Protein AF-0000000074537630 (afdb_homodimer)

Sequence (1016 aa):
MSDVKEYYDEVPYFSAAFSDCSPVRIHAIARFLGLNPPAPEEARVLEFGCSYGGNILPFTAHNERADVVGIDISSTQVSVGNKIAKDMGIGNFSLMELDIVKLDESEAKRLGKFDYIIAHGVYSWVDDSVKEALLRSVKLLLSANGVAYISYNIYPGWKSLDVLRDFMLFASDSQASGARKLEISKRELDFLQDYLKFNAQSATDKVYRDSSQLLATQLNFLQNIIKKGNDYYVLHDFLEICNDPIYFYKFAKKLEQNGLYYLLDCSLDDIFRSVLGIYRFDAHIARNYPSRIQKEQMNDFLLNRSFRKSLVIHKERLNGSDDLDIELGMKELSRLNFALNLSDPANEVQKALVDAYPDSLNLDDLLQCTGQDAQTTFMQLMEVFATQNVKISANALKSVRYQVGKSRLRPRVAGYLSYFASTDEPVILLADGLNLKVGLTGLEARIALKFNGENSFEDIVKLADILIKNCDFDPFEGKERNLKDYVKNIQTKLENAYFFEKLANVFAMSDVKEYYDEVPYFSAAFSDCSPVRIHAIARFLGLNPPAPEEARVLEFGCSYGGNILPFTAHNERADVVGIDISSTQVSVGNKIAKDMGIGNFSLMELDIVKLDESEAKRLGKFDYIIAHGVYSWVDDSVKEALLRSVKLLLSANGVAYISYNIYPGWKSLDVLRDFMLFASDSQASGARKLEISKRELDFLQDYLKFNAQSATDKVYRDSSQLLATQLNFLQNIIKKGNDYYVLHDFLEICNDPIYFYKFAKKLEQNGLYYLLDCSLDDIFRSVLGIYRFDAHIARNYPSRIQKEQMNDFLLNRSFRKSLVIHKERLNGSDDLDIELGMKELSRLNFALNLSDPANEVQKALVDAYPDSLNLDDLLQCTGQDAQTTFMQLMEVFATQNVKISANALKSVRYQVGKSRLRPRVAGYLSYFASTDEPVILLADGLNLKVGLTGLEARIALKFNGENSFEDIVKLADILIKNCDFDPFEGKERNLKDYVKNIQTKLENAYFFEKLANVFA

Organism: Campylobacter curvus (strain 525.92) (NCBI:txid360105)

InterPro domains:
  IPR013217 Methyltransferase type 12 [PF08242] (46-147)
  IPR018773 Methyltransferase regulatory domain, predicted [PF10119] (230-314)
  IPR029063 S-adenosyl-L-methionine-dependent methyltransferase superfamily [G3DSA:3.40.50.150] (8-212)
  IPR029063 S-adenosyl-L-methionine-dependent methyltransferase superfamily [SSF53335] (3-171)
  IPR050723 Cyclopropane Fatty Acid Synthase/Methyltransferase [PTHR43667] (25-156)

Nearest PDB structures (foldseek):
  5dpl-assembly1_A  TM=7.895E-01  e=2.064E-32  Rickettsia typhi str. Wilmington
  5dnk-assembly1_B  TM=8.194E-01  e=1.252E-30  Rickettsia prowazekii str. Madrid E
  5dpd-assembly1_B  TM=8.137E-01  e=3.175E-29  Rickettsia prowazekii str. Madrid E
  5doo-assembly1_A  TM=7.621E-01  e=9.203E-31  Rickettsia typhi str. Wilmington
  5do0-assembly1_A  TM=8.015E-01  e=3.175E-29  Rickettsia prowazekii str. Madrid E

pLDDT: mean 89.3, std 10.89, range [29.98, 98.88]

Structure (mmCIF, N/CA/C/O backbone):
data_AF-0000000074537630-model_v1
#
loop_
_entity.id
_entity.type
_entity.pdbx_description
1 polymer 'SAM-dependent methyltransferase'
#
loop_
_atom_site.group_PDB
_atom_site.id
_atom_site.type_symbol
_atom_site.label_atom_id
_atom_site.label_alt_id
_atom_site.label_comp_id
_atom_site.label_asym_id
_atom_site.label_entity_id
_atom_site.label_seq_id
_atom_site.pdbx_PDB_ins_code
_atom_site.Cartn_x
_atom_site.Cartn_y
_atom_site.Cartn_z
_atom_site.occupancy
_atom_site.B_iso_or_equiv
_atom_site.auth_seq_id
_atom_site.auth_comp_id
_atom_site.auth_asym_id
_atom_site.auth_atom_id
_atom_site.pdbx_PDB_model_num
ATOM 1 N N . MET A 1 1 ? -15.531 16.953 -11.156 1 45.66 1 MET A N 1
ATOM 2 C CA . MET A 1 1 ? -15.562 18.266 -10.516 1 45.66 1 MET A CA 1
ATOM 3 C C . MET A 1 1 ? -16.922 18.531 -9.883 1 45.66 1 MET A C 1
ATOM 5 O O . MET A 1 1 ? -17 19.047 -8.766 1 45.66 1 MET A O 1
ATOM 9 N N . SER A 1 2 ? -17.922 18.062 -10.602 1 47.38 2 SER A N 1
ATOM 10 C CA . SER A 1 2 ? -19.266 18.297 -10.047 1 47.38 2 SER A CA 1
ATOM 11 C C . SER A 1 2 ? -19.516 17.406 -8.836 1 47.38 2 SER A C 1
ATOM 13 O O . SER A 1 2 ? -20.016 17.875 -7.812 1 47.38 2 SER A O 1
ATOM 15 N N . ASP A 1 3 ? -18.969 16.219 -8.922 1 57.62 3 ASP A N 1
ATOM 16 C CA . ASP A 1 3 ? -19.234 15.266 -7.844 1 57.62 3 ASP A CA 1
ATOM 17 C C . ASP A 1 3 ? -18.438 15.633 -6.586 1 57.62 3 ASP A C 1
ATOM 19 O O . ASP A 1 3 ? -18.969 15.539 -5.477 1 57.62 3 ASP A O 1
ATOM 23 N N . VAL A 1 4 ? -17.406 16.266 -6.797 1 58.53 4 VAL A N 1
ATOM 24 C CA . VAL A 1 4 ? -16.562 16.672 -5.68 1 58.53 4 VAL A CA 1
ATOM 25 C C . VAL A 1 4 ? -17.188 17.875 -4.969 1 58.53 4 VAL A C 1
ATOM 27 O O . VAL A 1 4 ? -17.234 17.922 -3.738 1 58.53 4 VAL A O 1
ATOM 30 N N . LYS A 1 5 ? -17.688 18.766 -5.695 1 56.44 5 LYS A N 1
ATOM 31 C CA . LYS A 1 5 ? -18.344 19.953 -5.141 1 56.44 5 LYS A CA 1
ATOM 32 C C . LYS A 1 5 ? -19.562 19.562 -4.297 1 56.44 5 LYS A C 1
ATOM 34 O O . LYS A 1 5 ? -19.75 20.078 -3.195 1 56.44 5 LYS A O 1
ATOM 39 N N . GLU A 1 6 ? -20.234 18.703 -4.836 1 58.78 6 GLU A N 1
ATOM 40 C CA . GLU A 1 6 ? -21.453 18.281 -4.145 1 58.78 6 GLU A CA 1
ATOM 41 C C . GLU A 1 6 ? -21.125 17.594 -2.816 1 58.78 6 GLU A C 1
ATOM 43 O O . GLU A 1 6 ? -21.812 17.812 -1.818 1 58.78 6 GLU A O 1
ATOM 48 N N . TYR A 1 7 ? -20.094 16.922 -2.871 1 59.5 7 TYR A N 1
ATOM 49 C CA . TYR A 1 7 ? -19.688 16.234 -1.654 1 59.5 7 TYR A CA 1
ATOM 50 C C . TYR A 1 7 ? -19.281 17.234 -0.571 1 59.5 7 TYR A C 1
ATOM 52 O O . TYR A 1 7 ? -19.734 17.125 0.573 1 59.5 7 TYR A O 1
ATOM 60 N N . TYR A 1 8 ? -18.609 18.156 -0.883 1 63.78 8 TYR A N 1
ATOM 61 C CA . TYR A 1 8 ? -18.094 19.109 0.099 1 63.78 8 TYR A CA 1
ATOM 62 C C . TYR A 1 8 ? -19.203 20.047 0.562 1 63.78 8 TYR A C 1
ATOM 64 O O . TYR A 1 8 ? -19.156 20.562 1.687 1 63.78 8 TYR A O 1
ATOM 72 N N . ASP A 1 9 ? -20.125 20.234 -0.187 1 64.19 9 ASP A N 1
ATOM 73 C CA . ASP A 1 9 ? -21.25 21.062 0.207 1 64.19 9 ASP A CA 1
ATOM 74 C C . ASP A 1 9 ? -22.141 20.359 1.228 1 64.19 9 ASP A C 1
ATOM 76 O O . ASP A 1 9 ? -22.75 21 2.082 1 64.19 9 ASP A O 1
ATOM 80 N N . GLU A 1 10 ? -22.156 19.062 1.121 1 59.75 10 GLU A N 1
ATOM 81 C CA . GLU A 1 10 ? -23.094 18.281 1.922 1 59.75 10 GLU A CA 1
ATOM 82 C C . GLU A 1 10 ? -22.484 17.906 3.271 1 59.75 10 GLU A C 1
ATOM 84 O O . GLU A 1 10 ? -23.203 17.703 4.246 1 59.75 10 GLU A O 1
ATOM 89 N N . VAL A 1 11 ? -21.266 17.828 3.355 1 61.22 11 VAL A N 1
ATOM 90 C CA . VAL A 1 11 ? -20.672 17.312 4.578 1 61.22 11 VAL A CA 1
ATOM 91 C C . VAL A 1 11 ? -19.969 18.438 5.328 1 61.22 11 VAL A C 1
ATOM 93 O O . VAL A 1 11 ? -19 19.016 4.828 1 61.22 11 VAL A O 1
ATOM 96 N N . PRO A 1 12 ? -20.656 18.797 6.488 1 61.09 12 PRO A N 1
ATOM 97 C CA . PRO A 1 12 ? -19.984 19.844 7.258 1 61.09 12 PRO A CA 1
ATOM 98 C C . PRO A 1 12 ? -18.531 19.5 7.582 1 61.09 12 PRO A C 1
ATOM 100 O O . PRO A 1 12 ? -18.203 18.344 7.793 1 61.09 12 PRO A O 1
ATOM 103 N N . TYR A 1 13 ? -17.688 20.453 7.293 1 66 13 TYR A N 1
ATOM 104 C CA . TYR A 1 13 ? -16.266 20.328 7.605 1 66 13 TYR A CA 1
ATOM 105 C C . TYR A 1 13 ? -15.898 21.188 8.812 1 66 13 TYR A C 1
ATOM 107 O O . TYR A 1 13 ? -16.453 22.266 9.016 1 66 13 TYR A O 1
ATOM 115 N N . PHE A 1 14 ? -15.305 20.625 9.82 1 77.56 14 PHE A N 1
ATOM 116 C CA . PHE A 1 14 ? -14.68 21.422 10.859 1 77.56 14 PHE A CA 1
ATOM 117 C C . PHE A 1 14 ? -13.336 21.969 10.391 1 77.56 14 PHE A C 1
ATOM 119 O O . PHE A 1 14 ? -12.422 21.203 10.078 1 77.56 14 PHE A O 1
ATOM 126 N N . SER A 1 15 ? -13.359 23.25 10.289 1 84.81 15 SER A N 1
ATOM 127 C CA . SER A 1 15 ? -12.164 23.922 9.789 1 84.81 15 SER A CA 1
ATOM 128 C C . SER A 1 15 ? -11.188 24.219 10.914 1 84.81 15 SER A C 1
ATOM 130 O O . SER A 1 15 ? -11.281 25.266 11.57 1 84.81 15 SER A O 1
ATOM 132 N N . ALA A 1 16 ? -10.219 23.422 11.047 1 87.06 16 ALA A N 1
ATOM 133 C CA . ALA A 1 16 ? -9.242 23.516 12.125 1 87.06 16 ALA A CA 1
ATOM 134 C C . ALA A 1 16 ? -8.148 24.531 11.789 1 87.06 16 ALA A C 1
ATOM 136 O O . ALA A 1 16 ? -8.203 25.188 10.75 1 87.06 16 ALA A O 1
ATOM 137 N N . ALA A 1 17 ? -7.316 24.766 12.758 1 92.56 17 ALA A N 1
ATOM 138 C CA . ALA A 1 17 ? -6.102 25.547 12.609 1 92.56 17 ALA A CA 1
ATOM 139 C C . ALA A 1 17 ? -4.859 24.719 12.898 1 92.56 17 ALA A C 1
ATOM 141 O O . ALA A 1 17 ? -4.855 23.891 13.82 1 92.56 17 ALA A O 1
ATOM 142 N N . PHE A 1 18 ? -3.904 24.906 12.055 1 91.44 18 PHE A N 1
ATOM 143 C CA . PHE A 1 18 ? -2.68 24.125 12.195 1 91.44 18 PHE A CA 1
ATOM 144 C C . PHE A 1 18 ? -1.473 25.047 12.375 1 91.44 18 PHE A C 1
ATOM 146 O O . PHE A 1 18 ? -1.209 25.906 11.531 1 91.44 18 PHE A O 1
ATOM 153 N N . SER A 1 19 ? -0.74 24.781 13.438 1 91.38 19 SER A N 1
ATOM 154 C CA . SER A 1 19 ? 0.383 25.641 13.781 1 91.38 19 SER A CA 1
ATOM 155 C C . SER A 1 19 ? 1.428 25.656 12.672 1 91.38 19 SER A C 1
ATOM 157 O O . SER A 1 19 ? 2.064 26.688 12.422 1 91.38 19 SER A O 1
ATOM 159 N N . ASP A 1 20 ? 1.568 24.547 11.969 1 91.25 20 ASP A N 1
ATOM 160 C CA . ASP A 1 20 ? 2.564 24.453 10.906 1 91.25 20 ASP A CA 1
ATOM 161 C C . ASP A 1 20 ? 2.172 25.312 9.703 1 91.25 20 ASP A C 1
ATOM 163 O O . ASP A 1 20 ? 3.018 25.641 8.867 1 91.25 20 ASP A O 1
ATOM 167 N N . CYS A 1 21 ? 0.926 25.672 9.625 1 93.75 21 CYS A N 1
ATOM 168 C CA . CYS A 1 21 ? 0.414 26.469 8.508 1 93.75 21 CYS A CA 1
ATOM 169 C C . CYS A 1 21 ? 0.558 27.953 8.789 1 93.75 21 CYS A C 1
ATOM 171 O O . CYS A 1 21 ? 0.369 28.781 7.891 1 93.75 21 CYS A O 1
ATOM 173 N N . SER A 1 22 ? 0.923 28.328 10.008 1 94.94 22 SER A N 1
ATOM 174 C CA . SER A 1 22 ? 0.98 29.734 10.391 1 94.94 22 SER A CA 1
ATOM 175 C C . SER A 1 22 ? 2.053 30.484 9.594 1 94.94 22 SER A C 1
ATOM 177 O O . SER A 1 22 ? 3.221 30.094 9.602 1 94.94 22 SER A O 1
ATOM 179 N N . PRO A 1 23 ? 1.645 31.609 8.969 1 97.19 23 PRO A N 1
ATOM 180 C CA . PRO A 1 23 ? 2.662 32.406 8.266 1 97.19 23 PRO A CA 1
ATOM 181 C C . PRO A 1 23 ? 3.803 32.844 9.172 1 97.19 23 PRO A C 1
ATOM 183 O O . PRO A 1 23 ? 4.938 33 8.719 1 97.19 23 PRO A O 1
ATOM 186 N N . VAL A 1 24 ? 3.492 33 10.453 1 95.81 24 VAL A N 1
ATOM 187 C CA . VAL A 1 24 ? 4.516 33.375 11.414 1 95.81 24 VAL A CA 1
ATOM 188 C C . VAL A 1 24 ? 5.574 32.281 11.531 1 95.81 24 VAL A C 1
ATOM 190 O O . VAL A 1 24 ? 6.773 32.594 11.508 1 95.81 24 VAL A O 1
ATOM 193 N N . ARG A 1 25 ? 5.137 31.094 11.656 1 93 25 ARG A N 1
ATOM 194 C CA . ARG A 1 25 ? 6.059 29.969 11.75 1 93 25 ARG A CA 1
ATOM 195 C C . ARG A 1 25 ? 6.816 29.766 10.438 1 93 25 ARG A C 1
ATOM 197 O O . ARG A 1 25 ? 8.031 29.547 10.445 1 93 25 ARG A O 1
ATOM 204 N N . ILE A 1 26 ? 6.117 29.844 9.328 1 94.88 26 ILE A N 1
ATOM 205 C CA . ILE A 1 26 ? 6.734 29.672 8.023 1 94.88 26 ILE A CA 1
ATOM 206 C C . ILE A 1 26 ? 7.82 30.719 7.816 1 94.88 26 ILE A C 1
ATOM 208 O O . ILE A 1 26 ? 8.922 30.406 7.363 1 94.88 26 ILE A O 1
ATOM 212 N N . HIS A 1 27 ? 7.492 31.938 8.164 1 95.81 27 HIS A N 1
ATOM 213 C CA . HIS A 1 27 ? 8.445 33.031 8.086 1 95.81 27 HIS A CA 1
ATOM 214 C C . HIS A 1 27 ? 9.695 32.75 8.914 1 95.81 27 HIS A C 1
ATOM 216 O O . HIS A 1 27 ? 10.82 32.938 8.453 1 95.81 27 HIS A O 1
ATOM 222 N N . ALA A 1 28 ? 9.469 32.281 10.117 1 91.88 28 ALA A N 1
ATOM 223 C CA . ALA A 1 28 ? 10.578 32 11.031 1 91.88 28 ALA A CA 1
ATOM 224 C C . ALA A 1 28 ? 11.492 30.938 10.461 1 91.88 28 ALA A C 1
ATOM 226 O O . ALA A 1 28 ? 12.719 31.078 10.484 1 91.88 28 ALA A O 1
ATOM 227 N N . ILE A 1 29 ? 10.953 29.891 9.961 1 88.12 29 ILE A N 1
ATOM 228 C CA . ILE A 1 29 ? 11.727 28.781 9.422 1 88.12 29 ILE A CA 1
ATOM 229 C C . ILE A 1 29 ? 12.5 29.25 8.188 1 88.12 29 ILE A C 1
ATOM 231 O O . ILE A 1 29 ? 13.672 28.922 8.023 1 88.12 29 ILE A O 1
ATOM 235 N N . ALA A 1 30 ? 11.797 29.969 7.348 1 89.94 30 ALA A N 1
ATOM 236 C CA . ALA A 1 30 ? 12.461 30.484 6.156 1 89.94 30 ALA A CA 1
ATOM 237 C C . ALA A 1 30 ? 13.633 31.391 6.527 1 89.94 30 ALA A C 1
ATOM 239 O O . ALA A 1 30 ? 14.703 31.312 5.906 1 89.94 30 ALA A O 1
ATOM 240 N N . ARG A 1 31 ? 13.438 32.156 7.52 1 87.38 31 ARG A N 1
ATOM 241 C CA . ARG A 1 31 ? 14.516 33.031 7.98 1 87.38 31 ARG A CA 1
ATOM 242 C C . ARG A 1 31 ? 15.672 32.219 8.539 1 87.38 31 ARG A C 1
ATOM 244 O O . ARG A 1 31 ? 16.844 32.594 8.367 1 87.38 31 ARG A O 1
ATOM 251 N N . PHE A 1 32 ? 15.32 31.281 9.281 1 83.88 32 PHE A N 1
ATOM 252 C CA . PHE A 1 32 ? 16.328 30.375 9.82 1 83.88 32 PHE A CA 1
ATOM 253 C C . PHE A 1 32 ? 17.188 29.797 8.703 1 83.88 32 PHE A C 1
ATOM 255 O O . PHE A 1 32 ? 18.391 29.609 8.867 1 83.88 32 PHE A O 1
ATOM 262 N N . LEU A 1 33 ? 16.609 29.594 7.57 1 82.75 33 LEU A N 1
ATOM 263 C CA . LEU A 1 33 ? 17.281 28.969 6.445 1 82.75 33 LEU A CA 1
ATOM 264 C C . LEU A 1 33 ? 18 30.016 5.59 1 82.75 33 LEU A C 1
ATOM 266 O O . LEU A 1 33 ? 18.5 29.703 4.516 1 82.75 33 LEU A O 1
ATOM 270 N N . GLY A 1 34 ? 17.984 31.234 6.027 1 81.38 34 GLY A N 1
ATOM 271 C CA . GLY A 1 34 ? 18.734 32.281 5.371 1 81.38 34 GLY A CA 1
ATOM 272 C C . GLY A 1 34 ? 17.938 33 4.301 1 81.38 34 GLY A C 1
ATOM 273 O O . GLY A 1 34 ? 18.484 33.812 3.547 1 81.38 34 GLY A O 1
ATOM 274 N N . LEU A 1 35 ? 16.672 32.75 4.273 1 88.06 35 LEU A N 1
ATOM 275 C CA . LEU A 1 35 ? 15.828 33.438 3.299 1 88.06 35 LEU A CA 1
ATOM 276 C C . LEU A 1 35 ? 15.234 34.688 3.889 1 88.06 35 LEU A C 1
ATOM 278 O O . LEU A 1 35 ? 15.406 34.969 5.082 1 88.06 35 LEU A O 1
ATOM 282 N N . ASN A 1 36 ? 14.711 35.5 3.051 1 89.31 36 ASN A N 1
ATOM 283 C CA . ASN A 1 36 ? 14.156 36.781 3.49 1 89.31 36 ASN A CA 1
ATOM 284 C C . ASN A 1 36 ? 12.734 37 2.963 1 89.31 36 ASN A C 1
ATOM 286 O O . ASN A 1 36 ? 12.477 37.938 2.246 1 89.31 36 ASN A O 1
ATOM 290 N N . PRO A 1 37 ? 11.852 36.188 3.416 1 94.12 37 PRO A N 1
ATOM 291 C CA . PRO A 1 37 ? 10.461 36.406 3.006 1 94.12 37 PRO A CA 1
ATOM 292 C C . PRO A 1 37 ? 9.844 37.625 3.672 1 94.12 37 PRO A C 1
ATOM 294 O O . PRO A 1 37 ? 10.359 38.125 4.68 1 94.12 37 PRO A O 1
ATOM 297 N N . PRO A 1 38 ? 8.75 38.125 3.102 1 95.5 38 PRO A N 1
ATOM 298 C CA . PRO A 1 38 ? 8.094 39.281 3.717 1 95.5 38 PRO A CA 1
ATOM 299 C C . PRO A 1 38 ? 7.598 39 5.133 1 95.5 38 PRO A C 1
ATOM 301 O O . PRO A 1 38 ? 7.168 37.875 5.422 1 95.5 38 PRO A O 1
ATOM 304 N N . ALA A 1 39 ? 7.605 40.062 5.938 1 95.88 39 ALA A N 1
ATOM 305 C CA . ALA A 1 39 ? 7.109 39.938 7.305 1 95.88 39 ALA A CA 1
ATOM 306 C C . ALA A 1 39 ? 5.613 39.625 7.32 1 95.88 39 ALA A C 1
ATOM 308 O O . ALA A 1 39 ? 4.84 40.219 6.574 1 95.88 39 ALA A O 1
ATOM 309 N N . PRO A 1 40 ? 5.234 38.688 8.141 1 96.5 40 PRO A N 1
ATOM 310 C CA . PRO A 1 40 ? 3.832 38.25 8.141 1 96.5 40 PRO A CA 1
ATOM 311 C C . PRO A 1 40 ? 2.863 39.406 8.438 1 96.5 40 PRO A C 1
ATOM 313 O O . PRO A 1 40 ? 1.748 39.438 7.91 1 96.5 40 PRO A O 1
ATOM 316 N N . GLU A 1 41 ? 3.186 40.375 9.227 1 94.62 41 GLU A N 1
ATOM 317 C CA . GLU A 1 41 ? 2.299 41.438 9.688 1 94.62 41 GLU A CA 1
ATOM 318 C C . GLU A 1 41 ? 1.747 42.25 8.516 1 94.62 41 GLU A C 1
ATOM 320 O O . GLU A 1 41 ? 0.674 42.844 8.617 1 94.62 41 GLU A O 1
ATOM 325 N N . GLU A 1 42 ? 2.465 42.25 7.465 1 95.56 42 GLU A N 1
ATOM 326 C CA . GLU A 1 42 ? 2.031 43.031 6.305 1 95.56 42 GLU A CA 1
ATOM 327 C C . GLU A 1 42 ? 1.932 42.156 5.062 1 95.56 42 GLU A C 1
ATOM 329 O O . GLU A 1 42 ? 1.85 42.656 3.941 1 95.56 42 GLU A O 1
ATOM 334 N N . ALA A 1 43 ? 1.944 40.906 5.23 1 97.25 43 ALA A N 1
ATOM 335 C CA . ALA A 1 43 ? 2.053 40 4.109 1 97.25 43 ALA A CA 1
ATOM 336 C C . ALA A 1 43 ? 0.685 39.719 3.49 1 97.25 43 ALA A C 1
ATOM 338 O O . ALA A 1 43 ? -0.347 39.938 4.121 1 97.25 43 ALA A O 1
ATOM 339 N N . ARG A 1 44 ? 0.663 39.312 2.25 1 98.62 44 ARG A N 1
ATOM 340 C CA . ARG A 1 44 ? -0.509 38.719 1.612 1 98.62 44 ARG A CA 1
ATOM 341 C C . ARG A 1 44 ? -0.469 37.188 1.701 1 98.62 44 ARG A C 1
ATOM 343 O O . ARG A 1 44 ? 0.519 36.562 1.311 1 98.62 44 ARG A O 1
ATOM 350 N N . VAL A 1 45 ? -1.519 36.594 2.209 1 98.75 45 VAL A N 1
ATOM 351 C CA . VAL A 1 45 ? -1.569 35.156 2.477 1 98.75 45 VAL A CA 1
ATOM 352 C C . VAL A 1 45 ? -2.729 34.531 1.709 1 98.75 45 VAL A C 1
ATOM 354 O O . VAL A 1 45 ? -3.83 35.094 1.67 1 98.75 45 VAL A O 1
ATOM 357 N N . LEU A 1 46 ? -2.451 33.406 1.062 1 98.81 46 LEU A N 1
ATOM 358 C CA . LEU A 1 46 ? -3.465 32.656 0.332 1 98.81 46 LEU A CA 1
ATOM 359 C C . LEU A 1 46 ? -3.555 31.234 0.844 1 98.81 46 LEU A C 1
ATOM 361 O O . LEU A 1 46 ? -2.529 30.578 1.082 1 98.81 46 LEU A O 1
ATOM 365 N N . GLU A 1 47 ? -4.762 30.766 1.043 1 98.62 47 GLU A N 1
ATOM 366 C CA . GLU A 1 47 ? -4.945 29.344 1.316 1 98.62 47 GLU A CA 1
ATOM 367 C C . GLU A 1 47 ? -5.824 28.688 0.256 1 98.62 47 GLU A C 1
ATOM 369 O O . GLU A 1 47 ? -6.918 29.172 -0.04 1 98.62 47 GLU A O 1
ATOM 374 N N . PHE A 1 48 ? -5.293 27.625 -0.357 1 97.75 48 PHE A N 1
ATOM 375 C CA . PHE A 1 48 ? -6.098 26.766 -1.208 1 97.75 48 PHE A CA 1
ATOM 376 C C . PHE A 1 48 ? -6.836 25.719 -0.375 1 97.75 48 PHE A C 1
ATOM 378 O O . PHE A 1 48 ? -6.258 25.125 0.536 1 97.75 48 PHE A O 1
ATOM 385 N N . GLY A 1 49 ? -8.109 25.453 -0.713 1 94.25 49 GLY A N 1
ATOM 386 C CA . GLY A 1 49 ? -8.906 24.562 0.107 1 94.25 49 GLY A CA 1
ATOM 387 C C . GLY A 1 49 ? -9.172 25.094 1.5 1 94.25 49 GLY A C 1
ATOM 388 O O . GLY A 1 49 ? -8.938 24.406 2.494 1 94.25 49 GLY A O 1
ATOM 389 N N . CYS A 1 50 ? -9.711 26.281 1.58 1 95.12 50 CYS A N 1
ATOM 390 C CA . CYS A 1 50 ? -9.734 27.031 2.834 1 95.12 50 CYS A CA 1
ATOM 391 C C . CYS A 1 50 ? -10.969 26.656 3.656 1 95.12 50 CYS A C 1
ATOM 393 O O . CYS A 1 50 ? -11.055 27 4.836 1 95.12 50 CYS A O 1
ATOM 395 N N . SER A 1 51 ? -11.93 25.984 3.061 1 92 51 SER A N 1
ATOM 396 C CA . SER A 1 51 ? -13.188 25.703 3.736 1 92 51 SER A CA 1
ATOM 397 C C . SER A 1 51 ? -13.789 26.953 4.348 1 92 51 SER A C 1
ATOM 399 O O . SER A 1 51 ? -13.961 27.969 3.66 1 92 51 SER A O 1
ATOM 401 N N . TYR A 1 52 ? -14.008 26.969 5.715 1 94 52 TYR A N 1
ATOM 402 C CA . TYR A 1 52 ? -14.609 28.109 6.398 1 94 52 TYR A CA 1
ATOM 403 C C . TYR A 1 52 ? -13.555 29.156 6.746 1 94 52 TYR A C 1
ATOM 405 O O . TYR A 1 52 ? -13.883 30.203 7.289 1 94 52 TYR A O 1
ATOM 413 N N . GLY A 1 53 ? -12.312 28.844 6.449 1 96.12 53 GLY A N 1
ATOM 414 C CA . GLY A 1 53 ? -11.234 29.781 6.723 1 96.12 53 GLY A CA 1
ATOM 415 C C . GLY A 1 53 ? -10.633 29.609 8.102 1 96.12 53 GLY A C 1
ATOM 416 O O . GLY A 1 53 ? -9.898 30.484 8.578 1 96.12 53 GLY A O 1
ATOM 417 N N . GLY A 1 54 ? -10.922 28.531 8.727 1 94.94 54 GLY A N 1
ATOM 418 C CA . GLY A 1 54 ? -10.508 28.297 10.102 1 94.94 54 GLY A CA 1
ATOM 419 C C . GLY A 1 54 ? -9 28.281 10.273 1 94.94 54 GLY A C 1
ATOM 420 O O . GLY A 1 54 ? -8.492 28.578 11.352 1 94.94 54 GLY A O 1
ATOM 421 N N . ASN A 1 55 ? -8.266 27.969 9.258 1 95.56 55 ASN A N 1
ATOM 422 C CA . ASN A 1 55 ? -6.812 27.828 9.328 1 95.56 55 ASN A CA 1
ATOM 423 C C . ASN A 1 55 ? -6.113 29.172 9.133 1 95.56 55 ASN A C 1
ATOM 425 O O . ASN A 1 55 ? -4.941 29.328 9.484 1 95.56 55 ASN A O 1
ATOM 429 N N . ILE A 1 56 ? -6.828 30.156 8.578 1 97.69 56 ILE A N 1
ATOM 430 C CA . ILE A 1 56 ? -6.156 31.406 8.273 1 97.69 56 ILE A CA 1
ATOM 431 C C . ILE A 1 56 ? -6.816 32.562 9.055 1 97.69 56 ILE A C 1
ATOM 433 O O . ILE A 1 56 ? -6.223 33.625 9.219 1 97.69 56 ILE A O 1
ATOM 437 N N . LEU A 1 57 ? -7.938 32.344 9.641 1 96.69 57 LEU A N 1
ATOM 438 C CA . LEU A 1 57 ? -8.656 33.375 10.375 1 96.69 57 LEU A CA 1
ATOM 439 C C . LEU A 1 57 ? -7.91 33.75 11.648 1 96.69 57 LEU A C 1
ATOM 441 O O . LEU A 1 57 ? -7.848 34.938 12.016 1 96.69 57 LEU A O 1
ATOM 445 N N . PRO A 1 58 ? -7.387 32.781 12.398 1 96.38 58 PRO A N 1
ATOM 446 C CA . PRO A 1 58 ? -6.637 33.156 13.602 1 96.38 58 PRO A CA 1
ATOM 447 C C . PRO A 1 58 ? -5.488 34.125 13.297 1 96.38 58 PRO A C 1
ATOM 449 O O . PRO A 1 58 ? -5.289 35.094 14.016 1 96.38 58 PRO A O 1
ATOM 452 N N . PHE A 1 59 ? -4.766 33.844 12.312 1 97 59 PHE A N 1
ATOM 453 C CA . PHE A 1 59 ? -3.691 34.75 11.883 1 97 59 PHE A CA 1
ATOM 454 C C . PHE A 1 59 ? -4.238 36.125 11.531 1 97 59 PHE A C 1
ATOM 456 O O . PHE A 1 59 ? -3.664 37.125 11.922 1 97 59 PHE A O 1
ATOM 463 N N . THR A 1 60 ? -5.324 36.156 10.828 1 97.56 60 THR A N 1
ATOM 464 C CA . THR A 1 60 ? -5.926 37.406 10.375 1 97.56 60 THR A CA 1
ATOM 465 C C . THR A 1 60 ? -6.336 38.281 11.562 1 97.56 60 THR A C 1
ATOM 467 O O . THR A 1 60 ? -6.133 39.5 11.547 1 97.56 60 THR A O 1
ATOM 470 N N . ALA A 1 61 ? -6.891 37.656 12.547 1 95.62 61 ALA A N 1
ATOM 471 C CA . ALA A 1 61 ? -7.383 38.375 13.727 1 95.62 61 ALA A CA 1
ATOM 472 C C . ALA A 1 61 ? -6.246 39.062 14.46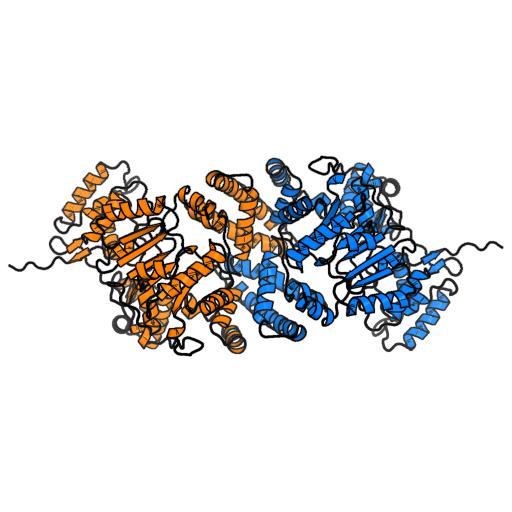9 1 95.62 61 ALA A C 1
ATOM 474 O O . ALA A 1 61 ? -6.469 40.031 15.195 1 95.62 61 ALA A O 1
ATOM 475 N N . HIS A 1 62 ? -5.043 38.625 14.203 1 94.19 62 HIS A N 1
ATOM 476 C CA . HIS A 1 62 ? -3.91 39.156 14.961 1 94.19 62 HIS A CA 1
ATOM 477 C C . HIS A 1 62 ? -3.053 40.062 14.086 1 94.19 62 HIS A C 1
ATOM 479 O O . HIS A 1 62 ? -2.107 40.688 14.578 1 94.19 62 HIS A O 1
ATOM 485 N N . ASN A 1 63 ? -3.328 40.125 12.852 1 95.31 63 ASN A N 1
ATOM 486 C CA . ASN A 1 63 ? -2.523 40.906 11.93 1 95.31 63 ASN A CA 1
ATOM 487 C C . ASN A 1 63 ? -3.395 41.781 11.039 1 95.31 63 ASN A C 1
ATOM 489 O O . ASN A 1 63 ? -3.711 41.406 9.906 1 95.31 63 ASN A O 1
ATOM 493 N N . GLU A 1 64 ? -3.619 42.969 11.43 1 94.19 64 GLU A N 1
ATOM 494 C CA . GLU A 1 64 ? -4.578 43.844 10.797 1 94.19 64 GLU A CA 1
ATOM 495 C C . GLU A 1 64 ? -4.047 44.375 9.461 1 94.19 64 GLU A C 1
ATOM 497 O O . GLU A 1 64 ? -4.824 44.75 8.578 1 94.19 64 GLU A O 1
ATOM 502 N N . ARG A 1 65 ? -2.752 44.406 9.266 1 96.12 65 ARG A N 1
ATOM 503 C CA . ARG A 1 65 ? -2.164 44.969 8.055 1 96.12 65 ARG A CA 1
ATOM 504 C C . ARG A 1 65 ? -1.92 43.906 7.004 1 96.12 65 ARG A C 1
ATOM 506 O O . ARG A 1 65 ? -1.544 44.219 5.871 1 96.12 65 ARG A O 1
ATOM 513 N N . ALA A 1 66 ? -2.148 42.656 7.359 1 97.5 66 ALA A N 1
ATOM 514 C CA . ALA A 1 66 ? -2.035 41.594 6.383 1 97.5 66 ALA A CA 1
ATOM 515 C C . ALA A 1 66 ? -3.287 41.5 5.516 1 97.5 66 ALA A C 1
ATOM 517 O O . ALA A 1 66 ? -4.336 42.031 5.871 1 97.5 66 ALA A O 1
ATOM 518 N N . ASP A 1 67 ? -3.15 40.969 4.352 1 98.31 67 ASP A N 1
ATOM 519 C CA . ASP A 1 67 ? -4.262 40.656 3.459 1 98.31 67 ASP A CA 1
ATOM 520 C C . ASP A 1 67 ? -4.391 39.156 3.26 1 98.31 67 ASP A C 1
ATOM 522 O O . ASP A 1 67 ? -3.488 38.5 2.717 1 98.31 67 ASP A O 1
ATOM 526 N N . VAL A 1 68 ? -5.508 38.594 3.676 1 98.62 68 VAL A N 1
ATOM 527 C CA . VAL A 1 68 ? -5.633 37.125 3.719 1 98.62 68 VAL A CA 1
ATOM 528 C C . VAL A 1 68 ? -6.789 36.688 2.824 1 98.62 68 VAL A C 1
ATOM 530 O O . VAL A 1 68 ? -7.918 37.156 2.98 1 98.62 68 VAL A O 1
ATOM 533 N N . VAL A 1 69 ? -6.48 35.812 1.9 1 98.62 69 VAL A N 1
ATOM 534 C CA . VAL A 1 69 ? -7.445 35.312 0.924 1 98.62 69 VAL A CA 1
ATOM 535 C C . VAL A 1 69 ? -7.523 33.781 1.006 1 98.62 69 VAL A C 1
ATOM 537 O O . VAL A 1 69 ? -6.516 33.125 1.243 1 98.62 69 VAL A O 1
ATOM 540 N N . GLY A 1 70 ? -8.734 33.281 0.914 1 98.31 70 GLY A N 1
ATOM 541 C CA . GLY A 1 70 ? -8.93 31.828 0.795 1 98.31 70 GLY A CA 1
ATOM 542 C C . GLY A 1 70 ? -9.703 31.438 -0.45 1 98.31 70 GLY A C 1
ATOM 543 O O . GLY A 1 70 ? -10.609 32.156 -0.88 1 98.31 70 GLY A O 1
ATOM 544 N N . ILE A 1 71 ? -9.328 30.344 -1.023 1 97 71 ILE A N 1
ATOM 545 C CA . ILE A 1 71 ? -10 29.812 -2.201 1 97 71 ILE A CA 1
ATOM 546 C C . ILE A 1 71 ? -10.523 28.406 -1.907 1 97 71 ILE A C 1
ATOM 548 O O . ILE A 1 71 ? -9.797 27.578 -1.358 1 97 71 ILE A O 1
ATOM 552 N N . ASP A 1 72 ? -11.75 28.172 -2.242 1 94.38 72 ASP A N 1
ATOM 553 C CA . ASP A 1 72 ? -12.367 26.859 -2.117 1 94.38 72 ASP A CA 1
ATOM 554 C C . ASP A 1 72 ? -13.406 26.625 -3.215 1 94.38 72 ASP A C 1
ATOM 556 O O . ASP A 1 72 ? -13.945 27.594 -3.775 1 94.38 72 ASP A O 1
ATOM 560 N N . ILE A 1 73 ? -13.664 25.359 -3.482 1 90.19 73 ILE A N 1
ATOM 561 C CA . ILE A 1 73 ? -14.617 25.031 -4.535 1 90.19 73 ILE A CA 1
ATOM 562 C C . ILE A 1 73 ? -16.031 25.094 -3.984 1 90.19 73 ILE A C 1
ATOM 564 O O . ILE A 1 73 ? -17 25.266 -4.738 1 90.19 73 ILE A O 1
ATOM 568 N N . SER A 1 74 ? -16.25 24.969 -2.732 1 87.75 74 SER A N 1
ATOM 569 C CA . SER A 1 74 ? -17.562 24.922 -2.098 1 87.75 74 SER A CA 1
ATOM 570 C C . SER A 1 74 ? -18.141 26.328 -1.937 1 87.75 74 SER A C 1
ATOM 572 O O . SER A 1 74 ? -17.594 27.156 -1.21 1 87.75 74 SER A O 1
ATOM 574 N N . SER A 1 75 ? -19.25 26.547 -2.482 1 90.56 75 SER A N 1
ATOM 575 C CA . SER A 1 75 ? -19.922 27.844 -2.355 1 90.56 75 SER A CA 1
ATOM 576 C C . SER A 1 75 ? -20.469 28.031 -0.948 1 90.56 75 SER A C 1
ATOM 578 O O . SER A 1 75 ? -20.422 29.141 -0.402 1 90.56 75 SER A O 1
ATOM 580 N N . THR A 1 76 ? -20.922 26.984 -0.366 1 89.56 76 THR A N 1
ATOM 581 C CA . THR A 1 76 ? -21.531 27.031 0.961 1 89.56 76 THR A CA 1
ATOM 582 C C . THR A 1 76 ? -20.484 27.391 2.014 1 89.56 76 THR A C 1
ATOM 584 O O . THR A 1 76 ? -20.688 28.297 2.83 1 89.56 76 THR A O 1
ATOM 587 N N . GLN A 1 77 ? -19.391 26.781 1.988 1 90.69 77 GLN A N 1
ATOM 588 C CA . GLN A 1 77 ? -18.359 27.016 2.988 1 90.69 77 GLN A CA 1
ATOM 589 C C . GLN A 1 77 ? -17.75 28.406 2.838 1 90.69 77 GLN A C 1
ATOM 591 O O . GLN A 1 77 ? -17.484 29.078 3.832 1 90.69 77 GLN A O 1
ATOM 596 N N . VAL A 1 78 ? -17.641 28.828 1.608 1 94.75 78 VAL A N 1
ATOM 597 C CA . VAL A 1 78 ? -17.109 30.156 1.322 1 94.75 78 VAL A CA 1
ATOM 598 C C . VAL A 1 78 ? -18.062 31.234 1.857 1 94.75 78 VAL A C 1
ATOM 600 O O . VAL A 1 78 ? -17.641 32.188 2.52 1 94.75 78 VAL A O 1
ATOM 603 N N . SER A 1 79 ? -19.312 31.031 1.601 1 95.56 79 SER A N 1
ATOM 604 C CA . SER A 1 79 ? -20.312 32 2.041 1 95.56 79 SER A CA 1
ATOM 605 C C . SER A 1 79 ? -20.359 32.094 3.564 1 95.56 79 SER A C 1
ATOM 607 O O . SER A 1 79 ? -20.344 33.188 4.133 1 95.56 79 SER A O 1
ATOM 609 N N . VAL A 1 80 ? -20.359 30.969 4.184 1 94.31 80 VAL A N 1
ATOM 610 C CA . VAL A 1 80 ? -20.422 30.906 5.641 1 94.31 80 VAL A CA 1
ATOM 611 C C . VAL A 1 80 ? -19.156 31.516 6.242 1 94.31 80 VAL A C 1
ATOM 613 O O . VAL A 1 80 ? -19.219 32.25 7.215 1 94.31 80 VAL A O 1
ATOM 616 N N . GLY A 1 81 ? -18.031 31.188 5.676 1 96.25 81 GLY A N 1
ATOM 617 C CA . GLY A 1 81 ? -16.781 31.734 6.16 1 96.25 81 GLY A CA 1
ATOM 618 C C . GLY A 1 81 ? -16.719 33.25 6.078 1 96.25 81 GLY A C 1
ATOM 619 O O . GLY A 1 81 ? -16.266 33.906 7.012 1 96.25 81 GLY A O 1
ATOM 620 N N . ASN A 1 82 ? -17.172 33.781 4.996 1 97.81 82 ASN A N 1
ATOM 621 C CA . ASN A 1 82 ? -17.219 35.219 4.836 1 97.81 82 ASN A CA 1
ATOM 622 C C . ASN A 1 82 ? -18.172 35.875 5.836 1 97.81 82 ASN A C 1
ATOM 624 O O . ASN A 1 82 ? -17.891 36.969 6.352 1 97.81 82 ASN A O 1
ATOM 628 N N . LYS A 1 83 ? -19.25 35.25 6.074 1 96.69 83 LYS A N 1
ATOM 629 C CA . LYS A 1 83 ? -20.203 35.75 7.062 1 96.69 83 LYS A CA 1
ATOM 630 C C . LYS A 1 83 ? -19.578 35.781 8.453 1 96.69 83 LYS A C 1
ATOM 632 O O . LYS A 1 83 ? -19.75 36.75 9.195 1 96.69 83 LYS A O 1
ATOM 637 N N . ILE A 1 84 ? -18.922 34.75 8.781 1 95.88 84 ILE A N 1
ATOM 638 C CA . ILE A 1 84 ? -18.25 34.656 10.078 1 95.88 84 ILE A CA 1
ATOM 639 C C . ILE A 1 84 ? -17.266 35.812 10.234 1 95.88 84 ILE A C 1
ATOM 641 O O . ILE A 1 84 ? -17.266 36.5 11.258 1 95.88 84 ILE A O 1
ATOM 645 N N . ALA A 1 85 ? -16.469 36.031 9.25 1 96.94 85 ALA A N 1
ATOM 646 C CA . ALA A 1 85 ? -15.469 37.094 9.289 1 96.94 85 ALA A CA 1
ATOM 647 C C . ALA A 1 85 ? -16.141 38.469 9.422 1 96.94 85 ALA A C 1
ATOM 649 O O . ALA A 1 85 ? -15.664 39.344 10.164 1 96.94 85 ALA A O 1
ATOM 650 N N . LYS A 1 86 ? -17.156 38.625 8.688 1 96.06 86 LYS A N 1
ATOM 651 C CA . LYS A 1 86 ? -17.906 39.875 8.758 1 96.06 86 LYS A CA 1
ATOM 652 C C . LYS A 1 86 ? -18.453 40.094 10.156 1 96.06 86 LYS A C 1
ATOM 654 O O . LYS A 1 86 ? -18.359 41.219 10.695 1 96.06 86 LYS A O 1
ATOM 659 N N . ASP A 1 87 ? -18.984 39.094 10.688 1 94.75 87 ASP A N 1
ATOM 660 C CA . ASP A 1 87 ? -19.562 39.219 12.023 1 94.75 87 ASP A CA 1
ATOM 661 C C . ASP A 1 87 ? -18.484 39.5 13.062 1 94.75 87 ASP A C 1
ATOM 663 O O . ASP A 1 87 ? -18.75 40.125 14.078 1 94.75 87 ASP A O 1
ATOM 667 N N . MET A 1 88 ? -17.312 39.125 12.805 1 95.81 88 MET A N 1
ATOM 668 C CA . MET A 1 88 ? -16.1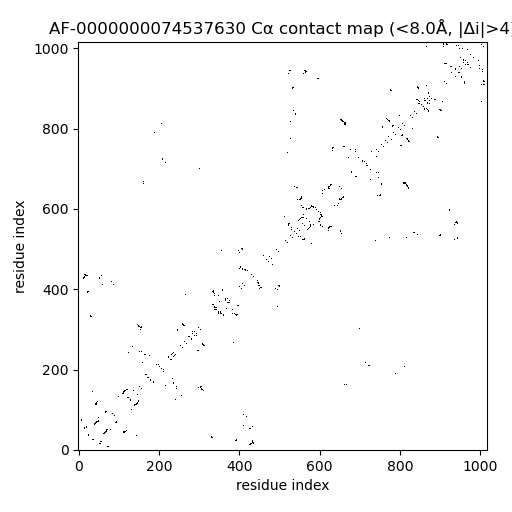72 39.375 13.688 1 95.81 88 MET A CA 1
ATOM 669 C C . MET A 1 88 ? -15.625 40.781 13.508 1 95.81 88 MET A C 1
ATOM 671 O O . MET A 1 88 ? -14.836 41.25 14.32 1 95.81 88 MET A O 1
ATOM 675 N N . GLY A 1 89 ? -16 41.375 12.461 1 95.12 89 GLY A N 1
ATOM 676 C CA . GLY A 1 89 ? -15.484 42.688 12.141 1 95.12 89 GLY A CA 1
ATOM 677 C C . GLY A 1 89 ? -14.109 42.656 11.492 1 95.12 89 GLY A C 1
ATOM 678 O O . GLY A 1 89 ? -13.336 43.594 11.609 1 95.12 89 GLY A O 1
ATOM 679 N N . ILE A 1 90 ? -13.805 41.594 10.883 1 95.31 90 ILE A N 1
ATOM 680 C CA . ILE A 1 90 ? -12.516 41.438 10.227 1 95.31 90 ILE A CA 1
ATOM 681 C C . ILE A 1 90 ? -12.641 41.812 8.75 1 95.31 90 ILE A C 1
ATOM 683 O O . ILE A 1 90 ? -13.328 41.125 7.992 1 95.31 90 ILE A O 1
ATOM 687 N N . GLY A 1 91 ? -11.898 42.812 8.336 1 95.38 91 GLY A N 1
ATOM 688 C CA . GLY A 1 91 ? -12.094 43.344 6.996 1 95.38 91 GLY A CA 1
ATOM 689 C C . GLY A 1 91 ? -10.977 42.969 6.039 1 95.38 91 GLY A C 1
ATOM 690 O O . GLY A 1 91 ? -11.125 43.094 4.824 1 95.38 91 GLY A O 1
ATOM 691 N N . ASN A 1 92 ? -9.859 42.5 6.484 1 97.5 92 ASN A N 1
ATOM 692 C CA . ASN A 1 92 ? -8.727 42.156 5.633 1 97.5 92 ASN A CA 1
ATOM 693 C C . ASN A 1 92 ? -8.695 40.656 5.328 1 97.5 92 ASN A C 1
ATOM 695 O O . ASN A 1 92 ? -7.629 40.031 5.312 1 97.5 92 ASN A O 1
ATOM 699 N N . PHE A 1 93 ? -9.883 40.062 5.215 1 97.81 93 PHE A N 1
ATOM 700 C CA . PHE A 1 93 ? -10.094 38.656 5 1 97.81 93 PHE A CA 1
ATOM 701 C C . PHE A 1 93 ? -11.18 38.406 3.961 1 97.81 93 PHE A C 1
ATOM 703 O O . PHE A 1 93 ? -12.234 39.062 4 1 97.81 93 PHE A O 1
ATOM 710 N N . SER A 1 94 ? -10.906 37.562 3.006 1 97.88 94 SER A N 1
ATOM 711 C CA . SER A 1 94 ? -11.93 37.219 2.025 1 97.88 94 SER A CA 1
ATOM 712 C C . SER A 1 94 ? -11.758 35.781 1.531 1 97.88 94 SER A C 1
ATOM 714 O O . SER A 1 94 ? -10.641 35.312 1.278 1 97.88 94 SER A O 1
ATOM 716 N N . LEU A 1 95 ? -12.844 35.062 1.402 1 97.94 95 LEU A N 1
ATOM 717 C CA . LEU A 1 95 ? -12.875 33.75 0.778 1 97.94 95 LEU A CA 1
ATOM 718 C C . LEU A 1 95 ? -13.523 33.812 -0.599 1 97.94 95 LEU A C 1
ATOM 720 O O . LEU A 1 95 ? -14.492 34.562 -0.799 1 97.94 95 LEU A O 1
ATOM 724 N N . MET A 1 96 ? -12.977 33.094 -1.518 1 97.12 96 MET A N 1
ATOM 725 C CA . MET A 1 96 ? -13.484 33.094 -2.887 1 97.12 96 MET A CA 1
ATOM 726 C C . MET A 1 96 ? -13.781 31.672 -3.359 1 97.12 96 MET A C 1
ATOM 728 O O . MET A 1 96 ? -12.992 30.75 -3.123 1 97.12 96 MET A O 1
ATOM 732 N N . GLU A 1 97 ? -14.992 31.547 -3.99 1 95.12 97 GLU A N 1
ATOM 733 C CA . GLU A 1 97 ? -15.289 30.297 -4.684 1 95.12 97 GLU A CA 1
ATOM 734 C C . GLU A 1 97 ? -14.547 30.219 -6.02 1 95.12 97 GLU A C 1
ATOM 736 O O . GLU A 1 97 ? -14.828 31 -6.934 1 95.12 97 GLU A O 1
ATOM 741 N N . LEU A 1 98 ? -13.625 29.312 -6.133 1 93.69 98 LEU A N 1
ATOM 742 C CA . LEU A 1 98 ? -12.852 29.172 -7.359 1 93.69 98 LEU A CA 1
ATOM 743 C C . LEU A 1 98 ? -12.312 27.75 -7.492 1 93.69 98 LEU A C 1
ATOM 745 O O . LEU A 1 98 ? -11.836 27.172 -6.512 1 93.69 98 LEU A O 1
ATOM 749 N N . ASP A 1 99 ? -12.445 27.234 -8.641 1 92.75 99 ASP A N 1
ATOM 750 C CA . ASP A 1 99 ? -11.82 25.969 -8.984 1 92.75 99 ASP A CA 1
ATOM 751 C C . ASP A 1 99 ? -10.367 26.156 -9.391 1 92.75 99 ASP A C 1
ATOM 753 O O . ASP A 1 99 ? -10.07 26.859 -10.367 1 92.75 99 ASP A O 1
ATOM 757 N N . ILE A 1 100 ? -9.484 25.5 -8.695 1 93.25 100 ILE A N 1
ATOM 758 C CA . ILE A 1 100 ? -8.047 25.672 -8.891 1 93.25 100 ILE A CA 1
ATOM 759 C C . ILE A 1 100 ? -7.691 25.375 -10.352 1 93.25 100 ILE A C 1
ATOM 761 O O . ILE A 1 100 ? -6.773 25.969 -10.906 1 93.25 100 ILE A O 1
ATOM 765 N N . VAL A 1 101 ? -8.359 24.422 -11.016 1 93.31 101 VAL A N 1
ATOM 766 C CA . VAL A 1 101 ? -8.062 24 -12.383 1 93.31 101 VAL A CA 1
ATOM 767 C C . VAL A 1 101 ? -8.344 25.156 -13.344 1 93.31 101 VAL A C 1
ATOM 769 O O . VAL A 1 101 ? -7.762 25.219 -14.43 1 93.31 101 VAL A O 1
ATOM 772 N N . LYS A 1 102 ? -9.141 26.078 -12.922 1 91.75 102 LYS A N 1
ATOM 773 C CA . LYS A 1 102 ? -9.531 27.203 -13.773 1 91.75 102 LYS A CA 1
ATOM 774 C C . LYS A 1 102 ? -8.625 28.406 -13.547 1 91.75 102 LYS A C 1
ATOM 776 O O . LYS A 1 102 ? -8.758 29.422 -14.219 1 91.75 102 LYS A O 1
ATOM 781 N N . LEU A 1 103 ? -7.805 28.312 -12.602 1 93.12 103 LEU A N 1
ATOM 782 C CA . LEU A 1 103 ? -6.895 29.406 -12.32 1 93.12 103 LEU A CA 1
ATOM 783 C C . LEU A 1 103 ? -5.84 29.531 -13.422 1 93.12 103 LEU A C 1
ATOM 785 O O . LEU A 1 103 ? -4.875 28.766 -13.445 1 93.12 103 LEU A O 1
ATOM 789 N N . ASP A 1 104 ? -6 30.453 -14.312 1 91.94 104 ASP A N 1
ATOM 790 C CA . ASP A 1 104 ? -5.055 30.719 -15.398 1 91.94 104 ASP A CA 1
ATOM 791 C C . ASP A 1 104 ? -4.297 32.031 -15.172 1 91.94 104 ASP A C 1
ATOM 793 O O . ASP A 1 104 ? -4.355 32.594 -14.078 1 91.94 104 ASP A O 1
ATOM 797 N N . GLU A 1 105 ? -3.592 32.469 -16.141 1 93 105 GLU A N 1
ATOM 798 C CA . GLU A 1 105 ? -2.746 33.656 -16.016 1 93 105 GLU A CA 1
ATOM 799 C C . GLU A 1 105 ? -3.584 34.906 -15.781 1 93 105 GLU A C 1
ATOM 801 O O . GLU A 1 105 ? -3.176 35.812 -15.031 1 93 105 GLU A O 1
ATOM 806 N N . SER A 1 106 ? -4.68 34.938 -16.391 1 93.81 106 SER A N 1
ATOM 807 C CA . SER A 1 106 ? -5.551 36.094 -16.25 1 93.81 106 SER A CA 1
ATOM 808 C C . SER A 1 106 ? -6.102 36.188 -14.828 1 93.81 106 SER A C 1
ATOM 810 O O . SER A 1 106 ? -6.102 37.25 -14.227 1 93.81 106 SER A O 1
ATOM 812 N N . GLU A 1 107 ? -6.582 35.094 -14.352 1 92.94 107 GLU A N 1
ATOM 813 C CA . GLU A 1 107 ? -7.074 35.062 -12.977 1 92.94 107 GLU A CA 1
ATOM 814 C C . GLU A 1 107 ? -5.961 35.344 -11.984 1 92.94 107 GLU A C 1
ATOM 816 O O . GLU A 1 107 ? -6.191 36 -10.969 1 92.94 107 GLU A O 1
ATOM 821 N N . ALA A 1 108 ? -4.836 34.875 -12.25 1 94.62 108 ALA A N 1
ATOM 822 C CA . ALA A 1 108 ? -3.684 35.094 -11.375 1 94.62 108 ALA A CA 1
ATOM 823 C C . ALA A 1 108 ? -3.34 36.594 -11.312 1 94.62 108 ALA A C 1
ATOM 825 O O . ALA A 1 108 ? -2.99 37.094 -10.25 1 94.62 108 ALA A O 1
ATOM 826 N N . LYS A 1 109 ? -3.414 37.25 -12.445 1 94.5 109 LYS A N 1
ATOM 827 C CA . LYS A 1 109 ? -3.146 38.688 -12.484 1 94.5 109 LYS A CA 1
ATOM 828 C C . LYS A 1 109 ? -4.172 39.469 -11.664 1 94.5 109 LYS A C 1
ATOM 830 O O . LYS A 1 109 ? -3.828 40.438 -10.992 1 94.5 109 LYS A O 1
ATOM 835 N N . ARG A 1 110 ? -5.316 39.031 -11.719 1 94.75 110 ARG A N 1
ATOM 836 C CA . ARG A 1 110 ? -6.387 39.688 -10.961 1 94.75 110 ARG A CA 1
ATOM 837 C C . ARG A 1 110 ? -6.176 39.5 -9.461 1 94.75 110 ARG A C 1
ATOM 839 O O . ARG A 1 110 ? -6.383 40.438 -8.688 1 94.75 110 ARG A O 1
ATOM 846 N N . LEU A 1 111 ? -5.77 38.344 -9.031 1 95.81 111 LEU A N 1
ATOM 847 C CA . LEU A 1 111 ? -5.578 38.031 -7.617 1 95.81 111 LEU A CA 1
ATOM 848 C C . LEU A 1 111 ? -4.312 38.656 -7.074 1 95.81 111 LEU A C 1
ATOM 850 O O . LEU A 1 111 ? -4.234 39 -5.891 1 95.81 111 LEU A O 1
ATOM 854 N N . GLY A 1 112 ? -3.303 38.844 -7.984 1 97 112 GLY A N 1
ATOM 855 C CA . GLY A 1 112 ? -2.018 39.375 -7.543 1 97 112 GLY A CA 1
ATOM 856 C C . GLY A 1 112 ? -1.133 38.312 -6.906 1 97 112 GLY A C 1
ATOM 857 O O . GLY A 1 112 ? -1.441 37.125 -6.961 1 97 112 GLY A O 1
ATOM 858 N N . LYS A 1 113 ? 0.014 38.781 -6.328 1 98.12 113 LYS A N 1
ATOM 859 C CA . LYS A 1 113 ? 0.994 37.875 -5.73 1 98.12 113 LYS A CA 1
ATOM 860 C C . LYS A 1 113 ? 0.751 37.719 -4.23 1 98.12 113 LYS A C 1
ATOM 862 O O . LYS A 1 113 ? 0.188 38.594 -3.59 1 98.12 113 LYS A O 1
ATOM 867 N N . PHE A 1 114 ? 1.141 36.625 -3.768 1 98.75 114 PHE A N 1
ATOM 868 C CA . PHE A 1 114 ? 1.042 36.312 -2.346 1 98.75 114 PHE A CA 1
ATOM 869 C C . PHE A 1 114 ? 2.404 35.938 -1.778 1 98.75 114 PHE A C 1
ATOM 871 O O . PHE A 1 114 ? 3.195 35.281 -2.447 1 98.75 114 PHE A O 1
ATOM 878 N N . ASP A 1 115 ? 2.621 36.344 -0.554 1 98.81 115 ASP A N 1
ATOM 879 C CA . ASP A 1 115 ? 3.9 36.094 0.101 1 98.81 115 ASP A CA 1
ATOM 880 C C . ASP A 1 115 ? 3.922 34.719 0.745 1 98.81 115 ASP A C 1
ATOM 882 O O . ASP A 1 115 ? 4.98 34.094 0.851 1 98.81 115 ASP A O 1
ATOM 886 N N . TYR A 1 116 ? 2.812 34.281 1.2 1 98.69 116 TYR A N 1
ATOM 887 C CA . TYR A 1 116 ? 2.635 32.938 1.749 1 98.69 116 TYR A CA 1
ATOM 888 C C . TYR A 1 116 ? 1.433 32.25 1.12 1 98.69 116 TYR A C 1
ATOM 890 O O . TYR A 1 116 ? 0.347 32.844 1.039 1 98.69 116 TYR A O 1
ATOM 898 N N . ILE A 1 117 ? 1.637 31.016 0.624 1 98.88 117 ILE A N 1
ATOM 899 C CA . ILE A 1 117 ? 0.562 30.203 0.078 1 98.88 117 ILE A CA 1
ATOM 900 C C . ILE A 1 117 ? 0.473 28.891 0.851 1 98.88 117 ILE A C 1
ATOM 902 O O . ILE A 1 117 ? 1.471 28.172 0.999 1 98.88 117 ILE A O 1
ATOM 906 N N . ILE A 1 118 ? -0.721 28.625 1.313 1 98.56 118 ILE A N 1
ATOM 907 C CA . ILE A 1 118 ? -0.942 27.438 2.131 1 98.56 118 ILE A CA 1
ATOM 908 C C . ILE A 1 118 ? -1.887 26.484 1.407 1 98.56 118 ILE A C 1
ATOM 910 O O . ILE A 1 118 ? -2.951 26.891 0.935 1 98.56 118 ILE A O 1
ATOM 914 N N . ALA A 1 119 ? -1.503 25.266 1.287 1 97.94 119 ALA A N 1
ATOM 915 C CA . ALA A 1 119 ? -2.355 24.156 0.839 1 97.94 119 ALA A CA 1
ATOM 916 C C . ALA A 1 119 ? -2.279 22.984 1.803 1 97.94 119 ALA A C 1
ATOM 918 O O . ALA A 1 119 ? -1.513 22.047 1.581 1 97.94 119 ALA A O 1
ATOM 919 N N . HIS A 1 120 ? -3.121 23.047 2.805 1 94.25 120 HIS A N 1
ATOM 920 C CA . HIS A 1 120 ? -3.139 21.984 3.807 1 94.25 120 HIS A CA 1
ATOM 921 C C . HIS A 1 120 ? -4.215 20.938 3.496 1 94.25 120 HIS A C 1
ATOM 923 O O . HIS A 1 120 ? -5.402 21.266 3.453 1 94.25 120 HIS A O 1
ATOM 929 N N . GLY A 1 121 ? -3.779 19.703 3.346 1 89.5 121 GLY A N 1
ATOM 930 C CA . GLY A 1 121 ? -4.727 18.625 3.137 1 89.5 121 GLY A CA 1
ATOM 931 C C . GLY A 1 121 ? -5.441 18.703 1.799 1 89.5 121 GLY A C 1
ATOM 932 O O . GLY A 1 121 ? -6.641 18.438 1.713 1 89.5 121 GLY A O 1
ATOM 933 N N . VAL A 1 122 ? -4.836 19.141 0.79 1 90.81 122 VAL A N 1
ATOM 934 C CA . VAL A 1 122 ? -5.465 19.297 -0.519 1 90.81 122 VAL A CA 1
ATOM 935 C C . VAL A 1 122 ? -4.781 18.375 -1.53 1 90.81 122 VAL A C 1
ATOM 937 O O . VAL A 1 122 ? -5.453 17.656 -2.268 1 90.81 122 VAL A O 1
ATOM 940 N N . TYR A 1 123 ? -3.498 18.328 -1.479 1 94.44 123 TYR A N 1
ATOM 941 C CA . TYR A 1 123 ? -2.695 17.75 -2.545 1 94.44 123 TYR A CA 1
ATOM 942 C C . TYR A 1 123 ? -3.018 16.266 -2.721 1 94.44 123 TYR A C 1
ATOM 944 O O . TYR A 1 123 ? -3.174 15.781 -3.846 1 94.44 123 TYR A O 1
ATOM 952 N N . SER A 1 124 ? -3.148 15.539 -1.679 1 92.69 124 SER A N 1
ATOM 953 C CA . SER A 1 124 ? -3.379 14.102 -1.764 1 92.69 124 SER A CA 1
ATOM 954 C C . SER A 1 124 ? -4.852 13.789 -2.008 1 92.69 124 SER A C 1
ATOM 956 O O . SER A 1 124 ? -5.203 12.664 -2.361 1 92.69 124 SER A O 1
ATOM 958 N N . TRP A 1 125 ? -5.758 14.773 -1.86 1 87.56 125 TRP A N 1
ATOM 959 C CA . TRP A 1 125 ? -7.195 14.531 -1.897 1 87.56 125 TRP A CA 1
ATOM 960 C C . TRP A 1 125 ? -7.762 14.812 -3.285 1 87.56 125 TRP A C 1
ATOM 962 O O . TRP A 1 125 ? -8.977 14.789 -3.484 1 87.56 125 TRP A O 1
ATOM 972 N N . VAL A 1 126 ? -6.898 15.133 -4.219 1 87.75 126 VAL A N 1
ATOM 973 C CA . VAL A 1 126 ? -7.355 15.477 -5.562 1 87.75 126 VAL A CA 1
ATOM 974 C C . VAL A 1 126 ? -6.621 14.617 -6.59 1 87.75 126 VAL A C 1
ATOM 976 O O . VAL A 1 126 ? -5.613 13.984 -6.273 1 87.75 126 VAL A O 1
ATOM 979 N N . ASP A 1 127 ? -7.105 14.609 -7.754 1 88.5 127 ASP A N 1
ATOM 980 C CA . ASP A 1 127 ? -6.5 13.805 -8.805 1 88.5 127 ASP A CA 1
ATOM 981 C C . ASP A 1 127 ? -5.281 14.5 -9.406 1 88.5 127 ASP A C 1
ATOM 983 O O . ASP A 1 127 ? -4.953 15.625 -9.023 1 88.5 127 ASP A O 1
ATOM 987 N N . ASP A 1 128 ? -4.609 13.898 -10.32 1 91.56 128 ASP A N 1
ATOM 988 C CA . ASP A 1 128 ? -3.336 14.375 -10.859 1 91.56 128 ASP A CA 1
ATOM 989 C C . ASP A 1 128 ? -3.514 15.695 -11.602 1 91.56 128 ASP A C 1
ATOM 991 O O . ASP A 1 128 ? -2.633 16.562 -11.562 1 91.56 128 ASP A O 1
ATOM 995 N N . SER A 1 129 ? -4.621 15.805 -12.25 1 91.88 129 SER A N 1
ATOM 996 C CA . SER A 1 129 ? -4.863 17.031 -12.984 1 91.88 129 SER A CA 1
ATOM 997 C C . SER A 1 129 ? -4.965 18.234 -12.039 1 91.88 129 SER A C 1
ATOM 999 O O . SER A 1 129 ? -4.426 19.297 -12.32 1 91.88 129 SER A O 1
ATOM 1001 N N . VAL A 1 130 ? -5.648 18.062 -10.938 1 92.62 130 VAL A N 1
ATOM 1002 C CA . VAL A 1 130 ? -5.801 19.125 -9.953 1 92.62 130 VAL A CA 1
ATOM 1003 C C . VAL A 1 130 ? -4.473 19.375 -9.234 1 92.62 130 VAL A C 1
ATOM 1005 O O . VAL A 1 130 ? -4.125 20.516 -8.93 1 92.62 130 VAL A O 1
ATOM 1008 N N . LYS A 1 131 ? -3.713 18.297 -8.961 1 96.19 131 LYS A N 1
ATOM 1009 C CA . LYS A 1 131 ? -2.389 18.438 -8.367 1 96.19 131 LYS A CA 1
ATOM 1010 C C . LYS A 1 131 ? -1.493 19.328 -9.227 1 96.19 131 LYS A C 1
ATOM 1012 O O . LYS A 1 131 ? -0.817 20.219 -8.711 1 96.19 131 LYS A O 1
ATOM 1017 N N . GLU A 1 132 ? -1.513 19.047 -10.492 1 96.5 132 GLU A N 1
ATOM 1018 C CA . GLU A 1 132 ? -0.715 19.828 -11.422 1 96.5 132 GLU A CA 1
ATOM 1019 C C . GLU A 1 132 ? -1.169 21.297 -11.445 1 96.5 132 GLU A C 1
ATOM 1021 O O . GLU A 1 132 ? -0.341 22.203 -11.477 1 96.5 132 GLU A O 1
ATOM 1026 N N . ALA A 1 133 ? -2.439 21.469 -11.469 1 96.5 133 ALA A N 1
ATOM 1027 C CA . ALA A 1 133 ? -2.988 22.812 -11.453 1 96.5 133 ALA A CA 1
ATOM 1028 C C . ALA A 1 133 ? -2.59 23.562 -10.18 1 96.5 133 ALA A C 1
ATOM 1030 O O . ALA A 1 133 ? -2.322 24.766 -10.211 1 96.5 133 ALA A O 1
ATOM 1031 N N . LEU A 1 134 ? -2.594 22.875 -9.055 1 97.81 134 LEU A N 1
ATOM 1032 C CA . LEU A 1 134 ? -2.207 23.484 -7.781 1 97.81 134 LEU A CA 1
ATOM 1033 C C . LEU A 1 134 ? -0.769 23.984 -7.832 1 97.81 134 LEU A C 1
ATOM 1035 O O . LEU A 1 134 ? -0.489 25.125 -7.449 1 97.81 134 LEU A O 1
ATOM 1039 N N . LEU A 1 135 ? 0.146 23.156 -8.328 1 98.38 135 LEU A N 1
ATOM 1040 C CA . LEU A 1 135 ? 1.553 23.531 -8.383 1 98.38 135 LEU A CA 1
ATOM 1041 C C . LEU A 1 135 ? 1.765 24.688 -9.367 1 98.38 135 LEU A C 1
ATOM 1043 O O . LEU A 1 135 ? 2.535 25.609 -9.086 1 98.38 135 LEU A O 1
ATOM 1047 N N . ARG A 1 136 ? 1.09 24.625 -10.477 1 97.75 136 ARG A N 1
ATOM 1048 C CA . ARG A 1 136 ? 1.15 25.734 -11.43 1 97.75 136 ARG A CA 1
ATOM 1049 C C . ARG A 1 136 ? 0.65 27.031 -10.797 1 97.75 136 ARG A C 1
ATOM 1051 O O . ARG A 1 136 ? 1.24 28.094 -11 1 97.75 136 ARG A O 1
ATOM 1058 N N . SER A 1 137 ? -0.454 26.906 -10.109 1 98.06 137 SER A N 1
ATOM 1059 C CA . SER A 1 137 ? -1.025 28.078 -9.445 1 98.06 137 SER A CA 1
ATOM 1060 C C . SER A 1 137 ? -0.065 28.656 -8.406 1 98.06 137 SER A C 1
ATOM 1062 O O . SER A 1 137 ? 0.053 29.875 -8.273 1 98.06 137 SER A O 1
ATOM 1064 N N . VAL A 1 138 ? 0.588 27.781 -7.621 1 98.56 138 VAL A N 1
ATOM 1065 C CA . VAL A 1 138 ? 1.573 28.25 -6.648 1 98.56 138 VAL A CA 1
ATOM 1066 C C . VAL A 1 138 ? 2.676 29.031 -7.359 1 98.56 138 VAL A C 1
ATOM 1068 O O . VAL A 1 138 ? 3.074 30.109 -6.906 1 98.56 138 VAL A O 1
ATOM 1071 N N . LYS A 1 139 ? 3.129 28.484 -8.461 1 98.19 139 LYS A N 1
ATOM 1072 C CA . LYS A 1 139 ? 4.168 29.156 -9.242 1 98.19 139 LYS A CA 1
ATOM 1073 C C . LYS A 1 139 ? 3.707 30.531 -9.695 1 98.19 139 LYS A C 1
ATOM 1075 O O . LYS A 1 139 ? 4.453 31.516 -9.594 1 98.19 139 LYS A O 1
ATOM 1080 N N . LEU A 1 140 ? 2.523 30.641 -10.164 1 97.81 140 LEU A N 1
ATOM 1081 C CA . LEU A 1 140 ? 1.987 31.875 -10.742 1 97.81 140 LEU A CA 1
ATOM 1082 C C . LEU A 1 140 ? 1.729 32.906 -9.656 1 97.81 140 LEU A C 1
ATOM 1084 O O . LEU A 1 140 ? 1.902 34.125 -9.891 1 97.81 140 LEU A O 1
ATOM 1088 N N . LEU A 1 141 ? 1.317 32.469 -8.492 1 98.56 141 LEU A N 1
ATOM 1089 C CA . LEU A 1 141 ? 0.758 33.406 -7.512 1 98.56 141 LEU A CA 1
ATOM 1090 C C . LEU A 1 141 ? 1.785 33.75 -6.434 1 98.56 141 LEU A C 1
ATOM 1092 O O . LEU A 1 141 ? 1.646 34.75 -5.727 1 98.56 141 LEU A O 1
ATOM 1096 N N . LEU A 1 142 ? 2.723 32.875 -6.203 1 98.56 142 LEU A N 1
ATOM 1097 C CA . LEU A 1 142 ? 3.711 33.094 -5.152 1 98.56 142 LEU A CA 1
ATOM 1098 C C . LEU A 1 142 ? 4.625 34.281 -5.508 1 98.56 142 LEU A C 1
ATOM 1100 O O . LEU A 1 142 ? 5.109 34.375 -6.641 1 98.56 142 LEU A O 1
ATOM 1104 N N . SER A 1 143 ? 4.82 35.188 -4.59 1 98.12 143 SER A N 1
ATOM 1105 C CA . SER A 1 143 ? 5.738 36.312 -4.816 1 98.12 143 SER A CA 1
ATOM 1106 C C . SER A 1 143 ? 7.176 35.812 -4.945 1 98.12 143 SER A C 1
ATOM 1108 O O . SER A 1 143 ? 7.484 34.688 -4.602 1 98.12 143 SER A O 1
ATOM 1110 N N . ALA A 1 144 ? 8.055 36.625 -5.406 1 96.5 144 ALA A N 1
ATOM 1111 C CA . ALA A 1 144 ? 9.43 36.25 -5.715 1 96.5 144 ALA A CA 1
ATOM 1112 C C . ALA A 1 144 ? 10.148 35.75 -4.469 1 96.5 144 ALA A C 1
ATOM 1114 O O . ALA A 1 144 ? 10.938 34.781 -4.547 1 96.5 144 ALA A O 1
ATOM 1115 N N . ASN A 1 145 ? 9.852 36.281 -3.295 1 96.38 145 ASN A N 1
ATOM 1116 C CA . ASN A 1 145 ? 10.5 35.875 -2.053 1 96.38 145 ASN A CA 1
ATOM 1117 C C . ASN A 1 145 ? 9.547 35.125 -1.142 1 96.38 145 ASN A C 1
ATOM 1119 O O . ASN A 1 145 ? 9.805 34.969 0.052 1 96.38 145 ASN A O 1
ATOM 1123 N N . GLY A 1 146 ? 8.438 34.75 -1.721 1 98 146 GLY A N 1
ATOM 1124 C CA . GLY A 1 146 ? 7.418 34.062 -0.93 1 98 146 GLY A CA 1
ATOM 1125 C C . GLY A 1 146 ? 7.75 32.625 -0.634 1 98 146 GLY A C 1
ATOM 1126 O O . GLY A 1 146 ? 8.727 32.094 -1.163 1 98 146 GLY A O 1
ATOM 1127 N N . VAL A 1 147 ? 7.023 32.031 0.291 1 97.88 147 VAL A N 1
ATOM 1128 C CA . VAL A 1 147 ? 7.164 30.625 0.677 1 97.88 147 VAL A CA 1
ATOM 1129 C C . VAL A 1 147 ? 5.793 29.953 0.683 1 97.88 147 VAL A C 1
ATOM 1131 O O . VAL A 1 147 ? 4.828 30.5 1.231 1 97.88 147 VAL A O 1
ATOM 1134 N N . ALA A 1 148 ? 5.711 28.797 0.054 1 98.56 148 ALA A N 1
ATOM 1135 C CA . ALA A 1 148 ? 4.473 28.031 0.059 1 98.56 148 ALA A CA 1
ATOM 1136 C C . ALA A 1 148 ? 4.578 26.828 0.996 1 98.56 148 ALA A C 1
ATOM 1138 O O . ALA A 1 148 ? 5.664 26.297 1.205 1 98.56 148 ALA A O 1
ATOM 1139 N N . TYR A 1 149 ? 3.48 26.5 1.605 1 97.62 149 TYR A N 1
ATOM 1140 C CA . TYR A 1 149 ? 3.312 25.312 2.438 1 97.62 149 TYR A CA 1
ATOM 1141 C C . TYR A 1 149 ? 2.352 24.328 1.789 1 97.62 149 TYR A C 1
ATOM 1143 O O . TYR A 1 149 ? 1.214 24.672 1.467 1 97.62 149 TYR A O 1
ATOM 1151 N N . ILE A 1 150 ? 2.807 23.125 1.572 1 97.88 150 ILE A N 1
ATOM 1152 C CA . ILE A 1 150 ? 1.968 22.062 1.021 1 97.88 150 ILE A CA 1
ATOM 1153 C C . ILE A 1 150 ? 2.094 20.797 1.875 1 97.88 150 ILE A C 1
ATOM 1155 O O . ILE A 1 150 ? 3.197 20.281 2.066 1 97.88 150 ILE A O 1
ATOM 1159 N N . SER A 1 151 ? 0.988 20.359 2.406 1 95.69 151 SER A N 1
ATOM 1160 C CA . SER A 1 151 ? 1.005 19.078 3.119 1 95.69 151 SER A CA 1
ATOM 1161 C C . SER A 1 151 ? 0.38 17.969 2.283 1 95.69 151 SER A C 1
ATOM 1163 O O . SER A 1 151 ? -0.482 18.234 1.441 1 95.69 151 SER A O 1
ATOM 1165 N N . TYR A 1 152 ? 0.821 16.75 2.455 1 95 152 TYR A N 1
ATOM 1166 C CA . TYR A 1 152 ? 0.346 15.648 1.634 1 95 152 TYR A CA 1
ATOM 1167 C C . TYR A 1 152 ? 0.707 14.305 2.264 1 95 152 TYR A C 1
ATOM 1169 O O . TYR A 1 152 ? 1.676 14.211 3.02 1 95 152 TYR A O 1
ATOM 1177 N N . ASN A 1 153 ? -0.141 13.32 2.033 1 94.5 153 ASN A N 1
ATOM 1178 C CA . ASN A 1 153 ? 0.136 11.938 2.41 1 94.5 153 ASN A CA 1
ATOM 1179 C C . ASN A 1 153 ? 1.229 11.328 1.539 1 94.5 153 ASN A C 1
ATOM 1181 O O . ASN A 1 153 ? 1.288 11.586 0.336 1 94.5 153 ASN A O 1
ATOM 1185 N N . ILE A 1 154 ? 2.102 10.547 2.209 1 95.38 154 ILE A N 1
ATOM 1186 C CA . ILE A 1 154 ? 3.197 10.023 1.4 1 95.38 154 ILE A CA 1
ATOM 1187 C C . ILE A 1 154 ? 3.324 8.516 1.617 1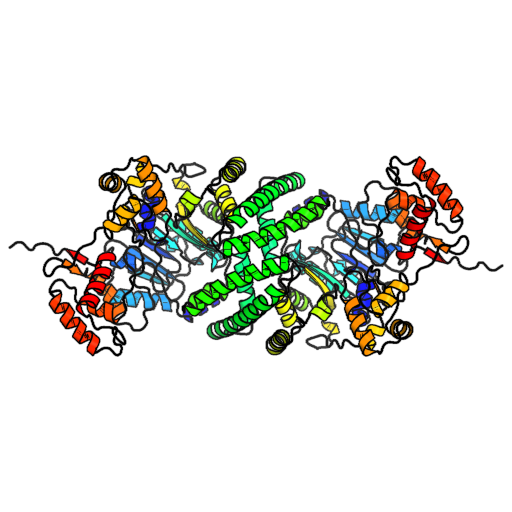 95.38 154 ILE A C 1
ATOM 1189 O O . ILE A 1 154 ? 2.832 7.98 2.615 1 95.38 154 ILE A O 1
ATOM 1193 N N . TYR A 1 155 ? 3.908 7.883 0.604 1 95.69 155 TYR A N 1
ATOM 1194 C CA . TYR A 1 155 ? 4.422 6.523 0.732 1 95.69 155 TYR A CA 1
ATOM 1195 C C . TYR A 1 155 ? 5.848 6.527 1.274 1 95.69 155 TYR A C 1
ATOM 1197 O O . TYR A 1 155 ? 6.574 7.508 1.116 1 95.69 155 TYR A O 1
ATOM 1205 N N . PRO A 1 156 ? 6.277 5.516 1.994 1 94.88 156 PRO A N 1
ATOM 1206 C CA . PRO A 1 156 ? 5.605 4.219 2.086 1 94.88 156 PRO A CA 1
ATOM 1207 C C . PRO A 1 156 ? 4.609 4.152 3.242 1 94.88 156 PRO A C 1
ATOM 1209 O O . PRO A 1 156 ? 3.807 3.219 3.316 1 94.88 156 PRO A O 1
ATOM 1212 N N . GLY A 1 157 ? 4.578 5.066 4.141 1 92.06 157 GLY A N 1
ATOM 1213 C CA . GLY A 1 157 ? 3.816 4.977 5.375 1 92.06 157 GLY A CA 1
ATOM 1214 C C . GLY A 1 157 ? 2.33 4.777 5.145 1 92.06 157 GLY A C 1
ATOM 1215 O O . GLY A 1 157 ? 1.661 4.098 5.926 1 92.06 157 GLY A O 1
ATOM 1216 N N . TRP A 1 158 ? 1.813 5.312 4.09 1 93.62 158 TRP A N 1
ATOM 1217 C CA . TRP A 1 158 ? 0.374 5.293 3.852 1 93.62 158 TRP A CA 1
ATOM 1218 C C . TRP A 1 158 ? -0.058 3.963 3.246 1 93.62 158 TRP A C 1
ATOM 1220 O O . TRP A 1 158 ? -1.253 3.711 3.072 1 93.62 158 TRP A O 1
ATOM 1230 N N . LYS A 1 159 ? 0.817 3.092 2.875 1 93.31 159 LYS A N 1
ATOM 1231 C CA . LYS A 1 159 ? 0.438 1.829 2.244 1 93.31 159 LYS A CA 1
ATOM 1232 C C . LYS A 1 159 ? -0.461 1.005 3.162 1 93.31 159 LYS A C 1
ATOM 1234 O O . LYS A 1 159 ? -1.409 0.366 2.699 1 93.31 159 LYS A O 1
ATOM 1239 N N . SER A 1 160 ? -0.167 0.978 4.445 1 90.75 160 SER A N 1
ATOM 1240 C CA . SER A 1 160 ? -1.009 0.233 5.375 1 90.75 160 SER A CA 1
ATOM 1241 C C . SER A 1 160 ? -2.355 0.921 5.574 1 90.75 160 SER A C 1
ATOM 1243 O O . SER A 1 160 ? -3.375 0.256 5.773 1 90.75 160 SER A O 1
ATOM 1245 N N . LEU A 1 161 ? -2.375 2.244 5.547 1 91 161 LEU A N 1
ATOM 1246 C CA . LEU A 1 161 ? -3.619 2.996 5.68 1 91 161 LEU A CA 1
ATOM 1247 C C . LEU A 1 161 ? -4.492 2.824 4.445 1 91 161 LEU A C 1
ATOM 1249 O O . LEU A 1 161 ? -5.723 2.852 4.539 1 91 161 LEU A O 1
ATOM 1253 N N . ASP A 1 162 ? -3.861 2.586 3.312 1 93.12 162 ASP A N 1
ATOM 1254 C CA . ASP A 1 162 ? -4.598 2.293 2.088 1 93.12 162 ASP A CA 1
ATOM 1255 C C . ASP A 1 162 ? -5.492 1.068 2.264 1 93.12 162 ASP A C 1
ATOM 1257 O O . ASP A 1 162 ? -6.605 1.022 1.732 1 93.12 162 ASP A O 1
ATOM 1261 N N . VAL A 1 163 ? -4.938 0.103 2.936 1 93.69 163 VAL A N 1
ATOM 1262 C CA . VAL A 1 163 ? -5.68 -1.136 3.135 1 93.69 163 VAL A CA 1
ATOM 1263 C C . VAL A 1 163 ? -6.98 -0.844 3.879 1 93.69 163 VAL A C 1
ATOM 1265 O O . VAL A 1 163 ? -8.047 -1.323 3.488 1 93.69 163 VAL A O 1
ATOM 1268 N N . LEU A 1 164 ? -6.906 -0.044 4.941 1 92.5 164 LEU A N 1
ATOM 1269 C CA . LEU A 1 164 ? -8.086 0.311 5.715 1 92.5 164 LEU A CA 1
ATOM 1270 C C . LEU A 1 164 ? -9.047 1.163 4.887 1 92.5 164 LEU A C 1
ATOM 1272 O O . LEU A 1 164 ? -10.266 0.974 4.945 1 92.5 164 LEU A O 1
ATOM 1276 N N . ARG A 1 165 ? -8.477 2.119 4.227 1 93.12 165 ARG A N 1
ATOM 1277 C CA . ARG A 1 165 ? -9.305 2.955 3.361 1 93.12 165 ARG A CA 1
ATOM 1278 C C . ARG A 1 165 ? -10.055 2.107 2.342 1 93.12 165 ARG A C 1
ATOM 1280 O O . ARG A 1 165 ? -11.273 2.25 2.188 1 93.12 165 ARG A O 1
ATOM 1287 N N . ASP A 1 166 ? -9.352 1.236 1.642 1 94.31 166 ASP A N 1
ATOM 1288 C CA . ASP A 1 166 ? -9.953 0.408 0.602 1 94.31 166 ASP A CA 1
ATOM 1289 C C . ASP A 1 166 ? -10.984 -0.546 1.191 1 94.31 166 ASP A C 1
ATOM 1291 O O . ASP A 1 166 ? -12.008 -0.835 0.558 1 94.31 166 ASP A O 1
ATOM 1295 N N . PHE A 1 167 ? -10.688 -1.066 2.381 1 95.12 167 PHE A N 1
ATOM 1296 C CA . PHE A 1 167 ? -11.641 -1.914 3.094 1 95.12 167 PHE A CA 1
ATOM 1297 C C . PHE A 1 167 ? -12.945 -1.17 3.35 1 95.12 167 PHE A C 1
ATOM 1299 O O . PHE A 1 167 ? -14.031 -1.696 3.084 1 95.12 167 PHE A O 1
ATOM 1306 N N . MET A 1 168 ? -12.867 0.056 3.877 1 92.88 168 MET A N 1
ATOM 1307 C CA . MET A 1 168 ? -14.047 0.865 4.184 1 92.88 168 MET A CA 1
ATOM 1308 C C . MET A 1 168 ? -14.82 1.202 2.91 1 92.88 168 MET A C 1
ATOM 1310 O O . MET A 1 168 ? -16.047 1.167 2.9 1 92.88 168 MET A O 1
ATOM 1314 N N . LEU A 1 169 ? -14.117 1.571 1.835 1 92.06 169 LEU A N 1
ATOM 1315 C CA . LEU A 1 169 ? -14.758 1.9 0.569 1 92.06 169 LEU A CA 1
ATOM 1316 C C . LEU A 1 169 ? -15.492 0.688 0.001 1 92.06 169 LEU A C 1
ATOM 1318 O O . LEU A 1 169 ? -16.594 0.815 -0.521 1 92.06 169 LEU A O 1
ATOM 1322 N N . PHE A 1 170 ? -14.859 -0.5 0.119 1 94.56 170 PHE A N 1
ATOM 1323 C CA . PHE A 1 170 ? -15.484 -1.737 -0.331 1 94.56 170 PHE A CA 1
ATOM 1324 C C . PHE A 1 170 ? -16.734 -2.043 0.489 1 94.56 170 PHE A C 1
ATOM 1326 O O . PHE A 1 170 ? -17.797 -2.346 -0.069 1 94.56 170 PHE A O 1
ATOM 1333 N N . ALA A 1 171 ? -16.609 -1.895 1.784 1 92.38 171 ALA A N 1
ATOM 1334 C CA . ALA A 1 171 ? -17.688 -2.25 2.695 1 92.38 171 ALA A CA 1
ATOM 1335 C C . ALA A 1 171 ? -18.875 -1.314 2.518 1 92.38 171 ALA A C 1
ATOM 1337 O O . ALA A 1 171 ? -20.031 -1.719 2.719 1 92.38 171 ALA A O 1
ATOM 1338 N N . SER A 1 172 ? -18.656 -0.079 2.076 1 89.75 172 SER A N 1
ATOM 1339 C CA . SER A 1 172 ? -19.719 0.917 2.027 1 89.75 172 SER A CA 1
ATOM 1340 C C . SER A 1 172 ? -20.109 1.245 0.588 1 89.75 172 SER A C 1
ATOM 1342 O O . SER A 1 172 ? -20.828 2.219 0.336 1 89.75 172 SER A O 1
ATOM 1344 N N . ASP A 1 173 ? -19.594 0.521 -0.338 1 86.69 173 ASP A N 1
ATOM 1345 C CA . ASP A 1 173 ? -19.719 0.826 -1.761 1 86.69 173 ASP A CA 1
ATOM 1346 C C . ASP A 1 173 ? -21.188 0.94 -2.176 1 86.69 173 ASP A C 1
ATOM 1348 O O . ASP A 1 173 ? -21.516 1.687 -3.098 1 86.69 173 ASP A O 1
ATOM 1352 N N . SER A 1 174 ? -22.016 0.241 -1.538 1 79.62 174 SER A N 1
ATOM 1353 C CA . SER A 1 174 ? -23.422 0.203 -1.934 1 79.62 174 SER A CA 1
ATOM 1354 C C . SER A 1 174 ? -24.172 1.422 -1.412 1 79.62 174 SER A C 1
ATOM 1356 O O . SER A 1 174 ? -25.344 1.63 -1.755 1 79.62 174 SER A O 1
ATOM 1358 N N . GLN A 1 175 ? -23.469 2.225 -0.631 1 78.31 175 GLN A N 1
ATOM 1359 C CA . GLN A 1 175 ? -24.156 3.357 -0.011 1 78.31 175 GLN A CA 1
ATOM 1360 C C . GLN A 1 175 ? -23.859 4.652 -0.769 1 78.31 175 GLN A C 1
ATOM 1362 O O . GLN A 1 175 ? -22.75 4.859 -1.256 1 78.31 175 GLN A O 1
ATOM 1367 N N . ALA A 1 176 ? -24.844 5.434 -0.906 1 74.19 176 ALA A N 1
ATOM 1368 C CA . ALA A 1 176 ? -24.719 6.68 -1.655 1 74.19 176 ALA A CA 1
ATOM 1369 C C . ALA A 1 176 ? -24.359 7.84 -0.729 1 74.19 176 ALA A C 1
ATOM 1371 O O . ALA A 1 176 ? -23.531 8.688 -1.067 1 74.19 176 ALA A O 1
ATOM 1372 N N . SER A 1 177 ? -24.984 7.875 0.446 1 78.25 177 SER A N 1
ATOM 1373 C CA . SER A 1 177 ? -24.812 9 1.358 1 78.25 177 SER A CA 1
ATOM 1374 C C . SER A 1 177 ? -23.531 8.859 2.172 1 78.25 177 SER A C 1
ATOM 1376 O O . SER A 1 177 ? -23.172 7.754 2.59 1 78.25 177 SER A O 1
ATOM 1378 N N . GLY A 1 178 ? -22.875 9.93 2.293 1 74.62 178 GLY A N 1
ATOM 1379 C CA . GLY A 1 178 ? -21.672 9.945 3.111 1 74.62 178 GLY A CA 1
ATOM 1380 C C . GLY A 1 178 ? -21.922 9.492 4.539 1 74.62 178 GLY A C 1
ATOM 1381 O O . GLY A 1 178 ? -21.109 8.75 5.102 1 74.62 178 GLY A O 1
ATOM 1382 N N . ALA A 1 179 ? -23.047 9.883 5.102 1 77 179 ALA A N 1
ATOM 1383 C CA . ALA A 1 179 ? -23.375 9.523 6.477 1 77 179 ALA A CA 1
ATOM 1384 C C . ALA A 1 179 ? -23.578 8.016 6.617 1 77 179 ALA A C 1
ATOM 1386 O O . ALA A 1 179 ? -23.109 7.414 7.594 1 77 179 ALA A O 1
ATOM 1387 N N . ARG A 1 180 ? -24.234 7.438 5.68 1 83.25 180 ARG A N 1
ATOM 1388 C CA . ARG A 1 180 ? -24.469 6 5.719 1 83.25 180 ARG A CA 1
ATOM 1389 C C . ARG A 1 180 ? -23.172 5.23 5.469 1 83.25 180 ARG A C 1
ATOM 1391 O O . ARG A 1 180 ? -22.953 4.168 6.059 1 83.25 180 ARG A O 1
ATOM 1398 N N . LYS A 1 181 ? -22.375 5.82 4.594 1 85.94 181 LYS A N 1
ATOM 1399 C CA . LYS A 1 181 ? -21.062 5.211 4.352 1 85.94 181 LYS A CA 1
ATOM 1400 C C . LYS A 1 181 ? -20.234 5.168 5.629 1 85.94 181 LYS A C 1
ATOM 1402 O O . LYS A 1 181 ? -19.578 4.164 5.918 1 85.94 181 LYS A O 1
ATOM 1407 N N . LEU A 1 182 ? -20.297 6.262 6.316 1 85.25 182 LEU A N 1
ATOM 1408 C CA . LEU A 1 182 ? -19.531 6.348 7.551 1 85.25 182 LEU A CA 1
ATOM 1409 C C . LEU A 1 182 ? -20.047 5.348 8.586 1 85.25 182 LEU A C 1
ATOM 1411 O O . LEU A 1 182 ? -19.25 4.68 9.258 1 85.25 182 LEU A O 1
ATOM 1415 N N . GLU A 1 183 ? -21.328 5.242 8.727 1 87.5 183 GLU A N 1
ATOM 1416 C CA . GLU A 1 183 ? -21.938 4.324 9.688 1 87.5 183 GLU A CA 1
ATOM 1417 C C . GLU A 1 183 ? -21.547 2.879 9.391 1 87.5 183 GLU A C 1
ATOM 1419 O O . GLU A 1 183 ? -21.141 2.145 10.297 1 87.5 183 GLU A O 1
ATOM 1424 N N . ILE A 1 184 ? -21.672 2.51 8.18 1 90.69 184 ILE A N 1
ATOM 1425 C CA . ILE A 1 184 ? -21.344 1.146 7.777 1 90.69 184 ILE A CA 1
ATOM 1426 C C . ILE A 1 184 ? -19.844 0.9 7.969 1 90.69 184 ILE A C 1
ATOM 1428 O O . ILE A 1 184 ? -19.438 -0.171 8.43 1 90.69 184 ILE A O 1
ATOM 1432 N N . SER A 1 185 ? -19.062 1.883 7.598 1 90.56 185 SER A N 1
ATOM 1433 C CA . SER A 1 185 ? -17.609 1.766 7.746 1 90.56 185 SER A CA 1
ATOM 1434 C C . SER A 1 185 ? -17.219 1.543 9.203 1 90.56 185 SER A C 1
ATOM 1436 O O . SER A 1 185 ? -16.375 0.701 9.508 1 90.56 185 SER A O 1
ATOM 1438 N N . LYS A 1 186 ? -17.891 2.283 10.062 1 89.5 186 LYS A N 1
ATOM 1439 C CA . LYS A 1 186 ? -17.594 2.135 11.484 1 89.5 186 LYS A CA 1
ATOM 1440 C C . LYS A 1 186 ? -17.938 0.73 11.977 1 89.5 186 LYS A C 1
ATOM 1442 O O . LYS A 1 186 ? -17.156 0.112 12.695 1 89.5 186 LYS A O 1
ATOM 1447 N N . ARG A 1 187 ? -19.047 0.243 11.586 1 91.5 187 ARG A N 1
ATOM 1448 C CA . ARG A 1 187 ? -19.484 -1.097 11.969 1 91.5 187 ARG A CA 1
ATOM 1449 C C . ARG A 1 187 ? -18.516 -2.156 11.438 1 91.5 187 ARG A C 1
ATOM 1451 O O . ARG A 1 187 ? -18.141 -3.074 12.164 1 91.5 187 ARG A O 1
ATOM 1458 N N . GLU A 1 188 ? -18.141 -2.035 10.227 1 93.88 188 GLU A N 1
ATOM 1459 C CA . GLU A 1 188 ? -17.266 -3.031 9.594 1 93.88 188 GLU A CA 1
ATOM 1460 C C . GLU A 1 188 ? -15.844 -2.949 10.133 1 93.88 188 GLU A C 1
ATOM 1462 O O . GLU A 1 188 ? -15.133 -3.953 10.172 1 93.88 188 GLU A O 1
ATOM 1467 N N . LEU A 1 189 ? -15.445 -1.746 10.508 1 93 189 LEU A N 1
ATOM 1468 C CA . LEU A 1 189 ? -14.156 -1.63 11.172 1 93 189 LEU A CA 1
ATOM 1469 C C . LEU A 1 189 ? -14.156 -2.385 12.5 1 93 189 LEU A C 1
ATOM 1471 O O . LEU A 1 189 ? -13.148 -2.996 12.867 1 93 189 LEU A O 1
ATOM 1475 N N . ASP A 1 190 ? -15.273 -2.324 13.211 1 92.88 190 ASP A N 1
ATOM 1476 C CA . ASP A 1 190 ? -15.398 -3.09 14.445 1 92.88 190 ASP A CA 1
ATOM 1477 C C . ASP A 1 190 ? -15.32 -4.59 14.172 1 92.88 190 ASP A C 1
ATOM 1479 O O . ASP A 1 190 ? -14.664 -5.324 14.922 1 92.88 190 ASP A O 1
ATOM 1483 N N . PHE A 1 191 ? -16.031 -5.008 13.133 1 94.38 191 PHE A N 1
ATOM 1484 C CA . PHE A 1 191 ? -15.977 -6.402 12.719 1 94.38 191 PHE A CA 1
ATOM 1485 C C . PHE A 1 191 ? -14.547 -6.82 12.406 1 94.38 191 PHE A C 1
ATOM 1487 O O . PHE A 1 191 ? -14.086 -7.871 12.859 1 94.38 191 PHE A O 1
ATOM 1494 N N . LEU A 1 192 ? -13.844 -6.004 11.656 1 94.25 192 LEU A N 1
ATOM 1495 C CA . LEU A 1 192 ? -12.461 -6.277 11.289 1 94.25 192 LEU A CA 1
ATOM 1496 C C . LEU A 1 192 ? -11.57 -6.352 12.531 1 94.25 192 LEU A C 1
ATOM 1498 O O . LEU A 1 192 ? -10.711 -7.227 12.633 1 94.25 192 LEU A O 1
ATOM 1502 N N . GLN A 1 193 ? -11.766 -5.426 13.422 1 92 193 GLN A N 1
ATOM 1503 C CA . GLN A 1 193 ? -10.992 -5.41 14.656 1 92 193 GLN A CA 1
ATOM 1504 C C . GLN A 1 193 ? -11.164 -6.715 15.43 1 92 193 GLN A C 1
ATOM 1506 O O . GLN A 1 193 ? -10.188 -7.273 15.938 1 92 193 GLN A O 1
ATOM 1511 N N . ASP A 1 194 ? -12.352 -7.156 15.523 1 91.31 194 ASP A N 1
ATOM 1512 C CA . ASP A 1 194 ? -12.648 -8.406 16.219 1 91.31 194 ASP A CA 1
ATOM 1513 C C . ASP A 1 194 ? -11.93 -9.586 15.555 1 91.31 194 ASP A C 1
ATOM 1515 O O . ASP A 1 194 ? -11.383 -10.453 16.234 1 91.31 194 ASP A O 1
ATOM 1519 N N . TYR A 1 195 ? -11.977 -9.609 14.32 1 92.25 195 TYR A N 1
ATOM 1520 C CA . TYR A 1 195 ? -11.32 -10.695 13.594 1 92.25 195 TYR A CA 1
ATOM 1521 C C . TYR A 1 195 ? -9.812 -10.672 13.812 1 92.25 195 TYR A C 1
ATOM 1523 O O . TYR A 1 195 ? -9.203 -11.719 14.047 1 92.25 195 TYR A O 1
ATOM 1531 N N . LEU A 1 196 ? -9.242 -9.523 13.648 1 90.38 196 LEU A N 1
ATOM 1532 C CA . LEU A 1 196 ? -7.797 -9.398 13.797 1 90.38 196 LEU A CA 1
ATOM 1533 C C . LEU A 1 196 ? -7.355 -9.82 15.195 1 90.38 196 LEU A C 1
ATOM 1535 O O . LEU A 1 196 ? -6.301 -10.438 15.352 1 90.38 196 LEU A O 1
ATOM 1539 N N . LYS A 1 197 ? -8.133 -9.469 16.172 1 85.12 197 LYS A N 1
ATOM 1540 C CA . LYS A 1 197 ? -7.836 -9.891 17.547 1 85.12 197 LYS A CA 1
ATOM 1541 C C . LYS A 1 197 ? -7.863 -11.414 17.672 1 85.12 197 LYS A C 1
ATOM 1543 O O . LYS A 1 197 ? -7.012 -12.008 18.328 1 85.12 197 LYS A O 1
ATOM 1548 N N . PHE A 1 198 ? -8.82 -11.953 17.031 1 83.12 198 PHE A N 1
ATOM 1549 C CA . PHE A 1 198 ? -8.969 -13.406 17.062 1 83.12 198 PHE A CA 1
ATOM 1550 C C . PHE A 1 198 ? -7.793 -14.078 16.344 1 83.12 198 PHE A C 1
ATOM 1552 O O . PHE A 1 198 ? -7.242 -15.062 16.844 1 83.12 198 PHE A O 1
ATOM 1559 N N . ASN A 1 199 ? -7.383 -13.562 15.211 1 80.81 199 ASN A N 1
ATOM 1560 C CA . ASN A 1 199 ? -6.348 -14.156 14.375 1 80.81 199 ASN A CA 1
ATOM 1561 C C . ASN A 1 199 ? -4.961 -13.992 14.992 1 80.81 199 ASN A C 1
ATOM 1563 O O . ASN A 1 199 ? -4.074 -14.812 14.766 1 80.81 199 ASN A O 1
ATOM 1567 N N . ALA A 1 200 ? -4.707 -12.906 15.578 1 75 200 ALA A N 1
ATOM 1568 C CA . ALA A 1 200 ? -3.416 -12.641 16.219 1 75 200 ALA A CA 1
ATOM 1569 C C . ALA A 1 200 ? -3.029 -13.773 17.156 1 75 200 ALA A C 1
ATOM 1571 O O . ALA A 1 200 ? -1.844 -14.055 17.359 1 75 200 ALA A O 1
ATOM 1572 N N . GLN A 1 201 ? -3.953 -14.5 17.531 1 71.75 201 GLN A N 1
ATOM 1573 C CA . GLN A 1 201 ? -3.717 -15.562 18.5 1 71.75 201 GLN A CA 1
ATOM 1574 C C . GLN A 1 201 ? -3.484 -16.906 17.812 1 71.75 201 GLN A C 1
ATOM 1576 O O . GLN A 1 201 ? -2.857 -17.797 18.375 1 71.75 201 GLN A O 1
ATOM 1581 N N . SER A 1 202 ? -3.807 -16.984 16.562 1 68.81 202 SER A N 1
ATOM 1582 C CA . SER A 1 202 ? -3.873 -18.312 15.984 1 68.81 202 SER A CA 1
ATOM 1583 C C . SER A 1 202 ? -3.02 -18.422 14.727 1 68.81 202 SER A C 1
ATOM 1585 O O . SER A 1 202 ? -2.762 -19.516 14.227 1 68.81 202 SER A O 1
ATOM 1587 N N . ALA A 1 203 ? -2.537 -17.312 14.305 1 69.94 203 ALA A N 1
ATOM 1588 C CA . ALA A 1 203 ? -1.899 -17.344 12.992 1 69.94 203 ALA A CA 1
ATOM 1589 C C . ALA A 1 203 ? -0.511 -17.969 13.07 1 69.94 203 ALA A C 1
ATOM 1591 O O . ALA A 1 203 ? 0.309 -17.578 13.898 1 69.94 203 ALA A O 1
ATOM 1592 N N . THR A 1 204 ? -0.307 -18.906 12.156 1 72.56 204 THR A N 1
ATOM 1593 C CA . THR A 1 204 ? 0.978 -19.594 12.133 1 72.56 204 THR A CA 1
ATOM 1594 C C . THR A 1 204 ? 1.896 -19 11.078 1 72.56 204 THR A C 1
ATOM 1596 O O . THR A 1 204 ? 3.119 -19.016 11.227 1 72.56 204 THR A O 1
ATOM 1599 N N . ASP A 1 205 ? 1.361 -18.422 10.109 1 81.25 205 ASP A N 1
ATOM 1600 C CA . ASP A 1 205 ? 2.152 -17.781 9.062 1 81.25 205 ASP A CA 1
ATOM 1601 C C . ASP A 1 205 ? 2.672 -16.422 9.516 1 81.25 205 ASP A C 1
ATOM 1603 O O . ASP A 1 205 ? 1.893 -15.562 9.93 1 81.25 205 ASP A O 1
ATOM 1607 N N . LYS A 1 206 ? 3.955 -16.234 9.477 1 84.38 206 LYS A N 1
ATOM 1608 C CA . LYS A 1 206 ? 4.59 -15.047 10.023 1 84.38 206 LYS A CA 1
ATOM 1609 C C . LYS A 1 206 ? 4.137 -13.797 9.289 1 84.38 206 LYS A C 1
ATOM 1611 O O . LYS A 1 206 ? 3.885 -12.758 9.906 1 84.38 206 LYS A O 1
ATOM 1616 N N . VAL A 1 207 ? 4.031 -13.852 7.938 1 83.06 207 VAL A N 1
ATOM 1617 C CA . VAL A 1 207 ? 3.631 -12.688 7.148 1 83.06 207 VAL A CA 1
ATOM 1618 C C . VAL A 1 207 ? 2.203 -12.289 7.508 1 83.06 207 VAL A C 1
ATOM 1620 O O . VAL A 1 207 ? 1.914 -11.102 7.703 1 83.06 207 VAL A O 1
ATOM 1623 N N . TYR A 1 208 ? 1.392 -13.305 7.59 1 85.38 208 TYR A N 1
ATOM 1624 C CA . TYR A 1 208 ? -0.001 -13.047 7.938 1 85.38 208 TYR A CA 1
ATOM 1625 C C . TYR A 1 208 ? -0.113 -12.453 9.336 1 85.38 208 TYR A C 1
ATOM 1627 O O . TYR A 1 208 ? -0.87 -11.508 9.562 1 85.38 208 TYR A O 1
ATOM 1635 N N . ARG A 1 209 ? 0.642 -12.953 10.258 1 87.25 209 ARG A N 1
ATOM 1636 C CA . ARG A 1 209 ? 0.625 -12.469 11.633 1 87.25 209 ARG A CA 1
ATOM 1637 C C . ARG A 1 209 ? 1.08 -11.016 11.703 1 87.25 209 ARG A C 1
ATOM 1639 O O . ARG A 1 209 ? 0.404 -10.172 12.312 1 87.25 209 ARG A O 1
ATOM 1646 N N . ASP A 1 210 ? 2.18 -10.727 11.125 1 88.31 210 ASP A N 1
ATOM 1647 C CA . ASP A 1 210 ? 2.746 -9.391 11.195 1 88.31 210 ASP A CA 1
ATOM 1648 C C . ASP A 1 210 ? 1.875 -8.383 10.445 1 88.31 210 ASP A C 1
ATOM 1650 O O . ASP A 1 210 ? 1.75 -7.227 10.867 1 88.31 210 ASP A O 1
ATOM 1654 N N . SER A 1 211 ? 1.308 -8.82 9.328 1 88.44 211 SER A N 1
ATOM 1655 C CA . SER A 1 211 ? 0.393 -7.957 8.586 1 88.44 211 SER A CA 1
ATOM 1656 C C . SER A 1 211 ? -0.852 -7.633 9.406 1 88.44 211 SER A C 1
ATOM 1658 O O . SER A 1 211 ? -1.317 -6.492 9.414 1 88.44 211 SER A O 1
ATOM 1660 N N . SER A 1 212 ? -1.367 -8.672 10.062 1 88.19 212 SER A N 1
ATOM 1661 C CA . SER A 1 212 ? -2.555 -8.492 10.891 1 88.19 212 SER A CA 1
ATOM 1662 C C . SER A 1 212 ? -2.27 -7.562 12.07 1 88.19 212 SER A C 1
ATOM 1664 O O . SER A 1 212 ? -3.111 -6.742 12.438 1 88.19 212 SER A O 1
ATOM 1666 N N . GLN A 1 213 ? -1.116 -7.727 12.617 1 88.5 213 GLN A N 1
ATOM 1667 C CA . GLN A 1 213 ? -0.739 -6.887 13.75 1 88.5 213 GLN A CA 1
ATOM 1668 C C . GLN A 1 213 ? -0.644 -5.418 13.336 1 88.5 213 GLN A C 1
ATOM 1670 O O . GLN A 1 213 ? -1.134 -4.535 14.039 1 88.5 213 GLN A O 1
ATOM 1675 N N . LEU A 1 214 ? -0.002 -5.156 12.297 1 89.06 214 LEU A N 1
ATOM 1676 C CA . LEU A 1 214 ? 0.107 -3.783 11.805 1 89.06 214 LEU A CA 1
ATOM 1677 C C . LEU A 1 214 ? -1.271 -3.199 11.516 1 89.06 214 LEU A C 1
ATOM 1679 O O . LEU A 1 214 ? -1.551 -2.051 11.867 1 89.06 214 LEU A O 1
ATOM 1683 N N . LEU A 1 215 ? -2.072 -4.004 10.836 1 91.19 215 LEU A N 1
ATOM 1684 C CA . LEU A 1 215 ? -3.414 -3.541 10.5 1 91.19 215 LEU A CA 1
ATOM 1685 C C . LEU A 1 215 ? -4.215 -3.232 11.758 1 91.19 215 LEU A C 1
ATOM 1687 O O . LEU A 1 215 ? -4.957 -2.25 11.805 1 91.19 215 LEU A O 1
ATOM 1691 N N . ALA A 1 216 ? -4.074 -4.059 12.75 1 91 216 ALA A N 1
ATOM 1692 C CA . ALA A 1 216 ? -4.754 -3.838 14.023 1 91 216 ALA A CA 1
ATOM 1693 C C . ALA A 1 216 ? -4.297 -2.533 14.672 1 91 216 ALA A C 1
ATOM 1695 O O . ALA A 1 216 ? -5.109 -1.791 15.227 1 91 216 ALA A O 1
ATOM 1696 N N . THR A 1 217 ? -3.047 -2.281 14.617 1 90.25 217 THR A N 1
ATOM 1697 C CA . THR A 1 217 ? -2.494 -1.059 15.188 1 90.25 217 THR A CA 1
ATOM 1698 C C . THR A 1 217 ? -3.035 0.17 14.461 1 90.25 217 THR A C 1
ATOM 1700 O O . THR A 1 217 ? -3.443 1.144 15.102 1 90.25 217 THR A O 1
ATOM 1703 N N . GLN A 1 218 ? -3.057 0.128 13.172 1 90 218 GLN A N 1
ATOM 1704 C CA . GLN A 1 218 ? -3.586 1.231 12.375 1 90 218 GLN A CA 1
ATOM 1705 C C . GLN A 1 218 ? -5.078 1.433 12.633 1 90 218 GLN A C 1
ATOM 1707 O O . GLN A 1 218 ? -5.551 2.568 12.711 1 90 218 GLN A O 1
ATOM 1712 N N . LEU A 1 219 ? -5.703 0.351 12.758 1 91.19 219 LEU A N 1
ATOM 1713 C CA . LEU A 1 219 ? -7.137 0.402 13.016 1 91.19 219 LEU A CA 1
ATOM 1714 C C . LEU A 1 219 ? -7.418 1.047 14.375 1 91.19 219 LEU A C 1
ATOM 1716 O O . LEU A 1 219 ? -8.359 1.831 14.508 1 91.19 219 LEU A O 1
ATOM 1720 N N . ASN A 1 220 ? -6.645 0.684 15.312 1 88.94 220 ASN A N 1
ATOM 1721 C CA . ASN A 1 220 ? -6.789 1.289 16.625 1 88.94 220 ASN A CA 1
ATOM 1722 C C . ASN A 1 220 ? -6.59 2.801 16.578 1 88.94 220 ASN A C 1
ATOM 1724 O O . ASN A 1 220 ? -7.312 3.551 17.234 1 88.94 220 ASN A O 1
ATOM 1728 N N . PHE A 1 221 ? -5.695 3.15 15.875 1 84.62 221 PHE A N 1
ATOM 1729 C CA . PHE A 1 221 ? -5.445 4.574 15.68 1 84.62 221 PHE A CA 1
ATOM 1730 C C . PHE A 1 221 ? -6.656 5.258 15.062 1 84.62 221 PHE A C 1
ATOM 1732 O O . PHE A 1 221 ? -7.113 6.293 15.547 1 84.62 221 PHE A O 1
ATOM 1739 N N . LEU A 1 222 ? -7.172 4.711 14.055 1 85.94 222 LEU A N 1
ATOM 1740 C CA . LEU A 1 222 ? -8.328 5.266 13.352 1 85.94 222 LEU A CA 1
ATOM 1741 C C . LEU A 1 222 ? -9.555 5.289 14.266 1 85.94 222 LEU A C 1
ATOM 1743 O O . LEU A 1 222 ? -10.305 6.266 14.273 1 85.94 222 LEU A O 1
ATOM 1747 N N . GLN A 1 223 ? -9.695 4.266 14.984 1 86.94 223 GLN A N 1
ATOM 1748 C CA . GLN A 1 223 ? -10.836 4.176 15.898 1 86.94 223 GLN A CA 1
ATOM 1749 C C . GLN A 1 223 ? -10.75 5.234 16.984 1 86.94 223 GLN A C 1
ATOM 1751 O O . GLN A 1 223 ? -11.766 5.77 17.422 1 86.94 223 GLN A O 1
ATOM 1756 N N . ASN A 1 224 ? -9.57 5.477 17.391 1 84.31 224 ASN A N 1
ATOM 1757 C CA . ASN A 1 224 ? -9.391 6.535 18.375 1 84.31 224 ASN A CA 1
ATOM 1758 C C . ASN A 1 224 ? -9.773 7.898 17.812 1 84.31 224 ASN A C 1
ATOM 1760 O O . ASN A 1 224 ? -10.352 8.727 18.516 1 84.31 224 ASN A O 1
ATOM 1764 N N . ILE A 1 225 ? -9.516 8.094 16.609 1 79.5 225 ILE A N 1
ATOM 1765 C CA . ILE A 1 225 ? -9.898 9.336 15.945 1 79.5 225 ILE A CA 1
ATOM 1766 C C . ILE A 1 225 ? -11.414 9.43 15.852 1 79.5 225 ILE A C 1
ATOM 1768 O O . ILE A 1 225 ? -12 10.477 16.125 1 79.5 225 ILE A O 1
ATOM 1772 N N . ILE A 1 226 ? -12.008 8.352 15.562 1 79.56 226 ILE A N 1
ATOM 1773 C CA . ILE A 1 226 ? -13.461 8.289 15.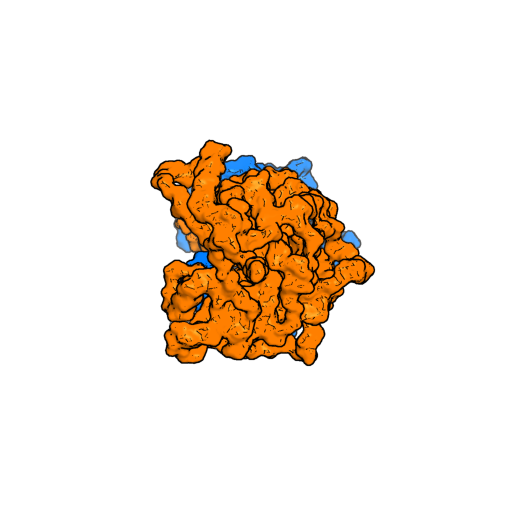422 1 79.56 226 ILE A CA 1
ATOM 1774 C C . ILE A 1 226 ? -14.117 8.539 16.781 1 79.56 226 ILE A C 1
ATOM 1776 O O . ILE A 1 226 ? -15.094 9.289 16.875 1 79.56 226 ILE A O 1
ATOM 1780 N N . LYS A 1 227 ? -13.609 7.945 17.75 1 80.19 227 LYS A N 1
ATOM 1781 C CA . LYS A 1 227 ? -14.156 8.078 19.094 1 80.19 227 LYS A CA 1
ATOM 1782 C C . LYS A 1 227 ? -14.078 9.523 19.578 1 80.19 227 LYS A C 1
ATOM 1784 O O . LYS A 1 227 ? -14.93 9.969 20.344 1 80.19 227 LYS A O 1
ATOM 1789 N N . LYS A 1 228 ? -13.102 10.258 19.094 1 74.38 228 LYS A N 1
ATOM 1790 C CA . LYS A 1 228 ? -12.922 11.648 19.484 1 74.38 228 LYS A CA 1
ATOM 1791 C C . LYS A 1 228 ? -13.812 12.578 18.672 1 74.38 228 LYS A C 1
ATOM 1793 O O . LYS A 1 228 ? -13.734 13.805 18.812 1 74.38 228 LYS A O 1
ATOM 1798 N N . GLY A 1 229 ? -14.672 11.992 17.875 1 66.38 229 GLY A N 1
ATOM 1799 C CA . GLY A 1 229 ? -15.664 12.766 17.141 1 66.38 229 GLY A CA 1
ATOM 1800 C C . GLY A 1 229 ? -15.109 13.383 15.867 1 66.38 229 GLY A C 1
ATOM 1801 O O . GLY A 1 229 ? -15.711 14.297 15.297 1 66.38 229 GLY A O 1
ATOM 1802 N N . ASN A 1 230 ? -14.047 12.938 15.516 1 66.5 230 ASN A N 1
ATOM 1803 C CA . ASN A 1 230 ? -13.422 13.5 14.32 1 66.5 230 ASN A CA 1
ATOM 1804 C C . ASN A 1 230 ? -13.836 12.742 13.062 1 66.5 230 ASN A C 1
ATOM 1806 O O . ASN A 1 230 ? -12.984 12.359 12.258 1 66.5 230 ASN A O 1
ATOM 1810 N N . ASP A 1 231 ? -15.133 12.633 12.859 1 73.5 231 ASP A N 1
ATOM 1811 C CA . ASP A 1 231 ? -15.703 11.906 11.734 1 73.5 231 ASP A CA 1
ATOM 1812 C C . ASP A 1 231 ? -15.289 12.539 10.406 1 73.5 231 ASP A C 1
ATOM 1814 O O . ASP A 1 231 ? -15.18 11.852 9.391 1 73.5 231 ASP A O 1
ATOM 1818 N N . TYR A 1 232 ? -15.039 13.828 10.539 1 68.5 232 TYR A N 1
ATOM 1819 C CA . TYR A 1 232 ? -14.695 14.547 9.312 1 68.5 232 TYR A CA 1
ATOM 1820 C C . TYR A 1 232 ? -13.383 14.031 8.742 1 68.5 232 TYR A C 1
ATOM 1822 O O . TYR A 1 232 ? -13.227 13.93 7.52 1 68.5 232 TYR A O 1
ATOM 1830 N N . TYR A 1 233 ? -12.539 13.688 9.594 1 70.81 233 TYR A N 1
ATOM 1831 C CA . TYR A 1 233 ? -11.25 13.164 9.148 1 70.81 233 TYR A CA 1
ATOM 1832 C C . TYR A 1 233 ? -11.43 11.844 8.406 1 70.81 233 TYR A C 1
ATOM 1834 O O . TYR A 1 233 ? -10.828 11.633 7.348 1 70.81 233 TYR A O 1
ATOM 1842 N N . VAL A 1 234 ? -12.266 11.023 8.922 1 74.88 234 VAL A N 1
ATOM 1843 C CA . VAL A 1 234 ? -12.516 9.711 8.32 1 74.88 234 VAL A CA 1
ATOM 1844 C C . VAL A 1 234 ? -13.203 9.891 6.973 1 74.88 234 VAL A C 1
ATOM 1846 O O . VAL A 1 234 ? -12.828 9.242 5.988 1 74.88 234 VAL A O 1
ATOM 1849 N N . LEU A 1 235 ? -14.062 10.758 6.957 1 70.81 235 LEU A N 1
ATOM 1850 C CA . LEU A 1 235 ? -14.812 10.992 5.727 1 70.81 235 LEU A CA 1
ATOM 1851 C C . LEU A 1 235 ? -13.891 11.508 4.621 1 70.81 235 LEU A C 1
ATOM 1853 O O . LEU A 1 235 ? -13.984 11.047 3.479 1 70.81 235 LEU A O 1
ATOM 1857 N N . HIS A 1 236 ? -12.945 12.258 5.016 1 69.06 236 HIS A N 1
ATOM 1858 C CA . HIS A 1 236 ? -12.148 12.914 3.984 1 69.06 236 HIS A CA 1
ATOM 1859 C C . HIS A 1 236 ? -10.945 12.062 3.59 1 69.06 236 HIS A C 1
ATOM 1861 O O . HIS A 1 236 ? -10.68 11.875 2.402 1 69.06 236 HIS A O 1
ATOM 1867 N N . ASP A 1 237 ? -10.289 11.477 4.535 1 72.75 237 ASP A N 1
ATOM 1868 C CA . ASP A 1 237 ? -9.086 10.711 4.227 1 72.75 237 ASP A CA 1
ATOM 1869 C C . ASP A 1 237 ? -9.445 9.305 3.756 1 72.75 237 ASP A C 1
ATOM 1871 O O . ASP A 1 237 ? -8.703 8.703 2.973 1 72.75 237 ASP A O 1
ATOM 1875 N N . PHE A 1 238 ? -10.578 8.836 4.172 1 73.06 238 PHE A N 1
ATOM 1876 C CA . PHE A 1 238 ? -10.789 7.402 3.98 1 73.06 238 PHE A CA 1
ATOM 1877 C C . PHE A 1 238 ? -12.016 7.145 3.117 1 73.06 238 PHE A C 1
ATOM 1879 O O . PHE A 1 238 ? -12.156 6.07 2.527 1 73.06 238 PHE A O 1
ATOM 1886 N N . LEU A 1 239 ? -12.883 8.055 3.055 1 70.5 239 LEU A N 1
ATOM 1887 C CA . LEU A 1 239 ? -14.117 7.73 2.355 1 70.5 239 LEU A CA 1
ATOM 1888 C C . LEU A 1 239 ? -14.328 8.656 1.159 1 70.5 239 LEU A C 1
ATOM 1890 O O . LEU A 1 239 ? -15.242 8.445 0.357 1 70.5 239 LEU A O 1
ATOM 1894 N N . GLU A 1 240 ? -13.359 9.602 1.08 1 72.81 240 GLU A N 1
ATOM 1895 C CA . GLU A 1 240 ? -13.445 10.484 -0.078 1 72.81 240 GLU A CA 1
ATOM 1896 C C . GLU A 1 240 ? -13.086 9.75 -1.364 1 72.81 240 GLU A C 1
ATOM 1898 O O . GLU A 1 240 ? -12.5 8.664 -1.322 1 72.81 240 GLU A O 1
ATOM 1903 N N . ILE A 1 241 ? -13.406 10.375 -2.346 1 67.38 241 ILE A N 1
ATOM 1904 C CA . ILE A 1 241 ? -13.258 9.773 -3.668 1 67.38 241 ILE A CA 1
ATOM 1905 C C . ILE A 1 241 ? -11.773 9.609 -3.994 1 67.38 241 ILE A C 1
ATOM 1907 O O . ILE A 1 241 ? -11.367 8.602 -4.582 1 67.38 241 ILE A O 1
ATOM 1911 N N . CYS A 1 242 ? -11.055 10.672 -3.516 1 75.25 242 CYS A N 1
ATOM 1912 C CA . CYS A 1 242 ? -9.656 10.602 -3.922 1 75.25 242 CYS A CA 1
ATOM 1913 C C . CYS A 1 242 ? -8.734 10.68 -2.715 1 75.25 242 CYS A C 1
ATOM 1915 O O . CYS A 1 242 ? -8.93 11.508 -1.826 1 75.25 242 CYS A O 1
ATOM 1917 N N . ASN A 1 243 ? -7.941 9.93 -2.535 1 81.94 243 ASN A N 1
ATOM 1918 C CA . ASN A 1 243 ? -6.73 9.953 -1.723 1 81.94 243 ASN A CA 1
ATOM 1919 C C . ASN A 1 243 ? -5.562 9.273 -2.438 1 81.94 243 ASN A C 1
ATOM 1921 O O . ASN A 1 243 ? -5.574 8.062 -2.639 1 81.94 243 ASN A O 1
ATOM 1925 N N . ASP A 1 244 ? -4.664 10.07 -2.818 1 90.69 244 ASP A N 1
ATOM 1926 C CA . ASP A 1 244 ? -3.588 9.617 -3.697 1 90.69 244 ASP A CA 1
ATOM 1927 C C . ASP A 1 244 ? -2.221 10.008 -3.139 1 90.69 244 ASP A C 1
ATOM 1929 O O . ASP A 1 244 ? -1.604 10.969 -3.611 1 90.69 244 ASP A O 1
ATOM 1933 N N . PRO A 1 245 ? -1.732 9.25 -2.127 1 94.19 245 PRO A N 1
ATOM 1934 C CA . PRO A 1 245 ? -0.396 9.523 -1.593 1 94.19 245 PRO A CA 1
ATOM 1935 C C . PRO A 1 245 ? 0.702 9.367 -2.643 1 94.19 245 PRO A C 1
ATOM 1937 O O . PRO A 1 245 ? 0.512 8.672 -3.643 1 94.19 245 PRO A O 1
ATOM 1940 N N . ILE A 1 246 ? 1.816 10 -2.463 1 95.94 246 ILE A N 1
ATOM 1941 C CA . ILE A 1 246 ? 2.912 10.031 -3.426 1 95.94 246 ILE A CA 1
ATOM 1942 C C . ILE A 1 246 ? 4.242 9.859 -2.699 1 95.94 246 ILE A C 1
ATOM 1944 O O . ILE A 1 246 ? 4.344 10.141 -1.502 1 95.94 246 ILE A O 1
ATOM 1948 N N . TYR A 1 247 ? 5.211 9.25 -3.309 1 96.56 247 TYR A N 1
ATOM 1949 C CA . TYR A 1 247 ? 6.559 9.258 -2.746 1 96.56 247 TYR A CA 1
ATOM 1950 C C . TYR A 1 247 ? 7.168 10.648 -2.803 1 96.56 247 TYR A C 1
ATOM 1952 O O . TYR A 1 247 ? 6.988 11.375 -3.785 1 96.56 247 TYR A O 1
ATOM 1960 N N . PHE A 1 248 ? 7.934 11.023 -1.815 1 96.06 248 PHE A N 1
ATOM 1961 C CA . PHE A 1 248 ? 8.469 12.367 -1.644 1 96.06 248 PHE A CA 1
ATOM 1962 C C . PHE A 1 248 ? 9.312 12.773 -2.848 1 96.06 248 PHE A C 1
ATOM 1964 O O . PHE A 1 248 ? 9.195 13.898 -3.344 1 96.06 248 PHE A O 1
ATOM 1971 N N . TYR A 1 249 ? 10.219 11.891 -3.334 1 95.5 249 TYR A N 1
ATOM 1972 C CA . TYR A 1 249 ? 11.109 12.25 -4.43 1 95.5 249 TYR A CA 1
ATOM 1973 C C . TYR A 1 249 ? 10.32 12.523 -5.707 1 95.5 249 TYR A C 1
ATOM 1975 O O . TYR A 1 249 ? 10.742 13.336 -6.539 1 95.5 249 TYR A O 1
ATOM 1983 N N . LYS A 1 250 ? 9.188 11.852 -5.883 1 96.25 250 LYS A N 1
ATOM 1984 C CA . LYS A 1 250 ? 8.328 12.133 -7.031 1 96.25 250 LYS A CA 1
ATOM 1985 C C . LYS A 1 250 ? 7.641 13.492 -6.883 1 96.25 250 LYS A C 1
ATOM 1987 O O . LYS A 1 250 ? 7.441 14.203 -7.867 1 96.25 250 LYS A O 1
ATOM 1992 N N . PHE A 1 251 ? 7.227 13.859 -5.656 1 97.62 251 PHE A N 1
ATOM 1993 C CA . PHE A 1 251 ? 6.68 15.18 -5.383 1 97.62 251 PHE A CA 1
ATOM 1994 C C . PHE A 1 251 ? 7.707 16.266 -5.691 1 97.62 251 PHE A C 1
ATOM 1996 O O . PHE A 1 251 ? 7.387 17.25 -6.355 1 97.62 251 PHE A O 1
ATOM 2003 N N . ALA A 1 252 ? 8.938 16.047 -5.234 1 95.94 252 ALA A N 1
ATOM 2004 C CA . ALA A 1 252 ? 10.016 16.984 -5.488 1 95.94 252 ALA A CA 1
ATOM 2005 C C . ALA A 1 252 ? 10.234 17.188 -6.984 1 95.94 252 ALA A C 1
ATOM 2007 O O . ALA A 1 252 ? 10.469 18.297 -7.445 1 95.94 252 ALA A O 1
ATOM 2008 N N . LYS A 1 253 ? 10.164 16.094 -7.734 1 95.81 253 LYS A N 1
ATOM 2009 C CA . LYS A 1 253 ? 10.32 16.172 -9.188 1 95.81 253 LYS A CA 1
ATOM 2010 C C . LYS A 1 253 ? 9.203 17 -9.812 1 95.81 253 LYS A C 1
ATOM 2012 O O . LYS A 1 253 ? 9.445 17.797 -10.719 1 95.81 253 LYS A O 1
ATOM 2017 N N . LYS A 1 254 ? 7.996 16.797 -9.352 1 97.5 254 LYS A N 1
ATOM 2018 C CA . LYS A 1 254 ? 6.859 17.578 -9.852 1 97.5 254 LYS A CA 1
ATOM 2019 C C . LYS A 1 254 ? 7.027 19.062 -9.547 1 97.5 254 LYS A C 1
ATOM 2021 O O . LYS A 1 254 ? 6.652 19.906 -10.352 1 97.5 254 LYS A O 1
ATOM 2026 N N . LEU A 1 255 ? 7.523 19.359 -8.344 1 97.75 255 LEU A N 1
ATOM 2027 C CA . LEU A 1 255 ? 7.828 20.75 -8.008 1 97.75 255 LEU A CA 1
ATOM 2028 C C . LEU A 1 255 ? 8.789 21.359 -9.031 1 97.75 255 LEU A C 1
ATOM 2030 O O . LEU A 1 255 ? 8.523 22.438 -9.57 1 97.75 255 LEU A O 1
ATOM 2034 N N . GLU A 1 256 ? 9.836 20.641 -9.328 1 95.38 256 GLU A N 1
ATOM 2035 C CA . GLU A 1 256 ? 10.859 21.125 -10.25 1 95.38 256 GLU A CA 1
ATOM 2036 C C . GLU A 1 256 ? 10.281 21.359 -11.648 1 95.38 256 GLU A C 1
ATOM 2038 O O . GLU A 1 256 ? 10.641 22.312 -12.328 1 95.38 256 GLU A O 1
ATOM 2043 N N . GLN A 1 257 ? 9.453 20.453 -12.047 1 96.56 257 GLN A N 1
ATOM 2044 C CA . GLN A 1 257 ? 8.828 20.547 -13.359 1 96.56 257 GLN A CA 1
ATOM 2045 C C . GLN A 1 257 ? 7.957 21.781 -13.469 1 96.56 257 GLN A C 1
ATOM 2047 O O . GLN A 1 257 ? 7.703 22.281 -14.57 1 96.56 257 GLN A O 1
ATOM 2052 N N . ASN A 1 258 ? 7.523 22.328 -12.312 1 97.5 258 ASN A N 1
ATOM 2053 C CA . ASN A 1 258 ? 6.688 23.531 -12.297 1 97.5 258 ASN A CA 1
ATOM 2054 C C . ASN A 1 258 ? 7.484 24.766 -11.883 1 97.5 258 ASN A C 1
ATOM 2056 O O . ASN A 1 258 ? 6.906 25.781 -11.508 1 97.5 258 ASN A O 1
ATOM 2060 N N . GLY A 1 259 ? 8.766 24.641 -11.883 1 96.56 259 GLY A N 1
ATOM 2061 C CA . GLY A 1 259 ? 9.617 25.766 -11.547 1 96.56 259 GLY A CA 1
ATOM 2062 C C . GLY A 1 259 ? 9.656 26.062 -10.062 1 96.56 259 GLY A C 1
ATOM 2063 O O . GLY A 1 259 ? 9.922 27.203 -9.656 1 96.56 259 GLY A O 1
ATOM 2064 N N . LEU A 1 260 ? 9.344 25.125 -9.25 1 97.56 260 LEU A N 1
ATOM 2065 C CA . LEU A 1 260 ? 9.352 25.234 -7.793 1 97.56 260 LEU A CA 1
ATOM 2066 C C . LEU A 1 260 ? 10.414 24.328 -7.184 1 97.56 260 LEU A C 1
ATOM 2068 O O . LEU A 1 260 ? 11 23.5 -7.879 1 97.56 260 LEU A O 1
ATOM 2072 N N . TYR A 1 261 ? 10.68 24.547 -5.906 1 95.31 261 TYR A N 1
ATOM 2073 C CA . TYR A 1 261 ? 11.719 23.766 -5.23 1 95.31 261 TYR A CA 1
ATOM 2074 C C . TYR A 1 261 ? 11.312 23.469 -3.793 1 95.31 261 TYR A C 1
ATOM 2076 O O . TYR A 1 261 ? 10.742 24.328 -3.109 1 95.31 261 TYR A O 1
ATOM 2084 N N . TYR A 1 262 ? 11.688 22.25 -3.391 1 94.62 262 TYR A N 1
ATOM 2085 C CA . TYR A 1 262 ? 11.477 21.828 -2.012 1 94.62 262 TYR A CA 1
ATOM 2086 C C . TYR A 1 262 ? 12.516 22.438 -1.083 1 94.62 262 TYR A C 1
ATOM 2088 O O . TYR A 1 262 ? 13.711 22.234 -1.267 1 94.62 262 TYR A O 1
ATOM 2096 N N . LEU A 1 263 ? 12.016 23.188 -0.111 1 89.31 263 LEU A N 1
ATOM 2097 C CA . LEU A 1 263 ? 12.914 23.797 0.859 1 89.31 263 LEU A CA 1
ATOM 2098 C C . LEU A 1 263 ? 13.188 22.844 2.023 1 89.31 263 LEU A C 1
ATOM 2100 O O . LEU A 1 263 ? 14.273 22.266 2.125 1 89.31 263 LEU A O 1
ATOM 2104 N N . LEU A 1 264 ? 12.172 22.641 2.852 1 86.62 264 LEU A N 1
ATOM 2105 C CA . LEU A 1 264 ? 12.195 21.734 4 1 86.62 264 LEU A CA 1
ATOM 2106 C C . LEU A 1 264 ? 10.781 21.484 4.52 1 86.62 264 LEU A C 1
ATOM 2108 O O . LEU A 1 264 ? 9.844 22.188 4.148 1 86.62 264 LEU A O 1
ATOM 2112 N N . ASP A 1 265 ? 10.672 20.484 5.332 1 87.94 265 ASP A N 1
ATOM 2113 C CA . ASP A 1 265 ? 9.383 20.281 5.988 1 87.94 265 ASP A CA 1
ATOM 2114 C C . ASP A 1 265 ? 9.258 21.156 7.227 1 87.94 265 ASP A C 1
ATOM 2116 O O . ASP A 1 265 ? 10.219 21.328 7.98 1 87.94 265 ASP A O 1
ATOM 2120 N N . CYS A 1 266 ? 8.062 21.656 7.441 1 83 266 CYS A N 1
ATOM 2121 C CA . CYS A 1 266 ? 7.797 22.656 8.469 1 83 266 CYS A CA 1
ATOM 2122 C C . CYS A 1 266 ? 7.789 22.016 9.859 1 83 266 CYS A C 1
ATOM 2124 O O . CYS A 1 266 ? 7.93 22.719 10.859 1 83 266 CYS A O 1
ATOM 2126 N N . SER A 1 267 ? 7.465 20.719 10.031 1 70.31 267 SER A N 1
ATOM 2127 C CA . SER A 1 267 ? 7.383 20.062 11.336 1 70.31 267 SER A CA 1
ATOM 2128 C C . SER A 1 267 ? 8.75 20 12.008 1 70.31 267 SER A C 1
ATOM 2130 O O . SER A 1 267 ? 8.836 19.859 13.234 1 70.31 267 SER A O 1
ATOM 2132 N N . LEU A 1 268 ? 9.781 20.391 11.391 1 62 268 LEU A N 1
ATOM 2133 C CA . LEU A 1 268 ? 11.172 20.516 11.805 1 62 268 LEU A CA 1
ATOM 2134 C C . LEU A 1 268 ? 11.664 19.234 12.477 1 62 268 LEU A C 1
ATOM 2136 O O . LEU A 1 268 ? 12.82 19.156 12.898 1 62 268 LEU A O 1
ATOM 2140 N N . ASP A 1 269 ? 10.594 18.297 12.828 1 56.97 269 ASP A N 1
ATOM 2141 C CA . ASP A 1 269 ? 11.102 17 13.258 1 56.97 269 ASP A CA 1
ATOM 2142 C C . ASP A 1 269 ? 12.188 16.484 12.312 1 56.97 269 ASP A C 1
ATOM 2144 O O . ASP A 1 269 ? 13.125 15.812 12.742 1 56.97 269 ASP A O 1
ATOM 2148 N N . ASP A 1 270 ? 12.07 16.891 11.125 1 52.06 270 ASP A N 1
ATOM 2149 C CA . ASP A 1 270 ? 12.844 16.344 10.016 1 52.06 270 ASP A CA 1
ATOM 2150 C C . ASP A 1 270 ? 14.148 17.125 9.82 1 52.06 270 ASP A C 1
ATOM 2152 O O . ASP A 1 270 ? 15.07 16.656 9.156 1 52.06 270 ASP A O 1
ATOM 2156 N N . ILE A 1 271 ? 14.078 18.484 10.078 1 53.09 271 ILE A N 1
ATOM 2157 C CA . ILE A 1 271 ? 15.289 19.219 9.758 1 53.09 271 ILE A CA 1
ATOM 2158 C C . ILE A 1 271 ? 16.5 18.5 10.336 1 53.09 271 ILE A C 1
ATOM 2160 O O . ILE A 1 271 ? 17.531 18.391 9.672 1 53.09 271 ILE A O 1
ATOM 2164 N N . PHE A 1 272 ? 16.266 18.016 11.57 1 52.66 272 PHE A N 1
ATOM 2165 C CA . PHE A 1 272 ? 17.422 17.375 12.172 1 52.66 272 PHE A CA 1
ATOM 2166 C C . PHE A 1 272 ? 17.312 15.852 12.062 1 52.66 272 PHE A C 1
ATOM 2168 O O . PHE A 1 272 ? 18.281 15.133 12.359 1 52.66 272 PHE A O 1
ATOM 2175 N N . ARG A 1 273 ? 16.172 15.469 11.617 1 50.78 273 ARG A N 1
ATOM 2176 C CA . ARG A 1 273 ? 15.992 14.023 11.516 1 50.78 273 ARG A CA 1
ATOM 2177 C C . ARG A 1 273 ? 16.438 13.516 10.148 1 50.78 273 ARG A C 1
ATOM 2179 O O . ARG A 1 273 ? 16.219 12.352 9.812 1 50.78 273 ARG A O 1
ATOM 2186 N N . SER A 1 274 ? 16.984 14.562 9.492 1 55.38 274 SER A N 1
ATOM 2187 C CA . SER A 1 274 ? 17.547 14.133 8.219 1 55.38 274 SER A CA 1
ATOM 2188 C C . SER A 1 274 ? 18.625 13.07 8.414 1 55.38 274 SER A C 1
ATOM 2190 O O . SER A 1 274 ? 19.125 12.5 7.445 1 55.38 274 SER A O 1
ATOM 2192 N N . VAL A 1 275 ? 18.844 12.961 9.742 1 62.38 275 VAL A N 1
ATOM 2193 C CA . VAL A 1 275 ? 19.766 11.875 10.031 1 62.38 275 VAL A CA 1
ATOM 2194 C C . VAL A 1 275 ? 19.125 10.883 10.992 1 62.38 275 VAL A C 1
ATOM 2196 O O . VAL A 1 275 ? 18.281 11.266 11.82 1 62.38 275 VAL A O 1
ATOM 2199 N N . LEU A 1 276 ? 19.25 9.664 10.836 1 68.38 276 LEU A N 1
ATOM 2200 C CA . LEU A 1 276 ? 18.781 8.586 11.695 1 68.38 276 LEU A CA 1
ATOM 2201 C C . LEU A 1 276 ? 19.438 8.656 13.07 1 68.38 276 LEU A C 1
ATOM 2203 O O . LEU A 1 276 ? 18.891 8.148 14.047 1 68.38 276 LEU A O 1
ATOM 2207 N N . GLY A 1 277 ? 20.531 9.445 13.164 1 68.06 277 GLY A N 1
ATOM 2208 C CA . GLY A 1 277 ? 21.281 9.562 14.406 1 68.06 277 GLY A CA 1
ATOM 2209 C C . GLY A 1 277 ? 22.156 8.359 14.688 1 68.06 277 GLY A C 1
ATOM 2210 O O . GLY A 1 277 ? 22.703 8.227 15.789 1 68.06 277 GLY A O 1
ATOM 2211 N N . ILE A 1 278 ? 22.203 7.434 13.75 1 78.12 278 ILE A N 1
ATOM 2212 C CA . ILE A 1 278 ? 23.078 6.266 13.852 1 78.12 278 ILE A CA 1
ATOM 2213 C C . ILE A 1 278 ? 24.125 6.309 12.742 1 78.12 278 ILE A C 1
ATOM 2215 O O . ILE A 1 278 ? 23.812 6.043 11.578 1 78.12 278 ILE A O 1
ATOM 2219 N N . TYR A 1 279 ? 25.281 6.547 13.156 1 82.25 279 TYR A N 1
ATOM 2220 C CA . TYR A 1 279 ? 26.375 6.887 12.25 1 82.25 279 TYR A CA 1
ATOM 2221 C C . TYR A 1 279 ? 26.469 5.898 11.102 1 82.25 279 TYR A C 1
ATOM 2223 O O . TYR A 1 279 ? 26.578 6.297 9.938 1 82.25 279 TYR A O 1
ATOM 2231 N N . ARG A 1 280 ? 26.469 4.648 11.422 1 86.56 280 ARG A N 1
ATOM 2232 C CA . ARG A 1 280 ? 26.641 3.617 10.406 1 86.56 280 ARG A CA 1
ATOM 2233 C C . ARG A 1 280 ? 25.641 3.797 9.273 1 86.56 280 ARG A C 1
ATOM 2235 O O . ARG A 1 280 ? 25.984 3.688 8.102 1 86.56 280 ARG A O 1
ATOM 2242 N N . PHE A 1 281 ? 24.438 4.027 9.594 1 89.12 281 PHE A N 1
ATOM 2243 C CA . PHE A 1 281 ? 23.391 4.152 8.586 1 89.12 281 PHE A CA 1
ATOM 2244 C C . PHE A 1 281 ? 23.453 5.516 7.906 1 89.12 281 PHE A C 1
ATOM 2246 O O . PHE A 1 281 ? 23.281 5.617 6.691 1 89.12 281 PHE A O 1
ATOM 2253 N N . ASP A 1 282 ? 23.766 6.488 8.695 1 87.44 282 ASP A N 1
ATOM 2254 C CA . ASP A 1 282 ? 23.875 7.832 8.133 1 87.44 282 ASP A CA 1
ATOM 2255 C C . ASP A 1 282 ? 25.047 7.91 7.141 1 87.44 282 ASP A C 1
ATOM 2257 O O . ASP A 1 282 ? 24.938 8.586 6.117 1 87.44 282 ASP A O 1
ATOM 2261 N N . ALA A 1 283 ? 26.125 7.25 7.477 1 89.81 283 ALA A N 1
ATOM 2262 C CA . ALA A 1 283 ? 27.281 7.227 6.59 1 89.81 283 ALA A CA 1
ATOM 2263 C C . ALA A 1 283 ? 26.953 6.547 5.266 1 89.81 283 ALA A C 1
ATOM 2265 O O . ALA A 1 283 ? 27.359 7.008 4.199 1 89.81 283 ALA A O 1
ATOM 2266 N N . HIS A 1 284 ? 26.25 5.449 5.352 1 93.62 284 HIS A N 1
ATOM 2267 C CA . HIS A 1 284 ? 25.828 4.742 4.145 1 93.62 284 HIS A CA 1
ATOM 2268 C C . HIS A 1 284 ? 24.938 5.625 3.268 1 93.62 284 HIS A C 1
ATOM 2270 O O . HIS A 1 284 ? 25.141 5.688 2.051 1 93.62 284 HIS A O 1
ATOM 2276 N N . ILE A 1 285 ? 24.016 6.309 3.869 1 91.62 285 ILE A N 1
ATOM 2277 C CA . ILE A 1 285 ? 23.078 7.156 3.135 1 91.62 285 ILE A CA 1
ATOM 2278 C C . ILE A 1 285 ? 23.828 8.305 2.479 1 91.62 285 ILE A C 1
ATOM 2280 O O . ILE A 1 285 ? 23.625 8.602 1.3 1 91.62 285 ILE A O 1
ATOM 2284 N N . ALA A 1 286 ? 24.703 8.898 3.186 1 88.44 286 ALA A N 1
ATOM 2285 C CA . ALA A 1 286 ? 25.484 10.023 2.67 1 88.44 286 ALA A CA 1
ATOM 2286 C C . ALA A 1 286 ? 26.328 9.602 1.469 1 88.44 286 ALA A C 1
ATOM 2288 O O . ALA A 1 286 ? 26.5 10.375 0.522 1 88.44 286 ALA A O 1
ATOM 2289 N N . ARG A 1 287 ? 26.812 8.406 1.49 1 91.44 287 ARG A N 1
ATOM 2290 C CA . ARG A 1 287 ? 27.719 7.914 0.457 1 91.44 287 ARG A CA 1
ATOM 2291 C C . ARG A 1 287 ? 26.953 7.531 -0.804 1 91.44 287 ARG A C 1
ATOM 2293 O O . ARG A 1 287 ? 27.406 7.793 -1.919 1 91.44 287 ARG A O 1
ATOM 2300 N N . ASN A 1 288 ? 25.844 6.914 -0.667 1 92.12 288 ASN A N 1
ATOM 2301 C CA . ASN A 1 288 ? 25.172 6.285 -1.803 1 92.12 288 ASN A CA 1
ATOM 2302 C C . ASN A 1 288 ? 24.047 7.156 -2.344 1 92.12 288 ASN A C 1
ATOM 2304 O O . ASN A 1 288 ? 23.578 6.957 -3.469 1 92.12 288 ASN A O 1
ATOM 2308 N N . TYR A 1 289 ? 23.609 8.062 -1.541 1 91.12 289 TYR A N 1
ATOM 2309 C CA . TYR A 1 289 ? 22.531 8.977 -1.924 1 91.12 289 TYR A CA 1
ATOM 2310 C C . TYR A 1 289 ? 22.938 10.422 -1.68 1 91.12 289 TYR A C 1
ATOM 2312 O O . TYR A 1 289 ? 22.484 11.047 -0.718 1 91.12 289 TYR A O 1
ATOM 2320 N N . PRO A 1 290 ? 23.609 10.992 -2.584 1 85 290 PRO A N 1
ATOM 2321 C CA . PRO A 1 290 ? 24.281 12.266 -2.314 1 85 290 PRO A CA 1
ATOM 2322 C C . PRO A 1 290 ? 23.344 13.461 -2.377 1 85 290 PRO A C 1
ATOM 2324 O O . PRO A 1 290 ? 23.609 14.492 -1.756 1 85 290 PRO A O 1
ATOM 2327 N N . SER A 1 291 ? 22.266 13.344 -3.078 1 85.69 291 SER A N 1
ATOM 2328 C CA . SER A 1 291 ? 21.359 14.5 -3.141 1 85.69 291 SER A CA 1
ATOM 2329 C C . SER A 1 291 ? 20.469 14.57 -1.912 1 85.69 291 SER A C 1
ATOM 2331 O O . SER A 1 291 ? 20.094 13.539 -1.347 1 85.69 291 SER A O 1
ATOM 2333 N N . ARG A 1 292 ? 20.109 15.766 -1.477 1 85.88 292 ARG A N 1
ATOM 2334 C CA . ARG A 1 292 ? 19.219 15.977 -0.331 1 85.88 292 ARG A CA 1
ATOM 2335 C C . ARG A 1 292 ? 17.875 15.281 -0.535 1 85.88 292 ARG A C 1
ATOM 2337 O O . ARG A 1 292 ? 17.344 14.688 0.396 1 85.88 292 ARG A O 1
ATOM 2344 N N . ILE A 1 293 ? 17.344 15.391 -1.774 1 90.62 293 ILE A N 1
ATOM 2345 C CA . ILE A 1 293 ? 16.047 14.781 -2.084 1 90.62 293 ILE A CA 1
ATOM 2346 C C . ILE A 1 293 ? 16.141 13.266 -1.919 1 90.62 293 ILE A C 1
ATOM 2348 O O . ILE A 1 293 ? 15.25 12.641 -1.346 1 90.62 293 ILE A O 1
ATOM 2352 N N . GLN A 1 294 ? 17.25 12.656 -2.395 1 91.31 294 GLN A N 1
ATOM 2353 C CA . GLN A 1 294 ? 17.453 11.211 -2.268 1 91.31 294 GLN A CA 1
ATOM 2354 C C . GLN A 1 294 ? 17.578 10.805 -0.803 1 91.31 294 GLN A C 1
ATOM 2356 O O . GLN A 1 294 ? 17.031 9.781 -0.387 1 91.31 294 GLN A O 1
ATOM 2361 N N . LYS A 1 295 ? 18.328 11.578 -0.063 1 89.31 295 LYS A N 1
ATOM 2362 C CA . LYS A 1 295 ? 18.516 11.289 1.356 1 89.31 295 LYS A CA 1
ATOM 2363 C C . LYS A 1 295 ? 17.188 11.336 2.105 1 89.31 295 LYS A C 1
ATOM 2365 O O . LYS A 1 295 ? 16.891 10.453 2.92 1 89.31 295 LYS A O 1
ATOM 2370 N N . GLU A 1 296 ? 16.391 12.375 1.824 1 89.5 296 GLU A N 1
ATOM 2371 C CA . GLU A 1 296 ? 15.086 12.516 2.475 1 89.5 296 GLU A CA 1
ATOM 2372 C C . GLU A 1 296 ? 14.164 11.352 2.129 1 89.5 296 GLU A C 1
ATOM 2374 O O . GLU A 1 296 ? 13.445 10.844 2.994 1 89.5 296 GLU A O 1
ATOM 2379 N N . GLN A 1 297 ? 14.172 10.977 0.87 1 93.31 297 GLN A N 1
ATOM 2380 C CA . GLN A 1 297 ? 13.328 9.852 0.475 1 93.31 297 GLN A CA 1
ATOM 2381 C C . GLN A 1 297 ? 13.781 8.562 1.16 1 93.31 297 GLN A C 1
ATOM 2383 O O . GLN A 1 297 ? 12.945 7.766 1.599 1 93.31 297 GLN A O 1
ATOM 2388 N N . MET A 1 298 ? 15.094 8.328 1.174 1 93.12 298 MET A N 1
ATOM 2389 C CA . MET A 1 298 ? 15.617 7.156 1.866 1 93.12 298 MET A CA 1
ATOM 2390 C C . MET A 1 298 ? 15.172 7.137 3.322 1 93.12 298 MET A C 1
ATOM 2392 O O . MET A 1 298 ? 14.734 6.102 3.83 1 93.12 298 MET A O 1
ATOM 2396 N N . ASN A 1 299 ? 15.211 8.25 3.957 1 89 299 ASN A N 1
ATOM 2397 C CA . ASN A 1 299 ? 14.758 8.352 5.34 1 89 299 ASN A CA 1
ATOM 2398 C C . ASN A 1 299 ? 13.266 8.031 5.461 1 89 299 ASN A C 1
ATOM 2400 O O . ASN A 1 299 ? 12.836 7.445 6.453 1 89 299 ASN A O 1
ATOM 2404 N N . ASP A 1 300 ? 12.492 8.5 4.48 1 91.44 300 ASP A N 1
ATOM 2405 C CA . ASP A 1 300 ? 11.07 8.188 4.5 1 91.44 300 ASP A CA 1
ATOM 2406 C C . ASP A 1 300 ? 10.836 6.68 4.488 1 91.44 300 ASP A C 1
ATOM 2408 O O . ASP A 1 300 ? 9.945 6.18 5.176 1 91.44 300 ASP A O 1
ATOM 2412 N N . PHE A 1 301 ? 11.656 5.969 3.633 1 92.94 301 PHE A N 1
ATOM 2413 C CA . PHE A 1 301 ? 11.547 4.516 3.615 1 92.94 301 PHE A CA 1
ATOM 2414 C C . PHE A 1 301 ? 11.883 3.934 4.98 1 92.94 301 PHE A C 1
ATOM 2416 O O . PHE A 1 301 ? 11.164 3.076 5.492 1 92.94 301 PHE A O 1
ATOM 2423 N N . LEU A 1 302 ? 13 4.398 5.547 1 90 302 LEU A N 1
ATOM 2424 C CA . LEU A 1 302 ? 13.523 3.83 6.789 1 90 302 LEU A CA 1
ATOM 2425 C C . LEU A 1 302 ? 12.602 4.148 7.961 1 90 302 LEU A C 1
ATOM 2427 O O . LEU A 1 302 ? 12.398 3.312 8.844 1 90 302 LEU A O 1
ATOM 2431 N N . LEU A 1 303 ? 11.969 5.316 7.918 1 85.25 303 LEU A N 1
ATOM 2432 C CA . LEU A 1 303 ? 11.156 5.766 9.047 1 85.25 303 LEU A CA 1
ATOM 2433 C C . LEU A 1 303 ? 9.672 5.484 8.797 1 85.25 303 LEU A C 1
ATOM 2435 O O . LEU A 1 303 ? 8.828 5.797 9.633 1 85.25 303 LEU A O 1
ATOM 2439 N N . ASN A 1 304 ? 9.367 4.887 7.676 1 88.75 304 ASN A N 1
ATOM 2440 C CA . ASN A 1 304 ? 7.988 4.609 7.297 1 88.75 304 ASN A CA 1
ATOM 2441 C C . ASN A 1 304 ? 7.105 5.844 7.465 1 88.75 304 ASN A C 1
ATOM 2443 O O . ASN A 1 304 ? 6.059 5.781 8.117 1 88.75 304 ASN A O 1
ATOM 2447 N N . ARG A 1 305 ? 7.531 6.973 6.867 1 89.38 305 ARG A N 1
ATOM 2448 C CA . ARG A 1 305 ? 6.809 8.234 6.996 1 89.38 305 ARG A CA 1
ATOM 2449 C C . ARG A 1 305 ? 5.508 8.203 6.199 1 89.38 305 ARG A C 1
ATOM 2451 O O . ARG A 1 305 ? 5.465 7.664 5.094 1 89.38 305 ARG A O 1
ATOM 2458 N N . SER A 1 306 ? 4.434 8.828 6.816 1 91.75 306 SER A N 1
ATOM 2459 C CA . SER A 1 306 ? 3.123 8.742 6.18 1 91.75 306 SER A CA 1
ATOM 2460 C C . SER A 1 306 ? 2.598 10.125 5.805 1 91.75 306 SER A C 1
ATOM 2462 O O . SER A 1 306 ? 1.567 10.242 5.141 1 91.75 306 SER A O 1
ATOM 2464 N N . PHE A 1 307 ? 3.264 11.219 6.215 1 91.38 307 PHE A N 1
ATOM 2465 C CA . PHE A 1 307 ? 2.75 12.57 6.027 1 91.38 307 PHE A CA 1
ATOM 2466 C C . PHE A 1 307 ? 3.893 13.578 5.969 1 91.38 307 PHE A C 1
ATOM 2468 O O . PHE A 1 307 ? 4.863 13.469 6.723 1 91.38 307 PHE A O 1
ATOM 2475 N N . ARG A 1 308 ? 3.838 14.508 5.031 1 92.44 308 ARG A N 1
ATOM 2476 C CA . ARG A 1 308 ? 4.828 15.57 4.93 1 92.44 308 ARG A CA 1
ATOM 2477 C C . ARG A 1 308 ? 4.16 16.938 4.895 1 92.44 308 ARG A C 1
ATOM 2479 O O . ARG A 1 308 ? 3.008 17.062 4.473 1 92.44 308 ARG A O 1
ATOM 2486 N N . LYS A 1 309 ? 4.781 17.859 5.359 1 94.62 309 LYS A N 1
ATOM 2487 C CA . LYS A 1 309 ? 4.465 19.297 5.359 1 94.62 309 LYS A CA 1
ATOM 2488 C C . LYS A 1 309 ? 5.602 20.109 4.742 1 94.62 309 LYS A C 1
ATOM 2490 O O . LYS A 1 309 ? 6.418 20.688 5.461 1 94.62 309 LYS A O 1
ATOM 2495 N N . SER A 1 310 ? 5.559 20.297 3.486 1 94.62 310 SER A N 1
ATOM 2496 C CA . SER A 1 310 ? 6.715 20.797 2.748 1 94.62 310 SER A CA 1
ATOM 2497 C C . SER A 1 310 ? 6.609 22.297 2.508 1 94.62 310 SER A C 1
ATOM 2499 O O . SER A 1 310 ? 5.551 22.797 2.125 1 94.62 310 SER A O 1
ATOM 2501 N N . LEU A 1 311 ? 7.652 22.938 2.789 1 95.19 311 LEU A N 1
ATOM 2502 C CA . LEU A 1 311 ? 7.809 24.312 2.344 1 95.19 311 LEU A CA 1
ATOM 2503 C C . LEU A 1 311 ? 8.414 24.375 0.945 1 95.19 311 LEU A C 1
ATOM 2505 O O . LEU A 1 311 ? 9.328 23.609 0.631 1 95.19 311 LEU A O 1
ATOM 2509 N N . VAL A 1 312 ? 7.871 25.219 0.11 1 97 312 VAL A N 1
ATOM 2510 C CA . VAL A 1 312 ? 8.211 25.266 -1.308 1 97 312 VAL A CA 1
ATOM 2511 C C . VAL A 1 312 ? 8.531 26.703 -1.708 1 97 312 VAL A C 1
ATOM 2513 O O . VAL A 1 312 ? 7.848 27.641 -1.274 1 97 312 VAL A O 1
ATOM 2516 N N . ILE A 1 313 ? 9.555 26.906 -2.514 1 96.69 313 ILE A N 1
ATOM 2517 C CA . ILE A 1 313 ? 9.93 28.219 -3.012 1 96.69 313 ILE A CA 1
ATOM 2518 C C . ILE A 1 313 ? 10.125 28.172 -4.523 1 96.69 313 ILE A C 1
ATOM 2520 O O . ILE A 1 313 ? 10.039 27.094 -5.129 1 96.69 313 ILE A O 1
ATOM 2524 N N . HIS A 1 314 ? 10.297 29.391 -5.09 1 96.94 314 HIS A N 1
ATOM 2525 C CA . HIS A 1 314 ? 10.664 29.438 -6.5 1 96.94 314 HIS A CA 1
ATOM 2526 C C . HIS A 1 314 ? 12.047 28.812 -6.719 1 96.94 314 HIS A C 1
ATOM 2528 O O . HIS A 1 314 ? 12.984 29.094 -5.969 1 96.94 314 HIS A O 1
ATOM 2534 N N . LYS A 1 315 ? 12.148 27.969 -7.715 1 94.5 315 LYS A N 1
ATOM 2535 C CA . LYS A 1 315 ? 13.43 27.344 -8.031 1 94.5 315 LYS A CA 1
ATOM 2536 C C . LYS A 1 315 ? 14.484 28.391 -8.359 1 94.5 315 LYS A C 1
ATOM 2538 O O . LYS A 1 315 ? 15.672 28.188 -8.086 1 94.5 315 LYS A O 1
ATOM 2543 N N . GLU A 1 316 ? 14.117 29.453 -8.883 1 92.44 316 GLU A N 1
ATOM 2544 C CA . GLU A 1 316 ? 15.016 30.531 -9.281 1 92.44 316 GLU A CA 1
ATOM 2545 C C . GLU A 1 316 ? 15.805 31.062 -8.086 1 92.44 316 GLU A C 1
ATOM 2547 O O . GLU A 1 316 ? 16.891 31.625 -8.258 1 92.44 316 GLU A O 1
ATOM 2552 N N . ARG A 1 317 ? 15.297 30.891 -6.961 1 90.44 317 ARG A N 1
ATOM 2553 C CA . ARG A 1 317 ? 15.945 31.391 -5.758 1 90.44 317 ARG A CA 1
ATOM 2554 C C . ARG A 1 317 ? 17.203 30.609 -5.438 1 90.44 317 ARG A C 1
ATOM 2556 O O . ARG A 1 317 ? 18.031 31.031 -4.625 1 90.44 317 ARG A O 1
ATOM 2563 N N . LEU A 1 318 ? 17.391 29.484 -6.008 1 86.75 318 LEU A N 1
ATOM 2564 C CA . LEU A 1 318 ? 18.594 28.672 -5.812 1 86.75 318 LEU A CA 1
ATOM 2565 C C . LEU A 1 318 ? 19.781 29.266 -6.566 1 86.75 318 LEU A C 1
ATOM 2567 O O . LEU A 1 318 ? 20.922 28.875 -6.324 1 86.75 318 LEU A O 1
ATOM 2571 N N . ASN A 1 319 ? 19.562 30.188 -7.309 1 82.81 319 ASN A N 1
ATOM 2572 C CA . ASN A 1 319 ? 20.594 30.891 -8.062 1 82.81 319 ASN A CA 1
ATOM 2573 C C . ASN A 1 319 ? 21.516 29.906 -8.781 1 82.81 319 ASN A C 1
ATOM 2575 O O . ASN A 1 319 ? 22.75 30.016 -8.68 1 82.81 319 ASN A O 1
ATOM 2579 N N . GLY A 1 320 ? 20.953 28.828 -9.422 1 77.75 320 GLY A N 1
ATOM 2580 C CA . GLY A 1 320 ? 21.719 27.906 -10.242 1 77.75 320 GLY A CA 1
ATOM 2581 C C . GLY A 1 320 ? 22.219 26.703 -9.469 1 77.75 320 GLY A C 1
ATOM 2582 O O . GLY A 1 320 ? 22.719 25.734 -10.055 1 77.75 320 GLY A O 1
ATOM 2583 N N . SER A 1 321 ? 22.109 26.766 -8.133 1 79.12 321 SER A N 1
ATOM 2584 C CA . SER A 1 321 ? 22.516 25.625 -7.332 1 79.12 321 SER A CA 1
ATOM 2585 C C . SER A 1 321 ? 21.484 24.5 -7.422 1 79.12 321 SER A C 1
ATOM 2587 O O . SER A 1 321 ? 20.328 24.734 -7.734 1 79.12 321 SER A O 1
ATOM 2589 N N . ASP A 1 322 ? 22.031 23.297 -7.273 1 73.25 322 ASP A N 1
ATOM 2590 C CA . ASP A 1 322 ? 21.156 22.125 -7.348 1 73.25 322 ASP A CA 1
ATOM 2591 C C . ASP A 1 322 ? 20.406 21.906 -6.027 1 73.25 322 ASP A C 1
ATOM 2593 O O . ASP A 1 322 ? 19.406 21.203 -5.988 1 73.25 322 ASP A O 1
ATOM 2597 N N . ASP A 1 323 ? 21.047 22.484 -5.023 1 76.31 323 ASP A N 1
ATOM 2598 C CA . ASP A 1 323 ? 20.438 22.297 -3.709 1 76.31 323 ASP A CA 1
ATOM 2599 C C . ASP A 1 323 ? 20.719 23.484 -2.803 1 76.31 323 ASP A C 1
ATOM 2601 O O . ASP A 1 323 ? 21.562 24.328 -3.113 1 76.31 323 ASP A O 1
ATOM 2605 N N . LEU A 1 324 ? 19.828 23.594 -1.768 1 68.69 324 LEU A N 1
ATOM 2606 C CA . LEU A 1 324 ? 20.016 24.672 -0.805 1 68.69 324 LEU A CA 1
ATOM 2607 C C . LEU A 1 324 ? 21.234 24.406 0.069 1 68.69 324 LEU A C 1
ATOM 2609 O O . LEU A 1 324 ? 21.453 23.266 0.51 1 68.69 324 LEU A O 1
ATOM 2613 N N . ASP A 1 325 ? 22.219 25.156 -0.108 1 65.25 325 ASP A N 1
ATOM 2614 C CA . ASP A 1 325 ? 23.344 25.078 0.822 1 65.25 325 ASP A CA 1
ATOM 2615 C C . ASP A 1 325 ? 22.969 25.641 2.186 1 65.25 325 ASP A C 1
ATOM 2617 O O . ASP A 1 325 ? 22.969 26.859 2.375 1 65.25 325 ASP A O 1
ATOM 2621 N N . ILE A 1 326 ? 22.391 24.734 3.014 1 65.44 326 ILE A N 1
ATOM 2622 C CA . ILE A 1 326 ? 21.891 25.234 4.289 1 65.44 326 ILE A CA 1
ATOM 2623 C C . ILE A 1 326 ? 22.953 25.016 5.375 1 65.44 326 ILE A C 1
ATOM 2625 O O . ILE A 1 326 ? 23.422 23.891 5.574 1 65.44 326 ILE A O 1
ATOM 2629 N N . GLU A 1 327 ? 23.641 26.094 5.742 1 62.03 327 GLU A N 1
ATOM 2630 C CA . GLU A 1 327 ? 24.469 26.047 6.941 1 62.03 327 GLU A CA 1
ATOM 2631 C C . GLU A 1 327 ? 23.656 26.406 8.188 1 62.03 327 GLU A C 1
ATOM 2633 O O . GLU A 1 327 ? 23.172 27.531 8.32 1 62.03 327 GLU A O 1
ATOM 2638 N N . LEU A 1 328 ? 23.266 25.312 8.93 1 70.88 328 LEU A N 1
ATOM 2639 C CA . LEU A 1 328 ? 22.516 25.562 10.156 1 70.88 328 LEU A CA 1
ATOM 2640 C C . LEU A 1 328 ? 23.469 25.75 11.336 1 70.88 328 LEU A C 1
ATOM 2642 O O . LEU A 1 328 ? 24.281 24.859 11.633 1 70.88 328 LEU A O 1
ATOM 2646 N N . GLY A 1 329 ? 23.562 27.047 11.758 1 74.81 329 GLY A N 1
ATOM 2647 C CA . GLY A 1 329 ? 24.469 27.312 12.875 1 74.81 329 GLY A CA 1
ATOM 2648 C C . GLY A 1 329 ? 23.859 28.25 13.906 1 74.81 329 GLY A C 1
ATOM 2649 O O . GLY A 1 329 ? 22.656 28.484 13.906 1 74.81 329 GLY A O 1
ATOM 2650 N N . MET A 1 330 ? 24.625 28.641 14.766 1 83.31 330 MET A N 1
ATOM 2651 C CA . MET A 1 330 ? 24.234 29.484 15.898 1 83.31 330 MET A CA 1
ATOM 2652 C C . MET A 1 330 ? 23.719 30.828 15.414 1 83.31 330 MET A C 1
ATOM 2654 O O . MET A 1 330 ? 22.766 31.375 15.969 1 83.31 330 MET A O 1
ATOM 2658 N N . LYS A 1 331 ? 24.312 31.281 14.383 1 82.38 331 LYS A N 1
ATOM 2659 C CA . LYS A 1 331 ? 23.938 32.594 13.859 1 82.38 331 LYS A CA 1
ATOM 2660 C C . LYS A 1 331 ? 22.484 32.594 13.367 1 82.38 331 LYS A C 1
ATOM 2662 O O . LYS A 1 331 ? 21.734 33.531 13.617 1 82.38 331 LYS A O 1
ATOM 2667 N N . GLU A 1 332 ? 22.125 31.594 12.703 1 81.69 332 GLU A N 1
ATOM 2668 C CA . GLU A 1 332 ? 20.781 31.5 12.156 1 81.69 332 GLU A CA 1
ATOM 2669 C C . GLU A 1 332 ? 19.75 31.266 13.258 1 81.69 332 GLU A C 1
ATOM 2671 O O . GLU A 1 332 ? 18.656 31.828 13.227 1 81.69 332 GLU A O 1
ATOM 2676 N N . LEU A 1 333 ? 20.141 30.547 14.227 1 85.81 333 LEU A N 1
ATOM 2677 C CA . LEU A 1 333 ? 19.219 30.203 15.305 1 85.81 333 LEU A CA 1
ATOM 2678 C C . LEU A 1 333 ? 18.953 31.422 16.188 1 85.81 333 LEU A C 1
ATOM 2680 O O . LEU A 1 333 ? 17.891 31.547 16.781 1 85.81 333 LEU A O 1
ATOM 2684 N N . SER A 1 334 ? 19.922 32.25 16.266 1 87.88 334 SER A N 1
ATOM 2685 C CA . SER A 1 334 ? 19.797 33.438 17.109 1 87.88 334 SER A CA 1
ATOM 2686 C C . SER A 1 334 ? 18.734 34.406 16.578 1 87.88 334 SER A C 1
ATOM 2688 O O . SER A 1 334 ? 18.25 35.281 17.297 1 87.88 334 SER A O 1
ATOM 2690 N N . ARG A 1 335 ? 18.344 34.188 15.359 1 86.25 335 ARG A N 1
ATOM 2691 C CA . ARG A 1 335 ? 17.359 35.062 14.727 1 86.25 335 ARG A CA 1
ATOM 2692 C C . ARG A 1 335 ? 15.945 34.625 15.086 1 86.25 335 ARG A C 1
ATOM 2694 O O . ARG A 1 335 ? 14.977 35.281 14.727 1 86.25 335 ARG A O 1
ATOM 2701 N N . LEU A 1 336 ? 15.828 33.625 15.82 1 91.94 336 LEU A N 1
ATOM 2702 C CA . LEU A 1 336 ? 14.508 33.062 16.141 1 91.94 336 LEU A CA 1
ATOM 2703 C C . LEU A 1 336 ? 14.195 33.25 17.625 1 91.94 336 LEU A C 1
ATOM 2705 O O . LEU A 1 336 ? 15.102 33.438 18.422 1 91.94 336 LEU A O 1
ATOM 2709 N N . ASN A 1 337 ? 12.992 33.25 17.906 1 95.38 337 ASN A N 1
ATOM 2710 C CA . ASN A 1 337 ? 12.469 33.25 19.266 1 95.38 337 ASN A CA 1
ATOM 2711 C C . ASN A 1 337 ? 11.609 32.031 19.562 1 95.38 337 ASN A C 1
ATOM 2713 O O . ASN A 1 337 ? 10.859 31.578 18.688 1 95.38 337 ASN A O 1
ATOM 2717 N N . PHE A 1 338 ? 11.742 31.531 20.797 1 94.44 338 PHE A N 1
ATOM 2718 C CA . PHE A 1 338 ? 11.094 30.281 21.156 1 94.44 338 PHE A CA 1
ATOM 2719 C C . PHE A 1 338 ? 10.273 30.438 22.422 1 94.44 338 PHE A C 1
ATOM 2721 O O . PHE A 1 338 ? 10.695 31.109 23.359 1 94.44 338 PHE A O 1
ATOM 2728 N N . ALA A 1 339 ? 9.109 29.906 22.438 1 95.69 339 ALA A N 1
ATOM 2729 C CA . ALA A 1 339 ? 8.297 29.734 23.641 1 95.69 339 ALA A CA 1
ATOM 2730 C C . ALA A 1 339 ? 7.836 28.281 23.797 1 95.69 339 ALA A C 1
ATOM 2732 O O . ALA A 1 339 ? 7.422 27.656 22.828 1 95.69 339 ALA A O 1
ATOM 2733 N N . LEU A 1 340 ? 7.996 27.766 24.969 1 93.25 340 LEU A N 1
ATOM 2734 C CA . LEU A 1 340 ? 7.746 26.344 25.203 1 93.25 340 LEU A CA 1
ATOM 2735 C C . LEU A 1 340 ? 6.953 26.141 26.5 1 93.25 340 LEU A C 1
ATOM 2737 O O . LEU A 1 340 ? 7.328 26.656 27.547 1 93.25 340 LEU A O 1
ATOM 2741 N N . ASN A 1 341 ? 5.859 25.469 26.344 1 90.62 341 ASN A N 1
ATOM 2742 C CA . ASN A 1 341 ? 5.062 25.031 27.5 1 90.62 341 ASN A CA 1
ATOM 2743 C C . ASN A 1 341 ? 5.211 23.531 27.75 1 90.62 341 ASN A C 1
ATOM 2745 O O . ASN A 1 341 ? 4.633 22.719 27.016 1 90.62 341 ASN A O 1
ATOM 2749 N N . LEU A 1 342 ? 5.969 23.203 28.688 1 88.94 342 LEU A N 1
ATOM 2750 C CA . LEU A 1 342 ? 6.285 21.812 29 1 88.94 342 LEU A CA 1
ATOM 2751 C C . LEU A 1 342 ? 6.219 21.547 30.5 1 88.94 342 LEU A C 1
ATOM 2753 O O . LEU A 1 342 ? 6.617 22.391 31.297 1 88.94 342 LEU A O 1
ATOM 2757 N N . SER A 1 343 ? 5.766 20.406 30.891 1 88.62 343 SER A N 1
ATOM 2758 C CA . SER A 1 343 ? 5.598 20.078 32.312 1 88.62 343 SER A CA 1
ATOM 2759 C C . SER A 1 343 ? 6.91 19.609 32.938 1 88.62 343 SER A C 1
ATOM 2761 O O . SER A 1 343 ? 7.203 19.938 34.094 1 88.62 343 SER A O 1
ATOM 2763 N N . ASP A 1 344 ? 7.711 18.812 32.125 1 90.69 344 ASP A N 1
ATOM 2764 C CA . ASP A 1 344 ? 8.922 18.219 32.656 1 90.69 344 ASP A CA 1
ATOM 2765 C C . ASP A 1 344 ? 10.133 18.531 31.812 1 90.69 344 ASP A C 1
ATOM 2767 O O . ASP A 1 344 ? 10.617 17.688 31.062 1 90.69 344 ASP A O 1
ATOM 2771 N N . PRO A 1 345 ? 10.625 19.797 32.125 1 92.31 345 PRO A N 1
ATOM 2772 C CA . PRO A 1 345 ? 11.805 20.141 31.328 1 92.31 345 PRO A CA 1
ATOM 2773 C C . PRO A 1 345 ? 12.992 19.234 31.609 1 92.31 345 PRO A C 1
ATOM 2775 O O . PRO A 1 345 ? 13.273 18.906 32.781 1 92.31 345 PRO A O 1
ATOM 2778 N N . ALA A 1 346 ? 13.727 18.812 30.641 1 90.94 346 ALA A N 1
ATOM 2779 C CA . ALA A 1 346 ? 14.781 17.797 30.734 1 90.94 346 ALA A CA 1
ATOM 2780 C C . ALA A 1 346 ? 16.156 18.453 30.859 1 90.94 346 ALA A C 1
ATOM 2782 O O . ALA A 1 346 ? 17.125 17.797 31.25 1 90.94 346 ALA A O 1
ATOM 2783 N N . ASN A 1 347 ? 16.281 19.734 30.547 1 94.31 347 ASN A N 1
ATOM 2784 C CA . ASN A 1 347 ? 17.578 20.406 30.578 1 94.31 347 ASN A CA 1
ATOM 2785 C C . ASN A 1 347 ? 17.422 21.891 30.891 1 94.31 347 ASN A C 1
ATOM 2787 O O . ASN A 1 347 ? 16.312 22.375 31.125 1 94.31 347 ASN A O 1
ATOM 2791 N N . GLU A 1 348 ? 18.438 22.625 30.875 1 95.81 348 GLU A N 1
ATOM 2792 C CA . GLU A 1 348 ? 18.438 24 31.344 1 95.81 348 GLU A CA 1
ATOM 2793 C C . GLU A 1 348 ? 17.734 24.922 30.344 1 95.81 348 GLU A C 1
ATOM 2795 O O . GLU A 1 348 ? 17.094 25.906 30.719 1 95.81 348 GLU A O 1
ATOM 2800 N N . VAL A 1 349 ? 17.875 24.656 29.109 1 95.75 349 VAL A N 1
ATOM 2801 C CA . VAL A 1 349 ? 17.234 25.453 28.078 1 95.75 349 VAL A CA 1
ATOM 2802 C C . VAL A 1 349 ? 15.727 25.297 28.156 1 95.75 349 VAL A C 1
ATOM 2804 O O . VAL A 1 349 ? 14.984 26.281 28.141 1 95.75 349 VAL A O 1
ATOM 2807 N N . GLN A 1 350 ? 15.258 24.109 28.297 1 95 350 GLN A N 1
ATOM 2808 C CA . GLN A 1 350 ? 13.828 23.859 28.438 1 95 350 GLN A CA 1
ATOM 2809 C C . GLN A 1 350 ? 13.281 24.516 29.703 1 95 350 GLN A C 1
ATOM 2811 O O . GLN A 1 350 ? 12.188 25.094 29.672 1 95 350 GLN A O 1
ATOM 2816 N N . LYS A 1 351 ? 14.047 24.406 30.734 1 96.12 351 LYS A N 1
ATOM 2817 C CA . LYS A 1 351 ? 13.625 25.031 32 1 96.12 351 LYS A CA 1
ATOM 2818 C C . LYS A 1 351 ? 13.5 26.547 31.844 1 96.12 351 LYS A C 1
ATOM 2820 O O . LYS A 1 351 ? 12.516 27.141 32.281 1 96.12 351 LYS A O 1
ATOM 2825 N N . ALA A 1 352 ? 14.508 27.109 31.234 1 97.38 352 ALA A N 1
ATOM 2826 C CA . ALA A 1 352 ? 14.484 28.562 31.031 1 97.38 352 ALA A CA 1
ATOM 2827 C C . ALA A 1 352 ? 13.273 28.969 30.203 1 97.38 352 ALA A C 1
ATOM 2829 O O . ALA A 1 352 ? 12.625 29.984 30.5 1 97.38 352 ALA A O 1
ATOM 2830 N N . LEU A 1 353 ? 13.008 28.266 29.172 1 96.75 353 LEU A N 1
ATOM 2831 C CA . LEU A 1 353 ? 11.875 28.562 28.297 1 96.75 353 LEU A CA 1
ATOM 2832 C C . LEU A 1 353 ? 10.555 28.406 29.062 1 96.75 353 LEU A C 1
ATOM 2834 O O . LEU A 1 353 ? 9.641 29.203 28.906 1 96.75 353 LEU A O 1
ATOM 2838 N N . VAL A 1 354 ? 10.453 27.375 29.844 1 95.56 354 VAL A N 1
ATOM 2839 C CA . VAL A 1 354 ? 9.25 27.125 30.625 1 95.56 354 VAL A CA 1
ATOM 2840 C C . VAL A 1 354 ? 9.039 28.25 31.641 1 95.56 354 VAL A C 1
ATOM 2842 O O . VAL A 1 354 ? 7.91 28.703 31.828 1 95.56 354 VAL A O 1
ATOM 2845 N N . ASP A 1 355 ? 10.086 28.672 32.25 1 96.12 355 ASP A N 1
ATOM 2846 C CA . ASP A 1 355 ? 10.016 29.734 33.25 1 96.12 355 ASP A CA 1
ATOM 2847 C C . ASP A 1 355 ? 9.578 31.062 32.625 1 96.12 355 ASP A C 1
ATOM 2849 O O . ASP A 1 355 ? 8.891 31.859 33.25 1 96.12 355 ASP A O 1
ATOM 2853 N N . ALA A 1 356 ? 10.016 31.25 31.406 1 96.81 356 ALA A N 1
ATOM 2854 C CA . ALA A 1 356 ? 9.719 32.5 30.719 1 96.81 356 ALA A CA 1
ATOM 2855 C C . ALA A 1 356 ? 8.344 32.469 30.062 1 96.81 356 ALA A C 1
ATOM 2857 O O . ALA A 1 356 ? 7.781 33.5 29.734 1 96.81 356 ALA A O 1
ATOM 2858 N N . TYR A 1 357 ? 7.832 31.328 29.875 1 95.75 357 TYR A N 1
ATOM 2859 C CA . TYR A 1 357 ? 6.574 31.156 29.156 1 95.75 357 TYR A CA 1
ATOM 2860 C C . TYR A 1 357 ? 5.473 32 29.781 1 95.75 357 TYR A C 1
ATOM 2862 O O . TYR A 1 357 ? 5.328 32.031 31 1 95.75 357 TYR A O 1
ATOM 2870 N N . PRO A 1 358 ? 4.656 32.688 28.953 1 95.88 358 PRO A N 1
ATOM 2871 C CA . PRO A 1 358 ? 4.5 32.562 27.5 1 95.88 358 PRO A CA 1
ATOM 2872 C C . PRO A 1 358 ? 5.422 33.469 26.719 1 95.88 358 PRO A C 1
ATOM 2874 O O . PRO A 1 358 ? 5.355 33.5 25.484 1 95.88 358 PRO A O 1
ATOM 2877 N N . ASP A 1 359 ? 6.262 34.219 27.359 1 97.5 359 ASP A N 1
ATOM 2878 C CA . ASP A 1 359 ? 7.242 35.062 26.656 1 97.5 359 ASP A CA 1
ATOM 2879 C C . ASP A 1 359 ? 8.281 34.188 25.953 1 97.5 359 ASP A C 1
ATOM 2881 O O . ASP A 1 359 ? 8.617 33.094 26.438 1 97.5 359 ASP A O 1
ATOM 2885 N N . SER A 1 360 ? 8.727 34.656 24.828 1 97.5 360 SER A N 1
ATOM 2886 C CA . SER A 1 360 ? 9.727 33.906 24.094 1 97.5 360 SER A CA 1
ATOM 2887 C C . SER A 1 360 ? 11.141 34.312 24.484 1 97.5 360 SER A C 1
ATOM 2889 O O . SER A 1 360 ? 11.344 35.375 25.062 1 97.5 360 SER A O 1
ATOM 2891 N N . LEU A 1 361 ? 12.031 33.375 24.281 1 97.19 361 LEU A N 1
ATOM 2892 C CA . LEU A 1 361 ? 13.461 33.656 24.422 1 97.19 361 LEU A CA 1
ATOM 2893 C C . LEU A 1 361 ? 14.211 33.281 23.156 1 97.19 361 LEU A C 1
ATOM 2895 O O . LEU A 1 361 ? 13.805 32.375 22.422 1 97.19 361 LEU A O 1
ATOM 2899 N N . ASN A 1 362 ? 15.227 34.062 22.875 1 95.75 362 ASN A N 1
ATOM 2900 C CA . ASN A 1 362 ? 16.141 33.688 21.797 1 95.75 362 ASN A CA 1
ATOM 2901 C C . ASN A 1 362 ? 17.438 33.094 22.344 1 95.75 362 ASN A C 1
ATOM 2903 O O . ASN A 1 362 ? 17.562 32.875 23.547 1 95.75 362 ASN A O 1
ATOM 2907 N N . LEU A 1 363 ? 18.344 32.75 21.438 1 94.38 363 LEU A N 1
ATOM 2908 C CA . LEU A 1 363 ? 19.594 32.125 21.844 1 94.38 363 LEU A CA 1
ATOM 2909 C C . LEU A 1 363 ? 20.375 33 22.797 1 94.38 363 LEU A C 1
ATOM 2911 O O . LEU A 1 363 ? 20.922 32.5 23.797 1 94.38 363 LEU A O 1
ATOM 2915 N N . ASP A 1 364 ? 20.422 34.25 22.516 1 94.31 364 ASP A N 1
ATOM 2916 C CA . ASP A 1 364 ? 21.141 35.188 23.375 1 94.31 364 ASP A CA 1
ATOM 2917 C C . ASP A 1 364 ? 20.531 35.25 24.781 1 94.31 364 ASP A C 1
ATOM 2919 O O . ASP A 1 364 ? 21.234 35.25 25.781 1 94.31 364 ASP A O 1
ATOM 2923 N N . ASP A 1 365 ? 19.234 35.281 24.797 1 96.75 365 ASP A N 1
ATOM 2924 C CA . ASP A 1 365 ? 18.516 35.281 26.078 1 96.75 365 ASP A CA 1
ATOM 2925 C C . ASP A 1 365 ? 18.859 34 26.875 1 96.75 365 ASP A C 1
ATOM 2927 O O . ASP A 1 365 ? 19.094 34.062 28.078 1 96.75 365 ASP A O 1
ATOM 2931 N N . LEU A 1 366 ? 18.875 32.938 26.188 1 97.06 366 LEU A N 1
ATOM 2932 C CA . LEU A 1 366 ? 19.078 31.641 26.828 1 97.06 366 LEU A CA 1
ATOM 2933 C C . LEU A 1 366 ? 20.5 31.516 27.359 1 97.06 366 LEU A C 1
ATOM 2935 O O . LEU A 1 366 ? 20.719 30.953 28.438 1 97.06 366 LEU A O 1
ATOM 2939 N N . LEU A 1 367 ? 21.438 32.031 26.594 1 95.69 367 LEU A N 1
ATOM 2940 C CA . LEU A 1 367 ? 22.812 32.031 27.062 1 95.69 367 LEU A CA 1
ATOM 2941 C C . LEU A 1 367 ? 22.953 32.844 28.344 1 95.69 367 LEU A C 1
ATOM 2943 O O . LEU A 1 367 ? 23.641 32.406 29.281 1 95.69 367 LEU A O 1
ATOM 2947 N N . GLN A 1 368 ? 22.234 33.844 28.438 1 94.81 368 GLN A N 1
ATOM 2948 C CA . GLN A 1 368 ? 22.281 34.719 29.609 1 94.81 368 GLN A CA 1
ATOM 2949 C C . GLN A 1 368 ? 21.578 34.062 30.797 1 94.81 368 GLN A C 1
ATOM 2951 O O . GLN A 1 368 ? 22.094 34.094 31.922 1 94.81 368 GLN A O 1
ATOM 2956 N N . CYS A 1 369 ? 20.438 33.469 30.594 1 94.62 369 CYS A N 1
ATOM 2957 C CA . CYS A 1 369 ? 19.609 32.906 31.656 1 94.62 369 CYS A CA 1
ATOM 2958 C C . CYS A 1 369 ? 20.188 31.625 32.219 1 94.62 369 CYS A C 1
ATOM 2960 O O . CYS A 1 369 ? 20.094 31.359 33.406 1 94.62 369 CYS A O 1
ATOM 2962 N N . THR A 1 370 ? 20.797 30.828 31.391 1 95.12 370 THR A N 1
ATOM 2963 C CA . THR A 1 370 ? 21.234 29.5 31.812 1 95.12 370 THR A CA 1
ATOM 2964 C C . THR A 1 370 ? 22.688 29.547 32.312 1 95.12 370 THR A C 1
ATOM 2966 O O . THR A 1 370 ? 23.094 28.719 33.125 1 95.12 370 THR A O 1
ATOM 2969 N N . GLY A 1 371 ? 23.5 30.375 31.781 1 93.31 371 GLY A N 1
ATOM 2970 C CA . GLY A 1 371 ? 24.906 30.453 32.094 1 93.31 371 GLY A CA 1
ATOM 2971 C C . GLY A 1 371 ? 25.719 29.328 31.484 1 93.31 371 GLY A C 1
ATOM 2972 O O . GLY A 1 371 ? 26.891 29.141 31.828 1 93.31 371 GLY A O 1
ATOM 2973 N N . GLN A 1 372 ? 25.125 28.656 30.562 1 94.44 372 GLN A N 1
ATOM 2974 C CA . GLN A 1 372 ? 25.797 27.547 29.891 1 94.44 372 GLN A CA 1
ATOM 2975 C C . GLN A 1 372 ? 26.656 28.062 28.734 1 94.44 372 GLN A C 1
ATOM 2977 O O . GLN A 1 372 ? 26.531 29.203 28.312 1 94.44 372 GLN A O 1
ATOM 2982 N N . ASP A 1 373 ? 27.516 27.172 28.281 1 94.69 373 ASP A N 1
ATOM 2983 C CA . ASP A 1 373 ? 28.312 27.516 27.094 1 94.69 373 ASP A CA 1
ATOM 2984 C C . ASP A 1 373 ? 27.453 27.516 25.844 1 94.69 373 ASP A C 1
ATOM 2986 O O . ASP A 1 373 ? 26.391 26.875 25.812 1 94.69 373 ASP A O 1
ATOM 2990 N N . ALA A 1 374 ? 27.938 28.141 24.891 1 92.31 374 ALA A N 1
ATOM 2991 C CA . ALA A 1 374 ? 27.188 28.375 23.656 1 92.31 374 ALA A CA 1
ATOM 2992 C C . ALA A 1 374 ? 26.844 27.062 22.969 1 92.31 374 ALA A C 1
ATOM 2994 O O . ALA A 1 374 ? 25.75 26.906 22.438 1 92.31 374 ALA A O 1
ATOM 2995 N N . GLN A 1 375 ? 27.766 26.188 22.984 1 91.19 375 GLN A N 1
ATOM 2996 C CA . GLN A 1 375 ? 27.562 24.922 22.281 1 91.19 375 GLN A CA 1
ATOM 2997 C C . GLN A 1 375 ? 26.484 24.078 22.953 1 91.19 375 GLN A C 1
ATOM 2999 O O . GLN A 1 375 ? 25.609 23.531 22.266 1 91.19 375 GLN A O 1
ATOM 3004 N N . THR A 1 376 ? 26.547 24 24.188 1 93.56 376 THR A N 1
ATOM 3005 C CA . THR A 1 376 ? 25.547 23.25 24.938 1 93.56 376 THR A CA 1
ATOM 3006 C C . THR A 1 376 ? 24.172 23.859 24.766 1 93.56 376 THR A C 1
ATOM 3008 O O . THR A 1 376 ? 23.188 23.141 24.547 1 93.56 376 THR A O 1
ATOM 3011 N N . THR A 1 377 ? 24.109 25.125 24.859 1 93.75 377 THR A N 1
ATOM 3012 C CA . THR A 1 377 ? 22.844 25.844 24.719 1 93.75 377 THR A CA 1
ATOM 3013 C C . THR A 1 377 ? 22.266 25.625 23.312 1 93.75 377 THR A C 1
ATOM 3015 O O . THR A 1 377 ? 21.062 25.406 23.156 1 93.75 377 THR A O 1
ATOM 3018 N N . PHE A 1 378 ? 23.172 25.672 22.453 1 89.75 378 PHE A N 1
ATOM 3019 C CA . PHE A 1 378 ? 22.766 25.484 21.062 1 89.75 378 PHE A CA 1
ATOM 3020 C C . PHE A 1 378 ? 22.172 24.094 20.859 1 89.75 378 PHE A C 1
ATOM 3022 O O . PHE A 1 378 ? 21.094 23.953 20.266 1 89.75 378 PHE A O 1
ATOM 3029 N N . MET A 1 379 ? 22.797 23.125 21.359 1 86.25 379 MET A N 1
ATOM 3030 C CA . MET A 1 379 ? 22.344 21.75 21.188 1 86.25 379 MET A CA 1
ATOM 3031 C C . MET A 1 379 ? 20.984 21.531 21.859 1 86.25 379 MET A C 1
ATOM 3033 O O . MET A 1 379 ? 20.109 20.875 21.297 1 86.25 379 MET A O 1
ATOM 3037 N N . GLN A 1 380 ? 20.875 22.062 22.953 1 89.62 380 GLN A N 1
ATOM 3038 C CA . GLN A 1 380 ? 19.625 21.906 23.672 1 89.62 380 GLN A CA 1
ATOM 3039 C C . GLN A 1 380 ? 18.484 22.656 22.984 1 89.62 380 GLN A C 1
ATOM 3041 O O . GLN A 1 380 ? 17.344 22.188 22.984 1 89.62 380 GLN A O 1
ATOM 3046 N N . LEU A 1 381 ? 18.797 23.797 22.453 1 89.69 381 LEU A N 1
ATOM 3047 C CA . LEU A 1 381 ? 17.797 24.562 21.734 1 89.69 381 LEU A CA 1
ATOM 3048 C C . LEU A 1 381 ? 17.375 23.828 20.469 1 89.69 381 LEU A C 1
ATOM 3050 O O . LEU A 1 381 ? 16.203 23.891 20.062 1 89.69 381 LEU A O 1
ATOM 3054 N N . MET A 1 382 ? 18.281 23.156 19.906 1 82.06 382 MET A N 1
ATOM 3055 C CA . MET A 1 382 ? 17.984 22.375 18.703 1 82.06 382 MET A CA 1
ATOM 3056 C C . MET A 1 382 ? 17 21.266 19.031 1 82.06 382 MET A C 1
ATOM 3058 O O . MET A 1 382 ? 16.141 20.922 18.203 1 82.06 382 MET A O 1
ATOM 3062 N N . GLU A 1 383 ? 17.047 20.781 20.156 1 79.75 383 GLU A N 1
ATOM 3063 C CA . GLU A 1 383 ? 16.094 19.766 20.594 1 79.75 383 GLU A CA 1
ATOM 3064 C C . GLU A 1 383 ? 14.688 20.344 20.719 1 79.75 383 GLU A C 1
ATOM 3066 O O . GLU A 1 383 ? 13.711 19.672 20.375 1 79.75 383 GLU A O 1
ATOM 3071 N N . VAL A 1 384 ? 14.656 21.516 21.188 1 84.5 384 VAL A N 1
ATOM 3072 C CA . VAL A 1 384 ? 13.375 22.203 21.328 1 84.5 384 VAL A CA 1
ATOM 3073 C C . VAL A 1 384 ? 12.797 22.5 19.953 1 84.5 384 VAL A C 1
ATOM 3075 O O . VAL A 1 384 ? 11.594 22.359 19.719 1 84.5 384 VAL A O 1
ATOM 3078 N N . PHE A 1 385 ? 13.719 22.891 19.156 1 78.94 385 PHE A N 1
ATOM 3079 C CA . PHE A 1 385 ? 13.344 23.219 17.781 1 78.94 385 PHE A CA 1
ATOM 3080 C C . PHE A 1 385 ? 12.633 22.047 17.109 1 78.94 385 PHE A C 1
ATOM 3082 O O . PHE A 1 385 ? 11.688 22.234 16.344 1 78.94 385 PHE A O 1
ATOM 3089 N N . ALA A 1 386 ? 12.953 20.875 17.5 1 71.62 386 ALA A N 1
ATOM 3090 C CA . ALA A 1 386 ? 12.453 19.672 16.844 1 71.62 386 ALA A CA 1
ATOM 3091 C C . ALA A 1 386 ? 11.156 19.188 17.5 1 71.62 386 ALA A C 1
ATOM 3093 O O . ALA A 1 386 ? 10.477 18.328 16.969 1 71.62 386 ALA A O 1
ATOM 3094 N N . THR A 1 387 ? 10.781 19.844 18.516 1 72.56 387 THR A N 1
ATOM 3095 C CA . THR A 1 387 ? 9.602 19.375 19.219 1 72.56 387 THR A CA 1
ATOM 3096 C C . THR A 1 387 ? 8.336 20 18.641 1 72.56 387 THR A C 1
ATOM 3098 O O . THR A 1 387 ? 8.359 21.141 18.156 1 72.56 387 THR A O 1
ATOM 3101 N N . GLN A 1 388 ? 7.191 19.391 18.562 1 66.94 388 GLN A N 1
ATOM 3102 C CA . GLN A 1 388 ? 5.945 19.828 17.938 1 66.94 388 GLN A CA 1
ATOM 3103 C C . GLN A 1 388 ? 5.281 20.938 18.75 1 66.94 388 GLN A C 1
ATOM 3105 O O . GLN A 1 388 ? 4.523 21.734 18.203 1 66.94 388 GLN A O 1
ATOM 3110 N N . ASN A 1 389 ? 5.59 21.078 20.047 1 72.81 389 ASN A N 1
ATOM 3111 C CA . ASN A 1 389 ? 4.812 22 20.875 1 72.81 389 ASN A CA 1
ATOM 3112 C C . ASN A 1 389 ? 5.582 23.281 21.141 1 72.81 389 ASN A C 1
ATOM 3114 O O . ASN A 1 389 ? 5.312 23.984 22.125 1 72.81 389 ASN A O 1
ATOM 3118 N N . VAL A 1 390 ? 6.418 23.625 20.203 1 87.19 390 VAL A N 1
ATOM 3119 C CA . VAL A 1 390 ? 7.195 24.828 20.422 1 87.19 390 VAL A CA 1
ATOM 3120 C C . VAL A 1 390 ? 6.68 25.953 19.516 1 87.19 390 VAL A C 1
ATOM 3122 O O . VAL A 1 390 ? 6.328 25.703 18.359 1 87.19 390 VAL A O 1
ATOM 3125 N N . LYS A 1 391 ? 6.465 27.125 20.078 1 92 391 LYS A N 1
ATOM 3126 C CA . LYS A 1 391 ? 6.203 28.312 19.297 1 92 391 LYS A CA 1
ATOM 3127 C C . LYS A 1 391 ? 7.496 28.922 18.75 1 92 391 LYS A C 1
ATOM 3129 O O . LYS A 1 391 ? 8.461 29.094 19.5 1 92 391 LYS A O 1
ATOM 3134 N N . ILE A 1 392 ? 7.555 29.109 17.516 1 91.88 392 ILE A N 1
ATOM 3135 C CA . ILE A 1 392 ? 8.734 29.688 16.875 1 91.88 392 ILE A CA 1
ATOM 3136 C C . ILE A 1 392 ? 8.344 30.938 16.094 1 91.88 392 ILE A C 1
ATOM 3138 O O . ILE A 1 392 ? 7.328 30.938 15.391 1 91.88 392 ILE A O 1
ATOM 3142 N N . SER A 1 393 ? 9.07 32.031 16.281 1 94.5 393 SER A N 1
ATOM 3143 C CA . SER A 1 393 ? 8.797 33.281 15.57 1 94.5 393 SER A CA 1
ATOM 3144 C C . SER A 1 393 ? 10.086 34.062 15.344 1 94.5 393 SER A C 1
ATOM 3146 O O . SER A 1 393 ? 11.078 33.844 16.031 1 94.5 393 SER A O 1
ATOM 3148 N N . ALA A 1 394 ? 10.055 34.906 14.328 1 92.31 394 ALA A N 1
ATOM 3149 C CA . ALA A 1 394 ? 11.188 35.781 14.094 1 92.31 394 ALA A CA 1
ATOM 3150 C C . ALA A 1 394 ? 11.211 36.938 15.109 1 92.31 394 ALA A C 1
ATOM 3152 O O . ALA A 1 394 ? 12.273 37.375 15.539 1 92.31 394 ALA A O 1
ATOM 3153 N N . ASN A 1 395 ? 10.031 37.344 15.469 1 91.94 395 ASN A N 1
ATOM 3154 C CA . ASN A 1 395 ? 9.906 38.406 16.453 1 91.94 395 ASN A CA 1
ATOM 3155 C C . ASN A 1 395 ? 9.617 37.875 17.844 1 91.94 395 ASN A C 1
ATOM 3157 O O . ASN A 1 395 ? 9 36.812 17.984 1 91.94 395 ASN A O 1
ATOM 3161 N N . ALA A 1 396 ? 10.039 38.625 18.781 1 95.62 396 ALA A N 1
ATOM 3162 C CA . ALA A 1 396 ? 9.797 38.219 20.172 1 95.62 396 ALA A CA 1
ATOM 3163 C C . ALA A 1 396 ? 8.305 38.156 20.469 1 95.62 396 ALA A C 1
ATOM 3165 O O . ALA A 1 396 ? 7.547 39.031 20.047 1 95.62 396 ALA A O 1
ATOM 3166 N N . LEU A 1 397 ? 7.941 37.156 21.125 1 95.88 397 LEU A N 1
ATOM 3167 C CA . LEU A 1 397 ? 6.586 37.031 21.656 1 95.88 397 LEU A CA 1
ATOM 3168 C C . LEU A 1 397 ? 6.523 37.531 23.094 1 95.88 397 LEU A C 1
ATOM 3170 O O . LEU A 1 397 ? 7.27 37.031 23.953 1 95.88 397 LEU A O 1
ATOM 3174 N N . LYS A 1 398 ? 5.688 38.438 23.312 1 95.31 398 LYS A N 1
ATOM 3175 C CA . LYS A 1 398 ? 5.539 39 24.641 1 95.31 398 LYS A CA 1
ATOM 3176 C C . LYS A 1 398 ? 4.078 39 25.094 1 95.31 398 LYS A C 1
ATOM 3178 O O . LYS A 1 398 ? 3.203 39.5 24.391 1 95.31 398 LYS A O 1
ATOM 3183 N N . SER A 1 399 ? 3.928 38.438 26.219 1 96.12 399 SER A N 1
ATOM 3184 C CA . SER A 1 399 ? 2.578 38.406 26.781 1 96.12 399 SER A CA 1
ATOM 3185 C C . SER A 1 399 ? 2.293 39.656 27.609 1 96.12 399 SER A C 1
ATOM 3187 O O . SER A 1 399 ? 3.195 40.219 28.25 1 96.12 399 SER A O 1
ATOM 3189 N N . VAL A 1 400 ? 1.062 40.094 27.562 1 96.69 400 VAL A N 1
ATOM 3190 C CA . VAL A 1 400 ? 0.588 41.25 28.359 1 96.69 400 VAL A CA 1
ATOM 3191 C C . VAL A 1 400 ? -0.339 40.719 29.469 1 96.69 400 VAL A C 1
ATOM 3193 O O . VAL A 1 400 ? -1.282 39.969 29.203 1 96.69 400 VAL A O 1
ATOM 3196 N N . ARG A 1 401 ? -0.064 41.125 30.688 1 96.12 401 ARG A N 1
ATOM 3197 C CA . ARG A 1 401 ? -0.947 40.781 31.797 1 96.12 401 ARG A CA 1
ATOM 3198 C C . ARG A 1 401 ? -2.15 41.719 31.844 1 96.12 401 ARG A C 1
ATOM 3200 O O . ARG A 1 401 ? -2.02 42.906 31.609 1 96.12 401 ARG A O 1
ATOM 3207 N N . TYR A 1 402 ? -3.213 41.156 32.219 1 96.88 402 TYR A N 1
ATOM 3208 C CA . TYR A 1 402 ? -4.406 41.969 32.312 1 96.88 402 TYR A CA 1
ATOM 3209 C C . TYR A 1 402 ? -4.379 42.844 33.594 1 96.88 402 TYR A C 1
ATOM 3211 O O . TYR A 1 402 ? -4.18 42.312 34.688 1 96.88 402 TYR A O 1
ATOM 3219 N N . GLN A 1 403 ? -4.52 44.062 33.438 1 95.06 403 GLN A N 1
ATOM 3220 C CA . GLN A 1 403 ? -4.66 45.031 34.531 1 95.06 403 GLN A CA 1
ATOM 3221 C C . GLN A 1 403 ? -5.68 46.125 34.156 1 95.06 403 GLN A C 1
ATOM 3223 O O . GLN A 1 403 ? -5.57 46.75 33.125 1 95.06 403 GLN A O 1
ATOM 3228 N N . VAL A 1 404 ? -6.562 46.25 35.125 1 95.25 404 VAL A N 1
ATOM 3229 C CA . VAL A 1 404 ? -7.617 47.25 34.906 1 95.25 404 VAL A CA 1
ATOM 3230 C C . VAL A 1 404 ? -7 48.594 34.594 1 95.25 404 VAL A C 1
ATOM 3232 O O . VAL A 1 404 ? -6.059 49.031 35.281 1 95.25 404 VAL A O 1
ATOM 3235 N N . GLY A 1 405 ? -7.426 49.156 33.562 1 94.81 405 GLY A N 1
ATOM 3236 C CA . GLY A 1 405 ? -6.965 50.469 33.188 1 94.81 405 GLY A CA 1
ATOM 3237 C C . GLY A 1 405 ? -5.641 50.469 32.438 1 94.81 405 GLY A C 1
ATOM 3238 O O . GLY A 1 405 ? -5.215 51.5 31.906 1 94.81 405 GLY A O 1
ATOM 3239 N N . LYS A 1 406 ? -4.98 49.375 32.312 1 95.81 406 LYS A N 1
ATOM 3240 C CA . LYS A 1 406 ? -3.646 49.344 31.719 1 95.81 406 LYS A CA 1
ATOM 3241 C C . LYS A 1 406 ? -3.611 48.438 30.484 1 95.81 406 LYS A C 1
ATOM 3243 O O . LYS A 1 406 ? -2.785 48.625 29.594 1 95.81 406 LYS A O 1
ATOM 3248 N N . SER A 1 407 ? -4.402 47.438 30.516 1 97.31 407 SER A N 1
ATOM 3249 C CA . SER A 1 407 ? -4.449 46.5 29.391 1 97.31 407 SER A CA 1
ATOM 3250 C C . SER A 1 407 ? -5.875 46.031 29.125 1 97.31 407 SER A C 1
ATOM 3252 O O . SER A 1 407 ? -6.762 46.219 29.953 1 97.31 407 SER A O 1
ATOM 3254 N N . ARG A 1 408 ? -6.109 45.469 27.938 1 97.31 408 ARG A N 1
ATOM 3255 C CA . ARG A 1 408 ? -7.426 45 27.531 1 97.31 408 ARG A CA 1
ATOM 3256 C C . ARG A 1 408 ? -7.301 43.906 26.469 1 97.31 408 ARG A C 1
ATOM 3258 O O . ARG A 1 408 ? -6.223 43.688 25.906 1 97.31 408 ARG A O 1
ATOM 3265 N N . LEU A 1 409 ? -8.375 43.25 26.328 1 97.06 409 LEU A N 1
ATOM 3266 C CA . LEU A 1 409 ? -8.484 42.375 25.156 1 97.06 409 LEU A CA 1
ATOM 3267 C C . LEU A 1 409 ? -8.344 43.188 23.875 1 97.06 409 LEU A C 1
ATOM 3269 O O . LEU A 1 409 ? -8.961 44.25 23.719 1 97.06 409 LEU A O 1
ATOM 3273 N N . ARG A 1 410 ? -7.492 42.656 22.969 1 95.62 410 ARG A N 1
ATOM 3274 C CA . ARG A 1 410 ? -7.395 43.312 21.672 1 95.62 410 ARG A CA 1
ATOM 3275 C C . ARG A 1 410 ? -8.758 43.406 21 1 95.62 410 ARG A C 1
ATOM 3277 O O . ARG A 1 410 ? -9.484 42.406 20.938 1 95.62 410 ARG A O 1
ATOM 3284 N N . PRO A 1 411 ? -9.109 44.531 20.516 1 94.56 411 PRO A N 1
ATOM 3285 C CA . PRO A 1 411 ? -10.445 44.688 19.922 1 94.56 411 PRO A CA 1
ATOM 3286 C C . PRO A 1 411 ? -10.727 43.688 18.828 1 94.56 411 PRO A C 1
ATOM 3288 O O . PRO A 1 411 ? -11.82 43.125 18.766 1 94.56 411 PRO A O 1
ATOM 3291 N N . ARG A 1 412 ? -9.828 43.406 18.031 1 95.19 412 ARG A N 1
ATOM 3292 C CA . ARG A 1 412 ? -10.023 42.469 16.953 1 95.19 412 ARG A CA 1
ATOM 3293 C C . ARG A 1 412 ? -10.203 41.031 17.5 1 95.19 412 ARG A C 1
ATOM 3295 O O . ARG A 1 412 ? -11 40.25 16.969 1 95.19 412 ARG A O 1
ATOM 3302 N N . VAL A 1 413 ? -9.453 40.781 18.469 1 96.31 413 VAL A N 1
ATOM 3303 C CA . VAL A 1 413 ? -9.57 39.469 19.109 1 96.31 413 VAL A CA 1
ATOM 3304 C C . VAL A 1 413 ? -10.922 39.344 19.812 1 96.31 413 VAL A C 1
ATOM 3306 O O . VAL A 1 413 ? -11.516 38.281 19.844 1 96.31 413 VAL A O 1
ATOM 3309 N N . ALA A 1 414 ? -11.367 40.469 20.359 1 96.81 414 ALA A N 1
ATOM 3310 C CA . ALA A 1 414 ? -12.703 40.5 20.953 1 96.81 414 ALA A CA 1
ATOM 3311 C C . ALA A 1 414 ? -13.766 40.094 19.938 1 96.81 414 ALA A C 1
ATOM 3313 O O . ALA A 1 414 ? -14.688 39.344 20.25 1 96.81 414 ALA A O 1
ATOM 3314 N N . GLY A 1 415 ? -13.648 40.688 18.766 1 95.62 415 GLY A N 1
ATOM 3315 C CA . GLY A 1 415 ? -14.531 40.281 17.688 1 95.62 415 GLY A CA 1
ATOM 3316 C C . GLY A 1 415 ? -14.43 38.812 17.344 1 95.62 415 GLY A C 1
ATOM 3317 O O . GLY A 1 415 ? -15.445 38.156 17.172 1 95.62 415 GLY A O 1
ATOM 3318 N N . TYR A 1 416 ? -13.25 38.344 17.281 1 96.44 416 TYR A N 1
ATOM 3319 C CA . TYR A 1 416 ? -12.961 36.938 17.016 1 96.44 416 TYR A CA 1
ATOM 3320 C C . TYR A 1 416 ? -13.586 36.031 18.078 1 96.44 416 TYR A C 1
ATOM 3322 O O . TYR A 1 416 ? -14.273 35.062 17.766 1 96.44 416 TYR A O 1
ATOM 3330 N N . LEU A 1 417 ? -13.484 36.438 19.328 1 96.75 417 LEU A N 1
ATOM 3331 C CA . LEU A 1 417 ? -14 35.656 20.438 1 96.75 417 LEU A CA 1
ATOM 3332 C C . LEU A 1 417 ? -15.523 35.688 20.484 1 96.75 417 LEU A C 1
ATOM 3334 O O . LEU A 1 417 ? -16.172 34.781 21 1 96.75 417 LEU A O 1
ATOM 3338 N N . SER A 1 418 ? -16.094 36.781 19.984 1 96.75 418 SER A N 1
ATOM 3339 C CA . SER A 1 418 ? -17.547 36.969 20.031 1 96.75 418 SER A CA 1
ATOM 3340 C C . SER A 1 418 ? -18.25 35.844 19.266 1 96.75 418 SER A C 1
ATOM 3342 O O . SER A 1 418 ? -19.344 35.438 19.656 1 96.75 418 SER A O 1
ATOM 3344 N N . TYR A 1 419 ? -17.625 35.438 18.219 1 95.81 419 TYR A N 1
ATOM 3345 C CA . TYR A 1 419 ? -18.188 34.312 17.453 1 95.81 419 TYR A CA 1
ATOM 3346 C C . TYR A 1 419 ? -18.297 33.062 18.328 1 95.81 419 TYR A C 1
ATOM 3348 O O . TYR A 1 419 ? -19.359 32.438 18.344 1 95.81 419 TYR A O 1
ATOM 3356 N N . PHE A 1 420 ? -17.328 32.75 19.031 1 95.38 420 PHE A N 1
ATOM 3357 C CA . PHE A 1 420 ? -17.312 31.547 19.859 1 95.38 420 PHE A CA 1
ATOM 3358 C C . PHE A 1 420 ? -18.234 31.703 21.062 1 95.38 420 PHE A C 1
ATOM 3360 O O . PHE A 1 420 ? -18.781 30.719 21.562 1 95.38 420 PHE A O 1
ATOM 3367 N N . ALA A 1 421 ? -18.375 32.938 21.469 1 95.62 421 ALA A N 1
ATOM 3368 C CA . ALA A 1 421 ? -19.25 33.219 22.609 1 95.62 421 ALA A CA 1
ATOM 3369 C C . ALA A 1 421 ? -20.719 33.062 22.219 1 95.62 421 ALA A C 1
ATOM 3371 O O . ALA A 1 421 ? -21.547 32.75 23.078 1 95.62 421 ALA A O 1
ATOM 3372 N N . SER A 1 422 ? -21 33.25 20.984 1 94.56 422 SER A N 1
ATOM 3373 C CA . SER A 1 422 ? -22.406 33.344 20.578 1 94.56 422 SER A CA 1
ATOM 3374 C C . SER A 1 422 ? -22.828 32.094 19.781 1 94.56 422 SER A C 1
ATOM 3376 O O . SER A 1 422 ? -24 31.984 19.391 1 94.56 422 SER A O 1
ATOM 3378 N N . THR A 1 423 ? -21.906 31.25 19.453 1 92.25 423 THR A N 1
ATOM 3379 C CA . THR A 1 423 ? -22.203 30.094 18.609 1 92.25 423 THR A CA 1
ATOM 3380 C C . THR A 1 423 ? -22.141 28.812 19.422 1 92.25 423 THR A C 1
ATOM 3382 O O . THR A 1 423 ? -21.125 28.516 20.047 1 92.25 423 THR A O 1
ATOM 3385 N N . ASP A 1 424 ? -23.125 28 19.344 1 88 424 ASP A N 1
ATOM 3386 C CA . ASP A 1 424 ? -23.188 26.766 20.109 1 88 424 ASP A CA 1
ATOM 3387 C C . ASP A 1 424 ? -22.266 25.703 19.5 1 88 424 ASP A C 1
ATOM 3389 O O . ASP A 1 424 ? -21.594 24.969 20.234 1 88 424 ASP A O 1
ATOM 3393 N N . GLU A 1 425 ? -22.219 25.672 18.188 1 86.88 425 GLU A N 1
ATOM 3394 C CA . GLU A 1 425 ? -21.391 24.703 17.484 1 86.88 425 GLU A CA 1
ATOM 3395 C C . GLU A 1 425 ? -20.516 25.375 16.438 1 86.88 425 GLU A C 1
ATOM 3397 O O . GLU A 1 425 ? -20.781 25.312 15.242 1 86.88 425 GLU A O 1
ATOM 3402 N N . PRO A 1 426 ? -19.438 25.906 16.984 1 91.19 426 PRO A N 1
ATOM 3403 C CA . PRO A 1 426 ? -18.547 26.562 16.031 1 91.19 426 PRO A CA 1
ATOM 3404 C C . PRO A 1 426 ? -18 25.609 14.961 1 91.19 426 PRO A C 1
ATOM 3406 O O . PRO A 1 426 ? -17.688 24.469 15.266 1 91.19 426 PRO A O 1
ATOM 3409 N N . VAL A 1 427 ? -17.828 26.078 13.727 1 89.44 427 VAL A N 1
ATOM 3410 C CA . VAL A 1 427 ? -17.344 25.25 12.633 1 89.44 427 VAL A CA 1
ATOM 3411 C C . VAL A 1 427 ? -15.844 25.5 12.414 1 89.44 427 VAL A C 1
ATOM 3413 O O . VAL A 1 427 ? -15.227 24.859 11.562 1 89.44 427 VAL A O 1
ATOM 3416 N N . ILE A 1 428 ? -15.297 26.469 13.164 1 93 428 ILE A N 1
ATOM 3417 C CA . ILE A 1 428 ? -13.859 26.719 13.109 1 93 428 ILE A CA 1
ATOM 3418 C C . ILE A 1 428 ? -13.25 26.547 14.5 1 93 428 ILE A C 1
ATOM 3420 O O . ILE A 1 428 ? -13.953 26.641 15.508 1 93 428 ILE A O 1
ATOM 3424 N N . LEU A 1 429 ? -11.992 26.328 14.531 1 91.69 429 LEU A N 1
ATOM 3425 C CA . LEU A 1 429 ? -11.273 26.141 15.781 1 91.69 429 LEU A CA 1
ATOM 3426 C C . LEU A 1 429 ? -10.797 27.469 16.344 1 91.69 429 LEU A C 1
ATOM 3428 O O . LEU A 1 429 ? -10.328 28.328 15.594 1 91.69 429 LEU A O 1
ATOM 3432 N N . LEU A 1 430 ? -10.961 27.656 17.656 1 95.62 430 LEU A N 1
ATOM 3433 C CA . LEU A 1 430 ? -10.383 28.812 18.328 1 95.62 430 LEU A CA 1
ATOM 3434 C C . LEU A 1 430 ? -8.875 28.625 18.516 1 95.62 430 LEU A C 1
ATOM 3436 O O . LEU A 1 430 ? -8.438 27.672 19.156 1 95.62 430 LEU A O 1
ATOM 3440 N N . ALA A 1 431 ? -8.141 29.547 17.906 1 96.06 431 ALA A N 1
ATOM 3441 C CA . ALA A 1 431 ? -6.688 29.438 17.953 1 96.06 431 ALA A CA 1
ATOM 3442 C C . ALA A 1 431 ? -6.047 30.812 18.125 1 96.06 431 ALA A C 1
ATOM 3444 O O . ALA A 1 431 ? -6.711 31.844 17.953 1 96.06 431 ALA A O 1
ATOM 3445 N N . ASP A 1 432 ? -4.801 30.812 18.609 1 95.12 432 ASP A N 1
ATOM 3446 C CA . ASP A 1 432 ? -4.074 32.062 18.719 1 95.12 432 ASP A CA 1
ATOM 3447 C C . ASP A 1 432 ? -3.438 32.469 17.391 1 95.12 432 ASP A C 1
ATOM 3449 O O . ASP A 1 432 ? -3.723 31.844 16.359 1 95.12 432 ASP A O 1
ATOM 3453 N N . GLY A 1 433 ? -2.664 33.562 17.375 1 93.88 433 GLY A N 1
ATOM 3454 C CA . GLY A 1 433 ? -2.082 34.062 16.156 1 93.88 433 GLY A CA 1
ATOM 3455 C C . GLY A 1 433 ? -1.067 33.156 15.531 1 93.88 433 GLY A C 1
ATOM 3456 O O . GLY A 1 433 ? -0.68 33.312 14.375 1 93.88 433 GLY A O 1
ATOM 3457 N N . LEU A 1 434 ? -0.64 32.125 16.234 1 93.88 434 LEU A N 1
ATOM 3458 C CA . LEU A 1 434 ? 0.303 31.125 15.734 1 93.88 434 LEU A CA 1
ATOM 3459 C C . LEU A 1 434 ? -0.413 29.828 15.398 1 93.88 434 LEU A C 1
ATOM 3461 O O . LEU A 1 434 ? 0.231 28.797 15.156 1 93.88 434 LEU A O 1
ATOM 3465 N N . ASN A 1 435 ? -1.716 29.844 15.359 1 94.06 435 ASN A N 1
ATOM 3466 C CA . ASN A 1 435 ? -2.605 28.75 15.008 1 94.06 435 ASN A CA 1
ATOM 3467 C C . ASN A 1 435 ? -2.545 27.625 16.047 1 94.06 435 ASN A C 1
ATOM 3469 O O . ASN A 1 435 ? -2.785 26.453 15.719 1 94.06 435 ASN A O 1
ATOM 3473 N N . LEU A 1 436 ? -2.164 27.953 17.219 1 92.94 436 LEU A N 1
ATOM 3474 C CA . LEU A 1 436 ? -2.25 27 18.312 1 92.94 436 LEU A CA 1
ATOM 3475 C C . LEU A 1 436 ? -3.621 27.047 18.969 1 92.94 436 LEU A C 1
ATOM 3477 O O . LEU A 1 436 ? -4.16 28.125 19.203 1 92.94 436 LEU A O 1
ATOM 3481 N N . LYS A 1 437 ? -4.16 25.953 19.297 1 92.94 437 LYS A N 1
ATOM 3482 C CA . LYS A 1 437 ? -5.5 25.828 19.859 1 92.94 437 LYS A CA 1
ATOM 3483 C C . LYS A 1 437 ? -5.59 26.547 21.203 1 92.94 437 LYS A C 1
ATOM 3485 O O . LYS A 1 437 ? -4.672 26.469 22.016 1 92.94 437 LYS A O 1
ATOM 3490 N N . VAL A 1 438 ? -6.602 27.281 21.375 1 95.25 438 VAL A N 1
ATOM 3491 C CA . VAL A 1 438 ? -6.949 27.906 22.641 1 95.25 438 VAL A CA 1
ATOM 3492 C C . VAL A 1 438 ? -8.195 27.25 23.234 1 95.25 438 VAL A C 1
ATOM 3494 O O . VAL A 1 438 ? -9.289 27.375 22.672 1 95.25 438 VAL A O 1
ATOM 3497 N N . GLY A 1 439 ? -8.078 26.609 24.266 1 94.06 439 GLY A N 1
ATOM 3498 C CA . GLY A 1 439 ? -9.164 25.844 24.859 1 94.06 439 GLY A CA 1
ATOM 3499 C C . GLY A 1 439 ? -10.109 26.688 25.688 1 94.06 439 GLY A C 1
ATOM 3500 O O . GLY A 1 439 ? -9.953 26.781 26.906 1 94.06 439 GLY A O 1
ATOM 3501 N N . LEU A 1 440 ? -11.109 27.297 25.078 1 95.31 440 LEU A N 1
ATOM 3502 C CA . LEU A 1 440 ? -12.18 28 25.766 1 95.31 440 LEU A CA 1
ATOM 3503 C C . LEU A 1 440 ? -13.547 27.469 25.344 1 95.31 440 LEU A C 1
ATOM 3505 O O . LEU A 1 440 ? -13.797 27.25 24.156 1 95.31 440 LEU A O 1
ATOM 3509 N N . THR A 1 441 ? -14.375 27.219 26.281 1 93.19 441 THR A N 1
ATOM 3510 C CA . THR A 1 441 ? -15.773 26.906 26 1 93.19 441 THR A CA 1
ATOM 3511 C C . THR A 1 441 ? -16.531 28.172 25.609 1 93.19 441 THR A C 1
ATOM 3513 O O . THR A 1 441 ? -16 29.281 25.719 1 93.19 441 THR A O 1
ATOM 3516 N N . GLY A 1 442 ? -17.734 28 25.188 1 94.44 442 GLY A N 1
ATOM 3517 C CA . GLY A 1 442 ? -18.578 29.141 24.891 1 94.44 442 GLY A CA 1
ATOM 3518 C C . GLY A 1 442 ? -18.75 30.078 26.078 1 94.44 442 GLY A C 1
ATOM 3519 O O . GLY A 1 442 ? -18.672 31.297 25.938 1 94.44 442 GLY A O 1
ATOM 3520 N N . LEU A 1 443 ? -18.969 29.5 27.234 1 95.25 443 LEU A N 1
ATOM 3521 C CA . LEU A 1 443 ? -19.109 30.266 28.469 1 95.25 443 LEU A CA 1
ATOM 3522 C C . LEU A 1 443 ? -17.828 31.016 28.781 1 95.25 443 LEU A C 1
ATOM 3524 O O . LEU A 1 443 ? -17.859 32.188 29.141 1 95.25 443 LEU A O 1
ATOM 3528 N N . GLU A 1 444 ? -16.734 30.328 28.656 1 96.81 444 GLU A N 1
ATOM 3529 C CA . GLU A 1 444 ? -15.453 30.953 28.938 1 96.81 444 GLU A CA 1
ATOM 3530 C C . GLU A 1 444 ? -15.172 32.094 27.969 1 96.81 444 GLU A C 1
ATOM 3532 O O . GLU A 1 444 ? -14.562 33.094 28.359 1 96.81 444 GLU A O 1
ATOM 3537 N N . ALA A 1 445 ? -15.594 31.953 26.734 1 97.5 445 ALA A N 1
ATOM 3538 C CA . ALA A 1 445 ? -15.438 33.031 25.766 1 97.5 445 ALA A CA 1
ATOM 3539 C C . ALA A 1 445 ? -16.266 34.25 26.172 1 97.5 445 ALA A C 1
ATOM 3541 O O . ALA A 1 445 ? -15.812 35.375 26 1 97.5 445 ALA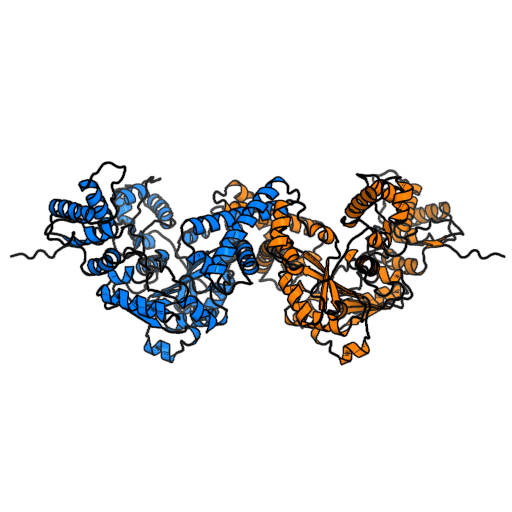 A O 1
ATOM 3542 N N . ARG A 1 446 ? -17.422 34.031 26.656 1 97.06 446 ARG A N 1
ATOM 3543 C CA . ARG A 1 446 ? -18.266 35.125 27.125 1 97.06 446 ARG A CA 1
ATOM 3544 C C . ARG A 1 446 ? -17.594 35.844 28.297 1 97.06 446 ARG A C 1
ATOM 3546 O O . ARG A 1 446 ? -17.641 37.062 28.375 1 97.06 446 ARG A O 1
ATOM 3553 N N . ILE A 1 447 ? -17.047 35.062 29.172 1 97.75 447 ILE A N 1
ATOM 3554 C CA . ILE A 1 447 ? -16.359 35.656 30.312 1 97.75 447 ILE A CA 1
ATOM 3555 C C . ILE A 1 447 ? -15.109 36.406 29.828 1 97.75 447 ILE A C 1
ATOM 3557 O O . ILE A 1 447 ? -14.805 37.469 30.312 1 97.75 447 ILE A O 1
ATOM 3561 N N . ALA A 1 448 ? -14.414 35.812 28.906 1 98.44 448 ALA A N 1
ATOM 3562 C CA . ALA A 1 448 ? -13.211 36.406 28.328 1 98.44 448 ALA A CA 1
ATOM 3563 C C . ALA A 1 448 ? -13.492 37.812 27.797 1 98.44 448 ALA A C 1
ATOM 3565 O O . ALA A 1 448 ? -12.656 38.719 27.922 1 98.44 448 ALA A O 1
ATOM 3566 N N . LEU A 1 449 ? -14.656 38.031 27.234 1 98.12 449 LEU A N 1
ATOM 3567 C CA . LEU A 1 449 ? -15.023 39.281 26.625 1 98.12 449 LEU A CA 1
ATOM 3568 C C . LEU A 1 449 ? -15.141 40.375 27.688 1 98.12 449 LEU A C 1
ATOM 3570 O O . LEU A 1 449 ? -15.164 41.562 27.359 1 98.12 449 LEU A O 1
ATOM 3574 N N . LYS A 1 450 ? -15.133 39.969 28.938 1 98 450 LYS A N 1
ATOM 3575 C CA . LYS A 1 450 ? -15.266 40.938 30.031 1 98 450 LYS A CA 1
ATOM 3576 C C . LYS A 1 450 ? -13.906 41.531 30.406 1 98 450 LYS A C 1
ATOM 3578 O O . LYS A 1 450 ? -13.836 42.531 31.125 1 98 450 LYS A O 1
ATOM 3583 N N . PHE A 1 451 ? -12.859 40.938 29.938 1 98.06 451 PHE A N 1
ATOM 3584 C CA . PHE A 1 451 ? -11.531 41.531 30.125 1 98.06 451 PHE A CA 1
ATOM 3585 C C . PHE A 1 451 ? -11.312 42.688 29.172 1 98.06 451 PHE A C 1
ATOM 3587 O O . PHE A 1 451 ? -10.414 42.656 28.328 1 98.06 451 PHE A O 1
ATOM 3594 N N . ASN A 1 452 ? -11.992 43.781 29.281 1 96.38 452 ASN A N 1
ATOM 3595 C CA . ASN A 1 452 ? -12.062 44.875 28.328 1 96.38 452 ASN A CA 1
ATOM 3596 C C . ASN A 1 452 ? -11.25 46.062 28.781 1 96.38 452 ASN A C 1
ATOM 3598 O O . ASN A 1 452 ? -11.32 47.156 28.172 1 96.38 452 ASN A O 1
ATOM 3602 N N . GLY A 1 453 ? -10.523 45.969 29.828 1 96.06 453 GLY A N 1
ATOM 3603 C CA . GLY A 1 453 ? -9.695 47.031 30.312 1 96.06 453 GLY A CA 1
ATOM 3604 C C . GLY A 1 453 ? -10.398 47.906 31.359 1 96.06 453 GLY A C 1
ATOM 3605 O O . GLY A 1 453 ? -9.75 48.625 32.094 1 96.06 453 GLY A O 1
ATOM 3606 N N . GLU A 1 454 ? -11.695 47.875 31.484 1 96.62 454 GLU A N 1
ATOM 3607 C CA . GLU A 1 454 ? -12.484 48.656 32.406 1 96.62 454 GLU A CA 1
ATOM 3608 C C . GLU A 1 454 ? -12.859 47.875 33.656 1 96.62 454 GLU A C 1
ATOM 3610 O O . GLU A 1 454 ? -12.961 48.438 34.75 1 96.62 454 GLU A O 1
ATOM 3615 N N . ASN A 1 455 ? -13.062 46.656 33.5 1 97.56 455 ASN A N 1
ATOM 3616 C CA . ASN A 1 455 ? -13.461 45.812 34.625 1 97.56 455 ASN A CA 1
ATOM 3617 C C . ASN A 1 455 ? -12.25 45.344 35.438 1 97.56 455 ASN A C 1
ATOM 3619 O O . ASN A 1 455 ? -11.242 44.938 34.875 1 97.56 455 ASN A O 1
ATOM 3623 N N . SER A 1 456 ? -12.406 45.5 36.75 1 97.06 456 SER A N 1
ATOM 3624 C CA . SER A 1 456 ? -11.398 44.875 37.625 1 97.06 456 SER A CA 1
ATOM 3625 C C . SER A 1 456 ? -11.555 43.344 37.656 1 97.06 456 SER A C 1
ATOM 3627 O O . SER A 1 456 ? -12.578 42.812 37.219 1 97.06 456 SER A O 1
ATOM 3629 N N . PHE A 1 457 ? -10.523 42.688 38.094 1 97.06 457 PHE A N 1
ATOM 3630 C CA . PHE A 1 457 ? -10.594 41.219 38.219 1 97.06 457 PHE A CA 1
ATOM 3631 C C . PHE A 1 457 ? -11.789 40.812 39.062 1 97.06 457 PHE A C 1
ATOM 3633 O O . PHE A 1 457 ? -12.5 39.875 38.719 1 97.06 457 PHE A O 1
ATOM 3640 N N . GLU A 1 458 ? -12.031 41.562 40.156 1 96.81 458 GLU A N 1
ATOM 3641 C CA . GLU A 1 458 ? -13.156 41.25 41.031 1 96.81 458 GLU A CA 1
ATOM 3642 C C . GLU A 1 458 ? -14.484 41.469 40.344 1 96.81 458 GLU A C 1
ATOM 3644 O O . GLU A 1 458 ? -15.43 40.688 40.531 1 96.81 458 GLU A O 1
ATOM 3649 N N . ASP A 1 459 ? -14.523 42.469 39.531 1 97.69 459 ASP A N 1
ATOM 3650 C CA . ASP A 1 459 ? -15.727 42.719 38.75 1 97.69 459 ASP A CA 1
ATOM 3651 C C . ASP A 1 459 ? -16 41.562 37.781 1 97.69 459 ASP A C 1
ATOM 3653 O O . ASP A 1 459 ? -17.141 41.125 37.625 1 97.69 459 ASP A O 1
ATOM 3657 N N . ILE A 1 460 ? -14.984 41.031 37.156 1 98.19 460 ILE A N 1
ATOM 3658 C CA . ILE A 1 460 ? -15.117 39.969 36.188 1 98.19 460 ILE A CA 1
ATOM 3659 C C . ILE A 1 460 ? -15.555 38.688 36.875 1 98.19 460 ILE A C 1
ATOM 3661 O O . ILE A 1 460 ? -16.344 37.906 36.312 1 98.19 460 ILE A O 1
ATOM 3665 N N . VAL A 1 461 ? -15.039 38.5 38.062 1 97.69 461 VAL A N 1
ATOM 3666 C CA . VAL A 1 461 ? -15.453 37.344 38.844 1 97.69 461 VAL A CA 1
ATOM 3667 C C . VAL A 1 461 ? -16.953 37.406 39.125 1 97.69 461 VAL A C 1
ATOM 3669 O O . VAL A 1 461 ? -17.656 36.406 39 1 97.69 461 VAL A O 1
ATOM 3672 N N . LYS A 1 462 ? -17.406 38.625 39.469 1 97.12 462 LYS A N 1
ATOM 3673 C CA . LYS A 1 462 ? -18.828 38.812 39.719 1 97.12 462 LYS A CA 1
ATOM 3674 C C . LYS A 1 462 ? -19.656 38.562 38.438 1 97.12 462 LYS A C 1
ATOM 3676 O O . LYS A 1 462 ? -20.703 37.938 38.5 1 97.12 462 LYS A O 1
ATOM 3681 N N . LEU A 1 463 ? -19.156 39.125 37.438 1 97.12 463 LEU A N 1
ATOM 3682 C CA . LEU A 1 463 ? -19.844 38.969 36.156 1 97.12 463 LEU A CA 1
ATOM 3683 C C . LEU A 1 463 ? -19.875 37.5 35.719 1 97.12 463 LEU A C 1
ATOM 3685 O O . LEU A 1 463 ? -20.859 37.031 35.156 1 97.12 463 LEU A O 1
ATOM 3689 N N . ALA A 1 464 ? -18.781 36.781 35.906 1 96.94 464 ALA A N 1
ATOM 3690 C CA . ALA A 1 464 ? -18.703 35.375 35.594 1 96.94 464 ALA A CA 1
ATOM 3691 C C . ALA A 1 464 ? -19.766 34.562 36.344 1 96.94 464 ALA A C 1
A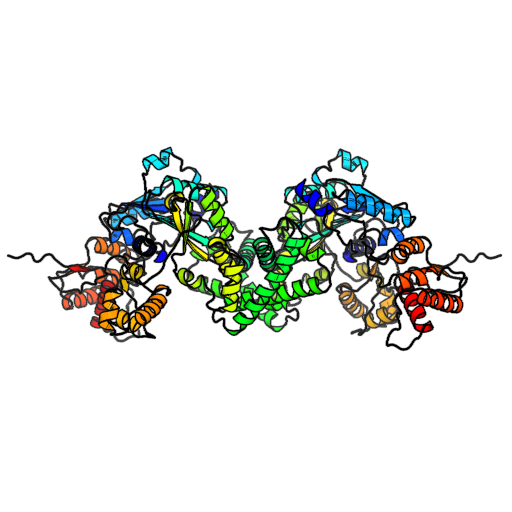TOM 3693 O O . ALA A 1 464 ? -20.375 33.656 35.812 1 96.94 464 ALA A O 1
ATOM 3694 N N . ASP A 1 465 ? -19.938 34.938 37.594 1 95.44 465 ASP A N 1
ATOM 3695 C CA . ASP A 1 465 ? -20.953 34.281 38.406 1 95.44 465 ASP A CA 1
ATOM 3696 C C . ASP A 1 465 ? -22.344 34.469 37.781 1 95.44 465 ASP A C 1
ATOM 3698 O O . ASP A 1 465 ? -23.125 33.5 37.75 1 95.44 465 ASP A O 1
ATOM 3702 N N . ILE A 1 466 ? -22.609 35.656 37.406 1 96.06 466 ILE A N 1
ATOM 3703 C CA . ILE A 1 466 ? -23.891 35.938 36.781 1 96.06 466 ILE A CA 1
ATOM 3704 C C . ILE A 1 466 ? -24.047 35.125 35.5 1 96.06 466 ILE A C 1
ATOM 3706 O O . ILE A 1 466 ? -25.109 34.562 35.25 1 96.06 466 ILE A O 1
ATOM 3710 N N . LEU A 1 467 ? -23.031 35.031 34.688 1 95.56 467 LEU A N 1
ATOM 3711 C CA . LEU A 1 467 ? -23.078 34.312 33.438 1 95.56 467 LEU A CA 1
ATOM 3712 C C . LEU A 1 467 ? -23.266 32.812 33.656 1 95.56 467 LEU A C 1
ATOM 3714 O O . LEU A 1 467 ? -23.984 32.125 32.938 1 95.56 467 LEU A O 1
ATOM 3718 N N . ILE A 1 468 ? -22.609 32.281 34.656 1 94.12 468 ILE A N 1
ATOM 3719 C CA . ILE A 1 468 ? -22.688 30.875 35 1 94.12 468 ILE A CA 1
ATOM 3720 C C . ILE A 1 468 ? -24.109 30.531 35.438 1 94.12 468 ILE A C 1
ATOM 3722 O O . ILE A 1 468 ? -24.641 29.484 35.094 1 94.12 468 ILE A O 1
ATOM 3726 N N . LYS A 1 469 ? -24.688 31.406 36.188 1 91.69 469 LYS A N 1
ATOM 3727 C CA . LYS A 1 469 ? -26.047 31.188 36.688 1 91.69 469 LYS A CA 1
ATOM 3728 C C . LYS A 1 469 ? -27.062 31.172 35.562 1 91.69 469 LYS A C 1
ATOM 3730 O O . LYS A 1 469 ? -28.109 30.516 35.656 1 91.69 469 LYS A O 1
ATOM 3735 N N . ASN A 1 470 ? -26.766 31.797 34.562 1 91 470 ASN A N 1
ATOM 3736 C CA . ASN A 1 470 ? -27.688 31.891 33.438 1 91 470 ASN A CA 1
ATOM 3737 C C . ASN A 1 470 ? -27.406 30.812 32.375 1 91 470 ASN A C 1
ATOM 3739 O O . ASN A 1 470 ? -28 30.812 31.297 1 91 470 ASN A O 1
ATOM 3743 N N . CYS A 1 471 ? -26.453 30.016 32.594 1 87.38 471 CYS A N 1
ATOM 3744 C CA . CYS A 1 471 ? -26.078 28.969 31.656 1 87.38 471 CYS A CA 1
ATOM 3745 C C . CYS A 1 471 ? -26.719 27.641 32.062 1 87.38 471 CYS A C 1
ATOM 3747 O O . CYS A 1 471 ? -26.969 27.391 33.219 1 87.38 471 CYS A O 1
ATOM 3749 N N . ASP A 1 472 ? -26.969 26.828 31.094 1 82.69 472 ASP A N 1
ATOM 3750 C CA . ASP A 1 472 ? -27.594 25.531 31.312 1 82.69 472 ASP A CA 1
ATOM 3751 C C . ASP A 1 472 ? -26.609 24.531 31.938 1 82.69 472 ASP A C 1
ATOM 3753 O O . ASP A 1 472 ? -27.016 23.516 32.5 1 82.69 472 ASP A O 1
ATOM 3757 N N . PHE A 1 473 ? -25.375 24.906 31.797 1 83.38 473 PHE A N 1
ATOM 3758 C CA . PHE A 1 473 ? -24.344 24.016 32.312 1 83.38 473 PHE A CA 1
ATOM 3759 C C . PHE A 1 473 ? -23.531 24.688 33.406 1 83.38 473 PHE A C 1
ATOM 3761 O O . PHE A 1 473 ? -23.234 25.891 33.312 1 83.38 473 PHE A O 1
ATOM 3768 N N . ASP A 1 474 ? -23.297 23.922 34.531 1 84.5 474 ASP A N 1
ATOM 3769 C CA . ASP A 1 474 ? -22.422 24.391 35.625 1 84.5 474 ASP A CA 1
ATOM 3770 C C . ASP A 1 474 ? -21.016 23.797 35.5 1 84.5 474 ASP A C 1
ATOM 3772 O O . ASP A 1 474 ? -20.844 22.594 35.656 1 84.5 474 ASP A O 1
ATOM 3776 N N . PRO A 1 475 ? -20.094 24.688 35.219 1 88.38 475 PRO A N 1
ATOM 3777 C CA . PRO A 1 475 ? -18.719 24.172 35.062 1 88.38 475 PRO A CA 1
ATOM 3778 C C . PRO A 1 475 ? -18.141 23.594 36.344 1 88.38 475 PRO A C 1
ATOM 3780 O O . PRO A 1 475 ? -17.109 22.922 36.312 1 88.38 475 PRO A O 1
ATOM 3783 N N . PHE A 1 476 ? -18.844 23.781 37.469 1 87 476 PHE A N 1
ATOM 3784 C CA . PHE A 1 476 ? -18.344 23.281 38.75 1 87 476 PHE A CA 1
ATOM 3785 C C . PHE A 1 476 ? -19.125 22.047 39.188 1 87 476 PHE A C 1
ATOM 3787 O O . PHE A 1 476 ? -18.969 21.578 40.312 1 87 476 PHE A O 1
ATOM 3794 N N . GLU A 1 477 ? -19.922 21.578 38.375 1 82.88 477 GLU A N 1
ATOM 3795 C CA . GLU A 1 477 ? -20.719 20.438 38.781 1 82.88 477 GLU A CA 1
ATOM 3796 C C . GLU A 1 477 ? -19.844 19.312 39.344 1 82.88 477 GLU A C 1
ATOM 3798 O O . GLU A 1 477 ? -18.953 18.812 38.656 1 82.88 477 GLU A O 1
ATOM 3803 N N . GLY A 1 478 ? -20.062 18.828 40.594 1 78.75 478 GLY A N 1
ATOM 3804 C CA . GLY A 1 478 ? -19.391 17.703 41.219 1 78.75 478 GLY A CA 1
ATOM 3805 C C . GLY A 1 478 ? -18.031 18.078 41.812 1 78.75 478 GLY A C 1
ATOM 3806 O O . GLY A 1 478 ? -17.281 17.219 42.25 1 78.75 478 GLY A O 1
ATOM 3807 N N . LYS A 1 479 ? -17.672 19.453 41.562 1 80.38 479 LYS A N 1
ATOM 3808 C CA . LYS A 1 479 ? -16.391 19.906 42.062 1 80.38 479 LYS A CA 1
ATOM 3809 C C . LYS A 1 479 ? -16.562 21.109 43 1 80.38 479 LYS A C 1
ATOM 3811 O O . LYS A 1 479 ? -17.641 21.703 43.062 1 80.38 479 LYS A O 1
ATOM 3816 N N . GLU A 1 480 ? -15.531 21.469 43.688 1 87.12 480 GLU A N 1
ATOM 3817 C CA . GLU A 1 480 ? -15.516 22.672 44.531 1 87.12 480 GLU A CA 1
ATOM 3818 C C . GLU A 1 480 ? -15.609 23.938 43.688 1 87.12 480 GLU A C 1
ATOM 3820 O O . GLU A 1 480 ? -14.914 24.062 42.688 1 87.12 480 GLU A O 1
ATOM 3825 N N . ARG A 1 481 ? -16.641 24.703 44.062 1 88.5 481 ARG A N 1
ATOM 3826 C CA . ARG A 1 481 ? -16.859 25.938 43.344 1 88.5 481 ARG A CA 1
ATOM 3827 C C . ARG A 1 481 ? -15.805 26.984 43.719 1 88.5 481 ARG A C 1
ATOM 3829 O O . ARG A 1 481 ? -15.852 27.547 44.812 1 88.5 481 ARG A O 1
ATOM 3836 N N . ASN A 1 482 ? -14.828 27.172 42.844 1 93.19 482 ASN A N 1
ATOM 3837 C CA . ASN A 1 482 ? -13.82 28.219 42.969 1 93.19 482 ASN A CA 1
ATOM 3838 C C . ASN A 1 482 ? -13.844 29.156 41.781 1 93.19 482 ASN A C 1
ATOM 3840 O O . ASN A 1 482 ? -13 29.047 40.875 1 93.19 482 ASN A O 1
ATOM 3844 N N . LEU A 1 483 ? -14.68 30.141 41.938 1 94.56 483 LEU A N 1
ATOM 3845 C CA . LEU A 1 483 ? -14.938 31.047 40.812 1 94.56 483 LEU A CA 1
ATOM 3846 C C . LEU A 1 483 ? -13.695 31.875 40.5 1 94.56 483 LEU A C 1
ATOM 3848 O O . LEU A 1 483 ? -13.414 32.156 39.312 1 94.56 483 LEU A O 1
ATOM 3852 N N . LYS A 1 484 ? -13 32.312 41.5 1 96.12 484 LYS A N 1
ATOM 3853 C CA . LYS A 1 484 ? -11.805 33.125 41.312 1 96.12 484 LYS A CA 1
ATOM 3854 C C . LYS A 1 484 ? -10.75 32.344 40.5 1 96.12 484 LYS A C 1
ATOM 3856 O O . LYS A 1 484 ? -10.148 32.906 39.594 1 96.12 484 LYS A O 1
ATOM 3861 N N . ASP A 1 485 ? -10.609 31.156 40.906 1 96.25 485 ASP A N 1
ATOM 3862 C CA . ASP A 1 485 ? -9.641 30.312 40.219 1 96.25 485 ASP A CA 1
ATOM 3863 C C . ASP A 1 485 ? -10.078 30.047 38.781 1 96.25 485 ASP A C 1
ATOM 3865 O O . ASP A 1 485 ? -9.242 29.984 37.875 1 96.25 485 ASP A O 1
ATOM 3869 N N . TYR A 1 486 ? -11.312 29.844 38.625 1 96.44 486 TYR A N 1
ATOM 3870 C CA . TYR A 1 486 ? -11.883 29.625 37.312 1 96.44 486 TYR A CA 1
ATOM 3871 C C . TYR A 1 486 ? -11.609 30.797 36.375 1 96.44 486 TYR A C 1
ATOM 3873 O O . TYR A 1 486 ? -11.148 30.625 35.25 1 96.44 486 TYR A O 1
ATOM 3881 N N . VAL A 1 487 ? -11.82 31.969 36.844 1 97.38 487 VAL A N 1
ATOM 3882 C CA . VAL A 1 487 ? -11.617 33.188 36.062 1 97.38 487 VAL A CA 1
ATOM 3883 C C . VAL A 1 487 ? -10.117 33.406 35.844 1 97.38 487 VAL A C 1
ATOM 3885 O O . VAL A 1 487 ? -9.703 33.875 34.781 1 97.38 487 VAL A O 1
ATOM 3888 N N . LYS A 1 488 ? -9.359 33.125 36.844 1 97.44 488 LYS A N 1
ATOM 3889 C CA . LYS A 1 488 ? -7.91 33.25 36.719 1 97.44 488 LYS A CA 1
ATOM 3890 C C . LYS A 1 488 ? -7.375 32.344 35.625 1 97.44 488 LYS A C 1
ATOM 3892 O O . LYS A 1 488 ? -6.457 32.688 34.875 1 97.44 488 LYS A O 1
ATOM 3897 N N . ASN A 1 489 ? -7.93 31.172 35.562 1 97.19 489 ASN A N 1
ATOM 3898 C CA . ASN A 1 489 ? -7.531 30.25 34.531 1 97.19 489 ASN A CA 1
ATOM 3899 C C . ASN A 1 489 ? -7.852 30.797 33.125 1 97.19 489 ASN A C 1
ATOM 3901 O O . ASN A 1 489 ? -7.066 30.641 32.219 1 97.19 489 ASN A O 1
ATOM 3905 N N . ILE A 1 490 ? -8.984 31.375 32.969 1 97.88 490 ILE A N 1
ATOM 3906 C CA . ILE A 1 490 ? -9.359 32 31.719 1 97.88 490 ILE A CA 1
ATOM 3907 C C . ILE A 1 490 ? -8.375 33.094 31.375 1 97.88 490 ILE A C 1
ATOM 3909 O O . ILE A 1 490 ? -7.895 33.188 30.25 1 97.88 490 ILE A O 1
ATOM 3913 N N . GLN A 1 491 ? -8.109 33.906 32.344 1 97.69 491 GLN A N 1
ATOM 3914 C CA . GLN A 1 491 ? -7.141 35 32.156 1 97.69 491 GLN A CA 1
ATOM 3915 C C . GLN A 1 491 ? -5.805 34.438 31.672 1 97.69 491 GLN A C 1
ATOM 3917 O O . GLN A 1 491 ? -5.211 35 30.75 1 97.69 491 GLN A O 1
ATOM 3922 N N . THR A 1 492 ? -5.363 33.406 32.312 1 97.06 492 THR A N 1
ATOM 3923 C CA . THR A 1 492 ? -4.09 32.781 31.953 1 97.06 492 THR A CA 1
ATOM 3924 C C . THR A 1 492 ? -4.105 32.312 30.516 1 97.06 492 THR A C 1
ATOM 3926 O O . THR A 1 492 ? -3.135 32.5 29.781 1 97.06 492 THR A O 1
ATOM 3929 N N . LYS A 1 493 ? -5.168 31.656 30.094 1 97.69 493 LYS A N 1
ATOM 3930 C CA . LYS A 1 493 ? -5.301 31.188 28.719 1 97.69 493 LYS A CA 1
ATOM 3931 C C . LYS A 1 493 ? -5.215 32.344 27.734 1 97.69 493 LYS A C 1
ATOM 3933 O O . LYS A 1 493 ? -4.59 32.219 26.672 1 97.69 493 LYS A O 1
ATOM 3938 N N . LEU A 1 494 ? -5.828 33.406 28.094 1 98.19 494 LEU A N 1
ATOM 3939 C CA . LEU A 1 494 ? -5.828 34.594 27.234 1 98.19 494 LEU A CA 1
ATOM 3940 C C . LEU A 1 494 ? -4.43 35.188 27.141 1 98.19 494 LEU A C 1
ATOM 3942 O O . LEU A 1 494 ? -4.004 35.625 26.062 1 98.19 494 LEU A O 1
ATOM 3946 N N . GLU A 1 495 ? -3.768 35.281 28.266 1 97.19 495 GLU A N 1
ATOM 3947 C CA . GLU A 1 495 ? -2.398 35.781 28.297 1 97.19 495 GLU A CA 1
ATOM 3948 C C . GLU A 1 495 ? -1.461 34.875 27.484 1 97.19 495 GLU A C 1
ATOM 3950 O O . GLU A 1 495 ? -0.642 35.375 26.703 1 97.19 495 GLU A O 1
ATOM 3955 N N . ASN A 1 496 ? -1.624 33.594 27.641 1 96.25 496 ASN A N 1
ATOM 3956 C CA . ASN A 1 496 ? -0.798 32.625 26.922 1 96.25 496 ASN A CA 1
ATOM 3957 C C . ASN A 1 496 ? -1.031 32.688 25.422 1 96.25 496 ASN A C 1
ATOM 3959 O O . ASN A 1 496 ? -0.151 32.344 24.641 1 96.25 496 ASN A O 1
ATOM 3963 N N . ALA A 1 497 ? -2.209 33.188 25.031 1 97 497 ALA A N 1
ATOM 3964 C CA . ALA A 1 497 ? -2.58 33.281 23.609 1 97 497 ALA A CA 1
ATOM 3965 C C . ALA A 1 497 ? -2.256 34.656 23.047 1 97 497 ALA A C 1
ATOM 3967 O O . ALA A 1 497 ? -2.539 34.906 21.875 1 97 497 ALA A O 1
ATOM 3968 N N . TYR A 1 498 ? -1.741 35.531 23.891 1 96.94 498 TYR A N 1
ATOM 3969 C CA . TYR A 1 498 ? -1.352 36.875 23.5 1 96.94 498 TYR A CA 1
ATOM 3970 C C . TYR A 1 498 ? -2.562 37.688 23.062 1 96.94 498 TYR A C 1
ATOM 3972 O O . TYR A 1 498 ? -2.494 38.406 22.062 1 96.94 498 TYR A O 1
ATOM 3980 N N . PHE A 1 499 ? -3.629 37.594 23.766 1 98.12 499 PHE A N 1
ATOM 3981 C CA . PHE A 1 499 ? -4.887 38.188 23.359 1 98.12 499 PHE A CA 1
ATOM 3982 C C . PHE A 1 499 ? -5.02 39.594 23.906 1 98.12 499 PHE A C 1
ATOM 3984 O O . PHE A 1 499 ? -5.887 40.375 23.484 1 98.12 499 PHE A O 1
ATOM 3991 N N . PHE A 1 500 ? -4.145 40 24.828 1 97.62 500 PHE A N 1
ATOM 3992 C CA . PHE A 1 500 ? -4.246 41.312 25.453 1 97.62 500 PHE A CA 1
ATOM 3993 C C . PHE A 1 500 ? -3.297 42.312 24.797 1 97.62 500 PHE A C 1
ATOM 3995 O O . PHE A 1 500 ? -2.285 41.906 24.203 1 97.62 500 PHE A O 1
ATOM 4002 N N . GLU A 1 501 ? -3.654 43.594 24.828 1 96.5 501 GLU A N 1
ATOM 4003 C CA . GLU A 1 501 ? -2.785 44.688 24.438 1 96.5 501 GLU A CA 1
ATOM 4004 C C . GLU A 1 501 ? -2.744 45.75 25.531 1 96.5 501 GLU A C 1
ATOM 4006 O O . GLU A 1 501 ? -3.656 45.844 26.344 1 96.5 501 GLU A O 1
ATOM 4011 N N . LYS A 1 502 ? -1.693 46.5 25.594 1 96 502 LYS A N 1
ATOM 4012 C CA . LYS A 1 502 ? -1.567 47.625 26.531 1 96 502 LYS A CA 1
ATOM 4013 C C . LYS A 1 502 ? -2.361 48.844 26.062 1 96 502 LYS A C 1
ATOM 4015 O O . LYS A 1 502 ? -2.42 49.125 24.859 1 96 502 LYS A O 1
ATOM 4020 N N . LEU A 1 503 ? -2.977 49.438 27.031 1 92.44 503 LEU A N 1
ATOM 4021 C CA . LEU A 1 503 ? -3.676 50.688 26.719 1 92.44 503 LEU A CA 1
ATOM 4022 C C . LEU A 1 503 ? -2.705 51.844 26.672 1 92.44 503 LEU A C 1
ATOM 4024 O O . LEU A 1 503 ? -1.749 51.906 27.453 1 92.44 503 LEU A O 1
ATOM 4028 N N . ALA A 1 504 ? -2.57 52.781 25.578 1 74.44 504 ALA A N 1
ATOM 4029 C CA . ALA A 1 504 ? -1.734 53.969 25.469 1 74.44 504 ALA A CA 1
ATOM 4030 C C . ALA A 1 504 ? -1.956 54.906 26.656 1 74.44 504 ALA A C 1
ATOM 4032 O O . ALA A 1 504 ? -3.086 55.062 27.125 1 74.44 504 ALA A O 1
ATOM 4033 N N . ASN A 1 505 ? -1.059 55 27.641 1 55.88 505 ASN A N 1
ATOM 4034 C CA . ASN A 1 505 ? -1.13 56.031 28.656 1 55.88 505 ASN A CA 1
ATOM 4035 C C . ASN A 1 505 ? -1.68 57.344 28.078 1 55.88 505 ASN A C 1
ATOM 4037 O O . ASN A 1 505 ? -1.122 57.875 27.125 1 55.88 505 ASN A O 1
ATOM 4041 N N . VAL A 1 506 ? -2.945 57.562 28.078 1 47.31 506 VAL A N 1
ATOM 4042 C CA . VAL A 1 506 ? -3.447 58.938 27.984 1 47.31 506 VAL A CA 1
ATOM 4043 C C . VAL A 1 506 ? -2.785 59.812 29.047 1 47.31 506 VAL A C 1
ATOM 4045 O O . VAL A 1 506 ? -3.053 59.656 30.234 1 47.31 506 VAL A O 1
ATOM 4048 N N . PHE A 1 507 ? -1.538 60.094 29.141 1 38.06 507 PHE A N 1
ATOM 4049 C CA . PHE A 1 507 ? -1.219 61.312 29.906 1 38.06 507 PHE A CA 1
ATOM 4050 C C . PHE A 1 507 ? -2.215 62.438 29.594 1 38.06 507 PHE A C 1
ATOM 4052 O O . PHE A 1 507 ? -2.533 62.688 28.438 1 38.06 507 PHE A O 1
ATOM 4059 N N . ALA A 1 508 ? -2.818 62.812 30.688 1 30.39 508 ALA A N 1
ATOM 4060 C CA . ALA A 1 508 ? -3.188 64.188 31.047 1 30.39 508 ALA A CA 1
ATOM 4061 C C . ALA A 1 508 ? -2.029 65.125 30.797 1 30.39 508 ALA A C 1
ATOM 4063 O O . ALA A 1 508 ? -0.868 64.812 31.016 1 30.39 508 ALA A O 1
ATOM 4064 N N . MET B 1 1 ? 5.988 -0.5 -25.375 1 46 1 MET B N 1
ATOM 4065 C CA . MET B 1 1 ? 6.023 -1.819 -26 1 46 1 MET B CA 1
ATOM 4066 C C . MET B 1 1 ? 7.445 -2.18 -26.422 1 46 1 MET B C 1
ATOM 4068 O O . MET B 1 1 ? 7.891 -3.309 -26.219 1 46 1 MET B O 1
ATOM 4072 N N . SER B 1 2 ? 8.133 -1.156 -26.906 1 47.78 2 SER B N 1
ATOM 4073 C CA . SER B 1 2 ? 9.5 -1.434 -27.344 1 47.78 2 SER B CA 1
ATOM 4074 C C . SER B 1 2 ? 10.414 -1.682 -26.141 1 47.78 2 SER B C 1
ATOM 4076 O O . SER B 1 2 ? 11.195 -2.633 -26.141 1 47.78 2 SER B O 1
ATOM 4078 N N . ASP B 1 3 ? 10.125 -0.956 -25.094 1 57.91 3 ASP B N 1
ATOM 4079 C CA . ASP B 1 3 ? 11 -1.053 -23.938 1 57.91 3 ASP B CA 1
ATOM 4080 C C . ASP B 1 3 ? 10.766 -2.363 -23.188 1 57.91 3 ASP B C 1
ATOM 4082 O O . ASP B 1 3 ? 11.711 -3.002 -22.719 1 57.91 3 ASP B O 1
ATOM 4086 N N . VAL B 1 4 ? 9.625 -2.846 -23.312 1 59 4 VAL B N 1
ATOM 4087 C CA . VAL B 1 4 ? 9.273 -4.094 -22.641 1 59 4 VAL B CA 1
ATOM 4088 C C . VAL B 1 4 ? 9.891 -5.273 -23.375 1 59 4 VAL B C 1
ATOM 4090 O O . VAL B 1 4 ? 10.453 -6.184 -22.766 1 59 4 VAL B O 1
ATOM 4093 N N . LYS B 1 5 ? 9.836 -5.227 -24.656 1 57.38 5 LYS B N 1
ATOM 4094 C CA . LYS B 1 5 ? 10.422 -6.273 -25.484 1 57.38 5 LYS B CA 1
ATOM 4095 C C . LYS B 1 5 ? 11.922 -6.379 -25.25 1 57.38 5 LYS B C 1
ATOM 4097 O O . LYS B 1 5 ? 12.461 -7.48 -25.109 1 57.38 5 LYS B O 1
ATOM 4102 N N . GLU B 1 6 ? 12.469 -5.266 -25.234 1 59.59 6 GLU B N 1
ATOM 4103 C CA . GLU B 1 6 ? 13.914 -5.234 -25.062 1 59.59 6 GLU B CA 1
ATOM 4104 C C . GLU B 1 6 ? 14.328 -5.816 -23.719 1 59.59 6 GLU B C 1
ATOM 4106 O O . GLU B 1 6 ? 15.328 -6.535 -23.625 1 59.59 6 GLU B O 1
ATOM 4111 N N . TYR B 1 7 ? 13.539 -5.539 -22.812 1 60.12 7 TYR B N 1
ATOM 4112 C CA . TYR B 1 7 ? 13.828 -6.047 -21.469 1 60.12 7 TYR B CA 1
ATOM 4113 C C . TYR B 1 7 ? 13.75 -7.57 -21.438 1 60.12 7 TYR B C 1
ATOM 4115 O O . TYR B 1 7 ? 14.664 -8.234 -20.938 1 60.12 7 TYR B O 1
ATOM 4123 N N . TYR B 1 8 ? 12.836 -8.094 -22 1 64.19 8 TYR B N 1
ATOM 4124 C CA . TYR B 1 8 ? 12.625 -9.539 -21.938 1 64.19 8 TYR B CA 1
ATOM 4125 C C . TYR B 1 8 ? 13.602 -10.273 -22.844 1 64.19 8 TYR B C 1
ATOM 4127 O O . TYR B 1 8 ? 13.953 -11.43 -22.578 1 64.19 8 TYR B O 1
ATOM 4135 N N . ASP B 1 9 ? 14.062 -9.664 -23.766 1 64.56 9 ASP B N 1
ATOM 4136 C CA . ASP B 1 9 ? 15.07 -10.273 -24.641 1 64.56 9 ASP B CA 1
ATOM 4137 C C . ASP B 1 9 ? 16.422 -10.359 -23.938 1 64.56 9 ASP B C 1
ATOM 4139 O O . ASP B 1 9 ? 17.203 -11.273 -24.203 1 64.56 9 ASP B O 1
ATOM 4143 N N . GLU B 1 10 ? 16.656 -9.414 -23.078 1 60.41 10 GLU B N 1
ATOM 4144 C CA . GLU B 1 10 ? 17.969 -9.289 -22.469 1 60.41 10 GLU B CA 1
ATOM 4145 C C . GLU B 1 10 ? 18.094 -10.141 -21.219 1 60.41 10 GLU B C 1
ATOM 4147 O O . GLU B 1 10 ? 19.188 -10.586 -20.859 1 60.41 10 GLU B O 1
ATOM 4152 N N . VAL B 1 11 ? 17.062 -10.383 -20.594 1 61.31 11 VAL B N 1
ATOM 4153 C CA . VAL B 1 11 ? 17.141 -11.055 -19.297 1 61.31 11 VAL B CA 1
ATOM 4154 C C . VAL B 1 11 ? 16.625 -12.484 -19.422 1 61.31 11 VAL B C 1
ATOM 4156 O O . VAL B 1 11 ? 15.461 -12.711 -19.734 1 61.31 11 VAL B O 1
ATOM 4159 N N . PRO B 1 12 ? 17.672 -13.406 -19.297 1 61.16 12 PRO B N 1
ATOM 4160 C CA . PRO B 1 12 ? 17.219 -14.797 -19.359 1 61.16 12 PRO B CA 1
ATOM 4161 C C . PRO B 1 12 ? 16.125 -15.102 -18.328 1 61.16 12 PRO B C 1
ATOM 4163 O O . PRO B 1 12 ? 16.125 -14.531 -17.25 1 61.16 12 PRO B O 1
ATOM 4166 N N . TYR B 1 13 ? 15.086 -15.727 -18.812 1 65.94 13 TYR B N 1
ATOM 4167 C CA . TYR B 1 13 ? 13.992 -16.156 -17.953 1 65.94 13 TYR B CA 1
ATOM 4168 C C . TYR B 1 13 ? 14.023 -17.672 -17.75 1 65.94 13 TYR B C 1
ATOM 4170 O O . TYR B 1 13 ? 14.43 -18.422 -18.656 1 65.94 13 TYR B O 1
ATOM 4178 N N . PHE B 1 14 ? 14.023 -18.156 -16.547 1 77.5 14 PHE B N 1
ATOM 4179 C CA . PHE B 1 14 ? 13.758 -19.562 -16.297 1 77.5 14 PHE B CA 1
ATOM 4180 C C . PHE B 1 14 ? 12.266 -19.859 -16.375 1 77.5 14 PHE B C 1
ATOM 4182 O O . PHE B 1 14 ? 11.477 -19.312 -15.602 1 77.5 14 PHE B O 1
ATOM 4189 N N . SER B 1 15 ? 11.984 -20.625 -17.375 1 84.94 15 SER B N 1
ATOM 4190 C CA . SER B 1 15 ? 10.586 -20.953 -17.625 1 84.94 15 SER B CA 1
ATOM 4191 C C . SER B 1 15 ? 10.141 -22.172 -16.812 1 84.94 15 SER B C 1
ATOM 4193 O O . SER B 1 15 ? 10.305 -23.312 -17.25 1 84.94 15 SER B O 1
ATOM 4195 N N . ALA B 1 16 ? 9.508 -21.922 -15.75 1 87.25 16 ALA B N 1
ATOM 4196 C CA . ALA B 1 16 ? 9.086 -22.969 -14.82 1 87.25 16 ALA B CA 1
ATOM 4197 C C . ALA B 1 16 ? 7.773 -23.609 -15.266 1 87.25 16 ALA B C 1
ATOM 4199 O O . ALA B 1 16 ? 7.254 -23.297 -16.328 1 87.25 16 ALA B O 1
ATOM 4200 N N . ALA B 1 17 ? 7.41 -24.641 -14.547 1 92.5 17 ALA B N 1
ATOM 4201 C CA . ALA B 1 17 ? 6.113 -25.297 -14.68 1 92.5 17 ALA B CA 1
ATOM 4202 C C . ALA B 1 17 ? 5.316 -25.203 -13.383 1 92.5 17 ALA B C 1
ATOM 4204 O O . ALA B 1 17 ? 5.879 -25.328 -12.289 1 92.5 17 ALA B O 1
ATOM 4205 N N . PHE B 1 18 ? 4.074 -24.906 -13.57 1 91.5 18 PHE B N 1
ATOM 4206 C CA . PHE B 1 18 ? 3.217 -24.734 -12.406 1 91.5 18 PHE B CA 1
ATOM 4207 C C . PHE B 1 18 ? 2.047 -25.719 -12.445 1 91.5 18 PHE B C 1
ATOM 4209 O O . PHE B 1 18 ? 1.277 -25.719 -13.414 1 91.5 18 PHE B O 1
ATOM 4216 N N . SER B 1 19 ? 1.905 -26.438 -11.352 1 91.44 19 SER B N 1
ATOM 4217 C CA . SER B 1 19 ? 0.888 -27.484 -11.312 1 91.44 19 SER B CA 1
ATOM 4218 C C . SER B 1 19 ? -0.512 -26.906 -11.477 1 91.44 19 SER B C 1
ATOM 4220 O O . SER B 1 19 ? -1.383 -27.531 -12.086 1 91.44 19 SER B O 1
ATOM 4222 N N . ASP B 1 20 ? -0.715 -25.688 -11 1 91.31 20 ASP B N 1
ATOM 4223 C CA . ASP B 1 20 ? -2.027 -25.062 -11.078 1 91.31 20 ASP B CA 1
ATOM 4224 C C . ASP B 1 20 ? -2.369 -24.688 -12.516 1 91.31 20 ASP B C 1
ATOM 4226 O O . ASP B 1 20 ? -3.539 -24.469 -12.852 1 91.31 20 ASP B O 1
ATOM 4230 N N . CYS B 1 21 ? -1.379 -24.609 -13.344 1 93.69 21 CYS B N 1
ATOM 4231 C CA . CYS B 1 21 ? -1.563 -24.219 -14.742 1 93.69 21 CYS B CA 1
ATOM 4232 C C . CYS B 1 21 ? -1.871 -25.438 -15.609 1 93.69 21 CYS B C 1
ATOM 4234 O O . CYS B 1 21 ? -2.25 -25.281 -16.781 1 93.69 21 CYS B O 1
ATOM 4236 N N . SER B 1 22 ? -1.738 -26.641 -15.07 1 94.88 22 SER B N 1
ATOM 4237 C CA . SER B 1 22 ? -1.908 -27.844 -15.867 1 94.88 22 SER B CA 1
ATOM 4238 C C . SER B 1 22 ? -3.34 -27.984 -16.375 1 94.88 22 SER B C 1
ATOM 4240 O O . SER B 1 22 ? -4.285 -27.969 -15.578 1 94.88 22 SER B O 1
ATOM 4242 N N . PRO B 1 23 ? -3.479 -28.203 -17.719 1 97.12 23 PRO B N 1
ATOM 4243 C CA . PRO B 1 23 ? -4.832 -28.406 -18.219 1 97.12 23 PRO B CA 1
ATOM 4244 C C . PRO B 1 23 ? -5.535 -29.594 -17.562 1 97.12 23 PRO B C 1
ATOM 4246 O O . PRO B 1 23 ? -6.766 -29.594 -17.438 1 97.12 23 PRO B O 1
ATOM 4249 N N . VAL B 1 24 ? -4.746 -30.547 -17.094 1 95.75 24 VAL B N 1
ATOM 4250 C CA . VAL B 1 24 ? -5.316 -31.719 -16.438 1 95.75 24 VAL B CA 1
ATOM 4251 C C . VAL B 1 24 ? -5.98 -31.281 -15.125 1 95.75 24 VAL B C 1
ATOM 4253 O O . VAL B 1 24 ? -7.105 -31.688 -14.828 1 95.75 24 VAL B O 1
ATOM 4256 N N . ARG B 1 25 ? -5.297 -30.5 -14.383 1 93 25 ARG B N 1
ATOM 4257 C CA . ARG B 1 25 ? -5.844 -30 -13.125 1 93 25 ARG B CA 1
ATOM 4258 C C . ARG B 1 25 ? -7.031 -29.078 -13.367 1 93 25 ARG B C 1
ATOM 4260 O O . ARG B 1 25 ? -8.055 -29.172 -12.688 1 93 25 ARG B O 1
ATOM 4267 N N . ILE B 1 26 ? -6.906 -28.172 -14.305 1 94.88 26 ILE B N 1
ATOM 4268 C CA . ILE B 1 26 ? -7.973 -27.234 -14.625 1 94.88 26 ILE B CA 1
ATOM 4269 C C . ILE B 1 26 ? -9.234 -28 -15.031 1 94.88 26 ILE B C 1
ATOM 4271 O O . ILE B 1 26 ? -10.328 -27.688 -14.57 1 94.88 26 ILE B O 1
ATOM 4275 N N . HIS B 1 27 ? -9.039 -28.984 -15.859 1 95.81 27 HIS B N 1
ATOM 4276 C CA . HIS B 1 27 ? -10.133 -29.844 -16.297 1 95.81 27 HIS B CA 1
ATOM 4277 C C . HIS B 1 27 ? -10.812 -30.516 -15.094 1 95.81 27 HIS B C 1
ATOM 4279 O O . HIS B 1 27 ? -12.047 -30.531 -15.008 1 95.81 27 HIS B O 1
ATOM 4285 N N . ALA B 1 28 ? -10.016 -31.047 -14.219 1 91.81 28 ALA B N 1
ATOM 4286 C CA . ALA B 1 28 ? -10.539 -31.734 -13.047 1 91.81 28 ALA B CA 1
ATOM 4287 C C . ALA B 1 28 ? -11.375 -30.797 -12.18 1 91.81 28 ALA B C 1
ATOM 4289 O O . ALA B 1 28 ? -12.477 -31.156 -11.75 1 91.81 28 ALA B O 1
ATOM 4290 N N . ILE B 1 29 ? -10.898 -29.641 -11.938 1 88 29 ILE B N 1
ATOM 4291 C CA . ILE B 1 29 ? -11.586 -28.688 -11.086 1 88 29 ILE B CA 1
ATOM 4292 C C . ILE B 1 29 ? -12.883 -28.234 -11.758 1 88 29 ILE B C 1
ATOM 4294 O O . ILE B 1 29 ? -13.93 -28.141 -11.109 1 88 29 ILE B O 1
ATOM 4298 N N . ALA B 1 30 ? -12.773 -27.984 -13.039 1 89.88 30 ALA B N 1
ATOM 4299 C CA . ALA B 1 30 ? -13.969 -27.594 -13.773 1 89.88 30 ALA B CA 1
ATOM 4300 C C . ALA B 1 30 ? -15.031 -28.688 -13.719 1 89.88 30 ALA B C 1
ATOM 4302 O O . ALA B 1 30 ? -16.219 -28.406 -13.539 1 89.88 30 ALA B O 1
ATOM 4303 N N . ARG B 1 31 ? -14.602 -29.875 -13.828 1 87.12 31 ARG B N 1
ATOM 4304 C CA . ARG B 1 31 ? -15.523 -31 -13.75 1 87.12 31 ARG B CA 1
ATOM 4305 C C . ARG B 1 31 ? -16.141 -31.094 -12.359 1 87.12 31 ARG B C 1
ATOM 4307 O O . ARG B 1 31 ? -17.312 -31.453 -12.219 1 87.12 31 ARG B O 1
ATOM 4314 N N . PHE B 1 32 ? -15.32 -30.953 -11.43 1 83.69 32 PHE B N 1
ATOM 4315 C CA . PHE B 1 32 ? -15.797 -30.953 -10.047 1 83.69 32 PHE B CA 1
ATOM 4316 C C . PHE B 1 32 ? -16.906 -29.922 -9.859 1 83.69 32 PHE B C 1
ATOM 4318 O O . PHE B 1 32 ? -17.859 -30.156 -9.117 1 83.69 32 PHE B O 1
ATOM 4325 N N . LEU B 1 33 ? -16.844 -28.844 -10.57 1 82.5 33 LEU B N 1
ATOM 4326 C CA . LEU B 1 33 ? -17.812 -27.75 -10.43 1 82.5 33 LEU B CA 1
ATOM 4327 C C . LEU B 1 33 ? -19.016 -27.969 -11.344 1 82.5 33 LEU B C 1
ATOM 4329 O O . LEU B 1 33 ? -19.859 -27.094 -11.477 1 82.5 33 LEU B O 1
ATOM 4333 N N . GLY B 1 34 ? -19.047 -29.078 -11.992 1 81.12 34 GLY B N 1
ATOM 4334 C CA . GLY B 1 34 ? -20.203 -29.453 -12.797 1 81.12 34 GLY B CA 1
ATOM 4335 C C . GLY B 1 34 ? -20.109 -28.984 -14.234 1 81.12 34 GLY B C 1
ATOM 4336 O O . GLY B 1 34 ? -21.078 -29.078 -14.984 1 81.12 34 GLY B O 1
ATOM 4337 N N . LEU B 1 35 ? -18.969 -28.547 -14.609 1 87.94 35 LEU B N 1
ATOM 4338 C CA . LEU B 1 35 ? -18.766 -28.125 -15.992 1 87.94 35 LEU B CA 1
ATOM 4339 C C . LEU B 1 35 ? -18.25 -29.281 -16.844 1 87.94 35 LEU B C 1
ATOM 4341 O O . LEU B 1 35 ? -17.938 -30.359 -16.328 1 87.94 35 LEU B O 1
ATOM 4345 N N . ASN B 1 36 ? -18.312 -29.094 -18.109 1 89.06 36 ASN B N 1
ATOM 4346 C CA . ASN B 1 36 ? -17.891 -30.141 -19.031 1 89.06 36 ASN B CA 1
ATOM 4347 C C . ASN B 1 36 ? -16.922 -29.625 -20.078 1 89.06 36 ASN B C 1
ATOM 4349 O O . ASN B 1 36 ? -17.188 -29.688 -21.281 1 89.06 36 ASN B O 1
ATOM 4353 N N . PRO B 1 37 ? -15.781 -29.234 -19.625 1 94 37 PRO B N 1
ATOM 4354 C CA . PRO B 1 37 ? -14.781 -28.797 -20.609 1 94 37 PRO B CA 1
ATOM 4355 C C . PRO B 1 37 ? -14.195 -29.969 -21.406 1 94 37 PRO B C 1
ATOM 4357 O O . PRO B 1 37 ? -14.312 -31.125 -20.984 1 94 37 PRO B O 1
ATOM 4360 N N . PRO B 1 38 ? -13.578 -29.672 -22.547 1 95.38 38 PRO B N 1
ATOM 4361 C CA . PRO B 1 38 ? -12.977 -30.75 -23.328 1 95.38 38 PRO B CA 1
ATOM 4362 C C . PRO B 1 38 ? -11.875 -31.484 -22.578 1 95.38 38 PRO B C 1
ATOM 4364 O O . PRO B 1 38 ? -11.141 -30.875 -21.797 1 95.38 38 PRO B O 1
ATOM 4367 N N . ALA B 1 39 ? -11.75 -32.781 -22.891 1 95.81 39 ALA B N 1
ATOM 4368 C CA . ALA B 1 39 ? -10.695 -33.594 -22.281 1 95.81 39 ALA B CA 1
ATOM 4369 C C . ALA B 1 39 ? -9.312 -33.094 -22.688 1 95.81 39 ALA B C 1
ATOM 4371 O O . ALA B 1 39 ? -9.07 -32.781 -23.859 1 95.81 39 ALA B O 1
ATOM 4372 N N . PRO B 1 40 ? -8.438 -33 -21.75 1 96.44 40 PRO B N 1
ATOM 4373 C CA . PRO B 1 40 ? -7.117 -32.406 -22.031 1 96.44 40 PRO B CA 1
ATOM 4374 C C . PRO B 1 40 ? -6.363 -33.188 -23.109 1 96.44 40 PRO B C 1
ATOM 4376 O O . PRO B 1 40 ? -5.617 -32.594 -23.891 1 96.44 40 PRO B O 1
ATOM 4379 N N . GLU B 1 41 ? -6.504 -34.469 -23.25 1 94.56 41 GLU B N 1
ATOM 4380 C CA . GLU B 1 41 ? -5.738 -35.344 -24.141 1 94.56 41 GLU B CA 1
ATOM 4381 C C . GLU B 1 41 ? -5.922 -34.906 -25.594 1 94.56 41 GLU B C 1
ATOM 4383 O O . GLU B 1 41 ? -5.055 -35.156 -26.438 1 94.56 41 GLU B O 1
ATOM 4388 N N . GLU B 1 42 ? -7.004 -34.281 -25.859 1 95.5 42 GLU B N 1
ATOM 4389 C CA . GLU B 1 42 ? -7.277 -33.875 -27.234 1 95.5 42 GLU B CA 1
ATOM 4390 C C . GLU B 1 42 ? -7.539 -32.375 -27.312 1 95.5 42 GLU B C 1
ATOM 4392 O O . GLU B 1 42 ? -8.039 -31.875 -28.328 1 95.5 42 GLU B O 1
ATOM 4397 N N . ALA B 1 43 ? -7.234 -31.688 -26.328 1 97.19 43 ALA B N 1
ATOM 4398 C CA . ALA B 1 43 ? -7.621 -30.281 -26.219 1 97.19 43 ALA B CA 1
ATOM 4399 C C . ALA B 1 43 ? -6.621 -29.391 -26.938 1 97.19 43 ALA B C 1
ATOM 4401 O O . ALA B 1 43 ? -5.488 -29.797 -27.203 1 97.19 43 ALA B O 1
ATOM 4402 N N . ARG B 1 44 ? -7.035 -28.219 -27.328 1 98.62 44 ARG B N 1
ATOM 4403 C CA . ARG B 1 44 ? -6.156 -27.125 -27.75 1 98.62 44 ARG B CA 1
ATOM 4404 C C . ARG B 1 44 ? -5.848 -26.188 -26.578 1 98.62 44 ARG B C 1
ATOM 4406 O O . ARG B 1 44 ? -6.758 -25.688 -25.922 1 98.62 44 ARG B O 1
ATOM 4413 N N . VAL B 1 45 ? -4.594 -25.969 -26.328 1 98.69 45 VAL B N 1
ATOM 4414 C CA . VAL B 1 45 ? -4.145 -25.203 -25.172 1 98.69 45 VAL B CA 1
ATOM 4415 C C . VAL B 1 45 ? -3.324 -24 -25.625 1 98.69 45 VAL B C 1
ATOM 4417 O O . VAL B 1 45 ? -2.479 -24.125 -26.516 1 98.69 45 VAL B O 1
ATOM 4420 N N . LEU B 1 46 ? -3.621 -22.844 -25.047 1 98.81 46 LEU B N 1
ATOM 4421 C CA . LEU B 1 46 ? -2.889 -21.609 -25.328 1 98.81 46 LEU B CA 1
ATOM 4422 C C . LEU B 1 46 ? -2.301 -21.016 -24.047 1 98.81 46 LEU B C 1
ATOM 4424 O O . LEU B 1 46 ? -2.971 -20.969 -23.016 1 98.81 46 LEU B O 1
ATOM 4428 N N . GLU B 1 47 ? -1.052 -20.625 -24.141 1 98.62 47 GLU B N 1
ATOM 4429 C CA . GLU B 1 47 ? -0.485 -19.844 -23.031 1 98.62 47 GLU B CA 1
ATOM 4430 C C . GLU B 1 47 ? -0.03 -18.469 -23.516 1 98.62 47 GLU B C 1
ATOM 4432 O O . GLU B 1 47 ? 0.706 -18.359 -24.5 1 98.62 47 GLU B O 1
ATOM 4437 N N . PHE B 1 48 ? -0.548 -17.422 -22.859 1 97.69 48 PHE B N 1
ATOM 4438 C CA . PHE B 1 48 ? -0.024 -16.078 -23.031 1 97.69 48 PHE B CA 1
ATOM 4439 C C . PHE B 1 48 ? 1.189 -15.844 -22.141 1 97.69 48 PHE B C 1
ATOM 4441 O O . PHE B 1 48 ? 1.188 -16.234 -20.969 1 97.69 48 PHE B O 1
ATOM 4448 N N . GLY B 1 49 ? 2.221 -15.18 -22.672 1 94.19 49 GLY B N 1
ATOM 4449 C CA . GLY B 1 49 ? 3.455 -15.023 -21.922 1 94.19 49 GLY B CA 1
ATOM 4450 C C . GLY B 1 49 ? 4.172 -16.344 -21.672 1 94.19 49 GLY B C 1
ATOM 4451 O O . GLY B 1 49 ? 4.527 -16.656 -20.531 1 94.19 49 GLY B O 1
ATOM 4452 N N . CYS B 1 50 ? 4.453 -17.062 -22.719 1 95.06 50 CYS B N 1
ATOM 4453 C CA . CYS B 1 50 ? 4.859 -18.453 -22.594 1 95.06 50 CYS B CA 1
ATOM 4454 C C . CYS B 1 50 ? 6.371 -18.562 -22.406 1 95.06 50 CYS B C 1
ATOM 4456 O O . CYS B 1 50 ? 6.879 -19.625 -22.062 1 95.06 50 CYS B O 1
ATOM 4458 N N . SER B 1 51 ? 7.102 -17.5 -22.672 1 91.94 51 SER B N 1
ATOM 4459 C CA . SER B 1 51 ? 8.562 -17.547 -22.625 1 91.94 51 SER B CA 1
ATOM 4460 C C . SER B 1 51 ? 9.102 -18.688 -23.469 1 91.94 51 SER B C 1
ATOM 4462 O O . SER B 1 51 ? 8.75 -18.828 -24.641 1 91.94 51 SER B O 1
ATOM 4464 N N . TYR B 1 52 ? 9.867 -19.656 -22.797 1 93.88 52 TYR B N 1
ATOM 4465 C CA . TYR B 1 52 ? 10.461 -20.781 -23.516 1 93.88 52 TYR B CA 1
ATOM 4466 C C . TYR B 1 52 ? 9.469 -21.938 -23.625 1 93.88 52 TYR B C 1
ATOM 4468 O O . TYR B 1 52 ? 9.773 -22.953 -24.234 1 93.88 52 TYR B O 1
ATOM 4476 N N . GLY B 1 53 ? 8.305 -21.766 -23.047 1 96.06 53 GLY B N 1
ATOM 4477 C CA . GLY B 1 53 ? 7.281 -22.797 -23.109 1 96.06 53 GLY B CA 1
ATOM 4478 C C . GLY B 1 53 ? 7.371 -23.797 -21.984 1 96.06 53 GLY B C 1
ATOM 4479 O O . GLY B 1 53 ? 6.75 -24.859 -22.047 1 96.06 53 GLY B O 1
ATOM 4480 N N . GLY B 1 54 ? 8.117 -23.484 -20.984 1 94.88 54 GLY B N 1
ATOM 4481 C CA . GLY B 1 54 ? 8.383 -24.406 -19.906 1 94.88 54 GLY B CA 1
ATOM 4482 C C . GLY B 1 54 ? 7.129 -24.828 -19.156 1 94.88 54 GLY B C 1
ATOM 4483 O O . GLY B 1 54 ? 7.078 -25.906 -18.562 1 94.88 54 GLY B O 1
ATOM 4484 N N . ASN B 1 55 ? 6.113 -24.031 -19.156 1 95.56 55 ASN B N 1
ATOM 4485 C CA . ASN B 1 55 ? 4.891 -24.281 -18.406 1 95.56 55 ASN B CA 1
ATOM 4486 C C . ASN B 1 55 ? 3.92 -25.172 -19.188 1 95.56 55 ASN B C 1
ATOM 4488 O O . ASN B 1 55 ? 3.014 -25.766 -18.594 1 95.56 55 ASN B O 1
ATOM 4492 N N . ILE B 1 56 ? 4.105 -25.266 -20.5 1 97.62 56 ILE B N 1
ATOM 4493 C CA . ILE B 1 56 ? 3.133 -26.016 -21.281 1 97.62 56 ILE B CA 1
ATOM 4494 C C . ILE B 1 56 ? 3.818 -27.203 -21.953 1 97.62 56 ILE B C 1
ATOM 4496 O O . ILE B 1 56 ? 3.152 -28.141 -22.391 1 97.62 56 ILE B O 1
ATOM 4500 N N . LEU B 1 57 ? 5.098 -27.266 -21.984 1 96.62 57 LEU B N 1
ATOM 4501 C CA . LEU B 1 57 ? 5.828 -28.328 -22.641 1 96.62 57 LEU B CA 1
ATOM 4502 C C . LEU B 1 57 ? 5.645 -29.656 -21.906 1 96.62 57 LEU B C 1
ATOM 4504 O O . LEU B 1 57 ? 5.504 -30.703 -22.531 1 96.62 57 LEU B O 1
ATOM 4508 N N . PRO B 1 58 ? 5.707 -29.656 -20.562 1 96.31 58 PRO B N 1
ATOM 4509 C CA . PRO B 1 58 ? 5.48 -30.922 -19.859 1 96.31 58 PRO B CA 1
ATOM 4510 C C . PRO B 1 58 ? 4.145 -31.562 -20.234 1 96.31 58 PRO B C 1
ATOM 4512 O O . PRO B 1 58 ? 4.082 -32.781 -20.453 1 96.31 58 PRO B O 1
ATOM 4515 N N . PHE B 1 59 ? 3.143 -30.828 -20.25 1 96.94 59 PHE B N 1
ATOM 4516 C CA . PHE B 1 59 ? 1.834 -31.312 -20.672 1 96.94 59 PHE B CA 1
ATOM 4517 C C . PHE B 1 59 ? 1.886 -31.859 -22.094 1 96.94 59 PHE B C 1
ATOM 4519 O O . PHE B 1 59 ? 1.341 -32.938 -22.375 1 96.94 59 PHE B O 1
ATOM 4526 N N . THR B 1 60 ? 2.527 -31.156 -22.984 1 97.5 60 THR B N 1
ATOM 4527 C CA . THR B 1 60 ? 2.609 -31.531 -24.391 1 97.5 60 THR B CA 1
ATOM 4528 C C . THR B 1 60 ? 3.305 -32.875 -24.547 1 97.5 60 THR B C 1
ATOM 4530 O O . THR B 1 60 ? 2.873 -33.719 -25.344 1 97.5 60 THR B O 1
ATOM 4533 N N . ALA B 1 61 ? 4.344 -33.094 -23.812 1 95.56 61 ALA B N 1
ATOM 4534 C CA . ALA B 1 61 ? 5.141 -34.312 -23.891 1 95.56 61 ALA B CA 1
ATOM 4535 C C . ALA B 1 61 ? 4.316 -35.531 -23.5 1 95.56 61 ALA B C 1
ATOM 4537 O O . ALA B 1 61 ? 4.633 -36.656 -23.891 1 95.56 61 ALA B O 1
ATOM 4538 N N . HIS B 1 62 ? 3.221 -35.281 -22.812 1 94.06 62 HIS B N 1
ATOM 4539 C CA . HIS B 1 62 ? 2.438 -36.406 -22.312 1 94.06 62 HIS B CA 1
ATOM 4540 C C . HIS B 1 62 ? 1.124 -36.562 -23.062 1 94.06 62 HIS B C 1
ATOM 4542 O O . HIS B 1 62 ? 0.372 -37.5 -22.844 1 94.06 62 HIS B O 1
ATOM 4548 N N . ASN B 1 63 ? 0.827 -35.625 -23.891 1 95.25 63 ASN B N 1
ATOM 4549 C CA . ASN B 1 63 ? -0.438 -35.656 -24.609 1 95.25 63 ASN B CA 1
ATOM 4550 C C . ASN B 1 63 ? -0.229 -35.406 -26.109 1 95.25 63 ASN B C 1
ATOM 4552 O O . ASN B 1 63 ? -0.345 -34.281 -26.578 1 95.25 63 ASN B O 1
ATOM 4556 N N . GLU B 1 64 ? -0.096 -36.438 -26.828 1 94.25 64 GLU B N 1
ATOM 4557 C CA . GLU B 1 64 ? 0.294 -36.375 -28.234 1 94.25 64 GLU B CA 1
ATOM 4558 C C . GLU B 1 64 ? -0.847 -35.844 -29.109 1 94.25 64 GLU B C 1
ATOM 4560 O O . GLU B 1 64 ? -0.613 -35.312 -30.188 1 94.25 64 GLU B O 1
ATOM 4565 N N . ARG B 1 65 ? -2.07 -36 -28.688 1 96.06 65 ARG B N 1
ATOM 4566 C CA . ARG B 1 65 ? -3.219 -35.625 -29.5 1 96.06 65 ARG B CA 1
ATOM 4567 C C . ARG B 1 65 ? -3.666 -34.188 -29.188 1 96.06 65 ARG B C 1
ATOM 4569 O O . ARG B 1 65 ? -4.543 -33.656 -29.859 1 96.06 65 ARG B O 1
ATOM 4576 N N . ALA B 1 66 ? -3.064 -33.594 -28.188 1 97.44 66 ALA B N 1
ATOM 4577 C CA . ALA B 1 66 ? -3.361 -32.188 -27.891 1 97.44 66 ALA B CA 1
ATOM 4578 C C . ALA B 1 66 ? -2.609 -31.25 -28.828 1 97.44 66 ALA B C 1
ATOM 4580 O O . ALA B 1 66 ? -1.646 -31.656 -29.484 1 97.44 66 ALA B O 1
ATOM 4581 N N . ASP B 1 67 ? -3.121 -30.078 -29.031 1 98.25 67 ASP B N 1
ATOM 4582 C CA . ASP B 1 67 ? -2.459 -29.016 -29.766 1 98.25 67 ASP B CA 1
ATOM 4583 C C . ASP B 1 67 ? -2.127 -27.844 -28.844 1 98.25 67 ASP B C 1
ATOM 4585 O O . ASP B 1 67 ? -3.027 -27.203 -28.281 1 98.25 67 ASP B O 1
ATOM 4589 N N . VAL B 1 68 ? -0.856 -27.547 -28.688 1 98.56 68 VAL B N 1
ATOM 4590 C CA . VAL B 1 68 ? -0.435 -26.594 -27.656 1 98.56 68 VAL B CA 1
ATOM 4591 C C . VAL B 1 68 ? 0.294 -25.422 -28.312 1 98.56 68 VAL B C 1
ATOM 4593 O O . VAL B 1 68 ? 1.263 -25.625 -29.047 1 98.56 68 VAL B O 1
ATOM 4596 N N . VAL B 1 69 ? -0.191 -24.219 -28.047 1 98.56 69 VAL B N 1
ATOM 4597 C CA . VAL B 1 69 ? 0.344 -23 -28.625 1 98.56 69 VAL B CA 1
ATOM 4598 C C . VAL B 1 69 ? 0.756 -22.031 -27.516 1 98.56 69 VAL B C 1
ATOM 4600 O O . VAL B 1 69 ? 0.101 -21.969 -26.469 1 98.56 69 VAL B O 1
ATOM 4603 N N . GLY B 1 70 ? 1.894 -21.391 -27.703 1 98.31 70 GLY B N 1
ATOM 4604 C CA . GLY B 1 70 ? 2.309 -20.312 -26.812 1 98.31 70 GLY B CA 1
ATOM 4605 C C . GLY B 1 70 ? 2.537 -19 -27.531 1 98.31 70 GLY B C 1
ATOM 4606 O O . GLY B 1 70 ? 3.01 -18.984 -28.672 1 98.31 70 GLY B O 1
ATOM 4607 N N . ILE B 1 71 ? 2.182 -17.938 -26.891 1 97 71 ILE B N 1
ATOM 4608 C CA . ILE B 1 71 ? 2.379 -16.594 -27.438 1 97 71 ILE B CA 1
ATOM 4609 C C . ILE B 1 71 ? 3.244 -15.781 -26.484 1 97 71 ILE B C 1
ATOM 4611 O O . ILE B 1 71 ? 3.01 -15.773 -25.266 1 97 71 ILE B O 1
ATOM 4615 N N . ASP B 1 72 ? 4.23 -15.133 -27.016 1 94.31 72 ASP B N 1
ATOM 4616 C CA . ASP B 1 72 ? 5.09 -14.234 -26.266 1 94.31 72 ASP B CA 1
ATOM 4617 C C . ASP B 1 72 ? 5.586 -13.086 -27.141 1 94.31 72 ASP B C 1
ATOM 4619 O O . ASP B 1 72 ? 5.625 -13.203 -28.359 1 94.31 72 ASP B O 1
ATOM 4623 N N . ILE B 1 73 ? 5.949 -11.992 -26.484 1 90.12 73 ILE B N 1
ATOM 4624 C CA . ILE B 1 73 ? 6.41 -10.82 -27.219 1 90.12 73 ILE B CA 1
ATOM 4625 C C . ILE B 1 73 ? 7.887 -10.977 -27.562 1 90.12 73 ILE B C 1
ATOM 4627 O O . ILE B 1 73 ? 8.375 -10.359 -28.516 1 90.12 73 ILE B O 1
ATOM 4631 N N . SER B 1 74 ? 8.633 -11.758 -26.891 1 87.62 74 SER B N 1
ATOM 4632 C CA . SER B 1 74 ? 10.07 -11.93 -27.078 1 87.62 74 SER B CA 1
ATOM 4633 C C . SER B 1 74 ? 10.367 -12.852 -28.25 1 87.62 74 SER B C 1
ATOM 4635 O O . SER B 1 74 ? 10.039 -14.039 -28.219 1 87.62 74 SER B O 1
ATOM 4637 N N . SER B 1 75 ? 11.055 -12.383 -29.188 1 90.5 75 SER B N 1
ATOM 4638 C CA . SER B 1 75 ? 11.445 -13.188 -30.344 1 90.5 75 SER B CA 1
ATOM 4639 C C . SER B 1 75 ? 12.492 -14.227 -29.953 1 90.5 75 SER B C 1
ATOM 4641 O O . SER B 1 75 ? 12.461 -15.367 -30.438 1 90.5 75 SER B O 1
ATOM 4643 N N . THR B 1 76 ? 13.359 -13.859 -29.062 1 89.5 76 THR B N 1
ATOM 4644 C CA . THR B 1 76 ? 14.445 -14.742 -28.641 1 89.5 76 THR B CA 1
ATOM 4645 C C . THR B 1 76 ? 13.898 -15.945 -27.891 1 89.5 76 THR B C 1
ATOM 4647 O O . THR B 1 76 ? 14.258 -17.094 -28.188 1 89.5 76 THR B O 1
ATOM 4650 N N . GLN B 1 77 ? 13.055 -15.734 -26.984 1 90.56 77 GLN B N 1
ATOM 4651 C CA . GLN B 1 77 ? 12.523 -16.812 -26.172 1 90.56 77 GLN B CA 1
ATOM 4652 C C . GLN B 1 77 ? 11.641 -17.75 -27 1 90.56 77 GLN B C 1
ATOM 4654 O O . GLN B 1 77 ? 11.695 -18.969 -26.828 1 90.56 77 GLN B O 1
ATOM 4659 N N . VAL B 1 78 ? 10.938 -17.172 -27.938 1 94.75 78 VAL B N 1
ATOM 4660 C CA . VAL B 1 78 ? 10.078 -17.953 -28.812 1 94.75 78 VAL B CA 1
ATOM 4661 C C . VAL B 1 78 ? 10.93 -18.859 -29.703 1 94.75 78 VAL B C 1
ATOM 4663 O O . VAL B 1 78 ? 10.648 -20.047 -29.859 1 94.75 78 VAL B O 1
ATOM 4666 N N . SER B 1 79 ? 11.953 -18.297 -30.25 1 95.56 79 SER B N 1
ATOM 4667 C CA . SER B 1 79 ? 12.828 -19.047 -31.141 1 95.56 79 SER B CA 1
ATOM 4668 C C . SER B 1 79 ? 13.508 -20.188 -30.391 1 95.56 79 SER B C 1
ATOM 4670 O O . SER B 1 79 ? 13.516 -21.328 -30.875 1 95.56 79 SER B O 1
ATOM 4672 N N . VAL B 1 80 ? 14 -19.906 -29.25 1 94.31 80 VAL B N 1
ATOM 4673 C CA . VAL B 1 80 ? 14.688 -20.922 -28.438 1 94.31 80 VAL B CA 1
ATOM 4674 C C . VAL B 1 80 ? 13.703 -22 -28 1 94.31 80 VAL B C 1
ATOM 4676 O O . VAL B 1 80 ? 14.023 -23.188 -28.062 1 94.31 80 VAL B O 1
ATOM 4679 N N . GLY B 1 81 ? 12.539 -21.594 -27.609 1 96.19 81 GLY B N 1
ATOM 4680 C CA . GLY B 1 81 ? 11.523 -22.562 -27.203 1 96.19 81 GLY B CA 1
ATOM 4681 C C . GLY B 1 81 ? 11.133 -23.516 -28.312 1 96.19 81 GLY B C 1
ATOM 4682 O O . GLY B 1 81 ? 11 -24.719 -28.094 1 96.19 81 GLY B O 1
ATOM 4683 N N . ASN B 1 82 ? 10.961 -22.984 -29.469 1 97.81 82 ASN B N 1
ATOM 4684 C CA . ASN B 1 82 ? 10.633 -23.828 -30.625 1 97.81 82 ASN B CA 1
ATOM 4685 C C . ASN B 1 82 ? 11.773 -24.781 -30.969 1 97.81 82 ASN B C 1
ATOM 4687 O O . ASN B 1 82 ? 11.531 -25.922 -31.344 1 97.81 82 ASN B O 1
ATOM 4691 N N . LYS B 1 83 ? 12.961 -24.328 -30.844 1 96.75 83 LYS B N 1
ATOM 4692 C CA . LYS B 1 83 ? 14.109 -25.188 -31.094 1 96.75 83 LYS B CA 1
ATOM 4693 C C . LYS B 1 83 ? 14.156 -26.328 -30.094 1 96.75 83 LYS B C 1
ATOM 4695 O O . LYS B 1 83 ? 14.422 -27.484 -30.469 1 96.75 83 LYS B O 1
ATOM 4700 N N . ILE B 1 84 ? 13.922 -26.031 -28.891 1 95.88 84 ILE B N 1
ATOM 4701 C CA . ILE B 1 84 ? 13.914 -27.031 -27.828 1 95.88 84 ILE B CA 1
ATOM 4702 C C . ILE B 1 84 ? 12.875 -28.109 -28.156 1 95.88 84 ILE B C 1
ATOM 4704 O O . ILE B 1 84 ? 13.18 -29.312 -28.109 1 95.88 84 ILE B O 1
ATOM 4708 N N . ALA B 1 85 ? 11.695 -27.719 -28.516 1 96.94 85 ALA B N 1
ATOM 4709 C CA . ALA B 1 85 ? 10.617 -28.656 -28.828 1 96.94 85 ALA B CA 1
ATOM 4710 C C . ALA B 1 85 ? 10.984 -29.5 -30.047 1 96.94 85 ALA B C 1
ATOM 4712 O O . ALA B 1 85 ? 10.719 -30.719 -30.062 1 96.94 85 ALA B O 1
ATOM 4713 N N . LYS B 1 86 ? 11.547 -28.875 -30.984 1 96.06 86 LYS B N 1
ATOM 4714 C CA . LYS B 1 86 ? 11.984 -29.594 -32.188 1 96.06 86 LYS B CA 1
ATOM 4715 C C . LYS B 1 86 ? 13.023 -30.656 -31.828 1 96.06 86 LYS B C 1
ATOM 4717 O O . LYS B 1 86 ? 12.93 -31.797 -32.281 1 96.06 86 LYS B O 1
ATOM 4722 N N . ASP B 1 87 ? 13.922 -30.281 -31.047 1 94.81 87 ASP B N 1
ATOM 4723 C CA . ASP B 1 87 ? 14.977 -31.203 -30.641 1 94.81 87 ASP B CA 1
ATOM 4724 C C . ASP B 1 87 ? 14.406 -32.375 -29.828 1 94.81 87 ASP B C 1
ATOM 4726 O O . ASP B 1 87 ? 14.953 -33.469 -29.859 1 94.81 87 ASP B O 1
ATOM 4730 N N . MET B 1 88 ? 13.344 -32.156 -29.188 1 95.88 88 MET B N 1
ATOM 4731 C CA . MET B 1 88 ? 12.664 -33.188 -28.391 1 95.88 88 MET B CA 1
ATOM 4732 C C . MET B 1 88 ? 11.828 -34.094 -29.281 1 95.88 88 MET B C 1
ATOM 4734 O O . MET B 1 88 ? 11.375 -35.156 -28.844 1 95.88 88 MET B O 1
ATOM 4738 N N . GLY B 1 89 ? 11.578 -33.656 -30.438 1 95.19 89 GLY B N 1
ATOM 4739 C CA . GLY B 1 89 ? 10.719 -34.406 -31.344 1 95.19 89 GLY B CA 1
ATOM 4740 C C . GLY B 1 89 ? 9.242 -34.188 -31.078 1 95.19 89 GLY B C 1
ATOM 4741 O O . GLY B 1 89 ? 8.414 -35.031 -31.375 1 95.19 89 GLY B O 1
ATOM 4742 N N . ILE B 1 90 ? 8.93 -33.094 -30.516 1 95.31 90 ILE B N 1
ATOM 4743 C CA . ILE B 1 90 ? 7.539 -32.781 -30.203 1 95.31 90 ILE B CA 1
ATOM 4744 C C . ILE B 1 90 ? 6.945 -31.922 -31.312 1 95.31 90 ILE B C 1
ATOM 4746 O O . ILE B 1 90 ? 7.367 -30.781 -31.516 1 95.31 90 ILE B O 1
ATOM 4750 N N . GLY B 1 91 ? 5.914 -32.438 -31.953 1 95.31 91 GLY B N 1
ATOM 4751 C CA . GLY B 1 91 ? 5.402 -31.781 -33.156 1 95.31 91 GLY B CA 1
ATOM 4752 C C . GLY B 1 91 ? 4.094 -31.062 -32.906 1 95.31 91 GLY B C 1
ATOM 4753 O O . GLY B 1 91 ? 3.676 -30.234 -33.719 1 95.31 91 GLY B O 1
ATOM 4754 N N . ASN B 1 92 ? 3.391 -31.297 -31.859 1 97.5 92 ASN B N 1
ATOM 4755 C CA . ASN B 1 92 ? 2.1 -30.688 -31.578 1 97.5 92 ASN B CA 1
ATOM 4756 C C . ASN B 1 92 ? 2.246 -29.484 -30.641 1 97.5 92 ASN B C 1
ATOM 4758 O O . ASN B 1 92 ? 1.422 -29.281 -29.75 1 97.5 92 ASN B O 1
ATOM 4762 N N . PHE B 1 93 ? 3.357 -28.781 -30.797 1 97.75 93 PHE B N 1
ATOM 4763 C CA . PHE B 1 93 ? 3.738 -27.641 -29.969 1 97.75 93 PHE B CA 1
ATOM 4764 C C . PHE B 1 93 ? 4.305 -26.516 -30.828 1 97.75 93 PHE B C 1
ATOM 4766 O O . PHE B 1 93 ? 5.121 -26.75 -31.719 1 97.75 93 PHE B O 1
ATOM 4773 N N . SER B 1 94 ? 3.828 -25.297 -30.594 1 97.88 94 SER B N 1
ATOM 4774 C CA . SER B 1 94 ? 4.379 -24.156 -31.328 1 97.88 94 SER B CA 1
ATOM 4775 C C . SER B 1 94 ? 4.312 -22.891 -30.484 1 97.88 94 SER B C 1
ATOM 4777 O O . SER B 1 94 ? 3.307 -22.625 -29.812 1 97.88 94 SER B O 1
ATOM 4779 N N . LEU B 1 95 ? 5.355 -22.125 -30.516 1 97.94 95 LEU B N 1
ATOM 4780 C CA . LEU B 1 95 ? 5.379 -20.797 -29.906 1 97.94 95 LEU B CA 1
ATOM 4781 C C . LEU B 1 95 ? 5.352 -19.703 -30.969 1 97.94 95 LEU B C 1
ATOM 4783 O O . LEU B 1 95 ? 5.969 -19.859 -32.031 1 97.94 95 LEU B O 1
ATOM 4787 N N . MET B 1 96 ? 4.637 -18.656 -30.703 1 97.12 96 MET B N 1
ATOM 4788 C CA . MET B 1 96 ? 4.496 -17.562 -31.672 1 97.12 96 MET B CA 1
ATOM 4789 C C . MET B 1 96 ? 4.84 -16.234 -31.016 1 97.12 96 MET B C 1
ATOM 4791 O O . MET B 1 96 ? 4.43 -15.953 -29.891 1 97.12 96 MET B O 1
ATOM 4795 N N . GLU B 1 97 ? 5.66 -15.461 -31.797 1 95.12 97 GLU B N 1
ATOM 4796 C CA . GLU B 1 97 ? 5.875 -14.07 -31.391 1 95.12 97 GLU B CA 1
ATOM 4797 C C . GLU B 1 97 ? 4.672 -13.203 -31.75 1 95.12 97 GLU B C 1
ATOM 4799 O O . GLU B 1 97 ? 4.371 -12.992 -32.938 1 95.12 97 GLU B O 1
ATOM 4804 N N . LEU B 1 98 ? 3.984 -12.703 -30.766 1 93.69 98 LEU B N 1
ATOM 4805 C CA . LEU B 1 98 ? 2.807 -11.867 -30.984 1 93.69 98 LEU B CA 1
ATOM 4806 C C . LEU B 1 98 ? 2.559 -10.945 -29.797 1 93.69 98 LEU B C 1
ATOM 4808 O O . LEU B 1 98 ? 2.674 -11.367 -28.641 1 93.69 98 LEU B O 1
ATOM 4812 N N . ASP B 1 99 ? 2.305 -9.758 -30.125 1 92.75 99 ASP B N 1
ATOM 4813 C CA . ASP B 1 99 ? 1.865 -8.789 -29.125 1 92.75 99 ASP B CA 1
ATOM 4814 C C . ASP B 1 99 ? 0.367 -8.914 -28.859 1 92.75 99 ASP B C 1
ATOM 4816 O O . ASP B 1 99 ? -0.448 -8.727 -29.766 1 92.75 99 ASP B O 1
ATOM 4820 N N . ILE B 1 100 ? 0.018 -9.156 -27.625 1 93.19 100 ILE B N 1
ATOM 4821 C CA . ILE B 1 100 ? -1.365 -9.406 -27.234 1 93.19 100 ILE B CA 1
ATOM 4822 C C . ILE B 1 100 ? -2.238 -8.227 -27.656 1 93.19 100 ILE B C 1
ATOM 4824 O O . ILE B 1 100 ? -3.41 -8.406 -28 1 93.19 100 ILE B O 1
ATOM 4828 N N . VAL B 1 101 ? -1.741 -6.984 -27.609 1 93.25 101 VAL B N 1
ATOM 4829 C CA . VAL B 1 101 ? -2.5 -5.777 -27.922 1 93.25 101 VAL B CA 1
ATOM 4830 C C . VAL B 1 101 ? -2.9 -5.785 -29.391 1 93.25 101 VAL B C 1
ATOM 4832 O O . VAL B 1 101 ? -3.887 -5.152 -29.781 1 93.25 101 VAL B O 1
ATOM 4835 N N . LYS B 1 102 ? -2.201 -6.543 -30.188 1 91.69 102 LYS B N 1
ATOM 4836 C CA . LYS B 1 102 ? -2.451 -6.586 -31.625 1 91.69 102 LYS B CA 1
ATOM 4837 C C . LYS B 1 102 ? -3.398 -7.727 -31.984 1 91.69 102 LYS B C 1
ATOM 4839 O O . LYS B 1 102 ? -3.771 -7.891 -33.156 1 91.69 102 LYS B O 1
ATOM 4844 N N . LEU B 1 103 ? -3.691 -8.516 -31.047 1 93.06 103 LEU B N 1
ATOM 4845 C CA . LEU B 1 103 ? -4.602 -9.625 -31.312 1 93.06 103 LEU B CA 1
ATOM 4846 C C . LEU B 1 103 ? -6.02 -9.125 -31.531 1 93.06 103 LEU B C 1
ATOM 4848 O O . LEU B 1 103 ? -6.73 -8.789 -30.578 1 93.06 103 LEU B O 1
ATOM 4852 N N . ASP B 1 104 ? -6.457 -9.055 -32.75 1 91.88 104 ASP B N 1
ATOM 4853 C CA . ASP B 1 104 ? -7.805 -8.625 -33.094 1 91.88 104 ASP B CA 1
ATOM 4854 C C . ASP B 1 104 ? -8.633 -9.805 -33.625 1 91.88 104 ASP B C 1
ATOM 4856 O O . ASP B 1 104 ? -8.234 -10.961 -33.469 1 91.88 104 ASP B O 1
ATOM 4860 N N . GLU B 1 105 ? -9.766 -9.539 -34.156 1 92.88 105 GLU B N 1
ATOM 4861 C CA . GLU B 1 105 ? -10.703 -10.578 -34.594 1 92.88 105 GLU B CA 1
ATOM 4862 C C . GLU B 1 105 ? -10.109 -11.406 -35.719 1 92.88 105 GLU B C 1
ATOM 4864 O O . GLU B 1 105 ? -10.328 -12.625 -35.781 1 92.88 105 GLU B O 1
ATOM 4869 N N . SER B 1 106 ? -9.414 -10.758 -36.531 1 93.75 106 SER B N 1
ATOM 4870 C CA . SER B 1 106 ? -8.812 -11.461 -37.688 1 93.75 106 SER B CA 1
ATOM 4871 C C . SER B 1 106 ? -7.742 -12.438 -37.219 1 93.75 106 SER B C 1
ATOM 4873 O O . SER B 1 106 ? -7.707 -13.586 -37.656 1 93.75 106 SER B O 1
ATOM 4875 N N . GLU B 1 107 ? -6.895 -11.969 -36.375 1 92.81 107 GLU B N 1
ATOM 4876 C CA . GLU B 1 107 ? -5.867 -12.836 -35.812 1 92.81 107 GLU B CA 1
ATOM 4877 C C . GLU B 1 107 ? -6.484 -13.984 -35 1 92.81 107 GLU B C 1
ATOM 4879 O O . GLU B 1 107 ? -5.973 -15.102 -35.031 1 92.81 107 GLU B O 1
ATOM 4884 N N . ALA B 1 108 ? -7.488 -13.695 -34.312 1 94.56 108 ALA B N 1
ATOM 4885 C CA . ALA B 1 108 ? -8.18 -14.711 -33.531 1 94.56 108 ALA B CA 1
ATOM 4886 C C . ALA B 1 108 ? -8.75 -15.805 -34.406 1 94.56 108 ALA B C 1
ATOM 4888 O O . ALA B 1 108 ? -8.711 -16.984 -34.062 1 94.56 108 ALA B O 1
ATOM 4889 N N . LYS B 1 109 ? -9.305 -15.406 -35.531 1 94.44 109 LYS B N 1
ATOM 4890 C CA . LYS B 1 109 ? -9.852 -16.375 -36.469 1 94.44 109 LYS B CA 1
ATOM 4891 C C . LYS B 1 109 ? -8.75 -17.281 -37.031 1 94.44 109 LYS B C 1
ATOM 4893 O O . LYS B 1 109 ? -8.961 -18.484 -37.219 1 94.44 109 LYS B O 1
ATOM 4898 N N . ARG B 1 110 ? -7.684 -16.719 -37.25 1 94.62 110 ARG B N 1
ATOM 4899 C CA . ARG B 1 110 ? -6.547 -17.484 -37.781 1 94.62 110 ARG B CA 1
ATOM 4900 C C . ARG B 1 110 ? -6.055 -18.5 -36.75 1 94.62 110 ARG B C 1
ATOM 4902 O O . ARG B 1 110 ? -5.727 -19.625 -37.094 1 94.62 110 ARG B O 1
ATOM 4909 N N . LEU B 1 111 ? -5.988 -18.125 -35.5 1 95.75 111 LEU B N 1
ATOM 4910 C CA . LEU B 1 111 ? -5.488 -18.969 -34.406 1 95.75 111 LEU B CA 1
ATOM 4911 C C . LEU B 1 111 ? -6.504 -20.047 -34.031 1 95.75 111 LEU B C 1
ATOM 4913 O O . LEU B 1 111 ? -6.129 -21.141 -33.594 1 95.75 111 LEU B O 1
ATOM 4917 N N . GLY B 1 112 ? -7.824 -19.703 -34.219 1 97 112 GLY B N 1
ATOM 4918 C CA . GLY B 1 112 ? -8.875 -20.625 -33.812 1 97 112 GLY B CA 1
ATOM 4919 C C . GLY B 1 112 ? -9.172 -20.562 -32.344 1 97 112 GLY B C 1
ATOM 4920 O O . GLY B 1 112 ? -8.672 -19.688 -31.625 1 97 112 GLY B O 1
ATOM 4921 N N . LYS B 1 113 ? -10.031 -21.516 -31.875 1 98.12 113 LYS B N 1
ATOM 4922 C CA . LYS B 1 113 ? -10.461 -21.547 -30.469 1 98.12 113 LYS B CA 1
ATOM 4923 C C . LYS B 1 113 ? -9.57 -22.484 -29.641 1 98.12 113 LYS B C 1
ATOM 4925 O O . LYS B 1 113 ? -8.984 -23.422 -30.188 1 98.12 113 LYS B O 1
ATOM 4930 N N . PHE B 1 114 ? -9.492 -22.172 -28.438 1 98.75 114 PHE B N 1
ATOM 4931 C CA . PHE B 1 114 ? -8.734 -22.984 -27.5 1 98.75 114 PHE B CA 1
ATOM 4932 C C . PHE B 1 114 ? -9.617 -23.406 -26.328 1 98.75 114 PHE B C 1
ATOM 4934 O O . PHE B 1 114 ? -10.461 -22.641 -25.859 1 98.75 114 PHE B O 1
ATOM 4941 N N . ASP B 1 115 ? -9.367 -24.625 -25.875 1 98.81 115 ASP B N 1
ATOM 4942 C CA . ASP B 1 115 ? -10.164 -25.188 -24.781 1 98.81 115 ASP B CA 1
ATOM 4943 C C . ASP B 1 115 ? -9.633 -24.75 -23.422 1 98.81 115 ASP B C 1
ATOM 4945 O O . ASP B 1 115 ? -10.391 -24.625 -22.453 1 98.81 115 ASP B O 1
ATOM 4949 N N . TYR B 1 116 ? -8.375 -24.562 -23.344 1 98.69 116 TYR B N 1
ATOM 4950 C CA . TYR B 1 116 ? -7.711 -24.047 -22.141 1 98.69 116 TYR B CA 1
ATOM 4951 C C . TYR B 1 116 ? -6.781 -22.891 -22.5 1 98.69 116 TYR B C 1
ATOM 4953 O O . TYR B 1 116 ? -5.969 -23 -23.422 1 98.69 116 TYR B O 1
ATOM 4961 N N . ILE B 1 117 ? -6.926 -21.766 -21.797 1 98.81 117 ILE B N 1
ATOM 4962 C CA . ILE B 1 117 ? -6.047 -20.609 -21.953 1 98.81 117 ILE B CA 1
ATOM 4963 C C . ILE B 1 117 ? -5.375 -20.281 -20.625 1 98.81 117 ILE B C 1
ATOM 4965 O O . ILE B 1 117 ? -6.047 -20.125 -19.609 1 98.81 117 ILE B O 1
ATOM 4969 N N . ILE B 1 118 ? -4.074 -20.203 -20.703 1 98.56 118 ILE B N 1
ATOM 4970 C CA . ILE B 1 118 ? -3.287 -19.969 -19.484 1 98.56 118 ILE B CA 1
ATOM 4971 C C . ILE B 1 118 ? -2.568 -18.625 -19.594 1 98.56 118 ILE B C 1
ATOM 4973 O O . ILE B 1 118 ? -1.913 -18.344 -20.609 1 98.56 118 ILE B O 1
ATOM 4977 N N . ALA B 1 119 ? -2.713 -17.812 -18.625 1 97.94 119 ALA B N 1
ATOM 4978 C CA . ALA B 1 119 ? -1.929 -16.594 -18.438 1 97.94 119 ALA B CA 1
ATOM 4979 C C . ALA B 1 119 ? -1.348 -16.516 -17.031 1 97.94 119 ALA B C 1
ATOM 4981 O O . ALA B 1 119 ? -1.927 -15.891 -16.141 1 97.94 119 ALA B O 1
ATOM 4982 N N . HIS B 1 120 ? -0.183 -17.109 -16.875 1 94.25 120 HIS B N 1
ATOM 4983 C CA . HIS B 1 120 ? 0.471 -17.141 -15.578 1 94.25 120 HIS B CA 1
ATOM 4984 C C . HIS B 1 120 ? 1.495 -16.016 -15.453 1 94.25 120 HIS B C 1
ATOM 4986 O O . HIS B 1 120 ? 2.461 -15.969 -16.219 1 94.25 120 HIS B O 1
ATOM 4992 N N . GLY B 1 121 ? 1.289 -15.188 -14.445 1 89.38 121 GLY B N 1
ATOM 4993 C CA . GLY B 1 121 ? 2.254 -14.133 -14.18 1 89.38 121 GLY B CA 1
ATOM 4994 C C . GLY B 1 121 ? 2.299 -13.07 -15.266 1 89.38 121 GLY B C 1
ATOM 4995 O O . GLY B 1 121 ? 3.377 -12.594 -15.625 1 89.38 121 GLY B O 1
ATOM 4996 N N . VAL B 1 122 ? 1.255 -12.75 -15.883 1 90.56 122 VAL B N 1
ATOM 4997 C CA . VAL B 1 122 ? 1.223 -11.781 -16.969 1 90.56 122 VAL B CA 1
ATOM 4998 C C . VAL B 1 122 ? 0.377 -10.578 -16.562 1 90.56 122 VAL B C 1
ATOM 5000 O O . VAL B 1 122 ? 0.799 -9.43 -16.734 1 90.56 122 VAL B O 1
ATOM 5003 N N . TYR B 1 123 ? -0.717 -10.828 -15.953 1 94.38 123 TYR B N 1
ATOM 5004 C CA . TYR B 1 123 ? -1.764 -9.836 -15.766 1 94.38 123 TYR B CA 1
ATOM 5005 C C . TYR B 1 123 ? -1.258 -8.664 -14.93 1 94.38 123 TYR B C 1
ATOM 5007 O O . TYR B 1 123 ? -1.51 -7.504 -15.25 1 94.38 123 TYR B O 1
ATOM 5015 N N . SER B 1 124 ? -0.541 -8.914 -13.906 1 92.56 124 SER B N 1
ATOM 5016 C CA . SER B 1 124 ? -0.085 -7.859 -13.008 1 92.56 124 SER B CA 1
ATOM 5017 C C . SER B 1 124 ? 1.169 -7.18 -13.547 1 92.56 124 SER B C 1
ATOM 5019 O O . SER B 1 124 ? 1.555 -6.109 -13.07 1 92.56 124 SER B O 1
ATOM 5021 N N . TRP B 1 125 ? 1.833 -7.746 -14.555 1 87.25 125 TRP B N 1
ATOM 5022 C CA . TRP B 1 125 ? 3.131 -7.266 -15.016 1 87.25 125 TRP B CA 1
ATOM 5023 C C . TRP B 1 125 ? 2.975 -6.344 -16.219 1 87.25 125 TRP B C 1
ATOM 5025 O O . TRP B 1 125 ? 3.965 -5.953 -16.844 1 87.25 125 TRP B O 1
ATOM 5035 N N . VAL B 1 126 ? 1.748 -6.039 -16.578 1 87.62 126 VAL B N 1
ATOM 5036 C CA . VAL B 1 126 ? 1.502 -5.207 -17.75 1 87.62 126 VAL B CA 1
ATOM 5037 C C . VAL B 1 126 ? 0.587 -4.043 -17.375 1 87.62 126 VAL B C 1
ATOM 5039 O O . VAL B 1 126 ? -0.038 -4.055 -16.312 1 87.62 126 VAL B O 1
ATOM 5042 N N . ASP B 1 127 ? 0.521 -3.098 -18.219 1 88.44 127 ASP B N 1
ATOM 5043 C CA . ASP B 1 127 ? -0.302 -1.924 -17.938 1 88.44 127 ASP B CA 1
ATOM 5044 C C . ASP B 1 127 ? -1.771 -2.197 -18.25 1 88.44 127 ASP B C 1
ATOM 5046 O O . ASP B 1 127 ? -2.123 -3.289 -18.703 1 88.44 127 ASP B O 1
ATOM 5050 N N . ASP B 1 128 ? -2.639 -1.268 -18.031 1 91.56 128 ASP B N 1
ATOM 5051 C CA . ASP B 1 128 ? -4.086 -1.446 -18.125 1 91.56 128 ASP B CA 1
ATOM 5052 C C . ASP B 1 128 ? -4.508 -1.751 -19.547 1 91.56 128 ASP B C 1
ATOM 5054 O O . ASP B 1 128 ? -5.445 -2.521 -19.781 1 91.56 128 ASP B O 1
ATOM 5058 N N . SER B 1 129 ? -3.824 -1.135 -20.453 1 91.88 129 SER B N 1
ATOM 5059 C CA . SER B 1 129 ? -4.172 -1.374 -21.844 1 91.88 129 SER B CA 1
ATOM 5060 C C . SER B 1 129 ? -3.92 -2.826 -22.25 1 91.88 129 SER B C 1
ATOM 5062 O O . SER B 1 129 ? -4.734 -3.436 -22.938 1 91.88 129 SER B O 1
ATOM 5064 N N . VAL B 1 130 ? -2.824 -3.385 -21.812 1 92.5 130 VAL B N 1
ATOM 5065 C CA . VAL B 1 130 ? -2.484 -4.773 -22.109 1 92.5 130 VAL B CA 1
ATOM 5066 C C . VAL B 1 130 ? -3.398 -5.711 -21.328 1 92.5 130 VAL B C 1
ATOM 5068 O O . VAL B 1 130 ? -3.801 -6.762 -21.844 1 92.5 130 VAL B O 1
ATOM 5071 N N . LYS B 1 131 ? -3.732 -5.352 -20.078 1 96.19 131 LYS B N 1
ATOM 5072 C CA . LYS B 1 131 ? -4.676 -6.141 -19.297 1 96.19 131 LYS B CA 1
ATOM 5073 C C . LYS B 1 131 ? -6.008 -6.289 -20.016 1 96.19 131 LYS B C 1
ATOM 5075 O O . LYS B 1 131 ? -6.562 -7.387 -20.094 1 96.19 131 LYS B O 1
ATOM 5080 N N . GLU B 1 132 ? -6.473 -5.184 -20.516 1 96.44 132 GLU B N 1
ATOM 5081 C CA . GLU B 1 132 ? -7.73 -5.188 -21.25 1 96.44 132 GLU B CA 1
ATOM 5082 C C . GLU B 1 132 ? -7.633 -6.047 -22.5 1 96.44 132 GLU B C 1
ATOM 5084 O O . GLU B 1 132 ? -8.555 -6.801 -22.828 1 96.44 132 GLU B O 1
ATOM 5089 N N . ALA B 1 133 ? -6.551 -5.891 -23.188 1 96.44 133 ALA B N 1
ATOM 5090 C CA . ALA B 1 133 ? -6.332 -6.688 -24.391 1 96.44 133 ALA B CA 1
ATOM 5091 C C . ALA B 1 133 ? -6.293 -8.18 -24.062 1 96.44 133 ALA B C 1
ATOM 5093 O O . ALA B 1 133 ? -6.785 -9 -24.828 1 96.44 133 ALA B O 1
ATOM 5094 N N . LEU B 1 134 ? -5.668 -8.547 -22.969 1 97.75 134 LEU B N 1
ATOM 5095 C CA . LEU B 1 134 ? -5.59 -9.938 -22.547 1 97.75 134 LEU B CA 1
ATOM 5096 C C . LEU B 1 134 ? -6.98 -10.516 -22.328 1 97.75 134 LEU B C 1
ATOM 5098 O O . LEU B 1 134 ? -7.293 -11.602 -22.812 1 97.75 134 LEU B O 1
ATOM 5102 N N . LEU B 1 135 ? -7.828 -9.789 -21.594 1 98.38 135 LEU B N 1
ATOM 5103 C CA . LEU B 1 135 ? -9.172 -10.281 -21.312 1 98.38 135 LEU B CA 1
ATOM 5104 C C . LEU B 1 135 ? -10.008 -10.375 -22.578 1 98.38 135 LEU B C 1
ATOM 5106 O O . LEU B 1 135 ? -10.75 -11.336 -22.766 1 98.38 135 LEU B O 1
ATOM 5110 N N . ARG B 1 136 ? -9.875 -9.391 -23.422 1 97.69 136 ARG B N 1
ATOM 5111 C CA . ARG B 1 136 ? -10.555 -9.445 -24.719 1 97.69 136 ARG B CA 1
ATOM 5112 C C . ARG B 1 136 ? -10.109 -10.656 -25.531 1 97.69 136 ARG B C 1
ATOM 5114 O O . ARG B 1 136 ? -10.93 -11.328 -26.156 1 97.69 136 ARG B O 1
ATOM 5121 N N . SER B 1 137 ? -8.828 -10.867 -25.547 1 98.06 137 SER B N 1
ATOM 5122 C CA . SER B 1 137 ? -8.273 -12 -26.266 1 98.06 137 SER B CA 1
ATOM 5123 C C . SER B 1 137 ? -8.797 -13.32 -25.719 1 98.06 137 SER B C 1
ATOM 5125 O O . SER B 1 137 ? -9.086 -14.25 -26.469 1 98.06 137 SER B O 1
ATOM 5127 N N . VAL B 1 138 ? -8.859 -13.445 -24.391 1 98.5 138 VAL B N 1
ATOM 5128 C CA . VAL B 1 138 ? -9.406 -14.648 -23.766 1 98.5 138 VAL B CA 1
ATOM 5129 C C . VAL B 1 138 ? -10.836 -14.867 -24.25 1 98.5 138 VAL B C 1
ATOM 5131 O O . VAL B 1 138 ? -11.211 -15.984 -24.609 1 98.5 138 VAL B O 1
ATOM 5134 N N . LYS B 1 139 ? -11.602 -13.805 -24.25 1 98.12 139 LYS B N 1
ATOM 5135 C CA . LYS B 1 139 ? -12.984 -13.891 -24.703 1 98.12 139 LYS B CA 1
ATOM 5136 C C . LYS B 1 139 ? -13.055 -14.383 -26.156 1 98.12 139 LYS B C 1
ATOM 5138 O O . LYS B 1 139 ? -13.867 -15.25 -26.484 1 98.12 139 LYS B O 1
ATOM 5143 N N . LEU B 1 140 ? -12.227 -13.867 -26.984 1 97.81 140 LEU B N 1
ATOM 5144 C CA . LEU B 1 140 ? -12.25 -14.156 -28.422 1 97.81 140 LEU B CA 1
ATOM 5145 C C . LEU B 1 140 ? -11.773 -15.578 -28.703 1 97.81 140 LEU B C 1
ATOM 5147 O O . LEU B 1 140 ? -12.266 -16.234 -29.609 1 97.81 140 LEU B O 1
ATOM 5151 N N . LEU B 1 141 ? -10.82 -16.062 -27.922 1 98.5 141 LEU B N 1
ATOM 5152 C CA . LEU B 1 141 ? -10.102 -17.266 -28.297 1 98.5 141 LEU B CA 1
ATOM 5153 C C . LEU B 1 141 ? -10.617 -18.469 -27.531 1 98.5 141 LEU B C 1
ATOM 5155 O O . LEU B 1 141 ? -10.391 -19.609 -27.922 1 98.5 141 LEU B O 1
ATOM 5159 N N . LEU B 1 142 ? -11.172 -18.266 -26.375 1 98.5 142 LEU B N 1
ATOM 5160 C CA . LEU B 1 142 ? -11.641 -19.375 -25.547 1 98.5 142 LEU B CA 1
ATOM 5161 C C . LEU B 1 142 ? -12.836 -20.062 -26.188 1 98.5 142 LEU B C 1
ATOM 5163 O O . LEU B 1 142 ? -13.766 -19.406 -26.656 1 98.5 142 LEU B O 1
ATOM 5167 N N . SER B 1 143 ? -12.805 -21.375 -26.281 1 98.06 143 SER B N 1
ATOM 5168 C CA . SER B 1 143 ? -13.93 -22.125 -26.812 1 98.06 143 SER B CA 1
ATOM 5169 C C . SER B 1 143 ? -15.156 -22 -25.906 1 98.06 143 SER B C 1
ATOM 5171 O O . SER B 1 143 ? -15.055 -21.562 -24.766 1 98.06 143 SER B O 1
ATOM 5173 N N . ALA B 1 144 ? -16.297 -22.375 -26.375 1 96.44 144 ALA B N 1
ATOM 5174 C CA . ALA B 1 144 ? -17.562 -22.188 -25.672 1 96.44 144 ALA B CA 1
ATOM 5175 C C . ALA B 1 144 ? -17.562 -22.891 -24.312 1 96.44 144 ALA B C 1
ATOM 5177 O O . ALA B 1 144 ? -18.094 -22.359 -23.344 1 96.44 144 ALA B O 1
ATOM 5178 N N . ASN B 1 145 ? -16.906 -24.047 -24.219 1 96.31 145 ASN B N 1
ATOM 5179 C CA . ASN B 1 145 ? -16.859 -24.797 -22.969 1 96.31 145 ASN B CA 1
ATOM 5180 C C . ASN B 1 145 ? -15.477 -24.766 -22.328 1 96.31 145 ASN B C 1
ATOM 5182 O O . ASN B 1 145 ? -15.164 -25.578 -21.469 1 96.31 145 ASN B O 1
ATOM 5186 N N . GLY B 1 146 ? -14.68 -23.875 -22.844 1 97.94 146 GLY B N 1
ATOM 5187 C CA . GLY B 1 146 ? -13.305 -23.797 -22.359 1 97.94 146 GLY B CA 1
ATOM 5188 C C . GLY B 1 146 ? -13.18 -23.125 -21.016 1 97.94 146 GLY B C 1
ATOM 5189 O O . GLY B 1 146 ? -14.148 -22.578 -20.5 1 97.94 146 GLY B O 1
ATOM 5190 N N . VAL B 1 147 ? -12.016 -23.266 -20.391 1 97.88 147 VAL B N 1
ATOM 5191 C CA . VAL B 1 147 ? -11.688 -22.641 -19.109 1 97.88 147 VAL B CA 1
ATOM 5192 C C . VAL B 1 147 ? -10.344 -21.922 -19.219 1 97.88 147 VAL B C 1
ATOM 5194 O O . VAL B 1 147 ? -9.367 -22.5 -19.719 1 97.88 147 VAL B O 1
ATOM 5197 N N . ALA B 1 148 ? -10.312 -20.703 -18.75 1 98.56 148 ALA B N 1
ATOM 5198 C CA . ALA B 1 148 ? -9.062 -19.938 -18.734 1 98.56 148 ALA B CA 1
ATOM 5199 C C . ALA B 1 148 ? -8.508 -19.844 -17.312 1 98.56 148 ALA B C 1
ATOM 5201 O O . ALA B 1 148 ? -9.273 -19.859 -16.344 1 98.56 148 ALA B O 1
ATOM 5202 N N . TYR B 1 149 ? -7.215 -19.844 -17.219 1 97.62 149 TYR B N 1
ATOM 5203 C CA . TYR B 1 149 ? -6.473 -19.641 -15.977 1 97.62 149 TYR B CA 1
ATOM 5204 C C . TYR B 1 149 ? -5.699 -18.328 -16.016 1 97.62 149 TYR B C 1
ATOM 5206 O O . TYR B 1 149 ? -4.898 -18.094 -16.938 1 97.62 149 TYR B O 1
ATOM 5214 N N . ILE B 1 150 ? -5.945 -17.469 -15.07 1 97.94 150 ILE B N 1
ATOM 5215 C CA . ILE B 1 150 ? -5.227 -16.203 -14.969 1 97.94 150 ILE B CA 1
ATOM 5216 C C . ILE B 1 150 ? -4.719 -16.016 -13.539 1 97.94 150 ILE B C 1
ATOM 5218 O O . ILE B 1 150 ? -5.504 -16.031 -12.586 1 97.94 150 ILE B O 1
ATOM 5222 N N . SER B 1 151 ? -3.426 -15.883 -13.406 1 95.75 151 SER B N 1
ATOM 5223 C CA . SER B 1 151 ? -2.879 -15.562 -12.094 1 95.75 151 SER B CA 1
ATOM 5224 C C . SER B 1 151 ? -2.461 -14.102 -12.008 1 95.75 151 SER B C 1
ATOM 5226 O O . SER B 1 151 ? -2.113 -13.492 -13.023 1 95.75 151 SER B O 1
ATOM 5228 N N . TYR B 1 152 ? -2.531 -13.508 -10.836 1 95.06 152 TYR B N 1
ATOM 5229 C CA . TYR B 1 152 ? -2.238 -12.094 -10.688 1 95.06 152 TYR B CA 1
ATOM 5230 C C . TYR B 1 152 ? -2.02 -11.734 -9.219 1 95.06 152 TYR B C 1
ATOM 5232 O O . TYR B 1 152 ? -2.529 -12.414 -8.328 1 95.06 152 TYR B O 1
ATOM 5240 N N . ASN B 1 153 ? -1.176 -10.75 -9 1 94.5 153 ASN B N 1
ATOM 5241 C CA . ASN B 1 153 ? -0.98 -10.164 -7.676 1 94.5 153 ASN B CA 1
ATOM 5242 C C . ASN B 1 153 ? -2.193 -9.352 -7.238 1 94.5 153 ASN B C 1
ATOM 5244 O O . ASN B 1 153 ? -2.811 -8.664 -8.055 1 94.5 153 ASN B O 1
ATOM 5248 N N . ILE B 1 154 ? -2.514 -9.492 -5.93 1 95.5 154 ILE B N 1
ATOM 5249 C CA . ILE B 1 154 ? -3.717 -8.773 -5.52 1 95.5 154 ILE B CA 1
ATOM 5250 C C . ILE B 1 154 ? -3.428 -7.965 -4.254 1 95.5 154 ILE B C 1
ATOM 5252 O O . ILE B 1 154 ? -2.455 -8.234 -3.547 1 95.5 154 ILE B O 1
ATOM 5256 N N . TYR B 1 155 ? -4.242 -6.926 -4.094 1 95.69 155 TYR B N 1
ATOM 5257 C CA . TYR B 1 155 ? -4.367 -6.227 -2.82 1 95.69 155 TYR B CA 1
ATOM 5258 C C . TYR B 1 155 ? -5.391 -6.906 -1.92 1 95.69 155 TYR B C 1
ATOM 5260 O O . TYR B 1 155 ? -6.301 -7.582 -2.406 1 95.69 155 TYR B O 1
ATOM 5268 N N . PRO B 1 156 ? -5.262 -6.852 -0.604 1 94.88 156 PRO B N 1
ATOM 5269 C CA . PRO B 1 156 ? -4.363 -5.926 0.093 1 94.88 156 PRO B CA 1
ATOM 5270 C C . PRO B 1 156 ? -2.98 -6.523 0.341 1 94.88 156 PRO B C 1
ATOM 5272 O O . PRO B 1 156 ? -2.051 -5.805 0.714 1 94.88 156 PRO B O 1
ATOM 5275 N N . GLY B 1 157 ? -2.752 -7.773 0.149 1 92.12 157 GLY B N 1
ATOM 5276 C CA . GLY B 1 157 ? -1.533 -8.461 0.549 1 92.12 157 GLY B CA 1
ATOM 5277 C C . GLY B 1 157 ? -0.283 -7.863 -0.069 1 92.12 157 GLY B C 1
ATOM 5278 O O . GLY B 1 157 ? 0.78 -7.852 0.556 1 92.12 157 GLY B O 1
ATOM 5279 N N . TRP B 1 158 ? -0.381 -7.348 -1.251 1 93.69 158 TRP B N 1
ATOM 5280 C CA . TRP B 1 158 ? 0.788 -6.871 -1.983 1 93.69 158 TRP B CA 1
ATOM 5281 C C . TRP B 1 158 ? 1.182 -5.469 -1.53 1 93.69 158 TRP B C 1
ATOM 5283 O O . TRP B 1 158 ? 2.211 -4.938 -1.953 1 93.69 158 TRP B O 1
ATOM 5293 N N . LYS B 1 159 ? 0.429 -4.801 -0.713 1 93.38 159 LYS B N 1
ATOM 5294 C CA . LYS B 1 159 ? 0.746 -3.434 -0.302 1 93.38 159 LYS B CA 1
ATOM 5295 C C . LYS B 1 159 ? 2.1 -3.371 0.4 1 93.38 159 LYS B C 1
ATOM 5297 O O . LYS B 1 159 ? 2.863 -2.426 0.201 1 93.38 159 LYS B O 1
ATOM 5302 N N . SER B 1 160 ? 2.402 -4.336 1.239 1 90.81 160 SER B N 1
ATOM 5303 C CA . SER B 1 160 ? 3.695 -4.348 1.915 1 90.81 160 SER B CA 1
ATOM 5304 C C . SER B 1 160 ? 4.824 -4.68 0.945 1 90.81 160 SER B C 1
ATOM 5306 O O . SER B 1 160 ? 5.941 -4.18 1.09 1 90.81 160 SER B O 1
ATOM 5308 N N . LEU B 1 161 ? 4.559 -5.527 -0.036 1 91.06 161 LEU B N 1
ATOM 5309 C CA . LEU B 1 161 ? 5.555 -5.871 -1.044 1 91.06 161 LEU B CA 1
ATOM 5310 C C . LEU B 1 161 ? 5.832 -4.688 -1.964 1 91.06 161 LEU B C 1
ATOM 5312 O O . LEU B 1 161 ? 6.949 -4.527 -2.459 1 91.06 161 LEU B O 1
ATOM 5316 N N . ASP B 1 162 ? 4.836 -3.84 -2.131 1 93.19 162 ASP B N 1
ATOM 5317 C CA . ASP B 1 162 ? 5.016 -2.611 -2.896 1 93.19 162 ASP B CA 1
ATOM 5318 C C . ASP B 1 162 ? 6.125 -1.746 -2.295 1 93.19 162 ASP B C 1
ATOM 5320 O O . ASP B 1 162 ? 6.883 -1.105 -3.025 1 93.19 162 ASP B O 1
ATOM 5324 N N . VAL B 1 163 ? 6.109 -1.707 -1.002 1 93.75 163 VAL B N 1
ATOM 5325 C CA . VAL B 1 163 ? 7.098 -0.883 -0.314 1 93.75 163 VAL B CA 1
ATOM 5326 C C . VAL B 1 163 ? 8.508 -1.352 -0.68 1 93.75 163 VAL B C 1
ATOM 5328 O O . VAL B 1 163 ? 9.375 -0.537 -0.996 1 93.75 163 VAL B O 1
ATOM 5331 N N . LEU B 1 164 ? 8.734 -2.666 -0.655 1 92.62 164 LEU B N 1
ATOM 5332 C CA . LEU B 1 164 ? 10.039 -3.221 -1.001 1 92.62 164 LEU B CA 1
ATOM 5333 C C . LEU B 1 164 ? 10.359 -2.988 -2.475 1 92.62 164 LEU B C 1
ATOM 5335 O O . LEU B 1 164 ? 11.492 -2.66 -2.826 1 92.62 164 LEU B O 1
ATOM 5339 N N . ARG B 1 165 ? 9.375 -3.256 -3.281 1 93.19 165 ARG B N 1
ATOM 5340 C CA . ARG B 1 165 ? 9.57 -3.01 -4.707 1 93.19 165 ARG B CA 1
ATOM 5341 C C . ARG B 1 165 ? 9.961 -1.561 -4.965 1 93.19 165 ARG B C 1
ATOM 5343 O O . ARG B 1 165 ? 10.938 -1.295 -5.672 1 93.19 165 ARG B O 1
ATOM 5350 N N . ASP B 1 166 ? 9.211 -0.625 -4.402 1 94.31 166 ASP B N 1
ATOM 5351 C CA . ASP B 1 166 ? 9.461 0.796 -4.617 1 94.31 166 ASP B CA 1
ATOM 5352 C C . ASP B 1 166 ? 10.82 1.206 -4.051 1 94.31 166 ASP B C 1
ATOM 5354 O O . ASP B 1 166 ? 11.5 2.062 -4.617 1 94.31 166 ASP B O 1
ATOM 5358 N N . PHE B 1 167 ? 11.18 0.625 -2.914 1 95.19 167 PHE B N 1
ATOM 5359 C CA . PHE B 1 167 ? 12.492 0.86 -2.322 1 95.19 167 PHE B CA 1
ATOM 5360 C C . PHE B 1 167 ? 13.602 0.45 -3.283 1 95.19 167 PHE B C 1
ATOM 5362 O O . PHE B 1 167 ? 14.547 1.208 -3.508 1 95.19 167 PHE B O 1
ATOM 5369 N N . MET B 1 168 ? 13.516 -0.75 -3.848 1 92.88 168 MET B N 1
ATOM 5370 C CA . MET B 1 168 ? 14.516 -1.266 -4.773 1 92.88 168 MET B CA 1
ATOM 5371 C C . MET B 1 168 ? 14.586 -0.41 -6.035 1 92.88 168 MET B C 1
ATOM 5373 O O . MET B 1 168 ? 15.672 -0.129 -6.543 1 92.88 168 MET B O 1
ATOM 5377 N N . LEU B 1 169 ? 13.438 -0.017 -6.578 1 92.12 169 LEU B N 1
ATOM 5378 C CA . LEU B 1 169 ? 13.398 0.815 -7.777 1 92.12 169 LEU B CA 1
ATOM 5379 C C . LEU B 1 169 ? 14.039 2.174 -7.516 1 92.12 169 LEU B C 1
ATOM 5381 O O . LEU B 1 169 ? 14.766 2.693 -8.359 1 92.12 169 LEU B O 1
ATOM 5385 N N . PHE B 1 170 ? 13.766 2.74 -6.324 1 94.5 170 PHE B N 1
ATOM 5386 C CA . PHE B 1 170 ? 14.367 4.008 -5.934 1 94.5 170 PHE B CA 1
ATOM 5387 C C . PHE B 1 170 ? 15.875 3.871 -5.805 1 94.5 170 PHE B C 1
ATOM 5389 O O . PHE B 1 170 ? 16.625 4.691 -6.336 1 94.5 170 PHE B O 1
ATOM 5396 N N . ALA B 1 171 ? 16.297 2.811 -5.156 1 92.5 171 ALA B N 1
ATOM 5397 C CA . ALA B 1 171 ? 17.719 2.605 -4.867 1 92.5 171 ALA B CA 1
ATOM 5398 C C . ALA B 1 171 ? 18.5 2.361 -6.152 1 92.5 171 ALA B C 1
ATOM 5400 O O . ALA B 1 171 ? 19.688 2.715 -6.238 1 92.5 171 ALA B O 1
ATOM 5401 N N . SER B 1 172 ? 17.875 1.828 -7.191 1 89.81 172 SER B N 1
ATOM 5402 C CA . SER B 1 172 ? 18.594 1.426 -8.391 1 89.81 172 SER B CA 1
ATOM 5403 C C . SER B 1 172 ? 18.25 2.33 -9.57 1 89.81 172 SER B C 1
ATOM 5405 O O . SER B 1 172 ? 18.562 2.014 -10.719 1 89.81 172 SER B O 1
ATOM 5407 N N . ASP B 1 173 ? 17.531 3.369 -9.336 1 86.69 173 ASP B N 1
ATOM 5408 C CA . ASP B 1 173 ? 16.969 4.223 -10.375 1 86.69 173 ASP B CA 1
ATOM 5409 C C . ASP B 1 173 ? 18.062 4.746 -11.305 1 86.69 173 ASP B C 1
ATOM 5411 O O . ASP B 1 173 ? 17.797 4.992 -12.492 1 86.69 173 ASP B O 1
ATOM 5415 N N . SER B 1 174 ? 19.203 4.926 -10.805 1 79.69 174 SER B N 1
ATOM 5416 C CA . SER B 1 174 ? 20.281 5.523 -11.594 1 79.69 174 SER B CA 1
ATOM 5417 C C . SER B 1 174 ? 20.922 4.496 -12.516 1 79.69 174 SER B C 1
ATOM 5419 O O . SER B 1 174 ? 21.75 4.848 -13.352 1 79.69 174 SER B O 1
ATOM 5421 N N . GLN B 1 175 ? 20.5 3.262 -12.375 1 79 175 GLN B N 1
ATOM 5422 C CA . GLN B 1 175 ? 21.141 2.205 -13.156 1 79 175 GLN B CA 1
ATOM 5423 C C . GLN B 1 175 ? 20.297 1.844 -14.383 1 79 175 GLN B C 1
ATOM 5425 O O . GLN B 1 175 ? 19.062 1.834 -14.312 1 79 175 GLN B O 1
ATOM 5430 N N . ALA B 1 176 ? 20.953 1.621 -15.445 1 73.88 176 ALA B N 1
ATOM 5431 C CA . ALA B 1 176 ? 20.266 1.312 -16.703 1 73.88 176 ALA B CA 1
ATOM 5432 C C . ALA B 1 176 ? 20.125 -0.195 -16.891 1 73.88 176 ALA B C 1
ATOM 5434 O O . ALA B 1 176 ? 19.078 -0.677 -17.328 1 73.88 176 ALA B O 1
ATOM 5435 N N . SER B 1 177 ? 21.172 -0.938 -16.547 1 78.19 177 SER B N 1
ATOM 5436 C CA . SER B 1 177 ? 21.172 -2.377 -16.781 1 78.19 177 SER B CA 1
ATOM 5437 C C . SER B 1 177 ? 20.422 -3.129 -15.695 1 78.19 177 SER B C 1
ATOM 5439 O O . SER B 1 177 ? 20.5 -2.775 -14.516 1 78.19 177 SER B O 1
ATOM 5441 N N . GLY B 1 178 ? 19.688 -4.062 -16.141 1 74.56 178 GLY B N 1
ATOM 5442 C CA . GLY B 1 178 ? 18.969 -4.914 -15.195 1 74.56 178 GLY B CA 1
ATOM 5443 C C . GLY B 1 178 ? 19.891 -5.602 -14.203 1 74.56 178 GLY B C 1
ATOM 5444 O O . GLY B 1 178 ? 19.562 -5.688 -13.016 1 74.56 178 GLY B O 1
ATOM 5445 N N . ALA B 1 179 ? 21.031 -6.047 -14.656 1 77 179 ALA B N 1
ATOM 5446 C CA . ALA B 1 179 ? 21.984 -6.738 -13.797 1 77 179 ALA B CA 1
ATOM 5447 C C . ALA B 1 179 ? 22.516 -5.812 -12.703 1 77 179 ALA B C 1
ATOM 5449 O O . ALA B 1 179 ? 22.656 -6.215 -11.547 1 77 179 ALA B O 1
ATOM 5450 N N . ARG B 1 180 ? 22.828 -4.605 -13.086 1 83.38 180 ARG B N 1
ATOM 5451 C CA . ARG B 1 180 ? 23.328 -3.639 -12.117 1 83.38 180 ARG B CA 1
ATOM 5452 C C . ARG B 1 180 ? 22.234 -3.215 -11.141 1 83.38 180 ARG B C 1
ATOM 5454 O O . ARG B 1 180 ? 22.516 -2.99 -9.961 1 83.38 180 ARG B O 1
ATOM 5461 N N . LYS B 1 181 ? 21.047 -3.129 -11.703 1 85.94 181 LYS B N 1
ATOM 5462 C CA . LYS B 1 181 ? 19.922 -2.816 -10.828 1 85.94 181 LYS B CA 1
ATOM 5463 C C . LYS B 1 181 ? 19.734 -3.885 -9.758 1 85.94 181 LYS B C 1
ATOM 5465 O O . LYS B 1 181 ? 19.484 -3.566 -8.594 1 85.94 181 LYS B O 1
ATOM 5470 N N . LEU B 1 182 ? 19.859 -5.09 -10.203 1 85.06 182 LEU B N 1
ATOM 5471 C CA . LEU B 1 182 ? 19.703 -6.199 -9.273 1 85.06 182 LEU B CA 1
ATOM 5472 C C . LEU B 1 182 ? 20.781 -6.184 -8.211 1 85.06 182 LEU B C 1
ATOM 5474 O O . LEU B 1 182 ? 20.516 -6.395 -7.027 1 85.06 182 LEU B O 1
ATOM 5478 N N . GLU B 1 183 ? 22 -5.961 -8.609 1 87.5 183 GLU B N 1
ATOM 5479 C CA . GLU B 1 183 ? 23.141 -5.93 -7.691 1 87.5 183 GLU B CA 1
ATOM 5480 C C . GLU B 1 183 ? 22.953 -4.844 -6.633 1 87.5 183 GLU B C 1
ATOM 5482 O O . GLU B 1 183 ? 23.141 -5.098 -5.441 1 87.5 183 GLU B O 1
ATOM 5487 N N . ILE B 1 184 ? 22.625 -3.693 -7.062 1 90.69 184 ILE B N 1
ATOM 5488 C CA . ILE B 1 184 ? 22.422 -2.572 -6.152 1 90.69 184 ILE B CA 1
ATOM 5489 C C . ILE B 1 184 ? 21.234 -2.852 -5.23 1 90.69 184 ILE B C 1
ATOM 5491 O O . ILE B 1 184 ? 21.297 -2.561 -4.035 1 90.69 184 ILE B O 1
ATOM 5495 N N . SER B 1 185 ? 20.203 -3.395 -5.809 1 90.56 185 SER B N 1
ATOM 5496 C CA . SER B 1 185 ? 19.016 -3.717 -5.027 1 90.56 185 SER B CA 1
ATOM 5497 C C . SER B 1 185 ? 19.328 -4.707 -3.912 1 90.56 185 SER B C 1
ATOM 5499 O O . SER B 1 185 ? 18.875 -4.539 -2.777 1 90.56 185 SER B O 1
ATOM 5501 N N . LYS B 1 186 ? 20.125 -5.68 -4.273 1 89.44 186 LYS B N 1
ATOM 5502 C CA . LYS B 1 186 ? 20.5 -6.672 -3.273 1 89.44 186 LYS B CA 1
ATOM 5503 C C . LYS B 1 186 ? 21.297 -6.035 -2.137 1 89.44 186 LYS B C 1
ATOM 5505 O O . LYS B 1 186 ? 21.047 -6.309 -0.962 1 89.44 186 LYS B O 1
ATOM 5510 N N . ARG B 1 187 ? 22.203 -5.211 -2.453 1 91.5 187 ARG B N 1
ATOM 5511 C CA . ARG B 1 187 ? 23.031 -4.512 -1.462 1 91.5 187 ARG B CA 1
ATOM 5512 C C . ARG B 1 187 ? 22.156 -3.629 -0.569 1 91.5 187 ARG B C 1
ATOM 5514 O O . ARG B 1 187 ? 22.312 -3.629 0.653 1 91.5 187 ARG B O 1
ATOM 5521 N N . GLU B 1 188 ? 21.281 -2.91 -1.151 1 93.88 188 GLU B N 1
ATOM 5522 C CA . GLU B 1 188 ? 20.453 -1.97 -0.405 1 93.88 188 GLU B CA 1
ATOM 5523 C C . GLU B 1 188 ? 19.406 -2.701 0.436 1 93.88 188 GLU B C 1
ATOM 5525 O O . GLU B 1 188 ? 19 -2.211 1.49 1 93.88 188 GLU B O 1
ATOM 5530 N N . LEU B 1 189 ? 18.969 -3.844 -0.073 1 93 189 LEU B N 1
ATOM 5531 C CA . LEU B 1 189 ? 18.094 -4.66 0.753 1 93 189 LEU B CA 1
ATOM 5532 C C . LEU B 1 189 ? 18.812 -5.125 2.018 1 93 189 LEU B C 1
ATOM 5534 O O . LEU B 1 189 ? 18.203 -5.191 3.09 1 93 189 LEU B O 1
ATOM 5538 N N . ASP B 1 190 ? 20.094 -5.449 1.882 1 92.88 190 ASP B N 1
ATOM 5539 C CA . ASP B 1 190 ? 20.875 -5.82 3.051 1 92.88 190 ASP B CA 1
ATOM 5540 C C . ASP B 1 190 ? 21 -4.656 4.031 1 92.88 190 ASP B C 1
ATOM 5542 O O . ASP B 1 190 ? 20.891 -4.844 5.242 1 92.88 190 ASP B O 1
ATOM 5546 N N . PHE B 1 191 ? 21.266 -3.48 3.467 1 94.31 191 PHE B N 1
ATOM 5547 C CA . PHE B 1 191 ? 21.312 -2.27 4.277 1 94.31 191 PHE B CA 1
ATOM 5548 C C . PHE B 1 191 ? 20.016 -2.059 5.027 1 94.31 191 PHE B C 1
ATOM 5550 O O . PHE B 1 191 ? 20.016 -1.783 6.227 1 94.31 191 PHE B O 1
ATOM 5557 N N . LEU B 1 192 ? 18.906 -2.186 4.324 1 94.25 192 LEU B N 1
ATOM 5558 C CA . LEU B 1 192 ? 17.578 -2.018 4.918 1 94.25 192 LEU B CA 1
ATOM 5559 C C . LEU B 1 192 ? 17.344 -3.045 6.02 1 94.25 192 LEU B C 1
ATOM 5561 O O . LEU B 1 192 ? 16.812 -2.715 7.074 1 94.25 192 LEU B O 1
ATOM 5565 N N . GLN B 1 193 ? 17.719 -4.266 5.75 1 92 193 GLN B N 1
ATOM 5566 C CA . GLN B 1 193 ? 17.562 -5.332 6.734 1 92 193 GLN B CA 1
ATOM 5567 C C . GLN B 1 193 ? 18.297 -4.996 8.031 1 92 193 GLN B C 1
ATOM 5569 O O . GLN B 1 193 ? 17.766 -5.191 9.125 1 92 193 GLN B O 1
ATOM 5574 N N . ASP B 1 194 ? 19.484 -4.535 7.891 1 91.31 194 ASP B N 1
ATOM 5575 C CA . ASP B 1 194 ? 20.281 -4.152 9.047 1 91.31 194 ASP B CA 1
ATOM 5576 C C . ASP B 1 194 ? 19.609 -3.043 9.852 1 91.31 194 ASP B C 1
ATOM 5578 O O . ASP B 1 194 ? 19.594 -3.076 11.078 1 91.31 194 ASP B O 1
ATOM 5582 N N . TYR B 1 195 ? 19.125 -2.121 9.188 1 92.25 195 TYR B N 1
ATOM 5583 C CA . TYR B 1 195 ? 18.453 -1.012 9.859 1 92.25 195 TYR B CA 1
ATOM 5584 C C . TYR B 1 195 ? 17.219 -1.489 10.609 1 92.25 195 TYR B C 1
ATOM 5586 O O . TYR B 1 195 ? 16.984 -1.095 11.758 1 92.25 195 TYR B O 1
ATOM 5594 N N . LEU B 1 196 ? 16.422 -2.24 9.93 1 90.31 196 LEU B N 1
ATOM 5595 C CA . LEU B 1 196 ? 15.188 -2.723 10.539 1 90.31 196 LEU B CA 1
ATOM 5596 C C . LEU B 1 196 ? 15.477 -3.543 11.789 1 90.31 196 LEU B C 1
ATOM 5598 O O . LEU B 1 196 ? 14.742 -3.465 12.773 1 90.31 196 LEU B O 1
ATOM 5602 N N . LYS B 1 197 ? 16.5 -4.328 11.734 1 85.12 197 LYS B N 1
ATOM 5603 C CA . LYS B 1 197 ? 16.922 -5.098 12.906 1 85.12 197 LYS B CA 1
ATOM 5604 C C . LYS B 1 197 ? 17.312 -4.176 14.062 1 85.12 197 LYS B C 1
ATOM 5606 O O . LYS B 1 197 ? 16.953 -4.441 15.219 1 85.12 197 LYS B O 1
ATOM 5611 N N . PHE B 1 198 ? 17.984 -3.174 13.695 1 83.06 198 PHE B N 1
ATOM 5612 C CA . PHE B 1 198 ? 18.422 -2.207 14.703 1 83.06 198 PHE B CA 1
ATOM 5613 C C . PHE B 1 198 ? 17.219 -1.486 15.312 1 83.06 198 PHE B C 1
ATOM 5615 O O . PHE B 1 198 ? 17.156 -1.305 16.531 1 83.06 198 PHE B O 1
ATOM 5622 N N . ASN B 1 199 ? 16.266 -1.088 14.492 1 80.56 199 ASN B N 1
ATOM 5623 C CA . ASN B 1 199 ? 15.117 -0.294 14.922 1 80.56 199 ASN B CA 1
ATOM 5624 C C . ASN B 1 199 ? 14.125 -1.131 15.719 1 80.56 199 ASN B C 1
ATOM 5626 O O . ASN B 1 199 ? 13.406 -0.604 16.578 1 80.56 199 ASN B O 1
ATOM 5630 N N . ALA B 1 200 ? 13.93 -2.316 15.367 1 75 200 ALA B N 1
ATOM 5631 C CA . ALA B 1 200 ? 13.008 -3.211 16.062 1 75 200 ALA B CA 1
ATOM 5632 C C . ALA B 1 200 ? 13.289 -3.232 17.562 1 75 200 ALA B C 1
ATOM 5634 O O . ALA B 1 200 ? 12.383 -3.42 18.375 1 75 200 ALA B O 1
ATOM 5635 N N . GLN B 1 201 ? 14.414 -2.842 17.906 1 71.69 201 GLN B N 1
ATOM 5636 C CA . GLN B 1 201 ? 14.828 -2.893 19.297 1 71.69 201 GLN B CA 1
ATOM 5637 C C . GLN B 1 201 ? 14.586 -1.555 20 1 71.69 201 GLN B C 1
ATOM 5639 O O . GLN B 1 201 ? 14.461 -1.5 21.219 1 71.69 201 GLN B O 1
ATOM 5644 N N . SER B 1 202 ? 14.359 -0.539 19.25 1 68.75 202 SER B N 1
ATOM 5645 C CA . SER B 1 202 ? 14.438 0.776 19.875 1 68.75 202 SER B CA 1
ATOM 5646 C C . SER B 1 202 ? 13.164 1.58 19.625 1 68.75 202 SER B C 1
ATOM 5648 O O . SER B 1 202 ? 12.945 2.619 20.25 1 68.75 202 SER B O 1
ATOM 5650 N N . ALA B 1 203 ? 12.336 1.059 18.797 1 70.12 203 ALA B N 1
ATOM 5651 C CA . ALA B 1 203 ? 11.219 1.905 18.391 1 70.12 203 ALA B CA 1
ATOM 5652 C C . ALA B 1 203 ? 10.156 1.982 19.484 1 70.12 203 ALA B C 1
ATOM 5654 O O . ALA B 1 203 ? 9.711 0.954 19.984 1 70.12 203 ALA B O 1
ATOM 5655 N N . THR B 1 204 ? 9.773 3.219 19.75 1 72.5 204 THR B N 1
ATOM 5656 C CA . THR B 1 204 ? 8.766 3.434 20.781 1 72.5 204 THR B CA 1
ATOM 5657 C C . THR B 1 204 ? 7.387 3.615 20.172 1 72.5 204 THR B C 1
ATOM 5659 O O . THR B 1 204 ? 6.375 3.262 20.781 1 72.5 204 THR B O 1
ATOM 5662 N N . ASP B 1 205 ? 7.328 4.055 19.016 1 81.25 205 ASP B N 1
ATOM 5663 C CA . ASP B 1 205 ? 6.059 4.227 18.312 1 81.25 205 ASP B CA 1
ATOM 5664 C C . ASP B 1 205 ? 5.527 2.893 17.797 1 81.25 205 ASP B C 1
ATOM 5666 O O . ASP B 1 205 ? 6.219 2.182 17.078 1 81.25 205 ASP B O 1
ATOM 5670 N N . LYS B 1 206 ? 4.348 2.533 18.188 1 84.88 206 LYS B N 1
ATOM 5671 C CA . LYS B 1 206 ? 3.789 1.217 17.891 1 84.88 206 LYS B CA 1
ATOM 5672 C C . LYS B 1 206 ? 3.623 1.021 16.391 1 84.88 206 LYS B C 1
ATOM 5674 O O . LYS B 1 206 ? 3.9 -0.06 15.867 1 84.88 206 LYS B O 1
ATOM 5679 N N . VAL B 1 207 ? 3.143 2.061 15.648 1 83.12 207 VAL B N 1
ATOM 5680 C CA . VAL B 1 207 ? 2.928 1.95 14.211 1 83.12 207 VAL B CA 1
ATOM 5681 C C . VAL B 1 207 ? 4.262 1.711 13.5 1 83.12 207 VAL B C 1
ATOM 5683 O O . VAL B 1 207 ? 4.359 0.847 12.625 1 83.12 207 VAL B O 1
ATOM 5686 N N . TYR B 1 208 ? 5.215 2.482 13.938 1 85.5 208 TYR B N 1
ATOM 5687 C CA . TYR B 1 208 ? 6.539 2.34 13.352 1 85.5 208 TYR B CA 1
ATOM 5688 C C . TYR B 1 208 ? 7.117 0.957 13.633 1 85.5 208 TYR B C 1
ATOM 5690 O O . TYR B 1 208 ? 7.688 0.324 12.734 1 85.5 208 TYR B O 1
ATOM 5698 N N . ARG B 1 209 ? 6.949 0.464 14.805 1 87.38 209 ARG B N 1
ATOM 5699 C CA . ARG B 1 209 ? 7.453 -0.849 15.195 1 87.38 209 ARG B CA 1
ATOM 5700 C C . ARG B 1 209 ? 6.793 -1.953 14.375 1 87.38 209 ARG B C 1
ATOM 5702 O O . ARG B 1 209 ? 7.477 -2.805 13.805 1 87.38 209 ARG B O 1
ATOM 5709 N N . ASP B 1 210 ? 5.516 -1.936 14.336 1 88.31 210 ASP B N 1
ATOM 5710 C CA . ASP B 1 210 ? 4.781 -2.988 13.641 1 88.31 210 ASP B CA 1
ATOM 5711 C C . ASP B 1 210 ? 5.027 -2.934 12.133 1 88.31 210 ASP B C 1
ATOM 5713 O O . ASP B 1 210 ? 5.082 -3.971 11.469 1 88.31 210 ASP B O 1
ATOM 5717 N N . SER B 1 211 ? 5.129 -1.719 11.602 1 88.5 211 SER B N 1
ATOM 5718 C CA . SER B 1 211 ? 5.445 -1.563 10.188 1 88.5 211 SER B CA 1
ATOM 5719 C C . SER B 1 211 ? 6.832 -2.119 9.867 1 88.5 211 SER B C 1
ATOM 5721 O O . SER B 1 211 ? 7.016 -2.787 8.844 1 88.5 211 SER B O 1
ATOM 5723 N N . SER B 1 212 ? 7.773 -1.813 10.75 1 88.19 212 SER B N 1
ATOM 5724 C CA . SER B 1 212 ? 9.133 -2.295 10.562 1 88.19 212 SER B CA 1
ATOM 5725 C C . SER B 1 212 ? 9.203 -3.816 10.648 1 88.19 212 SER B C 1
ATOM 5727 O O . SER B 1 212 ? 9.938 -4.457 9.891 1 88.19 212 SER B O 1
ATOM 5729 N N . GLN B 1 213 ? 8.453 -4.34 11.555 1 88.5 213 GLN B N 1
ATOM 5730 C CA . GLN B 1 213 ? 8.445 -5.789 11.711 1 88.5 213 GLN B CA 1
ATOM 5731 C C . GLN B 1 213 ? 7.887 -6.477 10.469 1 88.5 213 GLN B C 1
ATOM 5733 O O . GLN B 1 213 ? 8.445 -7.473 10.008 1 88.5 213 GLN B O 1
ATOM 5738 N N . LEU B 1 214 ? 6.82 -6.023 9.992 1 89 214 LEU B N 1
ATOM 5739 C CA . LEU B 1 214 ? 6.242 -6.598 8.789 1 89 214 LEU B CA 1
ATOM 5740 C C . LEU B 1 214 ? 7.215 -6.496 7.613 1 89 214 LEU B C 1
ATOM 5742 O O . LEU B 1 214 ? 7.383 -7.453 6.855 1 89 214 LEU B O 1
ATOM 5746 N N . LEU B 1 215 ? 7.785 -5.309 7.477 1 91.19 215 LEU B N 1
ATOM 5747 C CA . LEU B 1 215 ? 8.727 -5.102 6.383 1 91.19 215 LEU B CA 1
ATOM 5748 C C . LEU B 1 215 ? 9.914 -6.055 6.5 1 91.19 215 LEU B C 1
ATOM 5750 O O . LEU B 1 215 ? 10.391 -6.586 5.496 1 91.19 215 LEU B O 1
ATOM 5754 N N . ALA B 1 216 ? 10.383 -6.254 7.695 1 91.06 216 ALA B N 1
ATOM 5755 C CA . ALA B 1 216 ? 11.484 -7.184 7.934 1 91.06 216 ALA B CA 1
ATOM 5756 C C . ALA B 1 216 ? 11.102 -8.602 7.531 1 91.06 216 ALA B C 1
ATOM 5758 O O . ALA B 1 216 ? 11.898 -9.328 6.941 1 91.06 216 ALA B O 1
ATOM 5759 N N . THR B 1 217 ? 9.922 -8.984 7.859 1 90.25 217 THR B N 1
ATOM 5760 C CA . THR B 1 217 ? 9.438 -10.32 7.52 1 90.25 217 THR B CA 1
ATOM 5761 C C . THR B 1 217 ? 9.359 -10.492 6.004 1 90.25 217 THR B C 1
ATOM 5763 O O . THR B 1 217 ? 9.797 -11.516 5.469 1 90.25 217 THR B O 1
ATOM 5766 N N . GLN B 1 218 ? 8.82 -9.531 5.316 1 90 218 GLN B N 1
ATOM 5767 C CA . GLN B 1 218 ? 8.727 -9.578 3.861 1 90 218 GLN B CA 1
ATOM 5768 C C . GLN B 1 218 ? 10.117 -9.594 3.219 1 90 218 GLN B C 1
ATOM 5770 O O . GLN B 1 218 ? 10.336 -10.305 2.232 1 90 218 GLN B O 1
ATOM 5775 N N . LEU B 1 219 ? 10.938 -8.836 3.803 1 91.19 219 LEU B N 1
ATOM 5776 C CA . LEU B 1 219 ? 12.305 -8.773 3.295 1 91.19 219 LEU B CA 1
ATOM 5777 C C . LEU B 1 219 ? 13 -10.125 3.438 1 91.19 219 LEU B C 1
ATOM 5779 O O . LEU B 1 219 ? 13.734 -10.547 2.543 1 91.19 219 LEU B O 1
ATOM 5783 N N . ASN B 1 220 ? 12.797 -10.719 4.543 1 88.94 220 ASN B N 1
ATOM 5784 C CA . ASN B 1 220 ? 13.367 -12.047 4.75 1 88.94 220 ASN B CA 1
ATOM 5785 C C . ASN B 1 220 ? 12.867 -13.039 3.707 1 88.94 220 ASN B C 1
ATOM 5787 O O . ASN B 1 220 ? 13.641 -13.867 3.211 1 88.94 220 ASN B O 1
ATOM 5791 N N . PHE B 1 221 ? 11.711 -12.945 3.459 1 84.88 221 PHE B N 1
ATOM 5792 C CA . PHE B 1 221 ? 11.133 -13.797 2.43 1 84.88 221 PHE B CA 1
ATOM 5793 C C . PHE B 1 221 ? 11.797 -13.547 1.081 1 84.88 221 PHE B C 1
ATOM 5795 O O . PHE B 1 221 ? 12.203 -14.492 0.399 1 84.88 221 PHE B O 1
ATOM 5802 N N . LEU B 1 222 ? 11.914 -12.344 0.712 1 85.88 222 LEU B N 1
ATOM 5803 C CA . LEU B 1 222 ? 12.523 -11.969 -0.558 1 85.88 222 LEU B CA 1
ATOM 5804 C C . LEU B 1 222 ? 13.984 -12.398 -0.606 1 85.88 222 LEU B C 1
ATOM 5806 O O . LEU B 1 222 ? 14.461 -12.898 -1.629 1 85.88 222 LEU B O 1
ATOM 5810 N N . GLN B 1 223 ? 14.633 -12.219 0.471 1 86.81 223 GLN B N 1
ATOM 5811 C CA . GLN B 1 223 ? 16.047 -12.594 0.54 1 86.81 223 GLN B CA 1
ATOM 5812 C C . GLN B 1 223 ? 16.219 -14.102 0.402 1 86.81 223 GLN B C 1
ATOM 5814 O O . GLN B 1 223 ? 17.203 -14.562 -0.186 1 86.81 223 GLN B O 1
ATOM 5819 N N . ASN B 1 224 ? 15.305 -14.789 0.941 1 84.19 224 ASN B N 1
ATOM 5820 C CA . ASN B 1 224 ? 15.352 -16.25 0.784 1 84.19 224 ASN B CA 1
ATOM 5821 C C . ASN B 1 224 ? 15.18 -16.656 -0.676 1 84.19 224 ASN B C 1
ATOM 5823 O O . ASN B 1 224 ? 15.82 -17.594 -1.137 1 84.19 224 ASN B O 1
ATOM 5827 N N . ILE B 1 225 ? 14.398 -15.969 -1.353 1 79.38 225 ILE B N 1
ATOM 5828 C CA . ILE B 1 225 ? 14.203 -16.219 -2.775 1 79.38 225 ILE B CA 1
ATOM 5829 C C . ILE B 1 225 ? 15.484 -15.906 -3.539 1 79.38 225 ILE B C 1
ATOM 5831 O O . ILE B 1 225 ? 15.906 -16.688 -4.402 1 79.38 225 ILE B O 1
ATOM 5835 N N . ILE B 1 226 ? 16.094 -14.859 -3.174 1 79.19 226 ILE B N 1
ATOM 5836 C CA . ILE B 1 226 ? 17.328 -14.422 -3.824 1 79.19 226 ILE B CA 1
ATOM 5837 C C . ILE B 1 226 ? 18.438 -15.43 -3.549 1 79.19 226 ILE B C 1
ATOM 5839 O O . ILE B 1 226 ? 19.188 -15.797 -4.457 1 79.19 226 ILE B O 1
ATOM 5843 N N . LYS B 1 227 ? 18.531 -15.852 -2.373 1 80 227 LYS B N 1
ATOM 5844 C CA . LYS B 1 227 ? 19.562 -16.812 -1.976 1 80 227 LYS B CA 1
ATOM 5845 C C . LYS B 1 227 ? 19.406 -18.125 -2.732 1 80 227 LYS B C 1
ATOM 5847 O O . LYS B 1 227 ? 20.406 -18.812 -3 1 80 227 LYS B O 1
ATOM 5852 N N . LYS B 1 228 ? 18.203 -18.453 -3.117 1 73.94 228 LYS B N 1
ATOM 5853 C CA . LYS B 1 228 ? 17.938 -19.703 -3.836 1 73.94 228 LYS B CA 1
ATOM 5854 C C . LYS B 1 228 ? 18.188 -19.531 -5.332 1 73.94 228 LYS B C 1
ATOM 5856 O O . LYS B 1 228 ? 17.938 -20.438 -6.117 1 73.94 228 LYS B O 1
ATOM 5861 N N . GLY B 1 229 ? 18.719 -18.391 -5.703 1 66.25 229 GLY B N 1
ATOM 5862 C CA . GLY B 1 229 ? 19.109 -18.156 -7.082 1 66.25 229 GLY B CA 1
ATOM 5863 C C . GLY B 1 229 ? 17.953 -17.766 -7.977 1 66.25 229 GLY B C 1
ATOM 5864 O O . GLY B 1 229 ? 18.062 -17.828 -9.203 1 66.25 229 GLY B O 1
ATOM 5865 N N . ASN B 1 230 ? 16.969 -17.438 -7.387 1 66.5 230 ASN B N 1
ATOM 5866 C CA . ASN B 1 230 ? 15.789 -17.062 -8.172 1 66.5 230 ASN B CA 1
ATOM 5867 C C . ASN B 1 230 ? 15.766 -15.57 -8.477 1 66.5 230 ASN B C 1
ATOM 5869 O O . ASN B 1 230 ? 14.75 -14.906 -8.266 1 66.5 230 ASN B O 1
ATOM 5873 N N . ASP B 1 231 ? 16.844 -15.102 -9.078 1 73.25 231 ASP B N 1
ATOM 5874 C CA . ASP B 1 231 ? 17.016 -13.688 -9.398 1 73.25 231 ASP B CA 1
ATOM 5875 C C . ASP B 1 231 ? 15.953 -13.219 -10.398 1 73.25 231 ASP B C 1
ATOM 5877 O O . ASP B 1 231 ? 15.555 -12.055 -10.391 1 73.25 231 ASP B O 1
ATOM 5881 N N . TYR B 1 232 ? 15.516 -14.219 -11.156 1 68.44 232 TYR B N 1
ATOM 5882 C CA . TYR B 1 232 ? 14.539 -13.875 -12.18 1 68.44 232 TYR B CA 1
ATOM 5883 C C . TYR B 1 232 ? 13.242 -13.383 -11.555 1 68.44 232 TYR B C 1
ATOM 5885 O O . TYR B 1 232 ? 12.602 -12.469 -12.078 1 68.44 232 TYR B O 1
ATOM 5893 N N . TYR B 1 233 ? 12.945 -13.945 -10.484 1 70.75 233 TYR B N 1
ATOM 5894 C CA . TYR B 1 233 ? 11.727 -13.539 -9.797 1 70.75 233 TYR B CA 1
ATOM 5895 C C . TYR B 1 233 ? 11.828 -12.094 -9.32 1 70.75 233 TYR B C 1
ATOM 5897 O O . TYR B 1 233 ? 10.883 -11.312 -9.484 1 70.75 233 TYR B O 1
ATOM 5905 N N . VAL B 1 234 ? 12.953 -11.75 -8.805 1 74.69 234 VAL B N 1
ATOM 5906 C CA . VAL B 1 234 ? 13.18 -10.406 -8.297 1 74.69 234 VAL B CA 1
ATOM 5907 C C . VAL B 1 234 ? 13.172 -9.406 -9.445 1 74.69 234 VAL B C 1
ATOM 5909 O O . VAL B 1 234 ? 12.547 -8.344 -9.352 1 74.69 234 VAL B O 1
ATOM 5912 N N . LEU B 1 235 ? 13.742 -9.797 -10.453 1 70.56 235 LEU B N 1
ATOM 5913 C CA . LEU B 1 235 ? 13.828 -8.914 -11.617 1 70.56 235 LEU B CA 1
ATOM 5914 C C . LEU B 1 235 ? 12.445 -8.641 -12.188 1 70.56 235 LEU B C 1
ATOM 5916 O O . LEU B 1 235 ? 12.117 -7.496 -12.523 1 70.56 235 LEU B O 1
ATOM 5920 N N . HIS B 1 236 ? 11.617 -9.625 -12.109 1 69.12 236 HIS B N 1
ATOM 5921 C CA . HIS B 1 236 ? 10.344 -9.469 -12.805 1 69.12 236 HIS B CA 1
ATOM 5922 C C . HIS B 1 236 ? 9.281 -8.875 -11.883 1 69.12 236 HIS B C 1
ATOM 5924 O O . HIS B 1 236 ? 8.562 -7.957 -12.281 1 69.12 236 HIS B O 1
ATOM 5930 N N . ASP B 1 237 ? 9.234 -9.297 -10.672 1 72.38 237 ASP B N 1
ATOM 5931 C CA . ASP B 1 237 ? 8.195 -8.805 -9.766 1 72.38 237 ASP B CA 1
ATOM 5932 C C . ASP B 1 237 ? 8.586 -7.465 -9.148 1 72.38 237 ASP B C 1
ATOM 5934 O O . ASP B 1 237 ? 7.719 -6.652 -8.82 1 72.38 237 ASP B O 1
ATOM 5938 N N . PHE B 1 238 ? 9.859 -7.227 -9.07 1 73.12 238 PHE B N 1
ATOM 5939 C CA . PHE B 1 238 ? 10.242 -6.098 -8.227 1 73.12 238 PHE B CA 1
ATOM 5940 C C . PHE B 1 238 ? 11.008 -5.055 -9.039 1 73.12 238 PHE B C 1
ATOM 5942 O O . PHE B 1 238 ? 11.078 -3.887 -8.641 1 73.12 238 PHE B O 1
ATOM 5949 N N . LEU B 1 239 ? 11.562 -5.438 -10.094 1 70.25 239 LEU B N 1
ATOM 5950 C CA . LEU B 1 239 ? 12.414 -4.461 -10.773 1 70.25 239 LEU B CA 1
ATOM 5951 C C . LEU B 1 239 ? 11.898 -4.168 -12.172 1 70.25 239 LEU B C 1
ATOM 5953 O O . LEU B 1 239 ? 12.406 -3.268 -12.852 1 70.25 239 LEU B O 1
ATOM 5957 N N . GLU B 1 240 ? 10.82 -4.938 -12.484 1 72.56 240 GLU B N 1
ATOM 5958 C CA . GLU B 1 240 ? 10.219 -4.672 -13.789 1 72.56 240 GLU B CA 1
ATOM 5959 C C . GLU B 1 240 ? 9.508 -3.324 -13.805 1 72.56 240 GLU B C 1
ATOM 5961 O O . GLU B 1 240 ? 9.234 -2.748 -12.75 1 72.56 240 GLU B O 1
ATOM 5966 N N . ILE B 1 241 ? 9.242 -2.975 -14.93 1 67.06 241 ILE B N 1
ATOM 5967 C CA . ILE B 1 241 ? 8.664 -1.657 -15.164 1 67.06 241 ILE B CA 1
ATOM 5968 C C . ILE B 1 241 ? 7.25 -1.604 -14.586 1 67.06 241 ILE B C 1
ATOM 5970 O O . ILE B 1 241 ? 6.848 -0.59 -14.008 1 67.06 241 ILE B O 1
ATOM 5974 N N . CYS B 1 242 ? 6.609 -2.795 -14.766 1 75.25 242 CYS B N 1
ATOM 5975 C CA . CYS B 1 242 ? 5.215 -2.732 -14.328 1 75.25 242 CYS B CA 1
ATOM 5976 C C . CYS B 1 242 ? 4.902 -3.842 -13.336 1 75.25 242 CYS B C 1
ATOM 5978 O O . CYS B 1 242 ? 5.297 -4.992 -13.539 1 75.25 242 CYS B O 1
ATOM 5980 N N . ASN B 1 243 ? 4.434 -3.637 -12.352 1 81.88 243 ASN B N 1
ATOM 5981 C CA . ASN B 1 243 ? 3.711 -4.484 -11.406 1 81.88 243 ASN B CA 1
ATOM 5982 C C . ASN B 1 243 ? 2.516 -3.752 -10.805 1 81.88 243 ASN B C 1
ATOM 5984 O O . ASN B 1 243 ? 2.686 -2.803 -10.039 1 81.88 243 ASN B O 1
ATOM 5988 N N . ASP B 1 244 ? 1.401 -4.18 -11.195 1 90.75 244 ASP B N 1
ATOM 5989 C CA . ASP B 1 244 ? 0.172 -3.457 -10.883 1 90.75 244 ASP B CA 1
ATOM 5990 C C . ASP B 1 244 ? -0.875 -4.395 -10.289 1 90.75 244 ASP B C 1
ATOM 5992 O O . ASP B 1 244 ? -1.812 -4.805 -10.977 1 90.75 244 ASP B O 1
ATOM 5996 N N . PRO B 1 245 ? -0.723 -4.723 -8.977 1 94.25 245 PRO B N 1
ATOM 5997 C CA . PRO B 1 245 ? -1.729 -5.559 -8.312 1 94.25 245 PRO B CA 1
ATOM 5998 C C . PRO B 1 245 ? -3.115 -4.914 -8.305 1 94.25 245 PRO B C 1
ATOM 6000 O O . PRO B 1 245 ? -3.234 -3.693 -8.43 1 94.25 245 PRO B O 1
ATOM 6003 N N . ILE B 1 246 ? -4.148 -5.684 -8.18 1 95.94 246 ILE B N 1
ATOM 6004 C CA . ILE B 1 246 ? -5.531 -5.227 -8.25 1 95.94 246 ILE B CA 1
ATOM 6005 C C . ILE B 1 246 ? -6.359 -5.906 -7.164 1 95.94 246 ILE B C 1
ATOM 6007 O O . ILE B 1 246 ? -5.988 -6.977 -6.672 1 95.94 246 ILE B O 1
ATOM 6011 N N . TYR B 1 247 ? -7.344 -5.254 -6.648 1 96.56 247 TYR B N 1
ATOM 6012 C CA . TYR B 1 247 ? -8.289 -5.934 -5.77 1 96.56 247 TYR B CA 1
ATOM 6013 C C . TYR B 1 247 ? -9.133 -6.934 -6.551 1 96.56 247 TYR B C 1
ATOM 6015 O O . TYR B 1 247 ? -9.547 -6.66 -7.684 1 96.56 247 TYR B O 1
ATOM 6023 N N . PHE B 1 248 ? -9.461 -8.055 -5.953 1 96.12 248 PHE B N 1
ATOM 6024 C CA . PHE B 1 248 ? -10.133 -9.172 -6.609 1 96.12 248 PHE B CA 1
ATOM 6025 C C . PHE B 1 248 ? -11.469 -8.734 -7.191 1 96.12 248 PHE B C 1
ATOM 6027 O O . PHE B 1 248 ? -11.805 -9.094 -8.328 1 96.12 248 PHE B O 1
ATOM 6034 N N . TYR B 1 249 ? -12.305 -7.98 -6.43 1 95.5 249 TYR B N 1
ATOM 6035 C CA . TYR B 1 249 ? -13.633 -7.605 -6.902 1 95.5 249 TYR B CA 1
ATOM 6036 C C . TYR B 1 249 ? -13.539 -6.707 -8.133 1 95.5 249 TYR B C 1
ATOM 6038 O O . TYR B 1 249 ? -14.43 -6.723 -8.984 1 95.5 249 TYR B O 1
ATOM 6046 N N . LYS B 1 250 ? -12.477 -5.91 -8.219 1 96.31 250 LYS B N 1
ATOM 6047 C CA . LYS B 1 250 ? -12.266 -5.094 -9.414 1 96.31 250 LYS B CA 1
ATOM 6048 C C . LYS B 1 250 ? -11.867 -5.957 -10.609 1 96.31 250 LYS B C 1
ATOM 6050 O O . LYS B 1 250 ? -12.258 -5.672 -11.742 1 96.31 250 LYS B O 1
ATOM 6055 N N . PHE B 1 251 ? -11.055 -7 -10.398 1 97.62 251 PHE B N 1
ATOM 6056 C CA . PHE B 1 251 ? -10.727 -7.965 -11.438 1 97.62 251 PHE B CA 1
ATOM 6057 C C . PHE B 1 251 ? -11.977 -8.656 -11.953 1 97.62 251 PHE B C 1
ATOM 6059 O O . PHE B 1 251 ? -12.188 -8.766 -13.164 1 97.62 251 PHE B O 1
ATOM 6066 N N . ALA B 1 252 ? -12.82 -9.086 -11.016 1 95.94 252 ALA B N 1
ATOM 6067 C CA . ALA B 1 252 ? -14.07 -9.742 -11.375 1 95.94 252 ALA B CA 1
ATOM 6068 C C . ALA B 1 252 ? -14.945 -8.836 -12.234 1 95.94 252 ALA B C 1
ATOM 6070 O O . ALA B 1 252 ? -15.57 -9.289 -13.188 1 95.94 252 ALA B O 1
ATOM 6071 N N . LYS B 1 253 ? -14.977 -7.555 -11.875 1 95.81 253 LYS B N 1
ATOM 6072 C CA . LYS B 1 253 ? -15.75 -6.586 -12.648 1 95.81 253 LYS B CA 1
ATOM 6073 C C . LYS B 1 253 ? -15.195 -6.453 -14.062 1 95.81 253 LYS B C 1
ATOM 6075 O O . LYS B 1 253 ? -15.961 -6.375 -15.031 1 95.81 253 LYS B O 1
ATOM 6080 N N . LYS B 1 254 ? -13.906 -6.418 -14.195 1 97.5 254 LYS B N 1
ATOM 6081 C CA . LYS B 1 254 ? -13.273 -6.34 -15.508 1 97.5 254 LYS B CA 1
ATOM 6082 C C . LYS B 1 254 ? -13.594 -7.578 -16.344 1 97.5 254 LYS B C 1
ATOM 6084 O O . LYS B 1 254 ? -13.781 -7.48 -17.562 1 97.5 254 LYS B O 1
ATOM 6089 N N . LEU B 1 255 ? -13.578 -8.75 -15.703 1 97.75 255 LEU B N 1
ATOM 6090 C CA . LEU B 1 255 ? -13.984 -9.969 -16.391 1 97.75 255 LEU B CA 1
ATOM 6091 C C . LEU B 1 255 ? -15.383 -9.82 -16.969 1 97.75 255 LEU B C 1
ATOM 6093 O O . LEU B 1 255 ? -15.602 -10.086 -18.156 1 97.75 255 LEU B O 1
ATOM 6097 N N . GLU B 1 256 ? -16.297 -9.344 -16.172 1 95.38 256 GLU B N 1
ATOM 6098 C CA . GLU B 1 256 ? -17.688 -9.211 -16.578 1 95.38 256 GLU B CA 1
ATOM 6099 C C . GLU B 1 256 ? -17.828 -8.234 -17.75 1 95.38 256 GLU B C 1
ATOM 6101 O O . GLU B 1 256 ? -18.609 -8.461 -18.672 1 95.38 256 GLU B O 1
ATOM 6106 N N . GLN B 1 257 ? -17.078 -7.18 -17.672 1 96.56 257 GLN B N 1
ATOM 6107 C CA . GLN B 1 257 ? -17.109 -6.164 -18.719 1 96.56 257 GLN B CA 1
ATOM 6108 C C . GLN B 1 257 ? -16.641 -6.738 -20.047 1 96.56 257 GLN B C 1
ATOM 6110 O O . GLN B 1 257 ? -16.984 -6.215 -21.109 1 96.56 257 GLN B O 1
ATOM 6115 N N . ASN B 1 258 ? -15.883 -7.84 -20 1 97.5 258 ASN B N 1
ATOM 6116 C CA . ASN B 1 258 ? -15.383 -8.477 -21.219 1 97.5 258 ASN B CA 1
ATOM 6117 C C . ASN B 1 258 ? -16.156 -9.75 -21.547 1 97.5 258 ASN B C 1
ATOM 6119 O O . ASN B 1 258 ? -15.688 -10.578 -22.328 1 97.5 258 ASN B O 1
ATOM 6123 N N . GLY B 1 259 ? -17.25 -9.93 -20.891 1 96.56 259 GLY B N 1
ATOM 6124 C CA . GLY B 1 259 ? -18.094 -11.086 -21.172 1 96.56 259 GLY B CA 1
ATOM 6125 C C . GLY B 1 259 ? -17.547 -12.367 -20.562 1 96.56 259 GLY B C 1
ATOM 6126 O O . GLY B 1 259 ? -17.828 -13.461 -21.047 1 96.56 259 GLY B O 1
ATOM 6127 N N . LEU B 1 260 ? -16.734 -12.266 -19.578 1 97.56 260 LEU B N 1
ATOM 6128 C CA . LEU B 1 260 ? -16.141 -13.391 -18.859 1 97.56 260 LEU B CA 1
ATOM 6129 C C . LEU B 1 260 ? -16.641 -13.445 -17.422 1 97.56 260 LEU B C 1
ATOM 6131 O O . LEU B 1 260 ? -17.281 -12.508 -16.953 1 97.56 260 LEU B O 1
ATOM 6135 N N . TYR B 1 261 ? -16.375 -14.57 -16.781 1 95.31 261 TYR B N 1
ATOM 6136 C CA . TYR B 1 261 ? -16.844 -14.75 -15.406 1 95.31 261 TYR B CA 1
ATOM 6137 C C . TYR B 1 261 ? -15.812 -15.516 -14.578 1 95.31 261 TYR B C 1
ATOM 6139 O O . TYR B 1 261 ? -15.195 -16.469 -15.07 1 95.31 261 TYR B O 1
ATOM 6147 N N . TYR B 1 262 ? -15.719 -15.078 -13.32 1 94.56 262 TYR B N 1
ATOM 6148 C CA . TYR B 1 262 ? -14.859 -15.75 -12.359 1 94.56 262 TYR B CA 1
ATOM 6149 C C . TYR B 1 262 ? -15.5 -17.031 -11.859 1 94.56 262 TYR B C 1
ATOM 6151 O O . TYR B 1 262 ? -16.594 -17 -11.289 1 94.56 262 TYR B O 1
ATOM 6159 N N . LEU B 1 263 ? -14.797 -18.125 -12.07 1 89.25 263 LEU B N 1
ATOM 6160 C CA . LEU B 1 263 ? -15.305 -19.406 -11.594 1 89.25 263 LEU B CA 1
ATOM 6161 C C . LEU B 1 263 ? -14.852 -19.672 -10.164 1 89.25 263 LEU B C 1
ATOM 6163 O O . LEU B 1 263 ? -15.648 -19.578 -9.227 1 89.25 263 LEU B O 1
ATOM 6167 N N . LEU B 1 264 ? -13.562 -19.938 -10 1 86.62 264 LEU B N 1
ATOM 6168 C CA . LEU B 1 264 ? -12.906 -20.172 -8.719 1 86.62 264 LEU B CA 1
ATOM 6169 C C . LEU B 1 264 ? -11.391 -20.094 -8.859 1 86.62 264 LEU B C 1
ATOM 6171 O O . LEU B 1 264 ? -10.867 -20.109 -9.977 1 86.62 264 LEU B O 1
ATOM 6175 N N . ASP B 1 265 ? -10.742 -20 -7.754 1 87.94 265 ASP B N 1
ATOM 6176 C CA . ASP B 1 265 ? -9.289 -20.094 -7.809 1 87.94 265 ASP B CA 1
ATOM 6177 C C . ASP B 1 265 ? -8.828 -21.547 -7.84 1 87.94 265 ASP B C 1
ATOM 6179 O O . ASP B 1 265 ? -9.391 -22.406 -7.145 1 87.94 265 ASP B O 1
ATOM 6183 N N . CYS B 1 266 ? -7.781 -21.781 -8.578 1 83.19 266 CYS B N 1
ATOM 6184 C CA . CYS B 1 266 ? -7.309 -23.141 -8.867 1 83.19 266 CYS B CA 1
ATOM 6185 C C . CYS B 1 266 ? -6.602 -23.734 -7.652 1 83.19 266 CYS B C 1
ATOM 6187 O O . CYS B 1 266 ? -6.449 -24.953 -7.559 1 83.19 266 CYS B O 1
ATOM 6189 N N . SER B 1 267 ? -5.973 -22.953 -6.754 1 70.38 267 SER B N 1
ATOM 6190 C CA . SER B 1 267 ? -5.227 -23.453 -5.605 1 70.38 267 SER B CA 1
ATOM 6191 C C . SER B 1 267 ? -6.145 -24.156 -4.613 1 70.38 267 SER B C 1
ATOM 6193 O O . SER B 1 267 ? -5.688 -24.984 -3.816 1 70.38 267 SER B O 1
ATOM 6195 N N . LEU B 1 268 ? -7.375 -24.172 -4.789 1 62.16 268 LEU B N 1
ATOM 6196 C CA . LEU B 1 268 ? -8.461 -24.828 -4.066 1 62.16 268 LEU B CA 1
ATOM 6197 C C . LEU B 1 268 ? -8.352 -24.562 -2.568 1 62.16 268 LEU B C 1
ATOM 6199 O O . LEU B 1 268 ? -9.195 -25.031 -1.792 1 62.16 268 LEU B O 1
ATOM 6203 N N . ASP B 1 269 ? -7.066 -24.016 -2.152 1 57 269 ASP B N 1
ATOM 6204 C CA . ASP B 1 269 ? -7.059 -23.578 -0.76 1 57 269 ASP B CA 1
ATOM 6205 C C . ASP B 1 269 ? -8.297 -22.734 -0.443 1 57 269 ASP B C 1
ATOM 6207 O O . ASP B 1 269 ? -8.805 -22.766 0.679 1 57 269 ASP B O 1
ATOM 6211 N N . ASP B 1 270 ? -8.766 -22.125 -1.441 1 52.25 270 ASP B N 1
ATOM 6212 C CA . ASP B 1 270 ? -9.797 -21.094 -1.33 1 52.25 270 ASP B CA 1
ATOM 6213 C C . ASP B 1 270 ? -11.195 -21.719 -1.396 1 52.25 270 ASP B C 1
ATOM 6215 O O . ASP B 1 270 ? -12.172 -21.109 -0.962 1 52.25 270 ASP B O 1
ATOM 6219 N N . ILE B 1 271 ? -11.336 -22.781 -2.258 1 53.03 271 ILE B N 1
ATOM 6220 C CA . ILE B 1 271 ? -12.695 -23.297 -2.389 1 53.03 271 ILE B CA 1
ATOM 6221 C C . ILE B 1 271 ? -13.312 -23.469 -1.005 1 53.03 271 ILE B C 1
ATOM 6223 O O . ILE B 1 271 ? -14.484 -23.141 -0.795 1 53.03 271 ILE B O 1
ATOM 6227 N N . PHE B 1 272 ? -12.43 -23.969 -0.094 1 52.88 272 PHE B N 1
ATOM 6228 C CA . PHE B 1 272 ? -13.008 -24.219 1.223 1 52.88 272 PHE B CA 1
ATOM 6229 C C . PHE B 1 272 ? -12.641 -23.094 2.193 1 52.88 272 PHE B C 1
ATOM 6231 O O . PHE B 1 272 ? -13.18 -23.031 3.301 1 52.88 272 PHE B O 1
ATOM 6238 N N . ARG B 1 273 ? -11.766 -22.281 1.694 1 51.12 273 ARG B N 1
ATOM 6239 C CA . ARG B 1 273 ? -11.359 -21.203 2.582 1 51.12 273 ARG B CA 1
ATOM 6240 C C . ARG B 1 273 ? -12.258 -19.984 2.398 1 51.12 273 ARG B C 1
ATOM 6242 O O . ARG B 1 273 ? -11.984 -18.922 2.959 1 51.12 273 ARG B O 1
ATOM 6249 N N . SER B 1 274 ? -13.242 -20.344 1.518 1 55.16 274 SER B N 1
ATOM 6250 C CA . SER B 1 274 ? -14.219 -19.266 1.369 1 55.16 274 SER B CA 1
ATOM 6251 C C . SER B 1 274 ? -14.875 -18.938 2.703 1 55.16 274 SER B C 1
ATOM 6253 O O . SER B 1 274 ? -15.633 -17.969 2.803 1 55.16 274 SER B O 1
ATOM 6255 N N . VAL B 1 275 ? -14.508 -19.875 3.596 1 62.06 275 VAL B N 1
ATOM 6256 C CA . VAL B 1 275 ? -14.992 -19.562 4.938 1 62.06 275 VAL B CA 1
ATOM 6257 C C . VAL B 1 275 ? -13.812 -19.469 5.902 1 62.06 275 VAL B C 1
ATOM 6259 O O . VAL B 1 275 ? -12.797 -20.156 5.719 1 62.06 275 VAL B O 1
ATOM 6262 N N . LEU B 1 276 ? -13.75 -18.578 6.75 1 68.12 276 LEU B N 1
ATOM 6263 C CA . LEU B 1 276 ? -12.742 -18.391 7.789 1 68.12 276 LEU B CA 1
ATOM 6264 C C . LEU B 1 276 ? -12.75 -19.562 8.766 1 68.12 276 LEU B C 1
ATOM 6266 O O . LEU B 1 276 ? -11.75 -19.812 9.438 1 68.12 276 LEU B O 1
ATOM 6270 N N . GLY B 1 277 ? -13.844 -20.375 8.711 1 67.62 277 GLY B N 1
ATOM 6271 C CA . GLY B 1 277 ? -14 -21.5 9.617 1 67.62 277 GLY B CA 1
ATOM 6272 C C . GLY B 1 277 ? -14.414 -21.094 11.016 1 67.62 277 GLY B C 1
ATOM 6273 O O . GLY B 1 277 ? -14.391 -21.922 11.938 1 67.62 277 GLY B O 1
ATOM 6274 N N . ILE B 1 278 ? -14.656 -19.812 11.203 1 78.06 278 ILE B N 1
ATOM 6275 C CA . ILE B 1 278 ? -15.148 -19.297 12.477 1 78.06 278 ILE B CA 1
ATOM 6276 C C . ILE B 1 278 ? -16.562 -18.734 12.289 1 78.06 278 ILE B C 1
ATOM 6278 O O . ILE B 1 278 ? -16.734 -17.656 11.711 1 78.06 278 ILE B O 1
ATOM 6282 N N . TYR B 1 279 ? -17.453 -19.422 12.836 1 82.38 279 TYR B N 1
ATOM 6283 C CA . TYR B 1 279 ? -18.875 -19.203 12.562 1 82.38 279 TYR B CA 1
ATOM 6284 C C . TYR B 1 279 ? -19.25 -17.734 12.688 1 82.38 279 TYR B C 1
ATOM 6286 O O . TYR B 1 279 ? -19.922 -17.188 11.812 1 82.38 279 TYR B O 1
ATOM 6294 N N . ARG B 1 280 ? -18.875 -17.156 13.781 1 86.56 280 ARG B N 1
ATOM 6295 C CA . ARG B 1 280 ? -19.25 -15.766 14.039 1 86.56 280 ARG B CA 1
ATOM 6296 C C . ARG B 1 280 ? -18.875 -14.867 12.875 1 86.56 280 ARG B C 1
ATOM 6298 O O . ARG B 1 280 ? -19.656 -14.016 12.461 1 86.56 280 ARG B O 1
ATOM 6305 N N . PHE B 1 281 ? -17.734 -15.016 12.367 1 89.06 281 PHE B N 1
ATOM 6306 C CA . PHE B 1 281 ? -17.25 -14.156 11.289 1 89.06 281 PHE B CA 1
ATOM 6307 C C . PHE B 1 281 ? -17.875 -14.578 9.953 1 89.06 281 PHE B C 1
ATOM 6309 O O . PHE B 1 281 ? -18.266 -13.727 9.156 1 89.06 281 PHE B O 1
ATOM 6316 N N . ASP B 1 282 ? -18 -15.852 9.812 1 87.5 282 ASP B N 1
ATOM 6317 C CA . ASP B 1 282 ? -18.625 -16.344 8.586 1 87.5 282 ASP B CA 1
ATOM 6318 C C . ASP B 1 282 ? -20.078 -15.914 8.484 1 87.5 282 ASP B C 1
ATOM 6320 O O . ASP B 1 282 ? -20.562 -15.594 7.398 1 87.5 282 ASP B O 1
ATOM 6324 N N . ALA B 1 283 ? -20.75 -15.945 9.602 1 89.81 283 ALA B N 1
ATOM 6325 C CA . ALA B 1 283 ? -22.156 -15.523 9.633 1 89.81 283 ALA B CA 1
ATOM 6326 C C . ALA B 1 283 ? -22.281 -14.047 9.266 1 89.81 283 ALA B C 1
ATOM 6328 O O . ALA B 1 283 ? -23.203 -13.664 8.539 1 89.81 283 ALA B O 1
ATOM 6329 N N . HIS B 1 284 ? -21.406 -13.25 9.812 1 93.62 284 HIS B N 1
ATOM 6330 C CA . HIS B 1 284 ? -21.422 -11.82 9.492 1 93.62 284 HIS B CA 1
ATOM 6331 C C . HIS B 1 284 ? -21.188 -11.594 8 1 93.62 284 HIS B C 1
ATOM 6333 O O . HIS B 1 284 ? -21.891 -10.789 7.383 1 93.62 284 HIS B O 1
ATOM 6339 N N . ILE B 1 285 ? -20.25 -12.281 7.434 1 91.62 285 ILE B N 1
ATOM 6340 C CA . ILE B 1 285 ? -19.906 -12.125 6.023 1 91.62 285 ILE B CA 1
ATOM 6341 C C . ILE B 1 285 ? -21.078 -12.555 5.156 1 91.62 285 ILE B C 1
ATOM 6343 O O . ILE B 1 285 ? -21.469 -11.859 4.215 1 91.62 285 ILE B O 1
ATOM 6347 N N . ALA B 1 286 ? -21.672 -13.633 5.488 1 88.5 286 ALA B N 1
ATOM 6348 C CA . ALA B 1 286 ? -22.812 -14.156 4.727 1 88.5 286 ALA B CA 1
ATOM 6349 C C . ALA B 1 286 ? -23.984 -13.18 4.742 1 88.5 286 ALA B C 1
ATOM 6351 O O . ALA B 1 286 ? -24.688 -13.031 3.744 1 88.5 286 ALA B O 1
ATOM 6352 N N . ARG B 1 287 ? -24.156 -12.5 5.824 1 91.44 287 ARG B N 1
ATOM 6353 C CA . ARG B 1 287 ? -25.297 -11.609 6.012 1 91.44 287 ARG B CA 1
ATOM 6354 C C . ARG B 1 287 ? -25.078 -10.289 5.281 1 91.44 287 ARG B C 1
ATOM 6356 O O . ARG B 1 287 ? -26.016 -9.742 4.684 1 91.44 287 ARG B O 1
ATOM 6363 N N . ASN B 1 288 ? -23.922 -9.766 5.32 1 92.25 288 ASN B N 1
ATOM 6364 C CA . ASN B 1 288 ? -23.688 -8.391 4.875 1 92.25 288 ASN B CA 1
ATOM 6365 C C . ASN B 1 288 ? -23.094 -8.352 3.469 1 92.25 288 ASN B C 1
ATOM 6367 O O . ASN B 1 288 ? -23.125 -7.312 2.811 1 92.25 288 ASN B O 1
ATOM 6371 N N . TYR B 1 289 ? -22.547 -9.445 3.057 1 91.19 289 TYR B N 1
ATOM 6372 C CA . TYR B 1 289 ? -21.953 -9.555 1.73 1 91.19 289 TYR B CA 1
ATOM 6373 C C . TYR B 1 289 ? -22.5 -10.773 0.988 1 91.19 289 TYR B C 1
ATOM 6375 O O . TYR B 1 289 ? -21.812 -11.789 0.858 1 91.19 289 TYR B O 1
ATOM 6383 N N . PRO B 1 290 ? -23.594 -10.633 0.38 1 85 290 PRO B N 1
ATOM 6384 C CA . PRO B 1 290 ? -24.328 -11.805 -0.102 1 85 290 PRO B CA 1
ATOM 6385 C C . PRO B 1 290 ? -23.781 -12.352 -1.413 1 85 290 PRO B C 1
ATOM 6387 O O . PRO B 1 290 ? -23.953 -13.539 -1.717 1 85 290 PRO B O 1
ATOM 6390 N N . SER B 1 291 ? -23.094 -11.539 -2.168 1 85.62 291 SER B N 1
ATOM 6391 C CA . SER B 1 291 ? -22.578 -12.07 -3.422 1 85.62 291 SER B CA 1
ATOM 6392 C C . SER B 1 291 ? -21.266 -12.828 -3.195 1 85.62 291 SER B C 1
ATOM 6394 O O . SER B 1 291 ? -20.484 -12.484 -2.299 1 85.62 291 SER B O 1
ATOM 6396 N N . ARG B 1 292 ? -21.016 -13.852 -3.982 1 85.88 292 ARG B N 1
ATOM 6397 C CA . ARG B 1 292 ? -19.797 -14.648 -3.895 1 85.88 292 ARG B CA 1
ATOM 6398 C C . ARG B 1 292 ? -18.547 -13.773 -4.082 1 85.88 292 ARG B C 1
ATOM 6400 O O . ARG B 1 292 ? -17.547 -13.953 -3.383 1 85.88 292 ARG B O 1
ATOM 6407 N N . ILE B 1 293 ? -18.625 -12.844 -5.055 1 90.69 293 ILE B N 1
ATOM 6408 C CA . ILE B 1 293 ? -17.5 -11.961 -5.336 1 90.69 293 ILE B CA 1
ATOM 6409 C C . ILE B 1 293 ? -17.203 -11.102 -4.113 1 90.69 293 ILE B C 1
ATOM 6411 O O . ILE B 1 293 ? -16.047 -10.93 -3.736 1 90.69 293 ILE B O 1
ATOM 6415 N N . GLN B 1 294 ? -18.266 -10.578 -3.451 1 91.31 294 GLN B N 1
ATOM 6416 C CA . GLN B 1 294 ? -18.094 -9.758 -2.256 1 91.31 294 GLN B CA 1
ATOM 6417 C C . GLN B 1 294 ? -17.5 -10.57 -1.11 1 91.31 294 GLN B C 1
ATOM 6419 O O . GLN B 1 294 ? -16.625 -10.094 -0.379 1 91.31 294 GLN B O 1
ATOM 6424 N N . LYS B 1 295 ? -17.984 -11.766 -0.961 1 89.38 295 LYS B N 1
ATOM 6425 C CA . LYS B 1 295 ? -17.484 -12.641 0.095 1 89.38 295 LYS B CA 1
ATOM 6426 C C . LYS B 1 295 ? -16.016 -12.945 -0.1 1 89.38 295 LYS B C 1
ATOM 6428 O O . LYS B 1 295 ? -15.227 -12.898 0.854 1 89.38 295 LYS B O 1
ATOM 6433 N N . GLU B 1 296 ? -15.641 -13.273 -1.344 1 89.56 296 GLU B N 1
ATOM 6434 C CA . GLU B 1 296 ? -14.25 -13.578 -1.653 1 89.56 296 GLU B CA 1
ATOM 6435 C C . GLU B 1 296 ? -13.344 -12.375 -1.395 1 89.56 296 GLU B C 1
ATOM 6437 O O . GLU B 1 296 ? -12.242 -12.523 -0.864 1 89.56 296 GLU B O 1
ATOM 6442 N N . GLN B 1 297 ? -13.82 -11.219 -1.8 1 93.44 297 GLN B N 1
ATOM 6443 C CA . GLN B 1 297 ? -13.016 -10.023 -1.559 1 93.44 297 GLN B CA 1
ATOM 6444 C C . GLN B 1 297 ? -12.859 -9.758 -0.064 1 93.44 297 GLN B C 1
ATOM 6446 O O . GLN B 1 297 ? -11.781 -9.383 0.395 1 93.44 297 GLN B O 1
ATOM 6451 N N . MET B 1 298 ? -13.969 -9.875 0.68 1 93.12 298 MET B N 1
ATOM 6452 C CA . MET B 1 298 ? -13.891 -9.711 2.129 1 93.12 298 MET B CA 1
ATOM 6453 C C . MET B 1 298 ? -12.867 -10.664 2.736 1 93.12 298 MET B C 1
ATOM 6455 O O . MET B 1 298 ? -12.062 -10.258 3.574 1 93.12 298 MET B O 1
ATOM 6459 N N . ASN B 1 299 ? -12.859 -11.859 2.295 1 89.06 299 ASN B N 1
ATOM 6460 C CA . ASN B 1 299 ? -11.883 -12.836 2.77 1 89.06 299 ASN B CA 1
ATOM 6461 C C . ASN B 1 299 ? -10.453 -12.414 2.43 1 89.06 299 ASN B C 1
ATOM 6463 O O . ASN B 1 299 ? -9.531 -12.664 3.207 1 89.06 299 ASN B O 1
ATOM 6467 N N . ASP B 1 300 ? -10.289 -11.859 1.227 1 91.56 300 ASP B N 1
ATOM 6468 C CA . ASP B 1 300 ? -8.961 -11.383 0.852 1 91.56 300 ASP B CA 1
ATOM 6469 C C . ASP B 1 300 ? -8.453 -10.336 1.84 1 91.56 300 ASP B C 1
ATOM 6471 O O . ASP B 1 300 ? -7.273 -10.328 2.189 1 91.56 300 ASP B O 1
ATOM 6475 N N . PHE B 1 301 ? -9.398 -9.414 2.242 1 92.94 301 PHE B N 1
ATOM 6476 C CA . PHE B 1 301 ? -9.016 -8.422 3.242 1 92.94 301 PHE B CA 1
ATOM 6477 C C . PHE B 1 301 ? -8.609 -9.102 4.547 1 92.94 301 PHE B C 1
ATOM 6479 O O . PHE B 1 301 ? -7.582 -8.758 5.133 1 92.94 301 PHE B O 1
ATOM 6486 N N . LEU B 1 302 ? -9.453 -10.039 4.992 1 90 302 LEU B N 1
ATOM 6487 C CA . LEU B 1 302 ? -9.258 -10.664 6.297 1 90 302 LEU B CA 1
ATOM 6488 C C . LEU B 1 302 ? -8.016 -11.539 6.301 1 90 302 LEU B C 1
ATOM 6490 O O . LEU B 1 302 ? -7.285 -11.594 7.293 1 90 302 LEU B O 1
ATOM 6494 N N . LEU B 1 303 ? -7.715 -12.156 5.168 1 85.31 303 LEU B N 1
ATOM 6495 C CA . LEU B 1 303 ? -6.609 -13.109 5.102 1 85.31 303 LEU B CA 1
ATOM 6496 C C . LEU B 1 303 ? -5.355 -12.445 4.539 1 85.31 303 LEU B C 1
ATOM 6498 O O . LEU B 1 303 ? -4.316 -13.094 4.402 1 85.31 303 LEU B O 1
ATOM 6502 N N . ASN B 1 304 ? -5.438 -11.188 4.227 1 88.81 304 ASN B N 1
ATOM 6503 C CA . ASN B 1 304 ? -4.324 -10.453 3.629 1 88.81 304 ASN B CA 1
ATOM 6504 C C . ASN B 1 304 ? -3.727 -11.211 2.447 1 88.81 304 ASN B C 1
ATOM 6506 O O . ASN B 1 304 ? -2.516 -11.43 2.396 1 88.81 304 ASN B O 1
ATOM 6510 N N . ARG B 1 305 ? -4.582 -11.602 1.499 1 89.38 305 ARG B N 1
ATOM 6511 C CA . ARG B 1 305 ? -4.148 -12.383 0.343 1 89.38 305 ARG B CA 1
ATOM 6512 C C . ARG B 1 305 ? -3.334 -11.531 -0.621 1 89.38 305 ARG B C 1
ATOM 6514 O O . ARG B 1 305 ? -3.654 -10.359 -0.843 1 89.38 305 ARG B O 1
ATOM 6521 N N . SER B 1 306 ? -2.264 -12.172 -1.21 1 91.81 306 SER B N 1
ATOM 6522 C CA . SER B 1 306 ? -1.361 -11.391 -2.051 1 91.81 306 SER B CA 1
ATOM 6523 C C . SER B 1 306 ? -1.34 -11.922 -3.48 1 91.81 306 SER B C 1
ATOM 6525 O O . SER B 1 306 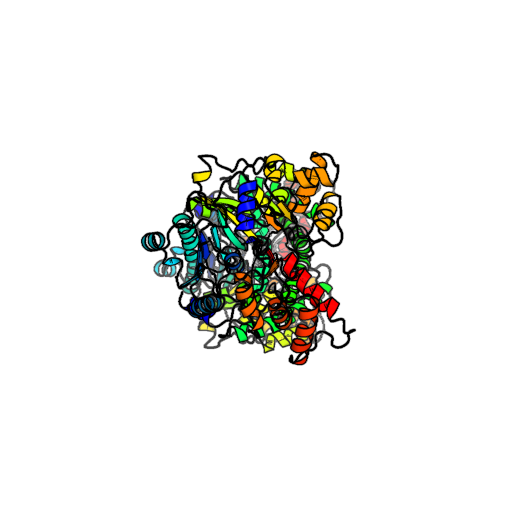? -0.74 -11.312 -4.367 1 91.81 306 SER B O 1
ATOM 6527 N N . PHE B 1 307 ? -1.973 -13.07 -3.76 1 91.44 307 PHE B N 1
ATOM 6528 C CA . PHE B 1 307 ? -1.877 -13.719 -5.062 1 91.44 307 PHE B CA 1
ATOM 6529 C C . PHE B 1 307 ? -3.109 -14.578 -5.336 1 91.44 307 PHE B C 1
ATOM 6531 O O . PHE B 1 307 ? -3.617 -15.25 -4.434 1 91.44 307 PHE B O 1
ATOM 6538 N N . ARG B 1 308 ? -3.645 -14.492 -6.531 1 92.44 308 ARG B N 1
ATOM 6539 C CA . ARG B 1 308 ? -4.777 -15.32 -6.934 1 92.44 308 ARG B CA 1
ATOM 6540 C C . ARG B 1 308 ? -4.473 -16.062 -8.227 1 92.44 308 ARG B C 1
ATOM 6542 O O . ARG B 1 308 ? -3.668 -15.609 -9.039 1 92.44 308 ARG B O 1
ATOM 6549 N N . LYS B 1 309 ? -5.023 -17.141 -8.375 1 94.81 309 LYS B N 1
ATOM 6550 C CA . LYS B 1 309 ? -5.031 -18.016 -9.539 1 94.81 309 LYS B CA 1
ATOM 6551 C C . LYS B 1 309 ? -6.461 -18.344 -9.977 1 94.81 309 LYS B C 1
ATOM 6553 O O . LYS B 1 309 ? -6.988 -19.406 -9.672 1 94.81 309 LYS B O 1
ATOM 6558 N N . SER B 1 310 ? -6.984 -17.547 -10.82 1 94.69 310 SER B N 1
ATOM 6559 C CA . SER B 1 310 ? -8.422 -17.562 -11.078 1 94.69 310 SER B CA 1
ATOM 6560 C C . SER B 1 310 ? -8.734 -18.359 -12.344 1 94.69 310 SER B C 1
ATOM 6562 O O . SER B 1 310 ? -8.07 -18.203 -13.367 1 94.69 310 SER B O 1
ATOM 6564 N N . LEU B 1 311 ? -9.672 -19.188 -12.203 1 95.25 311 LEU B N 1
ATOM 6565 C CA . LEU B 1 311 ? -10.273 -19.812 -13.375 1 95.25 311 LEU B CA 1
ATOM 6566 C C . LEU B 1 311 ? -11.422 -18.953 -13.914 1 95.25 311 LEU B C 1
ATOM 6568 O O . LEU B 1 311 ? -12.211 -18.422 -13.133 1 95.25 311 LEU B O 1
ATOM 6572 N N . VAL B 1 312 ? -11.469 -18.812 -15.203 1 97 312 VAL B N 1
ATOM 6573 C CA . VAL B 1 312 ? -12.383 -17.891 -15.859 1 97 312 VAL B CA 1
ATOM 6574 C C . VAL B 1 312 ? -13.125 -18.609 -16.984 1 97 312 VAL B C 1
ATOM 6576 O O . VAL B 1 312 ? -12.531 -19.406 -17.719 1 97 312 VAL B O 1
ATOM 6579 N N . ILE B 1 313 ? -14.414 -18.344 -17.141 1 96.69 313 ILE B N 1
ATOM 6580 C CA . ILE B 1 313 ? -15.227 -18.938 -18.188 1 96.69 313 ILE B CA 1
ATOM 6581 C C . ILE B 1 313 ? -16.031 -17.844 -18.891 1 96.69 313 ILE B C 1
ATOM 6583 O O . ILE B 1 313 ? -16 -16.672 -18.469 1 96.69 313 ILE B O 1
ATOM 6587 N N . HIS B 1 314 ? -16.672 -18.281 -20 1 96.94 314 HIS B N 1
ATOM 6588 C CA . HIS B 1 314 ? -17.609 -17.359 -20.641 1 96.94 314 HIS B CA 1
ATOM 6589 C C . HIS B 1 314 ? -18.797 -17.078 -19.719 1 96.94 314 HIS B C 1
ATOM 6591 O O . HIS B 1 314 ? -19.359 -17.984 -19.109 1 96.94 314 HIS B O 1
ATOM 6597 N N . LYS B 1 315 ? -19.141 -15.82 -19.594 1 94.5 315 LYS B N 1
ATOM 6598 C CA . LYS B 1 315 ? -20.281 -15.43 -18.766 1 94.5 315 LYS B CA 1
ATOM 6599 C C . LYS B 1 315 ? -21.562 -16.109 -19.25 1 94.5 315 LYS B C 1
ATOM 6601 O O . LYS B 1 315 ? -22.453 -16.391 -18.438 1 94.5 315 LYS B O 1
ATOM 6606 N N . GLU B 1 316 ? -21.672 -16.344 -20.469 1 92.38 316 GLU B N 1
ATOM 6607 C CA . GLU B 1 316 ? -22.844 -16.953 -21.078 1 92.38 316 GLU B CA 1
ATOM 6608 C C . GLU B 1 316 ? -23.141 -18.328 -20.469 1 92.38 316 GLU B C 1
ATOM 6610 O O . GLU B 1 316 ? -24.281 -18.781 -20.5 1 92.38 316 GLU B O 1
ATOM 6615 N N . ARG B 1 317 ? -22.172 -18.922 -19.938 1 90.38 317 ARG B N 1
ATOM 6616 C CA . ARG B 1 317 ? -22.344 -20.25 -19.375 1 90.38 317 ARG B CA 1
ATOM 6617 C C . ARG B 1 317 ? -23.156 -20.203 -18.078 1 90.38 317 ARG B C 1
ATOM 6619 O O . ARG B 1 317 ? -23.609 -21.25 -17.594 1 90.38 317 ARG B O 1
ATOM 6626 N N . LEU B 1 318 ? -23.328 -19.094 -17.516 1 86.69 318 LEU B N 1
ATOM 6627 C CA . LEU B 1 318 ? -24.141 -18.938 -16.312 1 86.69 318 LEU B CA 1
ATOM 6628 C C . LEU B 1 318 ? -25.625 -19.031 -16.625 1 86.69 318 LEU B C 1
ATOM 6630 O O . LEU B 1 318 ? -26.453 -19.172 -15.727 1 86.69 318 LEU B O 1
ATOM 6634 N N . ASN B 1 319 ? -25.938 -19.062 -17.797 1 82.75 319 ASN B N 1
ATOM 6635 C CA . ASN B 1 319 ? -27.312 -19.188 -18.25 1 82.75 319 ASN B CA 1
ATOM 6636 C C . ASN B 1 319 ? -28.25 -18.203 -17.547 1 82.75 319 ASN B C 1
ATOM 6638 O O . ASN B 1 319 ? -29.297 -18.609 -17.031 1 82.75 319 ASN B O 1
ATOM 6642 N N . GLY B 1 320 ? -27.812 -16.922 -17.359 1 77.88 320 GLY B N 1
ATOM 6643 C CA . GLY B 1 320 ? -28.656 -15.867 -16.797 1 77.88 320 GLY B CA 1
ATOM 6644 C C . GLY B 1 320 ? -28.531 -15.734 -15.297 1 77.88 320 GLY B C 1
ATOM 6645 O O . GLY B 1 320 ? -29.016 -14.773 -14.703 1 77.88 320 GLY B O 1
ATOM 6646 N N . SER B 1 321 ? -27.844 -16.719 -14.672 1 79.06 321 SER B N 1
ATOM 6647 C CA . SER B 1 321 ? -27.625 -16.625 -13.227 1 79.06 321 SER B CA 1
ATOM 6648 C C . SER B 1 321 ? -26.547 -15.602 -12.906 1 79.06 321 SER B C 1
ATOM 6650 O O . SER B 1 321 ? -25.703 -15.297 -13.75 1 79.06 321 SER B O 1
ATOM 6652 N N . ASP B 1 322 ? -26.719 -15.023 -11.734 1 73.25 322 ASP B N 1
ATOM 6653 C CA . ASP B 1 322 ? -25.734 -14.023 -11.305 1 73.25 322 ASP B CA 1
ATOM 6654 C C . ASP B 1 322 ? -24.484 -14.688 -10.758 1 73.25 322 ASP B C 1
ATOM 6656 O O . ASP B 1 322 ? -23.422 -14.047 -10.664 1 73.25 322 ASP B O 1
ATOM 6660 N N . ASP B 1 323 ? -24.719 -15.922 -10.359 1 76.62 323 ASP B N 1
ATOM 6661 C CA . ASP B 1 323 ? -23.578 -16.625 -9.789 1 76.62 323 ASP B CA 1
ATOM 6662 C C . ASP B 1 323 ? -23.672 -18.125 -10.039 1 76.62 323 ASP B C 1
ATOM 6664 O O . ASP B 1 323 ? -24.734 -18.625 -10.43 1 76.62 323 ASP B O 1
ATOM 6668 N N . LEU B 1 324 ? -22.469 -18.766 -9.945 1 68.62 324 LEU B N 1
ATOM 6669 C CA . LEU B 1 324 ? -22.469 -20.219 -10.109 1 68.62 324 LEU B CA 1
ATOM 6670 C C . LEU B 1 324 ? -23.094 -20.906 -8.898 1 68.62 324 LEU B C 1
ATOM 6672 O O . LEU B 1 324 ? -22.844 -20.516 -7.758 1 68.62 324 LEU B O 1
ATOM 6676 N N . ASP B 1 325 ? -24.188 -21.484 -9.109 1 65.5 325 ASP B N 1
ATOM 6677 C CA . ASP B 1 325 ? -24.734 -22.328 -8.055 1 65.5 325 ASP B CA 1
ATOM 6678 C C . ASP B 1 325 ? -23.922 -23.609 -7.887 1 65.5 325 ASP B C 1
ATOM 6680 O O . ASP B 1 325 ? -24.078 -24.562 -8.656 1 65.5 325 ASP B O 1
ATOM 6684 N N . ILE B 1 326 ? -22.859 -23.469 -7.047 1 65.5 326 ILE B N 1
ATOM 6685 C CA . ILE B 1 326 ? -21.953 -24.609 -6.918 1 65.5 326 ILE B CA 1
ATOM 6686 C C . ILE B 1 326 ? -22.375 -25.469 -5.727 1 65.5 326 ILE B C 1
ATOM 6688 O O . ILE B 1 326 ? -22.516 -24.953 -4.609 1 65.5 326 ILE B O 1
ATOM 6692 N N . GLU B 1 327 ? -23.031 -26.594 -6.023 1 62 327 GLU B N 1
ATOM 6693 C CA . GLU B 1 327 ? -23.25 -27.594 -4.98 1 62 327 GLU B CA 1
ATOM 6694 C C . GLU B 1 327 ? -22.062 -28.562 -4.887 1 62 327 GLU B C 1
ATOM 6696 O O . GLU B 1 327 ? -21.781 -29.297 -5.836 1 62 327 GLU B O 1
ATOM 6701 N N . LEU B 1 328 ? -21.203 -28.297 -3.854 1 70.31 328 LEU B N 1
ATOM 6702 C CA . LEU B 1 328 ? -20.078 -29.203 -3.668 1 70.31 328 LEU B CA 1
ATOM 6703 C C . LEU B 1 328 ? -20.453 -30.359 -2.762 1 70.31 328 LEU B C 1
ATOM 6705 O O . LEU B 1 328 ? -20.875 -30.156 -1.622 1 70.31 328 LEU B O 1
ATOM 6709 N N . GLY B 1 329 ? -20.625 -31.531 -3.43 1 74.44 329 GLY B N 1
ATOM 6710 C CA . GLY B 1 329 ? -21 -32.688 -2.65 1 74.44 329 GLY B CA 1
ATOM 6711 C C . GLY B 1 329 ? -20.219 -33.938 -3.021 1 74.44 329 GLY B C 1
ATOM 6712 O O . GLY B 1 329 ? -19.203 -33.875 -3.703 1 74.44 329 GLY B O 1
ATOM 6713 N N . MET B 1 330 ? -20.609 -34.969 -2.506 1 82.75 330 MET B N 1
ATOM 6714 C CA . MET B 1 330 ? -19.969 -36.281 -2.67 1 82.75 330 MET B CA 1
ATOM 6715 C C . MET B 1 330 ? -20 -36.719 -4.129 1 82.75 330 MET B C 1
ATOM 6717 O O . MET B 1 330 ? -19.031 -37.281 -4.637 1 82.75 330 MET B O 1
ATOM 6721 N N . LYS B 1 331 ? -21.047 -36.375 -4.75 1 81.88 331 LYS B N 1
ATOM 6722 C CA . LYS B 1 331 ? -21.203 -36.812 -6.137 1 81.88 331 LYS B CA 1
ATOM 6723 C C . LYS B 1 331 ? -20.141 -36.156 -7.027 1 81.88 331 LYS B C 1
ATOM 6725 O O . LYS B 1 331 ? -19.578 -36.812 -7.898 1 81.88 331 LYS B O 1
ATOM 6730 N N . GLU B 1 332 ? -19.906 -34.969 -6.84 1 81.19 332 GLU B N 1
ATOM 6731 C CA . GLU B 1 332 ? -18.938 -34.219 -7.648 1 81.19 332 GLU B CA 1
ATOM 6732 C C . GLU B 1 332 ? -17.516 -34.656 -7.336 1 81.19 332 GLU B C 1
ATOM 6734 O O . GLU B 1 332 ? -16.688 -34.812 -8.242 1 81.19 332 GLU B O 1
ATOM 6739 N N . LEU B 1 333 ? -17.281 -34.969 -6.121 1 85.38 333 LEU B N 1
ATOM 6740 C CA . LEU B 1 333 ? -15.938 -35.375 -5.707 1 85.38 333 LEU B CA 1
ATOM 6741 C C . LEU B 1 333 ? -15.594 -36.75 -6.219 1 85.38 333 LEU B C 1
ATOM 6743 O O . LEU B 1 333 ? -14.422 -37.062 -6.449 1 85.38 333 LEU B O 1
ATOM 6747 N N . SER B 1 334 ? -16.578 -37.531 -6.363 1 87.56 334 SER B N 1
ATOM 6748 C CA . SER B 1 334 ? -16.359 -38.906 -6.816 1 87.56 334 SER B CA 1
ATOM 6749 C C . SER B 1 334 ? -15.844 -38.938 -8.25 1 87.56 334 SER B C 1
ATOM 6751 O O . SER B 1 334 ? -15.305 -39.969 -8.695 1 87.56 334 SER B O 1
ATOM 6753 N N . ARG B 1 335 ? -15.977 -37.844 -8.922 1 85.75 335 ARG B N 1
ATOM 6754 C CA . ARG B 1 335 ? -15.555 -37.75 -10.312 1 85.75 335 ARG B CA 1
ATOM 6755 C C . ARG B 1 335 ? -14.062 -37.469 -10.422 1 85.75 335 ARG B C 1
ATOM 6757 O O . ARG B 1 335 ? -13.508 -37.438 -11.516 1 85.75 335 ARG B O 1
ATOM 6764 N N . LEU B 1 336 ? -13.438 -37.312 -9.359 1 91.75 336 LEU B N 1
ATOM 6765 C CA . LEU B 1 336 ? -12.039 -36.906 -9.359 1 91.75 336 LEU B CA 1
ATOM 6766 C C . LEU B 1 336 ? -11.156 -38.031 -8.812 1 91.75 336 LEU B C 1
ATOM 6768 O O . LEU B 1 336 ? -11.648 -38.938 -8.133 1 91.75 336 LEU B O 1
ATOM 6772 N N . ASN B 1 337 ? -9.977 -38 -9.164 1 95.25 337 ASN B N 1
ATOM 6773 C CA . ASN B 1 337 ? -8.938 -38.906 -8.664 1 95.25 337 ASN B CA 1
ATOM 6774 C C . ASN B 1 337 ? -7.805 -38.125 -7.996 1 95.25 337 ASN B C 1
ATOM 6776 O O . ASN B 1 337 ? -7.418 -37.062 -8.469 1 95.25 337 ASN B O 1
ATOM 6780 N N . PHE B 1 338 ? -7.297 -38.719 -6.914 1 94.31 338 PHE B N 1
ATOM 6781 C CA . PHE B 1 338 ? -6.312 -38.031 -6.098 1 94.31 338 PHE B CA 1
ATOM 6782 C C . PHE B 1 338 ? -5.078 -38.875 -5.875 1 94.31 338 PHE B C 1
ATOM 6784 O O . PHE B 1 338 ? -5.191 -40.094 -5.672 1 94.31 338 PHE B O 1
ATOM 6791 N N . ALA B 1 339 ? -3.938 -38.312 -5.973 1 95.56 339 ALA B N 1
ATOM 6792 C CA . ALA B 1 339 ? -2.678 -38.906 -5.551 1 95.56 339 ALA B CA 1
ATOM 6793 C C . ALA B 1 339 ? -1.906 -37.969 -4.617 1 95.56 339 ALA B C 1
ATOM 6795 O O . ALA B 1 339 ? -1.819 -36.781 -4.867 1 95.56 339 ALA B O 1
ATOM 6796 N N . LEU B 1 340 ? -1.44 -38.531 -3.543 1 93.12 340 LEU B N 1
ATOM 6797 C CA . LEU B 1 340 ? -0.827 -37.688 -2.504 1 93.12 340 LEU B CA 1
ATOM 6798 C C . LEU B 1 340 ? 0.459 -38.344 -1.993 1 93.12 340 LEU B C 1
ATOM 6800 O O . LEU B 1 340 ? 0.466 -39.531 -1.626 1 93.12 340 LEU B O 1
ATOM 6804 N N . ASN B 1 341 ? 1.5 -37.594 -2.061 1 90.38 341 ASN B N 1
ATOM 6805 C CA . ASN B 1 341 ? 2.773 -37.969 -1.468 1 90.38 341 ASN B CA 1
ATOM 6806 C C . ASN B 1 341 ? 3.062 -37.188 -0.19 1 90.38 341 ASN B C 1
ATOM 6808 O O . ASN B 1 341 ? 3.443 -36.031 -0.245 1 90.38 341 ASN B O 1
ATOM 6812 N N . LEU B 1 342 ? 2.863 -37.812 0.898 1 88.81 342 LEU B N 1
ATOM 6813 C CA . LEU B 1 342 ? 3.004 -37.156 2.199 1 88.81 342 LEU B CA 1
ATOM 6814 C C . LEU B 1 342 ? 3.762 -38.062 3.172 1 88.81 342 LEU B C 1
ATOM 6816 O O . LEU B 1 342 ? 3.576 -39.281 3.172 1 88.81 342 LEU B O 1
ATOM 6820 N N . SER B 1 343 ? 4.578 -37.5 4.008 1 88.31 343 SER B N 1
ATOM 6821 C CA . SER B 1 343 ? 5.398 -38.281 4.93 1 88.31 343 SER B CA 1
ATOM 6822 C C . SER B 1 343 ? 4.609 -38.688 6.172 1 88.31 343 SER B C 1
ATOM 6824 O O . SER B 1 343 ? 4.781 -39.781 6.691 1 88.31 343 SER B O 1
ATOM 6826 N N . ASP B 1 344 ? 3.711 -37.719 6.645 1 90.56 344 ASP B N 1
ATOM 6827 C CA . ASP B 1 344 ? 3.01 -37.969 7.902 1 90.56 344 ASP B CA 1
ATOM 6828 C C . ASP B 1 344 ? 1.501 -37.781 7.73 1 90.56 344 ASP B C 1
ATOM 6830 O O . ASP B 1 344 ? 0.936 -36.781 8.141 1 90.56 344 ASP B O 1
ATOM 6834 N N . PRO B 1 345 ? 0.953 -38.938 7.211 1 92.25 345 PRO B N 1
ATOM 6835 C CA . PRO B 1 345 ? -0.499 -38.844 7.047 1 92.25 345 PRO B CA 1
ATOM 6836 C C . PRO B 1 345 ? -1.233 -38.688 8.375 1 92.25 345 PRO B C 1
ATOM 6838 O O . PRO B 1 345 ? -0.917 -39.344 9.352 1 92.25 345 PRO B O 1
ATOM 6841 N N . ALA B 1 346 ? -2.205 -37.812 8.453 1 90.81 346 ALA B N 1
ATOM 6842 C CA . ALA B 1 346 ? -2.881 -37.438 9.688 1 90.81 346 ALA B CA 1
ATOM 6843 C C . ALA B 1 346 ? -4.168 -38.219 9.883 1 90.81 346 ALA B C 1
ATOM 6845 O O . ALA B 1 346 ? -4.723 -38.281 10.984 1 90.81 346 ALA B O 1
ATOM 6846 N N . ASN B 1 347 ? -4.695 -38.875 8.844 1 94.19 347 ASN B N 1
ATOM 6847 C CA . ASN B 1 347 ? -5.957 -39.594 8.93 1 94.19 347 ASN B CA 1
ATOM 6848 C C . ASN B 1 347 ? -5.996 -40.781 7.965 1 94.19 347 ASN B C 1
ATOM 6850 O O . ASN B 1 347 ? -5.016 -41.031 7.266 1 94.19 347 ASN B O 1
ATOM 6854 N N . GLU B 1 348 ? -7.035 -41.438 7.863 1 95.81 348 GLU B N 1
ATOM 6855 C CA . GLU B 1 348 ? -7.129 -42.688 7.113 1 95.81 348 GLU B CA 1
ATOM 6856 C C . GLU B 1 348 ? -7.129 -42.438 5.609 1 95.81 348 GLU B C 1
ATOM 6858 O O . GLU B 1 348 ? -6.605 -43.25 4.836 1 95.81 348 GLU B O 1
ATOM 6863 N N . VAL B 1 349 ? -7.715 -41.375 5.223 1 95.69 349 VAL B N 1
ATOM 6864 C CA . VAL B 1 349 ? -7.762 -41.062 3.803 1 95.69 349 VAL B CA 1
ATOM 6865 C C . VAL B 1 349 ? -6.359 -40.719 3.309 1 95.69 349 VAL B C 1
ATOM 6867 O O . VAL B 1 349 ? -5.922 -41.188 2.268 1 95.69 349 VAL B O 1
ATOM 6870 N N . GLN B 1 350 ? -5.656 -39.938 4.035 1 94.81 350 GLN B N 1
ATOM 6871 C CA . GLN B 1 350 ? -4.285 -39.594 3.68 1 94.81 350 GLN B CA 1
ATOM 6872 C C . GLN B 1 350 ? -3.396 -40.812 3.646 1 94.81 350 GLN B C 1
ATOM 6874 O O . GLN B 1 350 ? -2.568 -40.969 2.746 1 94.81 350 GLN B O 1
ATOM 6879 N N . LYS B 1 351 ? -3.611 -41.656 4.602 1 96 351 LYS B N 1
ATOM 6880 C CA . LYS B 1 351 ? -2.838 -42.906 4.648 1 96 351 LYS B CA 1
ATOM 6881 C C . LYS B 1 351 ? -3.104 -43.781 3.42 1 96 351 LYS B C 1
ATOM 6883 O O . LYS B 1 351 ? -2.172 -44.281 2.812 1 96 351 LYS B O 1
ATOM 6888 N N . ALA B 1 352 ? -4.371 -43.906 3.123 1 97.31 352 ALA B N 1
ATOM 6889 C CA . ALA B 1 352 ? -4.738 -44.688 1.955 1 97.31 352 ALA B CA 1
ATOM 6890 C C . ALA B 1 352 ? -4.105 -44.125 0.687 1 97.31 352 ALA B C 1
ATOM 6892 O O . ALA B 1 352 ? -3.623 -44.906 -0.161 1 97.31 352 ALA B O 1
ATOM 6893 N N . LEU B 1 353 ? -4.172 -42.875 0.532 1 96.62 353 LEU B N 1
ATOM 6894 C CA . LEU B 1 353 ? -3.598 -42.219 -0.643 1 96.62 353 LEU B CA 1
ATOM 6895 C C . LEU B 1 353 ? -2.084 -42.406 -0.681 1 96.62 353 LEU B C 1
ATOM 6897 O O . LEU B 1 353 ? -1.512 -42.656 -1.745 1 96.62 353 LEU B O 1
ATOM 6901 N N . VAL B 1 354 ? -1.447 -42.281 0.437 1 95.44 354 VAL B N 1
ATOM 6902 C CA . VAL B 1 354 ? 0.001 -42.438 0.522 1 95.44 354 VAL B CA 1
ATOM 6903 C C . VAL B 1 354 ? 0.386 -43.875 0.165 1 95.44 354 VAL B C 1
ATOM 6905 O O . VAL B 1 354 ? 1.369 -44.094 -0.545 1 95.44 354 VAL B O 1
ATOM 6908 N N . ASP B 1 355 ? -0.359 -44.812 0.646 1 96.06 355 ASP B N 1
ATOM 6909 C CA . ASP B 1 355 ? -0.091 -46.219 0.381 1 96.06 355 ASP B CA 1
ATOM 6910 C C . ASP B 1 355 ? -0.249 -46.531 -1.104 1 96.06 355 ASP B C 1
ATOM 6912 O O . ASP B 1 355 ? 0.463 -47.406 -1.64 1 96.06 355 ASP B O 1
ATOM 6916 N N . ALA B 1 356 ? -1.191 -45.875 -1.698 1 96.69 356 ALA B N 1
ATOM 6917 C CA . ALA B 1 356 ? -1.488 -46.156 -3.102 1 96.69 356 ALA B CA 1
ATOM 6918 C C . ALA B 1 356 ? -0.545 -45.375 -4.02 1 96.69 356 ALA B C 1
ATOM 6920 O O . ALA B 1 356 ? -0.403 -45.719 -5.199 1 96.69 356 ALA B O 1
ATOM 6921 N N . TYR B 1 357 ? 0.059 -44.375 -3.523 1 95.62 357 TYR B N 1
ATOM 6922 C CA . TYR B 1 357 ? 0.888 -43.5 -4.34 1 95.62 357 TYR B CA 1
ATOM 6923 C C . TYR B 1 357 ? 1.957 -44.281 -5.082 1 95.62 357 TYR B C 1
ATOM 6925 O O . TYR B 1 357 ? 2.598 -45.188 -4.508 1 95.62 357 TYR B O 1
ATOM 6933 N N . PRO B 1 358 ? 2.182 -44 -6.379 1 95.75 358 PRO B N 1
ATOM 6934 C CA . PRO B 1 358 ? 1.733 -42.812 -7.121 1 95.75 358 PRO B CA 1
ATOM 6935 C C . PRO B 1 358 ? 0.395 -43.031 -7.824 1 95.75 358 PRO B C 1
ATOM 6937 O O . PRO B 1 358 ? -0.077 -42.156 -8.547 1 95.75 358 PRO B O 1
ATOM 6940 N N . ASP B 1 359 ? -0.228 -44.156 -7.66 1 97.44 359 ASP B N 1
ATOM 6941 C CA . ASP B 1 359 ? -1.561 -44.406 -8.211 1 97.44 359 ASP B CA 1
ATOM 6942 C C . ASP B 1 359 ? -2.598 -43.5 -7.516 1 97.44 359 ASP B C 1
ATOM 6944 O O . ASP B 1 359 ? -2.461 -43.219 -6.328 1 97.44 359 ASP B O 1
ATOM 6948 N N . SER B 1 360 ? -3.568 -43.125 -8.289 1 97.44 360 SER B N 1
ATOM 6949 C CA . SER B 1 360 ? -4.605 -42.281 -7.707 1 97.44 360 SER B CA 1
ATOM 6950 C C . SER B 1 360 ? -5.77 -43.094 -7.184 1 97.44 360 SER B C 1
ATOM 6952 O O . SER B 1 360 ? -5.914 -44.281 -7.551 1 97.44 360 SER B O 1
ATOM 6954 N N . LEU B 1 361 ? -6.449 -42.5 -6.234 1 97.12 361 LEU B N 1
ATOM 6955 C CA . LEU B 1 361 ? -7.699 -43.062 -5.73 1 97.12 361 LEU B CA 1
ATOM 6956 C C . LEU B 1 361 ? -8.828 -42.062 -5.836 1 97.12 361 LEU B C 1
ATOM 6958 O O . LEU B 1 361 ? -8.602 -40.844 -5.758 1 97.12 361 LEU B O 1
ATOM 6962 N N . ASN B 1 362 ? -9.992 -42.562 -6.109 1 95.56 362 ASN B N 1
ATOM 6963 C CA . ASN B 1 362 ? -11.18 -41.719 -6.035 1 95.56 362 ASN B CA 1
ATOM 6964 C C . ASN B 1 362 ? -11.977 -42 -4.758 1 95.56 362 ASN B C 1
ATOM 6966 O O . ASN B 1 362 ? -11.531 -42.75 -3.889 1 95.56 362 ASN B O 1
ATOM 6970 N N . LEU B 1 363 ? -13.07 -41.312 -4.609 1 94.19 363 LEU B N 1
ATOM 6971 C CA . LEU B 1 363 ? -13.859 -41.406 -3.387 1 94.19 363 LEU B CA 1
ATOM 6972 C C . LEU B 1 363 ? -14.328 -42.844 -3.154 1 94.19 363 LEU B C 1
ATOM 6974 O O . LEU B 1 363 ? -14.281 -43.344 -2.027 1 94.19 363 LEU B O 1
ATOM 6978 N N . ASP B 1 364 ? -14.742 -43.469 -4.195 1 94.12 364 ASP B N 1
ATOM 6979 C CA . ASP B 1 364 ? -15.203 -44.844 -4.082 1 94.12 364 ASP B CA 1
ATOM 6980 C C . ASP B 1 364 ? -14.07 -45.781 -3.635 1 94.12 364 ASP B C 1
ATOM 6982 O O . ASP B 1 364 ? -14.273 -46.656 -2.787 1 94.12 364 ASP B O 1
ATOM 6986 N N . ASP B 1 365 ? -12.938 -45.562 -4.227 1 96.69 365 ASP B N 1
ATOM 6987 C CA . ASP B 1 365 ? -11.766 -46.344 -3.822 1 96.69 365 ASP B CA 1
ATOM 6988 C C . ASP B 1 365 ? -11.461 -46.156 -2.34 1 96.69 365 ASP B C 1
ATOM 6990 O O . ASP B 1 365 ? -11.164 -47.094 -1.629 1 96.69 365 ASP B O 1
ATOM 6994 N N . LEU B 1 366 ? -11.539 -44.938 -1.927 1 97 366 LEU B N 1
ATOM 6995 C CA . LEU B 1 366 ? -11.18 -44.594 -0.557 1 97 366 LEU B CA 1
ATOM 6996 C C . LEU B 1 366 ? -12.18 -45.188 0.433 1 97 366 LEU B C 1
ATOM 6998 O O . LEU B 1 366 ? -11.797 -45.625 1.518 1 97 366 LEU B O 1
ATOM 7002 N N . LEU B 1 367 ? -13.43 -45.125 0.049 1 95.62 367 LEU B N 1
ATOM 7003 C CA . LEU B 1 367 ? -14.453 -45.75 0.893 1 95.62 367 LEU B CA 1
ATOM 7004 C C . LEU B 1 367 ? -14.18 -47.25 1.081 1 95.62 367 LEU B C 1
ATOM 7006 O O . LEU B 1 367 ? -14.305 -47.75 2.191 1 95.62 367 LEU B O 1
ATOM 7010 N N . GLN B 1 368 ? -13.719 -47.844 0.089 1 94.81 368 GLN B N 1
ATOM 7011 C CA . GLN B 1 368 ? -13.438 -49.281 0.127 1 94.81 368 GLN B CA 1
ATOM 7012 C C . GLN B 1 368 ? -12.172 -49.562 0.926 1 94.81 368 GLN B C 1
ATOM 7014 O O . GLN B 1 368 ? -12.141 -50.469 1.739 1 94.81 368 GLN B O 1
ATOM 7019 N N . CYS B 1 369 ? -11.141 -48.781 0.766 1 94.62 369 CYS B N 1
ATOM 7020 C CA . CYS B 1 369 ? -9.836 -49.031 1.372 1 94.62 369 CYS B CA 1
ATOM 7021 C C . CYS B 1 369 ? -9.852 -48.688 2.857 1 94.62 369 CYS B C 1
ATOM 7023 O O . CYS B 1 369 ? -9.195 -49.344 3.658 1 94.62 369 CYS B O 1
ATOM 7025 N N . THR B 1 370 ? -10.57 -47.688 3.248 1 95.19 370 THR B N 1
ATOM 7026 C CA . THR B 1 370 ? -10.508 -47.188 4.625 1 95.19 370 THR B CA 1
ATOM 7027 C C . THR B 1 370 ? -11.57 -47.875 5.484 1 95.19 370 THR B C 1
ATOM 7029 O O . THR B 1 370 ? -11.414 -47.969 6.699 1 95.19 370 THR B O 1
ATOM 7032 N N . GLY B 1 371 ? -12.68 -48.188 4.949 1 93.25 371 GLY B N 1
ATOM 7033 C CA . GLY B 1 371 ? -13.797 -48.75 5.691 1 93.25 371 GLY B CA 1
ATOM 7034 C C . GLY B 1 371 ? -14.555 -47.719 6.504 1 93.25 371 GLY B C 1
ATOM 7035 O O . GLY B 1 371 ? -15.391 -48.094 7.336 1 93.25 371 GLY B O 1
ATOM 7036 N N . GLN B 1 372 ? -14.281 -46.5 6.238 1 94.44 372 GLN B N 1
ATOM 7037 C CA . GLN B 1 372 ? -14.938 -45.406 6.949 1 94.44 372 GLN B CA 1
ATOM 7038 C C . GLN B 1 372 ? -16.297 -45.094 6.336 1 94.44 372 GLN B C 1
ATOM 7040 O O . GLN B 1 372 ? -16.594 -45.531 5.223 1 94.44 372 GLN B O 1
ATOM 7045 N N . ASP B 1 373 ? -17.062 -44.344 7.094 1 94.62 373 ASP B N 1
ATOM 7046 C CA . ASP B 1 373 ? -18.344 -43.875 6.543 1 94.62 373 ASP B CA 1
ATOM 7047 C C . ASP B 1 373 ? -18.125 -42.812 5.496 1 94.62 373 ASP B C 1
ATOM 7049 O O . ASP B 1 373 ? -17.078 -42.156 5.477 1 94.62 373 ASP B O 1
ATOM 7053 N N . ALA B 1 374 ? -19.078 -42.625 4.746 1 92.06 374 ALA B N 1
ATOM 7054 C CA . ALA B 1 374 ? -19 -41.75 3.586 1 92.06 374 ALA B CA 1
ATOM 7055 C C . ALA B 1 374 ? -18.719 -40.312 4.016 1 92.06 374 ALA B C 1
ATOM 7057 O O . ALA B 1 374 ? -17.953 -39.594 3.369 1 92.06 374 ALA B O 1
ATOM 7058 N N . GLN B 1 375 ? -19.344 -39.938 5.043 1 90.94 375 GLN B N 1
ATOM 7059 C CA . GLN B 1 375 ? -19.203 -38.531 5.484 1 90.94 375 GLN B CA 1
ATOM 7060 C C . GLN B 1 375 ? -17.797 -38.25 5.984 1 90.94 375 GLN B C 1
ATOM 7062 O O . GLN B 1 375 ? -17.203 -37.219 5.645 1 90.94 375 GLN B O 1
ATOM 7067 N N . THR B 1 376 ? -17.312 -39.094 6.75 1 93.44 376 THR B N 1
ATOM 7068 C CA . THR B 1 376 ? -15.961 -38.938 7.277 1 93.44 376 THR B CA 1
ATOM 7069 C C . THR B 1 376 ? -14.938 -38.969 6.148 1 93.44 376 THR B C 1
ATOM 7071 O O . THR B 1 376 ? -14.023 -38.125 6.121 1 93.44 376 THR B O 1
ATOM 7074 N N . THR B 1 377 ? -15.102 -39.875 5.262 1 93.62 377 THR B N 1
ATOM 7075 C CA . THR B 1 377 ? -14.195 -39.969 4.125 1 93.62 377 THR B CA 1
ATOM 7076 C C . THR B 1 377 ? -14.25 -38.719 3.27 1 93.62 377 THR B C 1
ATOM 7078 O O . THR B 1 377 ? -13.211 -38.219 2.83 1 93.62 377 THR B O 1
ATOM 7081 N N . PHE B 1 378 ? -15.422 -38.281 3.168 1 89.44 378 PHE B N 1
ATOM 7082 C CA . PHE B 1 378 ? -15.625 -37.094 2.379 1 89.44 378 PHE B CA 1
ATOM 7083 C C . PHE B 1 378 ? -14.898 -35.906 3.014 1 89.44 378 PHE B C 1
ATOM 7085 O O . PHE B 1 378 ? -14.188 -35.156 2.332 1 89.44 378 PHE B O 1
ATOM 7092 N N . MET B 1 379 ? -15.031 -35.75 4.242 1 85.94 379 MET B N 1
ATOM 7093 C CA . MET B 1 379 ? -14.43 -34.625 4.945 1 85.94 379 MET B CA 1
ATOM 7094 C C . MET B 1 379 ? -12.906 -34.688 4.887 1 85.94 379 MET B C 1
ATOM 7096 O O . MET B 1 379 ? -12.234 -33.656 4.676 1 85.94 379 MET B O 1
ATOM 7100 N N . GLN B 1 380 ? -12.445 -35.812 5.043 1 89.38 380 GLN B N 1
ATOM 7101 C CA . GLN B 1 380 ? -10.992 -35.969 5.012 1 89.38 380 GLN B CA 1
ATOM 7102 C C . GLN B 1 380 ? -10.445 -35.75 3.607 1 89.38 380 GLN B C 1
ATOM 7104 O O . GLN B 1 380 ? -9.344 -35.219 3.443 1 89.38 380 GLN B O 1
ATOM 7109 N N . LEU B 1 381 ? -11.188 -36.188 2.633 1 89.44 381 LEU B N 1
ATOM 7110 C CA . LEU B 1 381 ? -10.773 -35.969 1.251 1 89.44 381 LEU B CA 1
ATOM 7111 C C . LEU B 1 381 ? -10.789 -34.5 0.906 1 89.44 381 LEU B C 1
ATOM 7113 O O . LEU B 1 381 ? -9.945 -34.031 0.145 1 89.44 381 LEU B O 1
ATOM 7117 N N . MET B 1 382 ? -11.695 -33.812 1.479 1 81.69 382 MET B N 1
ATOM 7118 C CA . MET B 1 382 ? -11.773 -32.375 1.263 1 81.69 382 MET B CA 1
ATOM 7119 C C . MET B 1 382 ? -10.539 -31.672 1.813 1 81.69 382 MET B C 1
ATOM 7121 O O . MET B 1 382 ? -10.078 -30.688 1.247 1 81.69 382 MET B O 1
ATOM 7125 N N . GLU B 1 383 ? -10 -32.188 2.793 1 79.44 383 GLU B N 1
ATOM 7126 C CA . GLU B 1 383 ? -8.773 -31.625 3.354 1 79.44 383 GLU B CA 1
ATOM 7127 C C . GLU B 1 383 ? -7.598 -31.812 2.396 1 79.44 383 GLU B C 1
ATOM 7129 O O . GLU B 1 383 ? -6.746 -30.922 2.266 1 79.44 383 GLU B O 1
ATOM 7134 N N . VAL B 1 384 ? -7.613 -32.938 1.795 1 84 384 VAL B N 1
ATOM 7135 C CA . VAL B 1 384 ? -6.566 -33.25 0.823 1 84 384 VAL B CA 1
ATOM 7136 C C . VAL B 1 384 ? -6.715 -32.344 -0.393 1 84 384 VAL B C 1
ATOM 7138 O O . VAL B 1 384 ? -5.723 -31.844 -0.93 1 84 384 VAL B O 1
ATOM 7141 N N . PHE B 1 385 ? -7.945 -32.188 -0.712 1 78 385 PHE B N 1
ATOM 7142 C CA . PHE B 1 385 ? -8.273 -31.344 -1.86 1 78 385 PHE B CA 1
ATOM 7143 C C . PHE B 1 385 ? -7.691 -29.953 -1.693 1 78 385 PHE B C 1
ATOM 7145 O O . PHE B 1 385 ? -7.227 -29.344 -2.662 1 78 385 PHE B O 1
ATOM 7152 N N . ALA B 1 386 ? -7.566 -29.516 -0.506 1 71.31 386 ALA B N 1
ATOM 7153 C CA . ALA B 1 386 ? -7.16 -28.141 -0.221 1 71.31 386 ALA B CA 1
ATOM 7154 C C . ALA B 1 386 ? -5.645 -28.047 -0.08 1 71.31 386 ALA B C 1
ATOM 7156 O O . ALA B 1 386 ? -5.09 -26.938 -0.049 1 71.31 386 ALA B O 1
ATOM 7157 N N . THR B 1 387 ? -5.008 -29.141 -0.149 1 72.06 387 THR B N 1
ATOM 7158 C CA . THR B 1 387 ? -3.566 -29.109 0.061 1 72.06 387 THR B CA 1
ATOM 7159 C C . THR B 1 387 ? -2.832 -28.844 -1.253 1 72.06 387 THR B C 1
ATOM 7161 O O . THR B 1 387 ? -3.291 -29.266 -2.318 1 72.06 387 THR B O 1
ATOM 7164 N N . GLN B 1 388 ? -1.732 -28.172 -1.355 1 66.62 388 GLN B N 1
ATOM 7165 C CA . GLN B 1 388 ? -0.996 -27.766 -2.549 1 66.62 388 GLN B CA 1
ATOM 7166 C C . GLN B 1 388 ? -0.292 -28.953 -3.189 1 66.62 388 GLN B C 1
ATOM 7168 O O . GLN B 1 388 ? -0.05 -28.953 -4.398 1 66.62 388 GLN B O 1
ATOM 7173 N N . ASN B 1 389 ? -0.038 -30.047 -2.43 1 72.62 389 ASN B N 1
ATOM 7174 C CA . ASN B 1 389 ? 0.804 -31.109 -2.98 1 72.62 389 ASN B CA 1
ATOM 7175 C C . ASN B 1 389 ? -0.024 -32.312 -3.426 1 72.62 389 ASN B C 1
ATOM 7177 O O . ASN B 1 389 ? 0.488 -33.438 -3.504 1 72.62 389 ASN B O 1
ATOM 7181 N N . VAL B 1 390 ? -1.217 -32 -3.826 1 87.19 390 VAL B N 1
ATOM 7182 C CA . VAL B 1 390 ? -2.062 -33.125 -4.242 1 87.19 390 VAL B CA 1
ATOM 7183 C C . VAL B 1 390 ? -2.229 -33.125 -5.762 1 87.19 390 VAL B C 1
ATOM 7185 O O . VAL B 1 390 ? -2.365 -32.031 -6.363 1 87.19 390 VAL B O 1
ATOM 7188 N N . LYS B 1 391 ? -2.041 -34.25 -6.387 1 92 391 LYS B N 1
ATOM 7189 C CA . LYS B 1 391 ? -2.395 -34.438 -7.789 1 92 391 LYS B CA 1
ATOM 7190 C C . LYS B 1 391 ? -3.891 -34.688 -7.957 1 92 391 LYS B C 1
ATOM 7192 O O . LYS B 1 391 ? -4.461 -35.531 -7.273 1 92 391 LYS B O 1
ATOM 7197 N N . ILE B 1 392 ? -4.504 -33.938 -8.742 1 91.81 392 ILE B N 1
ATOM 7198 C CA . ILE B 1 392 ? -5.938 -34.062 -8.984 1 91.81 392 ILE B CA 1
ATOM 7199 C C . ILE B 1 392 ? -6.184 -34.25 -10.484 1 91.81 392 ILE B C 1
ATOM 7201 O O . ILE B 1 392 ? -5.602 -33.531 -11.305 1 91.81 392 ILE B O 1
ATOM 7205 N N . SER B 1 393 ? -6.973 -35.25 -10.867 1 94.56 393 SER B N 1
ATOM 7206 C CA . SER B 1 393 ? -7.293 -35.5 -12.266 1 94.56 393 SER B CA 1
ATOM 7207 C C . SER B 1 393 ? -8.68 -36.125 -12.406 1 94.56 393 SER B C 1
ATOM 7209 O O . SER B 1 393 ? -9.227 -36.688 -11.453 1 94.56 393 SER B O 1
ATOM 7211 N N . ALA B 1 394 ? -9.258 -35.938 -13.562 1 92.31 394 ALA B N 1
ATOM 7212 C CA . ALA B 1 394 ? -10.539 -36.562 -13.844 1 92.31 394 ALA B CA 1
ATOM 7213 C C . ALA B 1 394 ? -10.359 -38.062 -14.109 1 92.31 394 ALA B C 1
ATOM 7215 O O . ALA B 1 394 ? -11.211 -38.875 -13.727 1 92.31 394 ALA B O 1
ATOM 7216 N N . ASN B 1 395 ? -9.258 -38.375 -14.727 1 91.94 395 ASN B N 1
ATOM 7217 C CA . ASN B 1 395 ? -8.953 -39.75 -15.016 1 91.94 395 ASN B CA 1
ATOM 7218 C C . ASN B 1 395 ? -7.984 -40.344 -13.984 1 91.94 395 ASN B C 1
ATOM 7220 O O . ASN B 1 395 ? -7.172 -39.625 -13.406 1 91.94 395 ASN B O 1
ATOM 7224 N N . ALA B 1 396 ? -8.109 -41.625 -13.859 1 95.62 396 ALA B N 1
ATOM 7225 C CA . ALA B 1 396 ? -7.223 -42.312 -12.914 1 95.62 396 ALA B CA 1
ATOM 7226 C C . ALA B 1 396 ? -5.766 -42.188 -13.352 1 95.62 396 ALA B C 1
ATOM 7228 O O . ALA B 1 396 ? -5.457 -42.312 -14.539 1 95.62 396 ALA B O 1
ATOM 7229 N N . LEU B 1 397 ? -4.969 -41.938 -12.43 1 95.94 397 LEU B N 1
ATOM 7230 C CA . LEU B 1 397 ? -3.523 -41.969 -12.633 1 95.94 397 LEU B CA 1
ATOM 7231 C C . LEU B 1 397 ? -2.949 -43.312 -12.234 1 95.94 397 LEU B C 1
ATOM 7233 O O . LEU B 1 397 ? -3.139 -43.781 -11.102 1 95.94 397 LEU B O 1
ATOM 7237 N N . LYS B 1 398 ? -2.307 -43.906 -13.133 1 95.31 398 LYS B N 1
ATOM 7238 C CA . LYS B 1 398 ? -1.723 -45.219 -12.898 1 95.31 398 LYS B CA 1
ATOM 7239 C C . LYS B 1 398 ? -0.244 -45.25 -13.273 1 95.31 398 LYS B C 1
ATOM 7241 O O . LYS B 1 398 ? 0.122 -44.906 -14.398 1 95.31 398 LYS B O 1
ATOM 7246 N N . SER B 1 399 ? 0.479 -45.656 -12.328 1 96.19 399 SER B N 1
ATOM 7247 C CA . SER B 1 399 ? 1.911 -45.781 -12.586 1 96.19 399 SER B CA 1
ATOM 7248 C C . SER B 1 399 ? 2.266 -47.156 -13.156 1 96.19 399 SER B C 1
ATOM 7250 O O . SER B 1 399 ? 1.626 -48.156 -12.828 1 96.19 399 SER B O 1
ATOM 7252 N N . VAL B 1 400 ? 3.24 -47.188 -14.023 1 96.69 400 VAL B N 1
ATOM 7253 C CA . VAL B 1 400 ? 3.77 -48.406 -14.609 1 96.69 400 VAL B CA 1
ATOM 7254 C C . VAL B 1 400 ? 5.16 -48.688 -14.039 1 96.69 400 VAL B C 1
ATOM 7256 O O . VAL B 1 400 ? 6.031 -47.812 -14.055 1 96.69 400 VAL B O 1
ATOM 7259 N N . ARG B 1 401 ? 5.359 -49.875 -13.531 1 96.12 401 ARG B N 1
ATOM 7260 C CA . ARG B 1 401 ? 6.68 -50.281 -13.062 1 96.12 401 ARG B CA 1
ATOM 7261 C C . ARG B 1 401 ? 7.574 -50.688 -14.227 1 96.12 401 ARG B C 1
ATOM 7263 O O . ARG B 1 401 ? 7.113 -51.344 -15.164 1 96.12 401 ARG B O 1
ATOM 7270 N N . TYR B 1 402 ? 8.773 -50.375 -14.078 1 96.94 402 TYR B N 1
ATOM 7271 C CA . TYR B 1 402 ? 9.703 -50.75 -15.133 1 96.94 402 TYR B CA 1
ATOM 7272 C C . TYR B 1 402 ? 10.047 -52.25 -15.047 1 96.94 402 TYR B C 1
ATOM 7274 O O . TYR B 1 402 ? 10.438 -52.719 -13.984 1 96.94 402 TYR B O 1
ATOM 7282 N N . GLN B 1 403 ? 9.852 -52.906 -16.078 1 95.12 403 GLN B N 1
ATOM 7283 C CA . GLN B 1 403 ? 10.242 -54.312 -16.25 1 95.12 403 GLN B CA 1
ATOM 7284 C C . GLN B 1 403 ? 10.773 -54.562 -17.656 1 95.12 403 GLN B C 1
ATOM 7286 O O . GLN B 1 403 ? 10.102 -54.25 -18.641 1 95.12 403 GLN B O 1
ATOM 7291 N N . VAL B 1 404 ? 11.938 -55.188 -17.609 1 95.12 404 VAL B N 1
ATOM 7292 C CA . VAL B 1 404 ? 12.57 -55.469 -18.906 1 95.12 404 VAL B CA 1
ATOM 7293 C C . VAL B 1 404 ? 11.625 -56.281 -19.781 1 95.12 404 VAL B C 1
ATOM 7295 O O . VAL B 1 404 ? 11 -57.25 -19.312 1 95.12 404 VAL B O 1
ATOM 7298 N N . GLY B 1 405 ? 11.438 -55.781 -20.938 1 94.75 405 GLY B N 1
ATOM 7299 C CA . GLY B 1 405 ? 10.609 -56.5 -21.906 1 94.75 405 GLY B CA 1
ATOM 7300 C C . GLY B 1 405 ? 9.125 -56.219 -21.719 1 94.75 405 GLY B C 1
ATOM 7301 O O . GLY B 1 405 ? 8.312 -56.594 -22.578 1 94.75 405 GLY B O 1
ATOM 7302 N N . LYS B 1 406 ? 8.711 -55.531 -20.719 1 95.75 406 LYS B N 1
ATOM 7303 C CA . LYS B 1 406 ? 7.293 -55.344 -20.453 1 95.75 406 LYS B CA 1
ATOM 7304 C C . LYS B 1 406 ? 6.922 -53.875 -20.438 1 95.75 406 LYS B C 1
ATOM 7306 O O . LYS B 1 406 ? 5.777 -53.5 -20.703 1 95.75 406 LYS B O 1
ATOM 7311 N N . SER B 1 407 ? 7.824 -53.062 -20.047 1 97.31 407 SER B N 1
ATOM 7312 C CA . SER B 1 407 ? 7.574 -51.625 -20 1 97.31 407 SER B CA 1
ATOM 7313 C C . SER B 1 407 ? 8.812 -50.844 -20.422 1 97.31 407 SER B C 1
ATOM 7315 O O . SER B 1 407 ? 9.914 -51.375 -20.484 1 97.31 407 SER B O 1
ATOM 7317 N N . ARG B 1 408 ? 8.633 -49.562 -20.75 1 97.25 408 ARG B N 1
ATOM 7318 C CA . ARG B 1 408 ? 9.711 -48.688 -21.203 1 97.25 408 ARG B CA 1
ATOM 7319 C C . ARG B 1 408 ? 9.375 -47.219 -20.938 1 97.25 408 ARG B C 1
ATOM 7321 O O . ARG B 1 408 ? 8.227 -46.875 -20.625 1 97.25 408 ARG B O 1
ATOM 7328 N N . LEU B 1 409 ? 10.391 -46.469 -21 1 97 409 LEU B N 1
ATOM 7329 C CA . LEU B 1 409 ? 10.164 -45.031 -21.047 1 97 409 LEU B CA 1
ATOM 7330 C C . LEU B 1 409 ? 9.328 -44.656 -22.281 1 97 409 LEU B C 1
ATOM 7332 O O . LEU B 1 409 ? 9.594 -45.125 -23.375 1 97 409 LEU B O 1
ATOM 7336 N N . ARG B 1 410 ? 8.297 -43.844 -22.031 1 95.62 410 ARG B N 1
ATOM 7337 C CA . ARG B 1 410 ? 7.523 -43.344 -23.172 1 95.62 410 ARG B CA 1
ATOM 7338 C C . ARG B 1 410 ? 8.422 -42.625 -24.172 1 95.62 410 ARG B C 1
ATOM 7340 O O . ARG B 1 410 ? 9.234 -41.781 -23.812 1 95.62 410 ARG B O 1
ATOM 7347 N N . PRO B 1 411 ? 8.297 -42.969 -25.422 1 94.56 411 PRO B N 1
ATOM 7348 C CA . PRO B 1 411 ? 9.195 -42.375 -26.422 1 94.56 411 PRO B CA 1
ATOM 7349 C C . PRO B 1 411 ? 9.18 -40.844 -26.406 1 94.56 411 PRO B C 1
ATOM 7351 O O . PRO B 1 411 ? 10.234 -40.219 -26.484 1 94.56 411 PRO B O 1
ATOM 7354 N N . ARG B 1 412 ? 8.102 -40.281 -26.25 1 95.12 412 ARG B N 1
ATOM 7355 C CA . ARG B 1 412 ? 8.008 -38.812 -26.234 1 95.12 412 ARG B CA 1
ATOM 7356 C C . ARG B 1 412 ? 8.68 -38.25 -24.984 1 95.12 412 ARG B C 1
ATOM 7358 O O . ARG B 1 412 ? 9.32 -37.188 -25.047 1 95.12 412 ARG B O 1
ATOM 7365 N N . VAL B 1 413 ? 8.492 -38.938 -23.938 1 96.25 413 VAL B N 1
ATOM 7366 C CA . VAL B 1 413 ? 9.133 -38.5 -22.703 1 96.25 413 VAL B CA 1
ATOM 7367 C C . VAL B 1 413 ? 10.648 -38.656 -22.812 1 96.25 413 VAL B C 1
ATOM 7369 O O . VAL B 1 413 ? 11.406 -37.875 -22.266 1 96.25 413 VAL B O 1
ATOM 7372 N N . ALA B 1 414 ? 11.047 -39.719 -23.531 1 96.75 414 ALA B N 1
ATOM 7373 C CA . ALA B 1 414 ? 12.477 -39.906 -23.766 1 96.75 414 ALA B CA 1
ATOM 7374 C C . ALA B 1 414 ? 13.055 -38.688 -24.516 1 96.75 414 ALA B C 1
ATOM 7376 O O . ALA B 1 414 ? 14.156 -38.25 -24.188 1 96.75 414 ALA B O 1
ATOM 7377 N N . GLY B 1 415 ? 12.328 -38.25 -25.516 1 95.62 415 GLY B N 1
ATOM 7378 C CA . GLY B 1 415 ? 12.734 -37.031 -26.188 1 95.62 415 GLY B CA 1
ATOM 7379 C C . GLY B 1 415 ? 12.797 -35.844 -25.266 1 95.62 415 GLY B C 1
ATOM 7380 O O . GLY B 1 415 ? 13.75 -35.062 -25.297 1 95.62 415 GLY B O 1
ATOM 7381 N N . TYR B 1 416 ? 11.828 -35.719 -24.453 1 96.38 416 TYR B N 1
ATOM 7382 C CA . TYR B 1 416 ? 11.734 -34.656 -23.453 1 96.38 416 TYR B CA 1
ATOM 7383 C C . TYR B 1 416 ? 12.922 -34.719 -22.5 1 96.38 416 TYR B C 1
ATOM 7385 O O . TYR B 1 416 ? 13.586 -33.688 -22.266 1 96.38 416 TYR B O 1
ATOM 7393 N N . LEU B 1 417 ? 13.297 -35.875 -22.062 1 96.75 417 LEU B N 1
ATOM 7394 C CA . LEU B 1 417 ? 14.383 -36.062 -21.109 1 96.75 417 LEU B CA 1
ATOM 7395 C C . LEU B 1 417 ? 15.734 -35.812 -21.781 1 96.75 417 LEU B C 1
ATOM 7397 O O . LEU B 1 417 ? 16.703 -35.469 -21.109 1 96.75 417 LEU B O 1
ATOM 7401 N N . SER B 1 418 ? 15.805 -36.062 -23.078 1 96.75 418 SER B N 1
ATOM 7402 C CA . SER B 1 418 ? 17.062 -35.938 -23.797 1 96.75 418 SER B CA 1
ATOM 7403 C C . SER B 1 418 ? 17.594 -34.5 -23.719 1 96.75 418 SER B C 1
ATOM 7405 O O . SER B 1 418 ? 18.812 -34.281 -23.672 1 96.75 418 SER B O 1
ATOM 7407 N N . TYR B 1 419 ? 16.672 -33.594 -23.719 1 95.88 419 TYR B N 1
ATOM 7408 C CA . TYR B 1 419 ? 17.062 -32.188 -23.547 1 95.88 419 TYR B CA 1
ATOM 7409 C C . TYR B 1 419 ? 17.797 -31.969 -22.234 1 95.88 419 TYR B C 1
ATOM 7411 O O . TYR B 1 419 ? 18.859 -31.344 -22.203 1 95.88 419 TYR B O 1
ATOM 7419 N N . PHE B 1 420 ? 17.297 -32.438 -21.203 1 95.38 420 PHE B N 1
ATOM 7420 C CA . PHE B 1 420 ? 17.891 -32.25 -19.875 1 95.38 420 PHE B CA 1
ATOM 7421 C C . PHE B 1 420 ? 19.172 -33.062 -19.734 1 95.38 420 PHE B C 1
ATOM 7423 O O . PHE B 1 420 ? 20.078 -32.656 -18.984 1 95.38 420 PHE B O 1
ATOM 7430 N N . ALA B 1 421 ? 19.234 -34.125 -20.453 1 95.56 421 ALA B N 1
ATOM 7431 C CA . ALA B 1 421 ? 20.422 -34.969 -20.438 1 95.56 421 ALA B CA 1
ATOM 7432 C C . ALA B 1 421 ? 21.578 -34.281 -21.156 1 95.56 421 ALA B C 1
ATOM 7434 O O . ALA B 1 421 ? 22.75 -34.531 -20.828 1 95.56 421 ALA B O 1
ATOM 7435 N N . SER B 1 422 ? 21.266 -33.438 -22.078 1 94.5 422 SER B N 1
ATOM 7436 C CA . SER B 1 422 ? 22.312 -32.938 -22.953 1 94.5 422 SER B CA 1
ATOM 7437 C C . SER B 1 422 ? 22.594 -31.469 -22.688 1 94.5 422 SER B C 1
ATOM 7439 O O . SER B 1 422 ? 23.484 -30.875 -23.297 1 94.5 422 SER B O 1
ATOM 7441 N N . THR B 1 423 ? 21.812 -30.859 -21.844 1 92.25 423 THR B N 1
ATOM 7442 C CA . THR B 1 423 ? 21.953 -29.422 -21.594 1 92.25 423 THR B CA 1
ATOM 7443 C C . THR B 1 423 ? 22.5 -29.172 -20.188 1 92.25 423 THR B C 1
ATOM 7445 O O . THR B 1 423 ? 21.922 -29.641 -19.203 1 92.25 423 THR B O 1
ATOM 7448 N N . ASP B 1 424 ? 23.5 -28.375 -20.078 1 87.88 424 ASP B N 1
ATOM 7449 C CA . ASP B 1 424 ? 24.125 -28.094 -18.781 1 87.88 424 ASP B CA 1
ATOM 7450 C C . ASP B 1 424 ? 23.266 -27.141 -17.953 1 87.88 424 ASP B C 1
ATOM 7452 O O . ASP B 1 424 ? 23.125 -27.312 -16.734 1 87.88 424 ASP B O 1
ATOM 7456 N N . GLU B 1 425 ? 22.672 -26.188 -18.641 1 86.75 425 GLU B N 1
ATOM 7457 C CA . GLU B 1 425 ? 21.828 -25.203 -17.953 1 86.75 425 GLU B CA 1
ATOM 7458 C C . GLU B 1 425 ? 20.469 -25.062 -18.641 1 86.75 425 GLU B C 1
ATOM 7460 O O . GLU B 1 425 ? 20.219 -24.109 -19.359 1 86.75 425 GLU B O 1
ATOM 7465 N N . PRO B 1 426 ? 19.656 -26.031 -18.25 1 91.12 426 PRO B N 1
ATOM 7466 C CA . PRO B 1 426 ? 18.328 -25.953 -18.859 1 91.12 426 PRO B CA 1
ATOM 7467 C C . PRO B 1 426 ? 17.578 -24.672 -18.516 1 91.12 426 PRO B C 1
ATOM 7469 O O . PRO B 1 426 ? 17.672 -24.188 -17.391 1 91.12 426 PRO B O 1
ATOM 7472 N N . VAL B 1 427 ? 16.812 -24.109 -19.453 1 89.38 427 VAL B N 1
ATOM 7473 C CA . VAL B 1 427 ? 16.078 -22.859 -19.234 1 89.38 427 VAL B CA 1
ATOM 7474 C C . VAL B 1 427 ? 14.625 -23.172 -18.906 1 89.38 427 VAL B C 1
ATOM 7476 O O . VAL B 1 427 ? 13.836 -22.25 -18.641 1 89.38 427 VAL B O 1
ATOM 7479 N N . ILE B 1 428 ? 14.273 -24.469 -18.953 1 92.88 428 ILE B N 1
ATOM 7480 C CA . ILE B 1 428 ? 12.93 -24.875 -18.562 1 92.88 428 ILE B CA 1
ATOM 7481 C C . ILE B 1 428 ? 13.016 -25.891 -17.422 1 92.88 428 ILE B C 1
ATOM 7483 O O . ILE B 1 428 ? 14.047 -26.547 -17.25 1 92.88 428 ILE B O 1
ATOM 7487 N N . LEU B 1 429 ? 11.969 -26.016 -16.703 1 91.62 429 LEU B N 1
ATOM 7488 C CA . LEU B 1 429 ? 11.906 -26.938 -15.586 1 91.62 429 LEU B CA 1
ATOM 7489 C C . LEU B 1 429 ? 11.461 -28.312 -16.047 1 91.62 429 LEU B C 1
ATOM 7491 O O . LEU B 1 429 ? 10.555 -28.438 -16.875 1 91.62 429 LEU B O 1
ATOM 7495 N N . LEU B 1 430 ? 12.125 -29.359 -15.531 1 95.56 430 LEU B N 1
ATOM 7496 C CA . LEU B 1 430 ? 11.664 -30.719 -15.75 1 95.56 430 LEU B CA 1
ATOM 7497 C C . LEU B 1 430 ? 10.461 -31.031 -14.883 1 95.56 430 LEU B C 1
ATOM 7499 O O . LEU B 1 430 ? 10.539 -30.969 -13.648 1 95.56 430 LEU B O 1
ATOM 7503 N N . ALA B 1 431 ? 9.367 -31.359 -15.562 1 96 431 ALA B N 1
ATOM 7504 C CA . ALA B 1 431 ? 8.125 -31.609 -14.844 1 96 431 ALA B CA 1
ATOM 7505 C C . ALA B 1 431 ? 7.355 -32.781 -15.469 1 96 431 ALA B C 1
ATOM 7507 O O . ALA B 1 431 ? 7.656 -33.188 -16.594 1 96 431 ALA B O 1
ATOM 7508 N N . ASP B 1 432 ? 6.469 -33.375 -14.672 1 95.06 432 ASP B N 1
ATOM 7509 C CA . ASP B 1 432 ? 5.625 -34.406 -15.211 1 95.06 432 ASP B CA 1
ATOM 7510 C C . ASP B 1 432 ? 4.414 -33.844 -15.938 1 95.06 432 ASP B C 1
ATOM 7512 O O . ASP B 1 432 ? 4.348 -32.625 -16.172 1 95.06 432 ASP B O 1
ATOM 7516 N N . GLY B 1 433 ? 3.506 -34.719 -16.406 1 93.88 433 GLY B N 1
ATOM 7517 C CA . GLY B 1 433 ? 2.363 -34.281 -17.203 1 93.88 433 GLY B CA 1
ATOM 7518 C C . GLY B 1 433 ? 1.389 -33.406 -16.422 1 93.88 433 GLY B C 1
ATOM 7519 O O . GLY B 1 433 ? 0.516 -32.781 -17.016 1 93.88 433 GLY B O 1
ATOM 7520 N N . LEU B 1 434 ? 1.528 -33.344 -15.125 1 93.88 434 LEU B N 1
ATOM 7521 C CA . LEU B 1 434 ? 0.688 -32.5 -14.266 1 93.88 434 LEU B CA 1
ATOM 7522 C C . LEU B 1 434 ? 1.434 -31.266 -13.812 1 93.88 434 LEU B C 1
ATOM 7524 O O . LEU B 1 434 ? 0.969 -30.547 -12.93 1 93.88 434 LEU B O 1
ATOM 7528 N N . ASN B 1 435 ? 2.555 -30.984 -14.414 1 94.12 435 ASN B N 1
ATOM 7529 C CA . ASN B 1 435 ? 3.412 -29.828 -14.188 1 94.12 435 ASN B CA 1
ATOM 7530 C C . ASN B 1 435 ? 4.027 -29.859 -12.789 1 94.12 435 ASN B C 1
ATOM 7532 O O . ASN B 1 435 ? 4.328 -28.812 -12.219 1 94.12 435 ASN B O 1
ATOM 7536 N N . LEU B 1 436 ? 4.133 -31 -12.234 1 92.94 436 LEU B N 1
ATOM 7537 C CA . LEU B 1 436 ? 4.871 -31.141 -10.984 1 92.94 436 LEU B CA 1
ATOM 7538 C C . LEU B 1 436 ? 6.352 -31.375 -11.25 1 92.94 436 LEU B C 1
ATOM 7540 O O . LEU B 1 436 ? 6.707 -32.156 -12.141 1 92.94 436 LEU B O 1
ATOM 7544 N N . LYS B 1 437 ? 7.184 -30.781 -10.516 1 92.94 437 LYS B N 1
ATOM 7545 C CA . LYS B 1 437 ? 8.633 -30.859 -10.688 1 92.94 437 LYS B CA 1
ATOM 7546 C C . LYS B 1 437 ? 9.141 -32.281 -10.523 1 92.94 437 LYS B C 1
ATOM 7548 O O . LYS B 1 437 ? 8.688 -33 -9.625 1 92.94 437 LYS B O 1
ATOM 7553 N N . VAL B 1 438 ? 9.953 -32.688 -11.398 1 95.19 438 VAL B N 1
ATOM 7554 C CA . VAL B 1 438 ? 10.672 -33.938 -11.305 1 95.19 438 VAL B CA 1
ATOM 7555 C C . VAL B 1 438 ? 12.156 -33.688 -11.039 1 95.19 438 VAL B C 1
ATOM 7557 O O . VAL B 1 438 ? 12.859 -33.156 -11.906 1 95.19 438 VAL B O 1
ATOM 7560 N N . GLY B 1 439 ? 12.617 -34.031 -9.969 1 94.06 439 GLY B N 1
ATOM 7561 C CA . GLY B 1 439 ? 13.977 -33.719 -9.562 1 94.06 439 GLY B CA 1
ATOM 7562 C C . GLY B 1 439 ? 15 -34.719 -10.125 1 94.06 439 GLY B C 1
ATOM 7563 O O . GLY B 1 439 ? 15.359 -35.688 -9.461 1 94.06 439 GLY B O 1
ATOM 7564 N N . LEU B 1 440 ? 15.5 -34.469 -11.312 1 95.25 440 LEU B N 1
ATOM 7565 C CA . LEU B 1 440 ? 16.594 -35.219 -11.914 1 95.25 440 LEU B CA 1
ATOM 7566 C C . LEU B 1 440 ? 17.734 -34.281 -12.336 1 95.25 440 LEU B C 1
ATOM 7568 O O . LEU B 1 440 ? 17.484 -33.219 -12.922 1 95.25 440 LEU B O 1
ATOM 7572 N N . THR B 1 441 ? 18.906 -34.625 -12 1 93.06 441 THR B N 1
ATOM 7573 C CA . THR B 1 441 ? 20.078 -33.938 -12.539 1 93.06 441 THR B CA 1
ATOM 7574 C C . THR B 1 441 ? 20.328 -34.344 -13.984 1 93.06 441 THR B C 1
ATOM 7576 O O . THR B 1 441 ? 19.688 -35.25 -14.5 1 93.06 441 THR B O 1
ATOM 7579 N N . GLY B 1 442 ? 21.25 -33.688 -14.602 1 94.38 442 GLY B N 1
ATOM 7580 C CA . GLY B 1 442 ? 21.625 -34.062 -15.953 1 94.38 442 GLY B CA 1
ATOM 7581 C C . GLY B 1 442 ? 22.094 -35.5 -16.047 1 94.38 442 GLY B C 1
ATOM 7582 O O . GLY B 1 442 ? 21.719 -36.219 -16.969 1 94.38 442 GLY B O 1
ATOM 7583 N N . LEU B 1 443 ? 22.906 -35.906 -15.102 1 95.19 443 LEU B N 1
ATOM 7584 C CA . LEU B 1 443 ? 23.406 -37.281 -15.047 1 95.19 443 LEU B CA 1
ATOM 7585 C C . LEU B 1 443 ? 22.25 -38.281 -14.867 1 95.19 443 LEU B C 1
ATOM 7587 O O . LEU B 1 443 ? 22.188 -39.281 -15.555 1 95.19 443 LEU B O 1
ATOM 7591 N N . GLU B 1 444 ? 21.375 -37.938 -13.984 1 96.81 444 GLU B N 1
ATOM 7592 C CA . GLU B 1 444 ? 20.234 -38.812 -13.734 1 96.81 444 GLU B CA 1
ATOM 7593 C C . GLU B 1 444 ? 19.344 -38.938 -14.961 1 96.81 444 GLU B C 1
ATOM 7595 O O . GLU B 1 444 ? 18.766 -40 -15.219 1 96.81 444 GLU B O 1
ATOM 7600 N N . ALA B 1 445 ? 19.219 -37.844 -15.695 1 97.5 445 ALA B N 1
ATOM 7601 C CA . ALA B 1 445 ? 18.453 -37.906 -16.938 1 97.5 445 ALA B CA 1
ATOM 7602 C C . ALA B 1 445 ? 19.094 -38.812 -17.953 1 97.5 445 ALA B C 1
ATOM 7604 O O . ALA B 1 445 ? 18.406 -39.562 -18.672 1 97.5 445 ALA B O 1
ATOM 7605 N N . ARG B 1 446 ? 20.391 -38.781 -18.031 1 97 446 ARG B N 1
ATOM 7606 C CA . ARG B 1 446 ? 21.109 -39.688 -18.922 1 97 446 ARG B CA 1
ATOM 7607 C C . ARG B 1 446 ? 20.875 -41.156 -18.531 1 97 446 ARG B C 1
ATOM 7609 O O . ARG B 1 446 ? 20.703 -42 -19.391 1 97 446 ARG B O 1
ATOM 7616 N N . ILE B 1 447 ? 20.922 -41.375 -17.25 1 97.69 447 ILE B N 1
ATOM 7617 C CA . ILE B 1 447 ? 20.672 -42.75 -16.766 1 97.69 447 ILE B CA 1
ATOM 7618 C C . ILE B 1 447 ? 19.219 -43.125 -17.031 1 97.69 447 ILE B C 1
ATOM 7620 O O . ILE B 1 447 ? 18.938 -44.25 -17.422 1 97.69 447 ILE B O 1
ATOM 7624 N N . ALA B 1 448 ? 18.312 -42.219 -16.812 1 98.44 448 ALA B N 1
ATOM 7625 C CA . ALA B 1 448 ? 16.891 -42.438 -17.031 1 98.44 448 ALA B CA 1
ATOM 7626 C C . ALA B 1 448 ? 16.641 -42.938 -18.453 1 98.44 448 ALA B C 1
ATOM 7628 O O . ALA B 1 448 ? 15.766 -43.781 -18.688 1 98.44 448 ALA B O 1
ATOM 7629 N N . LEU B 1 449 ? 17.375 -42.406 -19.406 1 98.12 449 LEU B N 1
ATOM 7630 C CA . LEU B 1 449 ? 17.188 -42.75 -20.812 1 98.12 449 LEU B CA 1
ATOM 7631 C C . LEU B 1 449 ? 17.516 -44.219 -21.078 1 98.12 449 LEU B C 1
ATOM 7633 O O . LEU B 1 449 ? 17.156 -44.75 -22.125 1 98.12 449 LEU B O 1
ATOM 7637 N N . LYS B 1 450 ? 18.125 -44.844 -20.109 1 98 450 LYS B N 1
ATOM 7638 C CA . LYS B 1 450 ? 18.516 -46.25 -20.281 1 98 450 LYS B CA 1
ATOM 7639 C C . LYS B 1 450 ? 17.359 -47.188 -19.922 1 98 450 LYS B C 1
ATOM 7641 O O . LYS B 1 450 ? 17.406 -48.375 -20.203 1 98 450 LYS B O 1
ATOM 7646 N N . PHE B 1 451 ? 16.344 -46.656 -19.297 1 98.06 451 PHE B N 1
ATOM 7647 C CA . PHE B 1 451 ? 15.141 -47.438 -19.047 1 98.06 451 PHE B CA 1
ATOM 7648 C C . PHE B 1 451 ? 14.305 -47.594 -20.312 1 98.06 451 PHE B C 1
ATOM 7650 O O . PHE B 1 451 ? 13.156 -47.156 -20.359 1 98.06 451 PHE B O 1
ATOM 7657 N N . ASN B 1 452 ? 14.734 -48.25 -21.312 1 96.31 452 ASN B N 1
ATOM 7658 C CA . ASN B 1 452 ? 14.164 -48.25 -22.656 1 96.31 452 ASN B CA 1
ATOM 7659 C C . ASN B 1 452 ? 13.398 -49.562 -22.938 1 96.31 452 ASN B C 1
ATOM 7661 O O . ASN B 1 452 ? 12.984 -49.812 -24.062 1 96.31 452 ASN B O 1
ATOM 7665 N N . GLY B 1 453 ? 13.234 -50.375 -21.969 1 96.06 453 GLY B N 1
ATOM 7666 C CA . GLY B 1 453 ? 12.5 -51.625 -22.125 1 96.06 453 GLY B CA 1
ATOM 7667 C C . GLY B 1 453 ? 13.383 -52.812 -22.484 1 96.06 453 GLY B C 1
ATOM 7668 O O . GLY B 1 453 ? 12.992 -53.969 -22.312 1 96.06 453 GLY B O 1
ATOM 7669 N N . GLU B 1 454 ? 14.578 -52.594 -22.953 1 96.56 454 GLU B N 1
ATOM 7670 C CA . GLU B 1 454 ? 15.508 -53.656 -23.375 1 96.56 454 GLU B CA 1
ATOM 7671 C C . GLU B 1 454 ? 16.531 -53.938 -22.281 1 96.56 454 GLU B C 1
ATOM 7673 O O . GLU B 1 454 ? 17 -55.094 -22.141 1 96.56 454 GLU B O 1
ATOM 7678 N N . ASN B 1 455 ? 16.891 -53 -21.547 1 97.56 455 ASN B N 1
ATOM 7679 C CA . ASN B 1 455 ? 17.891 -53.156 -20.5 1 97.56 455 ASN B CA 1
ATOM 7680 C C . ASN B 1 455 ? 17.266 -53.688 -19.219 1 97.56 455 ASN B C 1
ATOM 7682 O O . ASN B 1 455 ? 16.219 -53.219 -18.781 1 97.56 455 ASN B O 1
ATOM 7686 N N . SER B 1 456 ? 17.938 -54.719 -18.656 1 97.06 456 SER B N 1
ATOM 7687 C CA . SER B 1 456 ? 17.547 -55.125 -17.312 1 97.06 456 SER B CA 1
ATOM 7688 C C . SER B 1 456 ? 17.984 -54.094 -16.281 1 97.06 456 SER B C 1
ATOM 7690 O O . SER B 1 456 ? 18.812 -53.219 -16.578 1 97.06 456 SER B O 1
ATOM 7692 N N . PHE B 1 457 ? 17.422 -54.188 -15.102 1 97.06 457 PHE B N 1
ATOM 7693 C CA . PHE B 1 457 ? 17.828 -53.281 -14.031 1 97.06 457 PHE B CA 1
ATOM 7694 C C . PHE B 1 457 ? 19.328 -53.406 -13.773 1 97.06 457 PHE B C 1
ATOM 7696 O O . PHE B 1 457 ? 20 -52.375 -13.586 1 97.06 457 PHE B O 1
ATOM 7703 N N . GLU B 1 458 ? 19.859 -54.625 -13.82 1 96.81 458 GLU B N 1
ATOM 7704 C CA . GLU B 1 458 ? 21.281 -54.844 -13.609 1 96.81 458 GLU B CA 1
ATOM 7705 C C . GLU B 1 458 ? 22.109 -54.219 -14.711 1 96.81 458 GLU B C 1
ATOM 7707 O O . GLU B 1 458 ? 23.188 -53.656 -14.445 1 96.81 458 GLU B O 1
ATOM 7712 N N . ASP B 1 459 ? 21.594 -54.312 -15.883 1 97.62 459 ASP B N 1
ATOM 7713 C CA . ASP B 1 459 ? 22.266 -53.656 -17 1 97.62 459 ASP B CA 1
ATOM 7714 C C . ASP B 1 459 ? 22.328 -52.125 -16.797 1 97.62 459 ASP B C 1
ATOM 7716 O O . ASP B 1 459 ? 23.359 -51.531 -17.078 1 97.62 459 ASP B O 1
ATOM 7720 N N . ILE B 1 460 ? 21.281 -51.531 -16.344 1 98.12 460 ILE B N 1
ATOM 7721 C CA . ILE B 1 460 ? 21.188 -50.094 -16.156 1 98.12 460 ILE B CA 1
ATOM 7722 C C . ILE B 1 460 ? 22.141 -49.656 -15.047 1 98.12 460 ILE B C 1
ATOM 7724 O O . ILE B 1 460 ? 22.75 -48.594 -15.125 1 98.12 460 ILE B O 1
ATOM 7728 N N . VAL B 1 461 ? 22.234 -50.5 -14.047 1 97.69 461 VAL B N 1
ATOM 7729 C CA . VAL B 1 461 ? 23.172 -50.219 -12.961 1 97.69 461 VAL B CA 1
ATOM 7730 C C . VAL B 1 461 ? 24.594 -50.156 -13.508 1 97.69 461 VAL B C 1
ATOM 7732 O O . VAL B 1 461 ? 25.375 -49.25 -13.164 1 97.69 461 VAL B O 1
ATOM 7735 N N . LYS B 1 462 ? 24.891 -51.125 -14.375 1 97.12 462 LYS B N 1
ATOM 7736 C CA . LYS B 1 462 ? 26.219 -51.156 -14.984 1 97.12 462 LYS B CA 1
ATOM 7737 C C . LYS B 1 462 ? 26.438 -49.906 -15.859 1 97.12 462 LYS B C 1
ATOM 7739 O O . LYS B 1 462 ? 27.516 -49.312 -15.828 1 97.12 462 LYS B O 1
ATOM 7744 N N . LEU B 1 463 ? 25.469 -49.656 -16.594 1 97.19 463 LEU B N 1
ATOM 7745 C CA . LEU B 1 463 ? 25.578 -48.5 -17.469 1 97.19 463 LEU B CA 1
ATOM 7746 C C . LEU B 1 463 ? 25.703 -47.188 -16.656 1 97.19 463 LEU B C 1
ATOM 7748 O O . LEU B 1 463 ? 26.422 -46.281 -17.047 1 97.19 463 LEU B O 1
ATOM 7752 N N . ALA B 1 464 ? 24.969 -47.062 -15.578 1 96.88 464 ALA B N 1
ATOM 7753 C CA . ALA B 1 464 ? 25.047 -45.906 -14.688 1 96.88 464 ALA B CA 1
ATOM 7754 C C . ALA B 1 464 ? 26.469 -45.719 -14.156 1 96.88 464 ALA B C 1
ATOM 7756 O O . ALA B 1 464 ? 26.969 -44.594 -14.055 1 96.88 464 ALA B O 1
ATOM 7757 N N . ASP B 1 465 ? 27.062 -46.844 -13.844 1 95.44 465 ASP B N 1
ATOM 7758 C CA . ASP B 1 465 ? 28.438 -46.781 -13.359 1 95.44 465 ASP B CA 1
ATOM 7759 C C . ASP B 1 465 ? 29.359 -46.156 -14.406 1 95.44 465 ASP B C 1
ATOM 7761 O O . ASP B 1 465 ? 30.234 -45.344 -14.07 1 95.44 465 ASP B O 1
ATOM 7765 N N . ILE B 1 466 ? 29.188 -46.625 -15.586 1 96.06 466 ILE B N 1
ATOM 7766 C CA . ILE B 1 466 ? 30 -46.125 -16.688 1 96.06 466 ILE B CA 1
ATOM 7767 C C . ILE B 1 466 ? 29.766 -44.625 -16.859 1 96.06 466 ILE B C 1
ATOM 7769 O O . ILE B 1 466 ? 30.719 -43.844 -17.031 1 96.06 466 ILE B O 1
ATOM 7773 N N . LEU B 1 467 ? 28.531 -44.156 -16.797 1 95.56 467 LEU B N 1
ATOM 7774 C CA . LEU B 1 4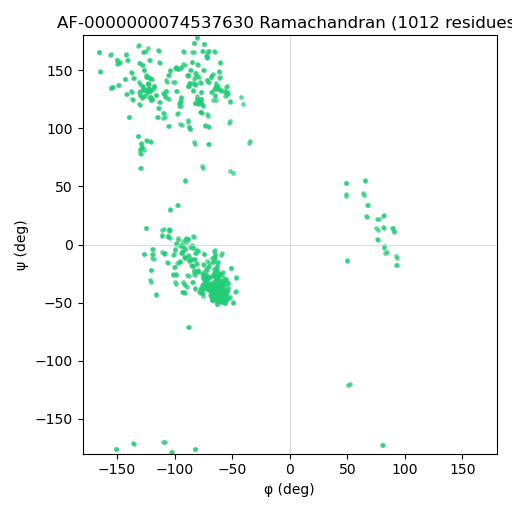67 ? 28.188 -42.75 -16.969 1 95.56 467 LEU B CA 1
ATOM 7775 C C . LEU B 1 467 ? 28.75 -41.906 -15.836 1 95.56 467 LEU B C 1
ATOM 7777 O O . LEU B 1 467 ? 29.203 -40.781 -16.062 1 95.56 467 LEU B O 1
ATOM 7781 N N . ILE B 1 468 ? 28.703 -42.438 -14.648 1 94.06 468 ILE B N 1
ATOM 7782 C CA . ILE B 1 468 ? 29.203 -41.719 -13.484 1 94.06 468 ILE B CA 1
ATOM 7783 C C . ILE B 1 468 ? 30.719 -41.531 -13.602 1 94.06 468 ILE B C 1
ATOM 7785 O O . ILE B 1 468 ? 31.25 -40.469 -13.266 1 94.06 468 ILE B O 1
ATOM 7789 N N . LYS B 1 469 ? 31.375 -42.531 -14.07 1 91.69 469 LYS B N 1
ATOM 7790 C CA . LYS B 1 469 ? 32.812 -42.5 -14.227 1 91.69 469 LYS B CA 1
ATOM 7791 C C . LYS B 1 469 ? 33.25 -41.438 -15.258 1 91.69 469 LYS B C 1
ATOM 7793 O O . LYS B 1 469 ? 34.344 -40.875 -15.18 1 91.69 469 LYS B O 1
ATOM 7798 N N . ASN B 1 470 ? 32.438 -41.188 -16.141 1 90.94 470 ASN B N 1
ATOM 7799 C CA . ASN B 1 470 ? 32.719 -40.25 -17.219 1 90.94 470 ASN B CA 1
ATOM 7800 C C . ASN B 1 470 ? 32.25 -38.844 -16.875 1 90.94 470 ASN B C 1
ATOM 7802 O O . ASN B 1 470 ? 32.312 -37.938 -17.719 1 90.94 470 ASN B O 1
ATOM 7806 N N . CYS B 1 471 ? 31.672 -38.656 -15.773 1 87.31 471 CYS B N 1
ATOM 7807 C CA . CYS B 1 471 ? 31.156 -37.375 -15.359 1 87.31 471 CYS B CA 1
ATOM 7808 C C . CYS B 1 471 ? 32.156 -36.656 -14.453 1 87.31 471 CYS B C 1
ATOM 7810 O O . CYS B 1 471 ? 32.938 -37.281 -13.75 1 87.31 471 CYS B O 1
ATOM 7812 N N . ASP B 1 472 ? 32.125 -35.344 -14.477 1 82.38 472 ASP B N 1
ATOM 7813 C CA . ASP B 1 472 ? 33.031 -34.531 -13.68 1 82.38 472 ASP B CA 1
ATOM 7814 C C . ASP B 1 472 ? 32.625 -34.531 -12.211 1 82.38 472 ASP B C 1
ATOM 7816 O O . ASP B 1 472 ? 33.438 -34.156 -11.344 1 82.38 472 ASP B O 1
ATOM 7820 N N . PHE B 1 473 ? 31.406 -34.938 -12.031 1 83.19 473 PHE B N 1
ATOM 7821 C CA . PHE B 1 473 ? 30.891 -34.906 -10.664 1 83.19 473 PHE B CA 1
ATOM 7822 C C . PHE B 1 473 ? 30.5 -36.312 -10.211 1 83.19 473 PHE B C 1
ATOM 7824 O O . PHE B 1 473 ? 29.969 -37.094 -11 1 83.19 473 PHE B O 1
ATOM 7831 N N . ASP B 1 474 ? 30.953 -36.688 -8.945 1 84.44 474 ASP B N 1
ATOM 7832 C CA . ASP B 1 474 ? 30.547 -37.938 -8.336 1 84.44 474 ASP B CA 1
ATOM 7833 C C . ASP B 1 474 ? 29.375 -37.75 -7.379 1 84.44 474 ASP B C 1
ATOM 7835 O O . ASP B 1 474 ? 29.516 -37.094 -6.336 1 84.44 474 ASP B O 1
ATOM 7839 N N . PRO B 1 475 ? 28.25 -38.312 -7.762 1 88.31 475 PRO B N 1
ATOM 7840 C CA . PRO B 1 475 ? 27.078 -38.125 -6.902 1 88.31 475 PRO B CA 1
ATOM 7841 C C . PRO B 1 475 ? 27.234 -38.781 -5.535 1 88.31 475 PRO B C 1
ATOM 7843 O O . PRO B 1 475 ? 26.438 -38.531 -4.629 1 88.31 475 PRO B O 1
ATOM 7846 N N . PHE B 1 476 ? 28.297 -39.562 -5.344 1 86.94 476 PHE B N 1
ATOM 7847 C CA . PHE B 1 476 ? 28.516 -40.281 -4.082 1 86.94 476 PHE B CA 1
ATOM 7848 C C . PHE B 1 476 ? 29.625 -39.625 -3.277 1 86.94 476 PHE B C 1
ATOM 7850 O O . PHE B 1 476 ? 30.078 -40.156 -2.266 1 86.94 476 PHE B O 1
ATOM 7857 N N . GLU B 1 477 ? 30.078 -38.562 -3.719 1 82.69 477 GLU B N 1
ATOM 7858 C CA . GLU B 1 477 ? 31.188 -37.938 -3.01 1 82.69 477 GLU B CA 1
ATOM 7859 C C . GLU B 1 477 ? 30.875 -37.781 -1.525 1 82.69 477 GLU B C 1
ATOM 7861 O O . GLU B 1 477 ? 29.891 -37.125 -1.16 1 82.69 477 GLU B O 1
ATOM 7866 N N . GLY B 1 478 ? 31.688 -38.344 -0.594 1 78.56 478 GLY B N 1
ATOM 7867 C CA . GLY B 1 478 ? 31.578 -38.188 0.85 1 78.56 478 GLY B CA 1
ATOM 7868 C C . GLY B 1 478 ? 30.547 -39.125 1.467 1 78.56 478 GLY B C 1
ATOM 7869 O O . GLY B 1 478 ? 30.266 -39.031 2.662 1 78.56 478 GLY B O 1
ATOM 7870 N N . LYS B 1 479 ? 29.875 -39.938 0.484 1 80.31 479 LYS B N 1
ATOM 7871 C CA . LYS B 1 479 ? 28.859 -40.844 0.983 1 80.31 479 LYS B CA 1
ATOM 7872 C C . LYS B 1 479 ? 29.156 -42.281 0.528 1 80.31 479 LYS B C 1
ATOM 7874 O O . LYS B 1 479 ? 30.031 -42.5 -0.312 1 80.31 479 LYS B O 1
ATOM 7879 N N . GLU B 1 480 ? 28.5 -43.25 1.112 1 87.31 480 GLU B N 1
ATOM 7880 C CA . GLU B 1 480 ? 28.609 -44.625 0.708 1 87.31 480 GLU B CA 1
ATOM 7881 C C . GLU B 1 480 ? 28.078 -44.844 -0.708 1 87.31 480 GLU B C 1
ATOM 7883 O O . GLU B 1 480 ? 27.016 -44.344 -1.055 1 87.31 480 GLU B O 1
ATOM 7888 N N . ARG B 1 481 ? 28.984 -45.406 -1.494 1 88.56 481 ARG B N 1
ATOM 7889 C CA . ARG B 1 481 ? 28.609 -45.656 -2.883 1 88.56 481 ARG B CA 1
ATOM 7890 C C . ARG B 1 481 ? 27.641 -46.844 -2.982 1 88.56 481 ARG B C 1
ATOM 7892 O O . ARG B 1 481 ? 28.047 -48 -2.803 1 88.56 481 ARG B O 1
ATOM 7899 N N . ASN B 1 482 ? 26.359 -46.5 -3.18 1 93.12 482 ASN B N 1
ATOM 7900 C CA . ASN B 1 482 ? 25.328 -47.5 -3.439 1 93.12 482 ASN B CA 1
ATOM 7901 C C . ASN B 1 482 ? 24.641 -47.25 -4.781 1 93.12 482 ASN B C 1
ATOM 7903 O O . ASN B 1 482 ? 23.547 -46.688 -4.828 1 93.12 482 ASN B O 1
ATOM 7907 N N . LEU B 1 483 ? 25.25 -47.844 -5.758 1 94.62 483 LEU B N 1
ATOM 7908 C CA . LEU B 1 483 ? 24.828 -47.594 -7.133 1 94.62 483 LEU B CA 1
ATOM 7909 C C . LEU B 1 483 ? 23.438 -48.156 -7.375 1 94.62 483 LEU B C 1
ATOM 7911 O O . LEU B 1 483 ? 22.625 -47.531 -8.086 1 94.62 483 LEU B O 1
ATOM 7915 N N . LYS B 1 484 ? 23.156 -49.312 -6.844 1 96.19 484 LYS B N 1
ATOM 7916 C CA . LYS B 1 484 ? 21.844 -49.938 -7.027 1 96.19 484 LYS B CA 1
ATOM 7917 C C . LYS B 1 484 ? 20.734 -49.062 -6.449 1 96.19 484 LYS B C 1
ATOM 7919 O O . LYS B 1 484 ? 19.703 -48.844 -7.09 1 96.19 484 LYS B O 1
ATOM 7924 N N . ASP B 1 485 ? 21.016 -48.594 -5.301 1 96.25 485 ASP B N 1
ATOM 7925 C CA . ASP B 1 485 ? 20.031 -47.719 -4.66 1 96.25 485 ASP B CA 1
ATOM 7926 C C . ASP B 1 485 ? 19.859 -46.406 -5.438 1 96.25 485 ASP B C 1
ATOM 7928 O O . ASP B 1 485 ? 18.75 -45.875 -5.527 1 96.25 485 ASP B O 1
ATOM 7932 N N . TYR B 1 486 ? 20.938 -45.906 -5.895 1 96.44 486 TYR B N 1
ATOM 7933 C CA . TYR B 1 486 ? 20.922 -44.688 -6.691 1 96.44 486 TYR B CA 1
ATOM 7934 C C . TYR B 1 486 ? 20.047 -44.875 -7.93 1 96.44 486 TYR B C 1
ATOM 7936 O O . TYR B 1 486 ? 19.203 -44.031 -8.219 1 96.44 486 TYR B O 1
ATOM 7944 N N . VAL B 1 487 ? 20.203 -45.938 -8.609 1 97.44 487 VAL B N 1
ATOM 7945 C CA . VAL B 1 487 ? 19.438 -46.219 -9.828 1 97.44 487 VAL B CA 1
ATOM 7946 C C . VAL B 1 487 ? 17.984 -46.5 -9.469 1 97.44 487 VAL B C 1
ATOM 7948 O O . VAL B 1 487 ? 17.062 -46.125 -10.195 1 97.44 487 VAL B O 1
ATOM 7951 N N . LYS B 1 488 ? 17.812 -47.188 -8.391 1 97.38 488 LYS B N 1
ATOM 7952 C CA . LYS B 1 488 ? 16.453 -47.469 -7.93 1 97.38 488 LYS B CA 1
ATOM 7953 C C . LYS B 1 488 ? 15.695 -46.156 -7.637 1 97.38 488 LYS B C 1
ATOM 7955 O O . LYS B 1 488 ? 14.492 -46.062 -7.91 1 97.38 488 LYS B O 1
ATOM 7960 N N . ASN B 1 489 ? 16.391 -45.25 -7.062 1 97.19 489 ASN B N 1
ATOM 7961 C CA . ASN B 1 489 ? 15.781 -43.969 -6.793 1 97.19 489 ASN B CA 1
ATOM 7962 C C . ASN B 1 489 ? 15.359 -43.281 -8.078 1 97.19 489 ASN B C 1
ATOM 7964 O O . ASN B 1 489 ? 14.297 -42.656 -8.133 1 97.19 489 ASN B O 1
ATOM 7968 N N . ILE B 1 490 ? 16.172 -43.312 -9.062 1 97.88 490 ILE B N 1
ATOM 7969 C CA . ILE B 1 490 ? 15.836 -42.719 -10.359 1 97.88 490 ILE B CA 1
ATOM 7970 C C . ILE B 1 490 ? 14.594 -43.406 -10.93 1 97.88 490 ILE B C 1
ATOM 7972 O O . ILE B 1 490 ? 13.672 -42.75 -11.398 1 97.88 490 ILE B O 1
ATOM 7976 N N . GLN B 1 491 ? 14.625 -44.719 -10.867 1 97.69 491 GLN B N 1
ATOM 7977 C CA . GLN B 1 491 ? 13.477 -45.469 -11.336 1 97.69 491 GLN B CA 1
ATOM 7978 C C . GLN B 1 491 ? 12.195 -45.031 -10.633 1 97.69 491 GLN B C 1
ATOM 7980 O O . GLN B 1 491 ? 11.164 -44.844 -11.281 1 97.69 491 GLN B O 1
ATOM 7985 N N . THR B 1 492 ? 12.289 -44.875 -9.359 1 97.06 492 THR B N 1
ATOM 7986 C CA . THR B 1 492 ? 11.141 -44.469 -8.562 1 97.06 492 THR B CA 1
ATOM 7987 C C . THR B 1 492 ? 10.633 -43.094 -8.992 1 97.06 492 THR B C 1
ATOM 7989 O O . THR B 1 492 ? 9.43 -42.875 -9.117 1 97.06 492 THR B O 1
ATOM 7992 N N . LYS B 1 493 ? 11.516 -42.156 -9.211 1 97.62 493 LYS B N 1
ATOM 7993 C CA . LYS B 1 493 ? 11.148 -40.844 -9.672 1 97.62 493 LYS B CA 1
ATOM 7994 C C . LYS B 1 493 ? 10.414 -40.906 -11.008 1 97.62 493 LYS B C 1
ATOM 7996 O O . LYS B 1 493 ? 9.438 -40.156 -11.219 1 97.62 493 LYS B O 1
ATOM 8001 N N . LEU B 1 494 ? 10.891 -41.75 -11.836 1 98.19 494 LEU B N 1
ATOM 8002 C CA . LEU B 1 494 ? 10.281 -41.906 -13.156 1 98.19 494 LEU B CA 1
ATOM 8003 C C . LEU B 1 494 ? 8.898 -42.5 -13.047 1 98.19 494 LEU B C 1
ATOM 8005 O O . LEU B 1 494 ? 7.973 -42.094 -13.758 1 98.19 494 LEU B O 1
ATOM 8009 N N . GLU B 1 495 ? 8.781 -43.5 -12.227 1 97.19 495 GLU B N 1
ATOM 8010 C CA . GLU B 1 495 ? 7.488 -44.125 -11.992 1 97.19 495 GLU B CA 1
ATOM 8011 C C . GLU B 1 495 ? 6.496 -43.156 -11.383 1 97.19 495 GLU B C 1
ATOM 8013 O O . GLU B 1 495 ? 5.344 -43.094 -11.805 1 97.19 495 GLU B O 1
ATOM 8018 N N . ASN B 1 496 ? 6.977 -42.375 -10.422 1 96.25 496 ASN B N 1
ATOM 8019 C CA . ASN B 1 496 ? 6.133 -41.406 -9.758 1 96.25 496 ASN B CA 1
ATOM 8020 C C . ASN B 1 496 ? 5.68 -40.312 -10.734 1 96.25 496 ASN B C 1
ATOM 8022 O O . ASN B 1 496 ? 4.633 -39.688 -10.531 1 96.25 496 ASN B O 1
ATOM 8026 N N . ALA B 1 497 ? 6.445 -40.094 -11.805 1 97 497 ALA B N 1
ATOM 8027 C CA . ALA B 1 497 ? 6.152 -39.062 -12.789 1 97 497 ALA B CA 1
ATOM 8028 C C . ALA B 1 497 ? 5.344 -39.625 -13.953 1 97 497 ALA B C 1
ATOM 8030 O O . ALA B 1 497 ? 5.039 -38.906 -14.906 1 97 497 ALA B O 1
ATOM 8031 N N . TYR B 1 498 ? 5.078 -40.906 -13.898 1 96.94 498 TYR B N 1
ATOM 8032 C CA . TYR B 1 498 ? 4.297 -41.594 -14.914 1 96.94 498 TYR B CA 1
ATOM 8033 C C . TYR B 1 498 ? 5.008 -41.562 -16.266 1 96.94 498 TYR B C 1
ATOM 8035 O O . TYR B 1 498 ? 4.375 -41.375 -17.297 1 96.94 498 TYR B O 1
ATOM 8043 N N . PHE B 1 499 ? 6.262 -41.812 -16.281 1 98.06 499 PHE B N 1
ATOM 8044 C CA . PHE B 1 499 ? 7.07 -41.688 -17.484 1 98.06 499 PHE B CA 1
ATOM 8045 C C . PHE B 1 499 ? 7.141 -43 -18.25 1 98.06 499 PHE B C 1
ATOM 8047 O O . PHE B 1 499 ? 7.566 -43 -19.422 1 98.06 499 PHE B O 1
ATOM 8054 N N . PHE B 1 500 ? 6.676 -44.094 -17.656 1 97.62 500 PHE B N 1
ATOM 8055 C CA . PHE B 1 500 ? 6.77 -45.375 -18.312 1 97.62 500 PHE B CA 1
ATOM 8056 C C . PHE B 1 500 ? 5.453 -45.75 -18.984 1 97.62 500 PHE B C 1
ATOM 8058 O O . PHE B 1 500 ? 4.391 -45.281 -18.562 1 97.62 500 PHE B O 1
ATOM 8065 N N . GLU B 1 501 ? 5.516 -46.531 -20.031 1 96.5 501 GLU B N 1
ATOM 8066 C CA . GLU B 1 501 ? 4.363 -47.188 -20.672 1 96.5 501 GLU B CA 1
ATOM 8067 C C . GLU B 1 501 ? 4.574 -48.688 -20.828 1 96.5 501 GLU B C 1
ATOM 8069 O O . GLU B 1 501 ? 5.715 -49.156 -20.844 1 96.5 501 GLU B O 1
ATOM 8074 N N . LYS B 1 502 ? 3.535 -49.438 -20.891 1 96 502 LYS B N 1
ATOM 8075 C CA . LYS B 1 502 ? 3.602 -50.875 -21.125 1 96 502 LYS B CA 1
ATOM 8076 C C . LYS B 1 502 ? 3.854 -51.188 -22.594 1 96 502 LYS B C 1
ATOM 8078 O O . LYS B 1 502 ? 3.342 -50.5 -23.484 1 96 502 LYS B O 1
ATOM 8083 N N . LEU B 1 503 ? 4.68 -52.156 -22.781 1 92.38 503 LEU B N 1
ATOM 8084 C CA . LEU B 1 503 ? 4.914 -52.625 -24.141 1 92.38 503 LEU B CA 1
ATOM 8085 C C . LEU B 1 503 ? 3.805 -53.562 -24.594 1 92.38 503 LEU B C 1
ATOM 8087 O O . LEU B 1 503 ? 3.291 -54.344 -23.797 1 92.38 503 LEU B O 1
ATOM 8091 N N . ALA B 1 504 ? 3.004 -53.406 -25.781 1 74.56 504 ALA B N 1
ATOM 8092 C CA . ALA B 1 504 ? 1.979 -54.281 -26.328 1 74.56 504 ALA B CA 1
ATOM 8093 C C . ALA B 1 504 ? 2.5 -55.719 -26.469 1 74.56 504 ALA B C 1
ATOM 8095 O O . ALA B 1 504 ? 3.66 -55.938 -26.828 1 74.56 504 ALA B O 1
ATOM 8096 N N . ASN B 1 505 ? 2.098 -56.656 -25.641 1 55.69 505 ASN B N 1
ATOM 8097 C CA . ASN B 1 505 ? 2.389 -58.062 -25.875 1 55.69 505 ASN B CA 1
ATOM 8098 C C . ASN B 1 505 ? 2.367 -58.406 -27.359 1 55.69 505 ASN B C 1
ATOM 8100 O O . ASN B 1 505 ? 1.36 -58.188 -28.047 1 55.69 505 ASN B O 1
ATOM 8104 N N . VAL B 1 506 ? 3.43 -58.281 -28.094 1 47.12 506 VAL B N 1
ATOM 8105 C CA . VAL B 1 506 ? 3.555 -59.031 -29.328 1 47.12 506 VAL B CA 1
ATOM 8106 C C . VAL B 1 506 ? 3.246 -60.5 -29.094 1 47.12 506 VAL B C 1
ATOM 8108 O O . VAL B 1 506 ? 4.031 -61.219 -28.453 1 47.12 506 VAL B O 1
ATOM 8111 N N . PHE B 1 507 ? 2.143 -61.031 -28.688 1 38.16 507 PHE B N 1
ATOM 8112 C CA . PHE B 1 507 ? 1.929 -62.438 -28.984 1 38.16 507 PHE B CA 1
ATOM 8113 C C . PHE B 1 507 ? 2.361 -62.75 -30.422 1 38.16 507 PHE B C 1
ATOM 8115 O O . PHE B 1 507 ? 2.064 -62 -31.344 1 38.16 507 PHE B O 1
ATOM 8122 N N . ALA B 1 508 ? 3.213 -63.75 -30.453 1 29.98 508 ALA B N 1
ATOM 8123 C CA . ALA B 1 508 ? 3.355 -64.812 -31.422 1 29.98 508 ALA B CA 1
ATOM 8124 C C . ALA B 1 508 ? 1.997 -65.438 -31.797 1 29.98 508 ALA B C 1
ATOM 8126 O O . ALA B 1 508 ? 1.12 -65.562 -30.938 1 29.98 508 ALA B O 1
#

Solvent-accessible surface area (backbone atoms only — not comparable to full-atom values): 52950 Å² total; per-residue (Å²): 109,68,69,57,38,53,49,57,58,69,46,84,63,75,21,51,44,43,42,73,69,15,58,48,37,49,45,25,53,40,39,41,65,70,44,76,49,68,60,54,54,62,24,31,36,37,27,45,63,27,54,46,32,19,54,53,44,30,39,45,51,67,24,80,63,18,42,39,40,28,29,20,65,30,59,60,37,22,52,52,22,44,50,52,35,52,74,26,68,47,79,48,56,48,53,39,68,45,55,59,73,70,57,44,71,67,55,36,62,73,72,41,63,22,36,32,38,37,26,63,74,40,53,18,49,39,55,71,68,48,40,52,28,47,49,45,42,48,54,70,23,43,33,91,54,20,46,30,39,42,24,36,42,16,42,48,31,37,43,66,53,46,46,54,25,51,49,35,44,62,72,18,59,91,46,84,50,68,68,57,23,50,53,46,26,53,54,51,49,51,54,48,49,53,49,40,61,58,43,67,74,66,56,79,51,65,64,55,35,33,49,42,49,32,51,46,49,53,46,52,53,50,49,53,42,45,74,71,65,43,51,56,55,49,46,49,69,35,59,39,94,36,66,52,58,43,44,58,53,60,51,46,49,53,32,47,76,45,51,24,32,75,71,47,50,61,64,29,50,52,71,70,45,74,40,84,82,41,65,74,60,42,52,51,42,54,71,76,31,74,47,70,59,51,37,51,38,52,47,26,59,77,58,46,34,40,68,47,40,33,28,35,31,52,38,73,76,47,72,86,48,94,59,84,83,71,77,86,49,70,74,36,50,47,53,33,18,36,24,32,82,63,93,74,59,86,48,62,58,47,40,53,28,36,71,45,42,62,25,37,41,30,48,67,52,47,42,66,74,61,68,51,56,68,66,60,50,49,54,50,45,51,53,48,59,33,38,84,72,46,48,52,22,55,58,79,44,69,55,40,73,85,35,58,74,43,12,20,48,30,68,50,43,45,25,54,38,47,53,45,37,72,34,93,75,65,51,47,47,57,39,22,52,52,20,42,78,50,96,63,53,40,67,51,30,52,46,54,62,48,45,58,20,76,45,42,74,69,53,43,42,53,50,40,52,55,54,44,70,74,41,97,59,63,96,40,71,100,49,82,83,49,63,63,59,53,48,49,50,51,51,49,54,37,29,63,43,49,40,36,39,74,51,80,78,75,75,128,110,67,68,57,37,54,50,54,60,70,46,83,64,74,22,50,44,44,41,72,68,15,56,47,36,48,45,24,52,40,40,42,65,70,45,78,50,66,59,55,55,62,24,30,35,36,29,47,62,27,55,46,33,19,54,54,45,31,39,45,51,68,22,80,64,18,41,39,39,27,30,21,65,31,59,59,38,21,53,52,22,43,50,52,36,54,75,25,68,47,78,48,57,48,53,40,69,45,55,59,74,70,57,44,72,67,55,36,62,73,72,42,64,22,36,31,38,36,25,64,76,41,54,17,50,39,55,69,69,47,40,52,28,48,47,48,42,48,53,70,23,44,33,91,53,22,48,29,39,42,23,36,41,17,42,49,33,37,41,67,54,45,45,54,26,52,49,34,42,62,72,19,59,90,46,84,48,68,69,57,24,50,53,47,25,54,53,50,50,52,53,50,51,53,49,40,60,58,42,68,73,65,55,79,49,64,64,55,35,34,48,42,50,32,50,48,49,54,46,50,52,51,48,53,42,46,73,70,64,41,53,56,55,48,44,48,68,35,60,39,94,36,63,53,59,42,44,58,54,59,51,47,50,54,32,46,76,45,52,24,31,76,71,48,50,62,64,30,48,49,73,69,46,72,42,84,83,41,64,75,61,42,52,51,42,54,70,77,29,74,47,70,60,51,38,50,37,51,46,26,59,76,60,45,35,39,67,49,42,35,29,33,32,52,38,73,74,46,72,87,48,94,59,84,85,71,76,88,47,70,73,36,51,48,53,33,18,34,24,34,83,64,92,76,57,87,48,61,59,49,39,52,28,36,70,45,42,62,25,38,43,29,50,66,52,47,41,66,75,58,67,52,55,70,66,62,50,49,54,49,45,51,55,48,59,33,38,84,72,46,47,52,22,54,57,78,45,71,55,39,72,85,36,57,73,44,13,21,47,30,68,51,44,46,25,53,37,45,51,46,37,73,36,94,75,66,51,48,48,56,39,22,52,54,19,42,76,50,97,63,53,40,68,52,30,51,46,54,62,48,47,60,20,76,44,40,74,70,52,42,41,53,50,40,51,55,52,45,71,73,40,98,58,63,96,39,70,100,50,81,83,50,60,63,59,55,50,49,50,52,51,48,54,38,28,61,44,49,41,39,39,74,51,79,78,76,74,129

Secondary structure (DSSP, 8-state):
-HHHHHHHHHS---B---GGG-HHHHHHHHHHTT--PPPGGG-EEEEES-TTSTTTHHHHHH-TT-EEEEEES-HHHHHHHHHHHHHHT--SEEEEE--GGG--HHHHHHH--EEEEEE-S-GGGS-HHHHHHHHHHHHHHEEEEEEEEEEEEEETTHHHHHHHHHHHHHHTTT--SHHHHHHHHHHHHHHHHHHHHHHHTT---HHHHHHHHHHHHHHHHHHHHHHTT-HHHHHHHHSSS----EEHHHHHHHHHHTTEEEEEETTSTTTTTTS-S-HHHHHHHHHH--SHHHHHHHHHHHHT--EEEEEEEEGGGGTT-SS------HHHHTT-EEEE--SS--SHHHHHHHHHTTS-B-HHHHHHHH---HHHHHHHHHHHHTSTTEEEESSPP------TTTEEE-HHHHHHHHHHHH-SS-SB--B-TTS-B----HHHHHHHTT-SSSS-HHHHHHHHHHHHHTSSS-TTTTS---HHHHHHHHHHHHHHTT-EEE------/-HHHHHHHHHS---B---GGG-HHHHHHHHHHTT--PPPGGG-EEEEES-TTSTTTHHHHHH-TT-EEEEEES-HHHHHHHHHHHHHHT--SEEEEE--GGG--HHHHHHH--EEEEEE-S-GGGS-HHHHHHHHHHHHHHEEEEEEEEEEEEEETTHHHHHHHHHHHHHHTTT--SHHHHHHHHHHHHHHHHHHHHHHHTT---HHHHHHHHHHHHHHHHHHHHHHTT-HHHHHHHHSSS----EEHHHHHHHHHHTTEEEEEETTSTTTTTTS-S-HHHHHHHHHH--SHHHHHHHHHHHHT--EEEEEEEEGGGGTT-SS------HHHHTT-EEEE--SS--SHHHHHHHHHTTS-B-HHHHHHHH---HHHHHHHHHHHHTSTTEEEESSPP------TTTEEE-HHHHHHHHHHHH-SS-SB--B-TTS-B----HHHHHHHTT-SSSS-HHHHHHHHHHHHHTSSS-TTTTS---HHHHHHHHHHHHHHTT-EEE------

Foldseek 3Di:
DVVQQVQPQPDQFQQAADLLQFPQLVCLVCLLQVAHFDDQLQFEEEEEQCQLVQHPVQQQLVRLNYAYEYEDQHPNRQVNSVVLCVLLVRDSYHYDNDQLLPCDLVNLVVVAAGQEYEYEPDLQLDDPSSNLSVLLSCLSHHDQRHKYKHKAWAPDLCVLVLVLLVVLCVQQVVPDDLVSSLVSSVVVLVVLLVVLVVCCVPPDDPVVNVSSVVNNVVSVVVVVCVVVVVSVVCSRCRVRPGGHHYQQLVVQVSSVVSQKHWDAFSLLLCVVVLDVPDCVVRVVLCVPPVDSSSSSSVSCVVVSDTMTITMMHGNCVCVPDPHSPGDRDLVSQQQKWKAADDDDDPDQQNVVNNVCPPKTDGLVRSCVRRVDDSVVSVVVVSVVSNDNRMDMGSDIDDFDAQDAQWKAFDSSVLSVLVSQLVDQDDSHFDAASSSHGQDDHNLLSVLNNVSGNHDGLVRSLVVSVVSQVVDPDHPQVVHDDDSSVVNVVSSVSCRNRRRMDTDPPPDD/DVVQQVVPQPDQFQQAADLLQFPQLVCLVCLLQVAHFDDQLQFEEEEEQCQLVQHPVQQQLVRLNYAYEYEDQHPNRQVNSVVLCVLLVRDSYHYDNDQLLPDDLVNLVVVAAGQEYEYEPDLQLDDPSSNLSVLLSCLSHHDQRHKYKHKAWAPDLCVLVLVLLVVLCVQQVVPDDLVSSLVSSVVVLVVLLVVLVVCCVPDDDPVVNVSSVVNNVVSVVVVVCVVVVVSVVCSRCRVRPGGHHYQQLVVQVSSVVSQKHWDAFSLLLCVVVLDVPDCVVRVVLCVPPVDSSSSSSVSCVVVSDTMTITMMHGNVVCVPDPHSPGDRDLVSQQQKWKAADDDDDPDQQSVVNNVCPPKTDGLVRSCVRRVDDSVVSVVVVSVVVNDNRMDMGSDIDDFDAQDAQWKAFDSSVLSVLVSQLVDQDDSHFDAASSSHGQDDHNLLSVLNNVSGNHDGLVRSLVVSVVSQVVDPDHPQVVHDDDSSVVNVVSSVSCRNRRRMDTDPPPDD

Radius of gyration: 35.83 Å; Cα contacts (8 Å, |Δi|>4): 1817; chains: 2; bounding box: 62×129×82 Å